Protein 6K0B (pdb70)

Nearest PDB structures (foldseek):
  6k0a-assembly1_I  TM=9.992E-01  e=2.043E-21  Methanocaldococcus jannaschii DSM 2661
  3paf-assembly2_B  TM=9.585E-01  e=1.244E-19  Methanocaldococcus jannaschii
  9e7f-assembly1_AF  TM=9.680E-01  e=2.324E-15  Pyrobaculum calidifontis JCM 11548
  1q7y-assembly1_H  TM=9.717E-01  e=9.450E-14  Haloarcula marismortui
  5tzs-assembly1_f  TM=8.499E-01  e=1.292E-11  Saccharomyces cerevisiae S288C

Secondary structure (DSSP, 8-state):
----PPPPTTTSPPEEEEEEEEE-SS---HHHHHHHHHHHHHHHHHHHHHHHH--EEEE-SSSEEEEEEESTTHHHHHHHHHT---BBTB--EEEEEEEESSHHHHIIIII-SS----HHHHHHH-/----PPPPTTTSPPEEEEEEEEE-SS---HHHHHHHHHHHHHHHHHHHHHHHH--EEEE-SSSEEEEEEESTTHHHHHHHHHT---BBTB--EEEEEEEESSHHHHIIIII-SS----HHHHHHH-/-EEEE----HHHHHHHHTTT--EEEE---SS---HHHHHHHHHHHTTTT--EEEEEEEES--SSHHHHHHHHHHTTSSEEEEE-S-HHHHHHHHHSS---EEE-SSTTT-S-S--HHHHHHHHHHT-EEEE-SGGGSSS-HHHHHHHHHHHHHHHHHHHTTT--EEE-----SSSS---HHHHHHHHHHHT-HHHHHHHHHHHHHHHHHHHHHHHTT-SSSEEE-SS----/-EEEE----HHHHHHHHTTT--EEEE---SS---HHHHHHHHHHHTTTT--EEEEEEEES--SSHHHHHHHHHHTTSSEEEEE-S-HHHHHHHHHSS---EEE-SSTTT-S-S--HHHHHHHHHHT-EEEE-SGGGSSS-HHHHHHHHHHHHHHHHHHHTTT--EEE-----SSSS---HHHHHHHHHHHT-HHHHHHHHHHHHHHHHHHHHHHHTT-SSSEEE-SS----/---SSGGGTS--TTSEEEEEEESSTTTTT-EEEEEEEETTEEEEEESSS-EEEEESTTEEEEEE-SS-EEEEETTTT-S-HHHHHHH--------/---SSGGGTS--TTSEEEEEEESSTTTTT-EEEEEEEETTEEEEEESSS-EEEEESTTEEEEEE-SS-EEEEETTTT-S-HHHHHHH--------/--S--S-HHHHHHHHHHHHHHHHHHHHTTT-HHHHHHHHHHHHHHHHHHT-PPPSSSSSSB-SSS--B--BTTTEEEEEE-SSS-EEEEEESSS--EEEEE-HHHHHHHHHHHHHHHHH-/--S--S-HHHHHHHHHHHHHHHHHHHHTTT-HHHHHHHHHHHHHHHHHHT-PPPSSSSSSB-SSS--B--BTTTEEEEEE-SSS-EEEEEESSS--EEEEE-HHHHHHHHHHHHHHHHH-/--S--SPPPHHHHHHHHHHHHHH--EEESHHHHHHHHHHT--SEEEEETT-SSTHHHHTHHHHHHHHT--EEEES-HHHHHHHHT-SS--SEEEES--GGGHHHHHHHTTHHHHH-/--S--SPPPHHHHHHHHHHHHHH--EEESHHHHHHHHHHT--SEEEEETT-SSTHHHHTHHHHHHHHT--EEEES-HHHHHHHHT-SS--SEEEES--GGGHHHHHHHTTHHHHH-

Sequence (1376 aa):
IEMLKTLPPTLREKKRYIAFKILYDEELKEGEVVNLIRKAVLEYYGSWGTSKANPWLVYYDFPYGILRCQRDNVDYVKASLILIREFKEKPVNIICLGVSGTIRKAKIKFLGIKKPKRWFVIRRERRIDINRIEKEEDIKLLKELKWNGFVFYQYDDEFSKDRYEEVKAIAESYKLKVYSGVKIKTESSKQLRDKVKKFRNKCHIILIEGGVLKINRAAVELHDVDILSTPELGRKDSGIDHVLARLASNHRVAIELNFKTLLNKDGYERARTLLFFRNNLKLAKKFDVPVVISTDAENKYQIKNPYDLRAFLNTLVEPLYAKKIMETAYKICDFRDYLMRDNVVRYGVEIIKEEKEMITPHNILRHELIGLKVEIVEAKNKAMIGIKGKVVDETRNTLVIEKEDGREVVIPKDIAVFLFQLKGCKVKVDGRLLIGRPEERLKKKIKILYPYKKFLEKKLKKIAYERIDILMSLAEEEAKKGNWDRAKRYVYLARRIAMKMRIRFPKKWKRRICKKCGTFLLYGRNARVRIKSKRYPHVVITCLECGAIYRIPMIREKKEKRRKKLEERLKAAVYVKFKVPEEIQKELLDAVAKAQKIKKGANEVTKAVERGIAKLVIIAEDVKPEEVVAHLPYLCEEKGIPYAYVASKQDLGKAAGLEVAASSVAIINEGDAEELKVLIEKVNVLKQIEMLKTLPPTLREKKRYIAFKILYDEELKEGEVVNLIRKAVLEYYGSWGTSKANPWLVYYDFPYGILRCQRDNVDYVKASLILIREFKEKPVNIICLGVSGTIRKAKIKFLGIKKPKRWFVIRRERRIDINRIEKEEDIKLLKELKWNGFVFYQYDDEFSKDRYEEVKAIAESYKLKVYSGVKIKTESSKQLRDKVKKFRNKCHIILIEGGVLKINRAAVELHDVDILSTPELGRKDSGIDHVLARLASNHRVAIELNFKTLLNKDGYERARTLLFFRNNLKLAKKFDVPVVISTDAENKYQIKNPYDLRAFLNTLVEPLYAKKIMETAYKICDFRDYLMRDNVVRYGVEIIKEEKEMITPHNILRHELIGLKVEIVEAKNKAMIGIKGKVVDETRNTLVIEKEDGREVVIPKDIAVFLFQLKGCKVKVDGRLLIGRPEERLKKKIKILYPYKKFLEKKLKKIAYERIDILMSLAEEEAKKGNWDRAKRYVYLARRIAMKMRIRFPKKWKRRICKKCGTFLLYGRNARVRIKSKRYPHVVITCLECGAIYRIPMIREKKEKRRKKLEERLKAAVYVKFKVPEEIQKELLDAVAKAQKIKKGANEVTKAVERGIAKLVIIAEDVKPEEVVAHLPYLCEEKGIPYAYVASKQDLGKAAGLEVAASSVAIINEGDAEELKVLIEKVNVLKQ

B-factor: mean 168.85, std 86.33, range [30.0, 711.63]

Radius of gyration: 60.54 Å; Cα contacts (8 Å, |Δi|>4): 2321; chains: 10; bounding box: 209×95×82 Å

InterPro domains:
  IPR002759 RNase P subunit Pop5/Rpp14/Rnp2-like [MF_00755] (5-114)
  IPR002759 RNase P subunit Pop5/Rpp14/Rnp2-like [PF01900] (17-111)
  IPR038085 RNase P subunit Pop5/Rpp14/Rnp2-like domain superfamily [G3DSA:3.30.70.3250] (1-115)
  IPR038085 RNase P subunit Pop5/Rpp14/Rnp2-like domain superfamily [SSF160350] (4-115)

Structure (mmCIF, N/CA/C/O backbone):
data_6K0B
#
_entry.id   6K0B
#
_cell.length_a   1.00
_cell.length_b   1.00
_cell.length_c   1.00
_cell.angle_alpha   90.00
_cell.angle_beta   90.00
_cell.angle_gamma   90.00
#
_symmetry.space_group_name_H-M   'P 1'
#
loop_
_entity.id
_entity.type
_entity.pdbx_description
1 polymer 'Ribonuclease P protein component 2'
2 polymer 'Ribonuclease P protein component 3'
3 polymer 'Ribonuclease P protein component 1'
4 polymer 'Ribonuclease P protein component 4'
5 polymer '50S ribosomal protein L7Ae'
6 polymer tRNA
7 polymer RPR
8 non-polymer 'ZINC ION'
#
loop_
_atom_site.group_PDB
_atom_site.id
_atom_site.type_symbol
_atom_site.label_atom_id
_atom_site.label_alt_id
_atom_site.label_comp_id
_atom_site.label_asym_id
_atom_site.label_entity_id
_atom_site.label_seq_id
_atom_site.pdbx_PDB_ins_code
_atom_site.Cartn_x
_atom_site.Cartn_y
_atom_site.Cartn_z
_atom_site.occupancy
_atom_site.B_iso_or_equiv
_atom_site.auth_seq_id
_atom_site.auth_comp_id
_atom_site.auth_asym_id
_atom_site.auth_atom_id
_atom_site.pdbx_PDB_model_num
ATOM 1 N N . ILE A 1 2 ? 208.920 155.130 143.766 1.00 132.99 2 ILE A N 1
ATOM 2 C CA . ILE A 1 2 ? 207.480 155.257 143.942 1.00 132.99 2 ILE A CA 1
ATOM 3 C C . ILE A 1 2 ? 207.188 156.612 144.597 1.00 132.99 2 ILE A C 1
ATOM 4 O O . ILE A 1 2 ? 208.017 157.150 145.337 1.00 132.99 2 ILE A O 1
ATOM 9 N N . GLU A 1 3 ? 206.027 157.186 144.287 1.00 130.50 3 GLU A N 1
ATOM 10 C CA . GLU A 1 3 ? 205.602 158.466 144.838 1.00 130.50 3 GLU A CA 1
ATOM 11 C C . GLU A 1 3 ? 204.425 158.224 145.772 1.00 130.50 3 GLU A C 1
ATOM 12 O O . GLU A 1 3 ? 203.295 158.032 145.311 1.00 130.50 3 GLU A O 1
ATOM 18 N N . MET A 1 4 ? 204.690 158.238 147.078 1.00 114.87 4 MET A N 1
ATOM 19 C CA . MET A 1 4 ? 203.666 157.945 148.071 1.00 114.87 4 MET A CA 1
ATOM 20 C C . MET A 1 4 ? 203.664 159.027 149.141 1.00 114.87 4 MET A C 1
ATOM 21 O O . MET A 1 4 ? 204.720 159.522 149.542 1.00 114.87 4 MET A O 1
ATOM 26 N N . LEU A 1 5 ? 202.464 159.382 149.596 1.00 92.13 5 LEU A N 1
ATOM 27 C CA . LEU A 1 5 ? 202.271 160.365 150.660 1.00 92.13 5 LEU A CA 1
ATOM 28 C C . LEU A 1 5 ? 201.393 159.737 151.731 1.00 92.13 5 LEU A C 1
ATOM 29 O O . LEU A 1 5 ? 200.316 159.216 151.424 1.00 92.13 5 LEU A O 1
ATOM 34 N N . LYS A 1 6 ? 201.853 159.781 152.978 1.00 91.19 6 LYS A N 1
ATOM 35 C CA . LYS A 1 6 ? 201.063 159.255 154.082 1.00 91.19 6 LYS A CA 1
ATOM 36 C C . LYS A 1 6 ? 199.880 160.159 154.382 1.00 91.19 6 LYS A C 1
ATOM 37 O O . LYS A 1 6 ? 199.983 161.388 154.301 1.00 91.19 6 LYS A O 1
ATOM 43 N N . THR A 1 7 ? 198.752 159.537 154.708 1.00 96.61 7 THR A N 1
ATOM 44 C CA . THR A 1 7 ? 197.585 160.258 155.192 1.00 96.61 7 THR A CA 1
ATOM 45 C C . THR A 1 7 ? 197.897 160.880 156.547 1.00 96.61 7 THR A C 1
ATOM 46 O O . THR A 1 7 ? 198.536 160.246 157.394 1.00 96.61 7 THR A O 1
ATOM 50 N N . LEU A 1 8 ? 197.484 162.135 156.733 1.00 89.34 8 LEU A N 1
ATOM 51 C CA . LEU A 1 8 ? 197.653 162.846 157.991 1.00 89.34 8 LEU A CA 1
ATOM 52 C C . LEU A 1 8 ? 196.871 162.150 159.107 1.00 89.34 8 LEU A C 1
ATOM 53 O O . LEU A 1 8 ? 195.847 161.508 158.824 1.00 89.34 8 LEU A O 1
ATOM 58 N N . PRO A 1 9 ? 197.330 162.219 160.357 1.00 93.12 9 PRO A N 1
ATOM 59 C CA . PRO A 1 9 ? 196.548 161.671 161.472 1.00 93.12 9 PRO A CA 1
ATOM 60 C C . PRO A 1 9 ? 195.251 162.440 161.651 1.00 93.12 9 PRO A C 1
ATOM 61 O O . PRO A 1 9 ? 195.186 163.639 161.337 1.00 93.12 9 PRO A O 1
ATOM 65 N N . PRO A 1 10 ? 194.193 161.784 162.142 1.00 104.22 10 PRO A N 1
ATOM 66 C CA . PRO A 1 10 ? 192.859 162.414 162.130 1.00 104.22 10 PRO A CA 1
ATOM 67 C C . PRO A 1 10 ? 192.686 163.566 163.107 1.00 104.22 10 PRO A C 1
ATOM 68 O O . PRO A 1 10 ? 191.660 164.256 163.061 1.00 104.22 10 PRO A O 1
ATOM 72 N N . THR A 1 11 ? 193.655 163.797 163.993 1.00 103.37 11 THR A N 1
ATOM 73 C CA . THR A 1 11 ? 193.669 165.033 164.764 1.00 103.37 11 THR A CA 1
ATOM 74 C C . THR A 1 11 ? 194.194 166.192 163.923 1.00 103.37 11 THR A C 1
ATOM 75 O O . THR A 1 11 ? 193.940 167.361 164.231 1.00 103.37 11 THR A O 1
ATOM 79 N N . LEU A 1 12 ? 194.941 165.884 162.858 1.00 97.03 12 LEU A N 1
ATOM 80 C CA . LEU A 1 12 ? 195.581 166.939 162.081 1.00 97.03 12 LEU A CA 1
ATOM 81 C C . LEU A 1 12 ? 195.012 167.037 160.669 1.00 97.03 12 LEU A C 1
ATOM 82 O O . LEU A 1 12 ? 195.196 168.059 159.997 1.00 97.03 12 LEU A O 1
ATOM 87 N N . ARG A 1 13 ? 194.331 165.993 160.193 1.00 91.92 13 ARG A N 1
ATOM 88 C CA . ARG A 1 13 ? 193.805 166.033 158.834 1.00 91.92 13 ARG A CA 1
ATOM 89 C C . ARG A 1 13 ? 192.576 166.932 158.766 1.00 91.92 13 ARG A C 1
ATOM 90 O O . ARG A 1 13 ? 192.012 167.334 159.788 1.00 91.92 13 ARG A O 1
ATOM 98 N N . GLU A 1 14 ? 192.166 167.249 157.542 1.00 97.80 14 GLU A N 1
ATOM 99 C CA . GLU A 1 14 ? 191.029 168.133 157.340 1.00 97.80 14 GLU A CA 1
ATOM 100 C C . GLU A 1 14 ? 189.724 167.417 157.666 1.00 97.80 14 GLU A C 1
ATOM 101 O O . GLU A 1 14 ? 189.430 166.349 157.121 1.00 97.80 14 GLU A O 1
ATOM 107 N N . LYS A 1 15 ? 188.944 168.013 158.564 1.00 89.72 15 LYS A N 1
ATOM 108 C CA . LYS A 1 15 ? 187.636 167.495 158.942 1.00 89.72 15 LYS A CA 1
ATOM 109 C C . LYS A 1 15 ? 186.676 167.712 157.781 1.00 89.72 15 LYS A C 1
ATOM 110 O O . LYS A 1 15 ? 186.453 168.853 157.361 1.00 89.72 15 LYS A O 1
ATOM 116 N N . LYS A 1 16 ? 186.115 166.621 157.264 1.00 91.89 16 LYS A N 1
ATOM 117 C CA . LYS A 1 16 ? 185.380 166.662 156.010 1.00 91.89 16 LYS A CA 1
ATOM 118 C C . LYS A 1 16 ? 183.945 166.195 156.208 1.00 91.89 16 LYS A C 1
ATOM 119 O O . LYS A 1 16 ? 183.625 165.441 157.132 1.00 91.89 16 LYS A O 1
ATOM 125 N N . ARG A 1 17 ? 183.081 166.681 155.322 1.00 107.02 17 ARG A N 1
ATOM 126 C CA . ARG A 1 17 ? 181.700 166.241 155.198 1.00 107.02 17 ARG A CA 1
ATOM 127 C C . ARG A 1 17 ? 181.435 165.900 153.740 1.00 107.02 17 ARG A C 1
ATOM 128 O O . ARG A 1 17 ? 182.147 166.353 152.845 1.00 107.02 17 ARG A O 1
ATOM 136 N N . TYR A 1 18 ? 180.407 165.094 153.504 1.00 114.26 18 TYR A N 1
ATOM 137 C CA . TYR A 1 18 ? 180.026 164.688 152.159 1.00 114.26 18 TYR A CA 1
ATOM 138 C C . TYR A 1 18 ? 178.591 165.117 151.876 1.00 114.26 18 TYR A C 1
ATOM 139 O O . TYR A 1 18 ? 177.648 164.588 152.473 1.00 114.26 18 TYR A O 1
ATOM 148 N N . ILE A 1 19 ? 178.428 166.084 150.972 1.00 110.86 19 ILE A N 1
ATOM 149 C CA . ILE A 1 19 ? 177.113 166.560 150.557 1.00 110.86 19 ILE A CA 1
ATOM 150 C C . ILE A 1 19 ? 176.618 165.688 149.413 1.00 110.86 19 ILE A C 1
ATOM 151 O O . ILE A 1 19 ? 177.286 165.566 148.376 1.00 110.86 19 ILE A O 1
ATOM 156 N N . ALA A 1 20 ? 175.460 165.065 149.619 1.00 115.24 20 ALA A N 1
ATOM 157 C CA . ALA A 1 20 ? 174.722 164.411 148.554 1.00 115.24 20 ALA A CA 1
ATOM 158 C C . ALA A 1 20 ? 173.685 165.372 147.991 1.00 115.24 20 ALA A C 1
ATOM 159 O O . ALA A 1 20 ? 172.947 166.029 148.733 1.00 115.24 20 ALA A O 1
ATOM 161 N N . PHE A 1 21 ? 173.632 165.450 146.668 1.00 115.82 21 PHE A N 1
ATOM 162 C CA . PHE A 1 21 ? 172.746 166.385 146.000 1.00 115.82 21 PHE A CA 1
ATOM 163 C C . PHE A 1 21 ? 172.260 165.756 144.706 1.00 115.82 21 PHE A C 1
ATOM 164 O O . PHE A 1 21 ? 172.537 164.592 144.409 1.00 115.82 21 PHE A O 1
ATOM 172 N N . LYS A 1 22 ? 171.532 166.549 143.941 1.00 120.25 22 LYS A N 1
ATOM 173 C CA . LYS A 1 22 ? 171.000 166.150 142.654 1.00 120.25 22 LYS A CA 1
ATOM 174 C C . LYS A 1 22 ? 171.122 167.335 141.712 1.00 120.25 22 LYS A C 1
ATOM 175 O O . LYS A 1 22 ? 170.987 168.487 142.135 1.00 120.25 22 LYS A O 1
ATOM 181 N N . ILE A 1 23 ? 171.399 167.056 140.442 1.00 125.40 23 ILE A N 1
ATOM 182 C CA . ILE A 1 23 ? 171.351 168.066 139.396 1.00 125.40 23 ILE A CA 1
ATOM 183 C C . ILE A 1 23 ? 170.110 167.790 138.558 1.00 125.40 23 ILE A C 1
ATOM 184 O O . ILE A 1 23 ? 170.151 167.033 137.582 1.00 125.40 23 ILE A O 1
ATOM 189 N N . LEU A 1 24 ? 169.008 168.398 138.960 1.00 123.60 24 LEU A N 1
ATOM 190 C CA . LEU A 1 24 ? 167.709 168.205 138.337 1.00 123.60 24 LEU A CA 1
ATOM 191 C C . LEU A 1 24 ? 167.669 169.024 137.046 1.00 123.60 24 LEU A C 1
ATOM 192 O O . LEU A 1 24 ? 167.866 170.256 137.054 1.00 123.60 24 LEU A O 1
ATOM 197 N N . TYR A 1 25 ? 167.490 168.307 135.942 1.00 138.33 25 TYR A N 1
ATOM 198 C CA . TYR A 1 25 ? 166.932 168.730 134.659 1.00 138.33 25 TYR A CA 1
ATOM 199 C C . TYR A 1 25 ? 166.610 167.480 133.856 1.00 138.33 25 TYR A C 1
ATOM 200 O O . TYR A 1 25 ? 167.129 166.395 134.125 1.00 138.33 25 TYR A O 1
ATOM 209 N N . ASP A 1 26 ? 165.738 167.654 132.858 1.00 157.12 26 ASP A N 1
ATOM 210 C CA . ASP A 1 26 ? 165.498 166.603 131.874 1.00 157.12 26 ASP A CA 1
ATOM 211 C C . ASP A 1 26 ? 166.693 166.438 130.939 1.00 157.12 26 ASP A C 1
ATOM 212 O O . ASP A 1 26 ? 166.835 165.397 130.285 1.00 157.12 26 ASP A O 1
ATOM 217 N N . GLU A 1 27 ? 167.533 167.468 130.829 1.00 146.60 27 GLU A N 1
ATOM 218 C CA . GLU A 1 27 ? 168.748 167.387 130.032 1.00 146.60 27 GLU A CA 1
ATOM 219 C C . GLU A 1 27 ? 169.780 166.495 130.724 1.00 146.60 27 GLU A C 1
ATOM 220 O O . GLU A 1 27 ? 169.628 166.097 131.881 1.00 146.60 27 GLU A O 1
ATOM 226 N N . GLU A 1 28 ? 170.851 166.192 129.996 1.00 136.38 28 GLU A N 1
ATOM 227 C CA . GLU A 1 28 ? 171.915 165.320 130.475 1.00 136.38 28 GLU A CA 1
ATOM 228 C C . GLU A 1 28 ? 173.216 166.096 130.635 1.00 136.38 28 GLU A C 1
ATOM 229 O O . GLU A 1 28 ? 173.416 167.142 130.010 1.00 136.38 28 GLU A O 1
ATOM 235 N N . LEU A 1 29 ? 174.108 165.569 131.476 1.00 120.65 29 LEU A N 1
ATOM 236 C CA . LEU A 1 29 ? 175.413 166.172 131.715 1.00 120.65 29 LEU A CA 1
ATOM 237 C C . LEU A 1 29 ? 176.494 165.104 131.793 1.00 120.65 29 LEU A C 1
ATOM 238 O O . LEU A 1 29 ? 176.247 163.984 132.250 1.00 120.65 29 LEU A O 1
ATOM 243 N N . LYS A 1 30 ? 177.692 165.462 131.346 1.00 105.69 30 LYS A N 1
ATOM 244 C CA . LYS A 1 30 ? 178.900 164.704 131.627 1.00 105.69 30 LYS A CA 1
ATOM 245 C C . LYS A 1 30 ? 179.443 165.146 132.986 1.00 105.69 30 LYS A C 1
ATOM 246 O O . LYS A 1 30 ? 179.186 166.262 133.443 1.00 105.69 30 LYS A O 1
ATOM 252 N N . GLU A 1 31 ? 180.174 164.243 133.650 1.00 109.01 31 GLU A N 1
ATOM 253 C CA . GLU A 1 31 ? 180.725 164.562 134.966 1.00 109.01 31 GLU A CA 1
ATOM 254 C C . GLU A 1 31 ? 181.810 165.632 134.876 1.00 109.01 31 GLU A C 1
ATOM 255 O O . GLU A 1 31 ? 182.008 166.401 135.823 1.00 109.01 31 GLU A O 1
ATOM 261 N N . GLY A 1 32 ? 182.503 165.716 133.735 1.00 102.99 32 GLY A N 1
ATOM 262 C CA . GLY A 1 32 ? 183.469 166.788 133.548 1.00 102.99 32 GLY A CA 1
ATOM 263 C C . GLY A 1 32 ? 182.807 168.147 133.419 1.00 102.99 32 GLY A C 1
ATOM 264 O O . GLY A 1 32 ? 183.348 169.156 133.875 1.00 102.99 32 GLY A O 1
ATOM 265 N N . GLU A 1 33 ? 181.615 168.183 132.816 1.00 110.05 33 GLU A N 1
ATOM 266 C CA . GLU A 1 33 ? 180.835 169.416 132.776 1.00 110.05 33 GLU A CA 1
ATOM 267 C C . GLU A 1 33 ? 180.369 169.813 134.170 1.00 110.05 33 GLU A C 1
ATOM 268 O O . GLU A 1 33 ? 180.314 171.004 134.497 1.00 110.05 33 GLU A O 1
ATOM 274 N N . VAL A 1 34 ? 180.045 168.821 135.006 1.00 102.01 34 VAL A N 1
ATOM 275 C CA . VAL A 1 34 ? 179.671 169.085 136.392 1.00 102.01 34 VAL A CA 1
ATOM 276 C C . VAL A 1 34 ? 180.853 169.658 137.164 1.00 102.01 34 VAL A C 1
ATOM 277 O O . VAL A 1 34 ? 180.701 170.629 137.914 1.00 102.01 34 VAL A O 1
ATOM 281 N N . VAL A 1 35 ? 182.046 169.086 136.966 1.00 90.02 35 VAL A N 1
ATOM 282 C CA . VAL A 1 35 ? 183.253 169.588 137.625 1.00 90.02 35 VAL A CA 1
ATOM 283 C C . VAL A 1 35 ? 183.574 171.004 137.153 1.00 90.02 35 VAL A C 1
ATOM 284 O O . VAL A 1 35 ? 183.893 171.879 137.966 1.00 90.02 35 VAL A O 1
ATOM 288 N N . ASN A 1 36 ? 183.411 171.273 135.852 1.00 103.40 36 ASN A N 1
ATOM 289 C CA . ASN A 1 36 ? 183.673 172.610 135.317 1.00 103.40 36 ASN A CA 1
ATOM 290 C C . ASN A 1 36 ? 182.684 173.643 135.858 1.00 103.40 36 ASN A C 1
ATOM 291 O O . ASN A 1 36 ? 183.084 174.748 136.256 1.00 103.40 36 ASN A O 1
ATOM 296 N N . LEU A 1 37 ? 181.390 173.293 135.909 1.00 97.12 37 LEU A N 1
ATOM 297 C CA . LEU A 1 37 ? 180.397 174.243 136.402 1.00 97.12 37 LEU A CA 1
ATOM 298 C C . LEU A 1 37 ? 180.533 174.459 137.904 1.00 97.12 37 LEU A C 1
ATOM 299 O O . LEU A 1 37 ? 180.338 175.583 138.382 1.00 97.12 37 LEU A O 1
ATOM 304 N N . ILE A 1 38 ? 180.900 173.418 138.659 1.00 83.47 38 ILE A N 1
ATOM 305 C CA . ILE A 1 38 ? 181.026 173.589 140.102 1.00 83.47 38 ILE A CA 1
ATOM 306 C C . ILE A 1 38 ? 182.321 174.323 140.437 1.00 83.47 38 ILE A C 1
ATOM 307 O O . ILE A 1 38 ? 182.384 175.052 141.428 1.00 83.47 38 ILE A O 1
ATOM 312 N N . ARG A 1 39 ? 183.341 174.229 139.569 1.00 77.95 39 ARG A N 1
ATOM 313 C CA . ARG A 1 39 ? 184.536 175.047 139.764 1.00 77.95 39 ARG A CA 1
ATOM 314 C C . ARG A 1 39 ? 184.267 176.514 139.446 1.00 77.95 39 ARG A C 1
ATOM 315 O O . ARG A 1 39 ? 184.710 177.400 140.190 1.00 77.95 39 ARG A O 1
ATOM 323 N N . LYS A 1 40 ? 183.528 176.789 138.362 1.00 80.66 40 LYS A N 1
ATOM 324 C CA . LYS A 1 40 ? 183.171 178.171 138.034 1.00 80.66 40 LYS A CA 1
ATOM 325 C C . LYS A 1 40 ? 182.277 178.785 139.106 1.00 80.66 40 LYS A C 1
ATOM 326 O O . LYS A 1 40 ? 182.470 179.938 139.509 1.00 80.66 40 LYS A O 1
ATOM 332 N N . ALA A 1 41 ? 181.333 178.003 139.632 1.00 74.56 41 ALA A N 1
ATOM 333 C CA . ALA A 1 41 ? 180.450 178.517 140.673 1.00 74.56 41 ALA A CA 1
ATOM 334 C C . ALA A 1 41 ? 181.173 178.665 142.008 1.00 74.56 41 ALA A C 1
ATOM 335 O O . ALA A 1 41 ? 180.896 179.603 142.770 1.00 74.56 41 ALA A O 1
ATOM 337 N N . VAL A 1 42 ? 182.103 177.755 142.316 1.00 80.95 42 VAL A N 1
ATOM 338 C CA . VAL A 1 42 ? 182.783 177.824 143.602 1.00 80.95 42 VAL A CA 1
ATOM 339 C C . VAL A 1 42 ? 183.781 178.979 143.593 1.00 80.95 42 VAL A C 1
ATOM 340 O O . VAL A 1 42 ? 183.978 179.649 144.616 1.00 80.95 42 VAL A O 1
ATOM 344 N N . LEU A 1 43 ? 184.328 179.310 142.413 1.00 83.83 43 LEU A N 1
ATOM 345 C CA . LEU A 1 43 ? 185.082 180.550 142.262 1.00 83.83 43 LEU A CA 1
ATOM 346 C C . LEU A 1 43 ? 184.167 181.756 142.420 1.00 83.83 43 LEU A C 1
ATOM 347 O O . LEU A 1 43 ? 184.463 182.660 143.212 1.00 83.83 43 LEU A O 1
ATOM 352 N N . GLU A 1 44 ? 183.001 181.721 141.764 1.00 83.94 44 GLU A N 1
ATOM 353 C CA . GLU A 1 44 ? 182.102 182.871 141.703 1.00 83.94 44 GLU A CA 1
ATOM 354 C C . GLU A 1 44 ? 181.442 183.149 143.055 1.00 83.94 44 GLU A C 1
ATOM 355 O O . GLU A 1 44 ? 180.844 184.211 143.259 1.00 83.94 44 GLU A O 1
ATOM 361 N N . TYR A 1 45 ? 181.537 182.210 143.999 1.00 78.82 45 TYR A N 1
ATOM 362 C CA . TYR A 1 45 ? 180.977 182.492 145.319 1.00 78.82 45 TYR A CA 1
ATOM 363 C C . TYR A 1 45 ? 182.059 182.581 146.399 1.00 78.82 45 TYR A C 1
ATOM 364 O O . TYR A 1 45 ? 181.815 183.130 147.481 1.00 78.82 45 TYR A O 1
ATOM 373 N N . TYR A 1 46 ? 183.276 182.087 146.126 1.00 92.98 46 TYR A N 1
ATOM 374 C CA . TYR A 1 46 ? 184.256 181.973 147.204 1.00 92.98 46 TYR A CA 1
ATOM 375 C C . TYR A 1 46 ? 185.504 182.818 146.982 1.00 92.98 46 TYR A C 1
ATOM 376 O O . TYR A 1 46 ? 186.210 183.137 147.949 1.00 92.98 46 TYR A O 1
ATOM 385 N N . GLY A 1 47 ? 185.905 183.014 145.730 1.00 81.81 47 GLY A N 1
ATOM 386 C CA . GLY A 1 47 ? 187.260 183.447 145.460 1.00 81.81 47 GLY A CA 1
ATOM 387 C C . GLY A 1 47 ? 188.315 182.418 145.852 1.00 81.81 47 GLY A C 1
ATOM 388 O O . GLY A 1 47 ? 188.030 181.290 146.281 1.00 81.81 47 GLY A O 1
ATOM 389 N N . SER A 1 48 ? 189.575 182.848 145.705 1.00 80.85 48 SER A N 1
ATOM 390 C CA . SER A 1 48 ? 190.716 182.034 146.120 1.00 80.85 48 SER A CA 1
ATOM 391 C C . SER A 1 48 ? 190.668 181.732 147.613 1.00 80.85 48 SER A C 1
ATOM 392 O O . SER A 1 48 ? 190.971 180.607 148.033 1.00 80.85 48 SER A O 1
ATOM 395 N N . TRP A 1 49 ? 190.215 182.705 148.414 1.00 70.27 49 TRP A N 1
ATOM 396 C CA . TRP A 1 49 ? 190.184 182.543 149.864 1.00 70.27 49 TRP A CA 1
ATOM 397 C C . TRP A 1 49 ? 189.172 181.484 150.288 1.00 70.27 49 TRP A C 1
ATOM 398 O O . TRP A 1 49 ? 189.513 180.554 151.028 1.00 70.27 49 TRP A O 1
ATOM 409 N N . GLY A 1 50 ? 187.926 181.576 149.806 1.00 74.55 50 GLY A N 1
ATOM 410 C CA . GLY A 1 50 ? 186.940 180.587 150.199 1.00 74.55 50 GLY A CA 1
ATOM 411 C C . GLY A 1 50 ? 187.177 179.217 149.586 1.00 74.55 50 GLY A C 1
ATOM 412 O O . GLY A 1 50 ? 186.832 178.197 150.188 1.00 74.55 50 GLY A O 1
ATOM 413 N N . THR A 1 51 ? 187.763 179.164 148.381 1.00 82.70 51 THR A N 1
ATOM 414 C CA . THR A 1 51 ? 188.063 177.856 147.800 1.00 82.70 51 THR A CA 1
ATOM 415 C C . THR A 1 51 ? 189.241 177.187 148.500 1.00 82.70 51 THR A C 1
ATOM 416 O O . THR A 1 51 ? 189.341 175.954 148.515 1.00 82.70 51 THR A O 1
ATOM 420 N N . SER A 1 52 ? 190.145 177.978 149.085 1.00 71.55 52 SER A N 1
ATOM 421 C CA . SER A 1 52 ? 191.126 177.403 149.999 1.00 71.55 52 SER A CA 1
ATOM 422 C C . SER A 1 52 ? 190.480 177.050 151.333 1.00 71.55 52 SER A C 1
ATOM 423 O O . SER A 1 52 ? 190.980 176.192 152.071 1.00 71.55 52 SER A O 1
ATOM 426 N N . LYS A 1 53 ? 189.364 177.708 151.658 1.00 77.11 53 LYS A N 1
ATOM 427 C CA . LYS A 1 53 ? 188.740 177.521 152.964 1.00 77.11 53 LYS A CA 1
ATOM 428 C C . LYS A 1 53 ? 187.930 176.229 153.033 1.00 77.11 53 LYS A C 1
ATOM 429 O O . LYS A 1 53 ? 188.057 175.462 153.995 1.00 77.11 53 LYS A O 1
ATOM 435 N N . ALA A 1 54 ? 187.091 175.968 152.028 1.00 83.36 54 ALA A N 1
ATOM 436 C CA . ALA A 1 54 ? 186.050 174.956 152.201 1.00 83.36 54 ALA A CA 1
ATOM 437 C C . ALA A 1 54 ? 186.324 173.684 151.398 1.00 83.36 54 ALA A C 1
ATOM 438 O O . ALA A 1 54 ? 185.554 172.720 151.496 1.00 83.36 54 ALA A O 1
ATOM 440 N N . ASN A 1 55 ? 187.405 173.666 150.591 1.00 86.94 55 ASN A N 1
ATOM 441 C CA . ASN A 1 55 ? 187.966 172.490 149.908 1.00 86.94 55 ASN A CA 1
ATOM 442 C C . ASN A 1 55 ? 186.968 171.775 148.987 1.00 86.94 55 ASN A C 1
ATOM 443 O O . ASN A 1 55 ? 186.505 170.677 149.324 1.00 86.94 55 ASN A O 1
ATOM 448 N N . PRO A 1 56 ? 186.608 172.342 147.832 1.00 82.48 56 PRO A N 1
ATOM 449 C CA . PRO A 1 56 ? 185.614 171.676 146.979 1.00 82.48 56 PRO A CA 1
ATOM 450 C C . PRO A 1 56 ? 186.238 170.629 146.061 1.00 82.48 56 PRO A C 1
ATOM 451 O O . PRO A 1 56 ? 187.275 170.859 145.434 1.00 82.48 56 PRO A O 1
ATOM 455 N N . TRP A 1 57 ? 185.583 169.466 145.984 1.00 100.09 57 TRP A N 1
ATOM 456 C CA . TRP A 1 57 ? 185.928 168.429 145.016 1.00 100.09 57 TRP A CA 1
ATOM 457 C C . TRP A 1 57 ? 184.742 167.489 144.863 1.00 100.09 57 TRP A C 1
ATOM 458 O O . TRP A 1 57 ? 184.220 166.978 145.857 1.00 100.09 57 TRP A O 1
ATOM 469 N N . LEU A 1 58 ? 184.315 167.273 143.621 1.00 107.05 58 LEU A N 1
ATOM 470 C CA . LEU A 1 58 ? 183.265 166.310 143.305 1.00 107.05 58 LEU A CA 1
ATOM 471 C C . LEU A 1 58 ? 183.859 164.909 143.394 1.00 107.05 58 LEU A C 1
ATOM 472 O O . LEU A 1 58 ? 184.967 164.671 142.903 1.00 107.05 58 LEU A O 1
ATOM 477 N N . VAL A 1 59 ? 183.136 163.978 144.021 1.00 107.69 59 VAL A N 1
ATOM 478 C CA . VAL A 1 59 ? 183.651 162.615 144.108 1.00 107.69 59 VAL A CA 1
ATOM 479 C C . VAL A 1 59 ? 182.803 161.657 143.268 1.00 107.69 59 VAL A C 1
ATOM 480 O O . VAL A 1 59 ? 183.318 160.667 142.734 1.00 107.69 59 VAL A O 1
ATOM 484 N N . TYR A 1 60 ? 181.511 161.945 143.095 1.00 110.45 60 TYR A N 1
ATOM 485 C CA . TYR A 1 60 ? 180.702 160.972 142.368 1.00 110.45 60 TYR A CA 1
ATOM 486 C C . TYR A 1 60 ? 179.607 161.675 141.579 1.00 110.45 60 TYR A C 1
ATOM 487 O O . TYR A 1 60 ? 178.951 162.588 142.085 1.00 110.45 60 TYR A O 1
ATOM 496 N N . TYR A 1 61 ? 179.419 161.223 140.336 1.00 121.14 61 TYR A N 1
ATOM 497 C CA . TYR A 1 61 ? 178.337 161.667 139.462 1.00 121.14 61 TYR A CA 1
ATOM 498 C C . TYR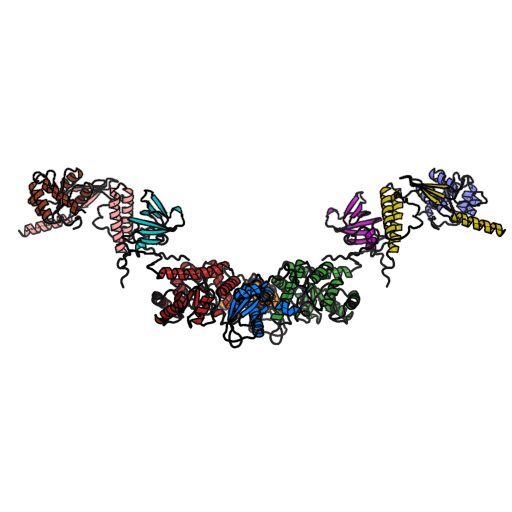 A 1 61 ? 178.107 160.621 138.378 1.00 121.14 61 TYR A C 1
ATOM 499 O O . TYR A 1 61 ? 178.855 160.571 137.398 1.00 121.14 61 TYR A O 1
ATOM 508 N N . ASP A 1 62 ? 177.072 159.798 138.536 1.00 113.43 62 ASP A N 1
ATOM 509 C CA . ASP A 1 62 ? 176.726 158.822 137.504 1.00 113.43 62 ASP A CA 1
ATOM 510 C C . ASP A 1 62 ? 175.355 159.163 136.929 1.00 113.43 62 ASP A C 1
ATOM 511 O O . ASP A 1 62 ? 175.191 159.301 135.713 1.00 113.43 62 ASP A O 1
ATOM 516 N N . PHE A 1 63 ? 174.366 159.282 137.811 1.00 116.66 63 PHE A N 1
ATOM 517 C CA . PHE A 1 63 ? 173.004 159.728 137.555 1.00 116.66 63 PHE A CA 1
ATOM 518 C C . PHE A 1 63 ? 173.029 161.252 137.680 1.00 116.66 63 PHE A C 1
ATOM 519 O O . PHE A 1 63 ? 174.090 161.813 137.985 1.00 116.66 63 PHE A O 1
ATOM 527 N N . PRO A 1 64 ? 171.914 161.973 137.444 1.00 116.45 64 PRO A N 1
ATOM 528 C CA . PRO A 1 64 ? 171.806 163.341 137.978 1.00 116.45 64 PRO A CA 1
ATOM 529 C C . PRO A 1 64 ? 171.978 163.534 139.489 1.00 116.45 64 PRO A C 1
ATOM 530 O O . PRO A 1 64 ? 172.120 164.684 139.915 1.00 116.45 64 PRO A O 1
ATOM 534 N N . TYR A 1 65 ? 171.994 162.480 140.314 1.00 111.28 65 TYR A N 1
ATOM 535 C CA . TYR A 1 65 ? 172.469 162.611 141.685 1.00 111.28 65 TYR A CA 1
ATOM 536 C C . TYR A 1 65 ? 173.988 162.757 141.691 1.00 111.28 65 TYR A C 1
ATOM 537 O O . TYR A 1 65 ? 174.669 162.401 140.728 1.00 111.28 65 TYR A O 1
ATOM 546 N N . GLY A 1 66 ? 174.515 163.276 142.793 1.00 110.88 66 GLY A N 1
ATOM 547 C CA . GLY A 1 66 ? 175.943 163.505 142.891 1.00 110.88 66 GLY A CA 1
ATOM 548 C C . GLY A 1 66 ? 176.369 163.605 144.339 1.00 110.88 66 GLY A C 1
ATOM 549 O O . GLY A 1 66 ? 175.567 163.891 145.230 1.00 110.88 66 GLY A O 1
ATOM 550 N N . ILE A 1 67 ? 177.650 163.332 144.572 1.00 110.97 67 ILE A N 1
ATOM 551 C CA . ILE A 1 67 ? 178.255 163.412 145.898 1.00 110.97 67 ILE A CA 1
ATOM 552 C C . ILE A 1 67 ? 179.519 164.255 145.779 1.00 110.97 67 ILE A C 1
ATOM 553 O O . ILE A 1 67 ? 180.340 164.020 144.881 1.00 110.97 67 ILE A O 1
ATOM 558 N N . LEU A 1 68 ? 179.676 165.222 146.688 1.00 101.41 68 LEU A N 1
ATOM 559 C CA . LEU A 1 68 ? 180.794 166.162 146.671 1.00 101.41 68 LEU A CA 1
ATOM 560 C C . LEU A 1 68 ? 181.348 166.312 148.084 1.00 101.41 68 LEU A C 1
ATOM 561 O O . LEU A 1 68 ? 180.601 166.193 149.061 1.00 101.41 68 LEU A O 1
ATOM 566 N N . ARG A 1 69 ? 182.654 166.564 148.197 1.00 100.95 69 ARG A N 1
ATOM 567 C CA . ARG A 1 69 ? 183.293 166.637 149.505 1.00 100.95 69 ARG A CA 1
ATOM 568 C C . ARG A 1 69 ? 183.497 168.086 149.940 1.00 100.95 69 ARG A C 1
ATOM 569 O O . ARG A 1 69 ? 183.665 168.991 149.120 1.00 100.95 69 ARG A O 1
ATOM 577 N N . CYS A 1 70 ? 183.485 168.293 151.256 1.00 98.30 70 CYS A N 1
ATOM 578 C CA . CYS A 1 70 ? 183.417 169.620 151.848 1.00 98.30 70 CYS A CA 1
ATOM 579 C C . CYS A 1 70 ? 184.230 169.622 153.131 1.00 98.30 70 CYS A C 1
ATOM 580 O O . CYS A 1 70 ? 184.524 168.568 153.695 1.00 98.30 70 CYS A O 1
ATOM 583 N N . GLN A 1 71 ? 184.559 170.820 153.611 1.00 88.70 71 GLN A N 1
ATOM 584 C CA . GLN A 1 71 ? 185.058 170.941 154.974 1.00 88.70 71 GLN A CA 1
ATOM 585 C C . GLN A 1 71 ? 183.895 170.900 155.957 1.00 88.70 71 GLN A C 1
ATOM 586 O O . GLN A 1 71 ? 182.737 171.103 155.583 1.00 88.70 71 GLN A O 1
ATOM 592 N N . ARG A 1 72 ? 184.209 170.621 157.225 1.00 90.84 72 ARG A N 1
ATOM 593 C CA . ARG A 1 72 ? 183.156 170.347 158.198 1.00 90.84 72 ARG A CA 1
ATOM 594 C C . ARG A 1 72 ? 182.496 171.631 158.688 1.00 90.84 72 ARG A C 1
ATOM 595 O O . ARG A 1 72 ? 181.281 171.666 158.915 1.00 90.84 72 ARG A O 1
ATOM 603 N N . ASP A 1 73 ? 183.276 172.702 158.842 1.00 87.72 73 ASP A N 1
ATOM 604 C CA . ASP A 1 73 ? 182.742 173.921 159.442 1.00 87.72 73 ASP A CA 1
ATOM 605 C C . ASP A 1 73 ? 181.981 174.766 158.428 1.00 87.72 73 ASP A C 1
ATOM 606 O O . ASP A 1 73 ? 181.321 175.744 158.800 1.00 87.72 73 ASP A O 1
ATOM 611 N N . ASN A 1 74 ? 182.063 174.418 157.146 1.00 84.58 74 ASN A N 1
ATOM 612 C CA . ASN A 1 74 ? 181.562 175.315 156.113 1.00 84.58 74 ASN A CA 1
ATOM 613 C C . ASN A 1 74 ? 180.673 174.602 155.098 1.00 84.58 74 ASN A C 1
ATOM 614 O O . ASN A 1 74 ? 180.837 174.794 153.889 1.00 84.58 74 ASN A O 1
ATOM 619 N N . VAL A 1 75 ? 179.727 173.785 155.569 1.00 85.67 75 VAL A N 1
ATOM 620 C CA . VAL A 1 75 ? 178.808 173.121 154.646 1.00 85.67 75 VAL A CA 1
ATOM 621 C C . VAL A 1 75 ? 177.724 174.090 154.182 1.00 85.67 75 VAL A C 1
ATOM 622 O O . VAL A 1 75 ? 177.193 173.962 153.069 1.00 85.67 75 VAL A O 1
ATOM 626 N N . ASP A 1 76 ? 177.395 175.085 155.016 1.00 81.33 76 ASP A N 1
ATOM 627 C CA . ASP A 1 76 ? 176.415 176.096 154.631 1.00 81.33 76 ASP A CA 1
ATOM 628 C C . ASP A 1 76 ? 176.953 176.977 153.512 1.00 81.33 76 ASP A C 1
ATOM 629 O O . ASP A 1 76 ? 176.195 177.413 152.635 1.00 81.33 76 ASP A O 1
ATOM 634 N N . TYR A 1 77 ? 178.266 177.222 153.517 1.00 79.71 77 TYR A N 1
ATOM 635 C CA . TYR A 1 77 ? 178.899 177.975 152.442 1.00 79.71 77 TYR A CA 1
ATOM 636 C C . TYR A 1 77 ? 178.850 177.207 151.125 1.00 79.71 77 TYR A C 1
ATOM 637 O O . TYR A 1 77 ? 178.630 177.802 150.065 1.00 79.71 77 TYR A O 1
ATOM 646 N N . VAL A 1 78 ? 179.063 175.885 151.175 1.00 86.38 78 VAL A N 1
ATOM 647 C CA . VAL A 1 78 ? 178.983 175.062 149.969 1.00 86.38 78 VAL A CA 1
ATOM 648 C C . VAL A 1 78 ? 177.553 175.020 149.450 1.00 86.38 78 VAL A C 1
ATOM 649 O O . VAL A 1 78 ? 177.317 175.071 148.237 1.00 86.38 78 VAL A O 1
ATOM 653 N N . LYS A 1 79 ? 176.574 174.956 150.360 1.00 81.09 79 LYS A N 1
ATOM 654 C CA . LYS A 1 79 ? 175.175 174.986 149.940 1.00 81.09 79 LYS A CA 1
ATOM 655 C C . LYS A 1 79 ? 174.818 176.313 149.286 1.00 81.09 79 LYS A C 1
ATOM 656 O O . LYS A 1 79 ? 174.157 176.339 148.239 1.00 81.09 79 LYS A O 1
ATOM 662 N N . ALA A 1 80 ? 175.286 177.423 149.866 1.00 80.86 80 ALA A N 1
ATOM 663 C CA . ALA A 1 80 ? 175.058 178.732 149.265 1.00 80.86 80 ALA A CA 1
ATOM 664 C C . ALA A 1 80 ? 175.804 178.872 147.942 1.00 80.86 80 ALA A C 1
ATOM 665 O O . ALA A 1 80 ? 175.378 179.622 147.057 1.00 80.86 80 ALA A O 1
ATOM 667 N N . SER A 1 81 ? 176.917 178.153 147.787 1.00 81.71 81 SER A N 1
ATOM 668 C CA . SER A 1 81 ? 177.564 178.071 146.482 1.00 81.71 81 SER A CA 1
ATOM 669 C C . SER A 1 81 ? 176.717 177.270 145.504 1.00 81.71 81 SER A C 1
ATOM 670 O O . SER A 1 81 ? 176.744 177.524 144.293 1.00 81.71 81 SER A O 1
ATOM 673 N N . LEU A 1 82 ? 175.960 176.293 146.014 1.00 82.76 82 LEU A N 1
ATOM 674 C CA . LEU A 1 82 ? 175.116 175.478 145.142 1.00 82.76 82 LEU A CA 1
ATOM 675 C C . LEU A 1 82 ? 173.872 176.236 144.693 1.00 82.76 82 LEU A C 1
ATOM 676 O O . LEU A 1 82 ? 173.290 175.916 143.648 1.00 82.76 82 LEU A O 1
ATOM 681 N N . ILE A 1 83 ? 173.431 177.230 145.477 1.00 88.87 83 ILE A N 1
ATOM 682 C CA . ILE A 1 83 ? 172.200 177.945 145.128 1.00 88.87 83 ILE A CA 1
ATOM 683 C C . ILE A 1 83 ? 172.414 178.825 143.899 1.00 88.87 83 ILE A C 1
ATOM 684 O O . ILE A 1 83 ? 171.562 178.888 143.004 1.00 88.87 83 ILE A O 1
ATOM 689 N N . LEU A 1 84 ? 173.561 179.508 143.828 1.00 85.70 84 LEU A N 1
ATOM 690 C CA . LEU A 1 84 ? 173.747 180.596 142.868 1.00 85.70 84 LEU A CA 1
ATOM 691 C C . LEU A 1 84 ? 174.081 180.130 141.450 1.00 85.70 84 LEU A C 1
ATOM 692 O O . LEU A 1 84 ? 174.581 180.934 140.656 1.00 85.70 84 LEU A O 1
ATOM 697 N N . ILE A 1 85 ? 173.851 178.859 141.123 1.00 86.88 85 ILE A N 1
ATOM 698 C CA . ILE A 1 85 ? 173.843 178.402 139.733 1.00 86.88 85 ILE A CA 1
ATOM 699 C C . ILE A 1 85 ? 172.697 179.097 139.002 1.00 86.88 85 ILE A C 1
ATOM 700 O O . ILE A 1 85 ? 171.550 179.064 139.459 1.00 86.88 85 ILE A O 1
ATOM 705 N N . ARG A 1 86 ? 173.004 179.744 137.874 1.00 95.06 86 ARG A N 1
ATOM 706 C CA . ARG A 1 86 ? 171.955 180.391 137.099 1.00 95.06 86 ARG A CA 1
ATOM 707 C C . ARG A 1 86 ? 171.934 179.946 135.640 1.00 95.06 86 ARG A C 1
ATOM 708 O O . ARG A 1 86 ? 170.849 179.835 135.064 1.00 95.06 86 ARG A O 1
ATOM 716 N N . GLU A 1 87 ? 173.089 179.676 135.024 1.00 130.53 87 GLU A N 1
ATOM 717 C CA . GLU A 1 87 ? 173.137 179.491 133.581 1.00 130.53 87 GLU A CA 1
ATOM 718 C C . GLU A 1 87 ? 174.441 178.830 133.154 1.00 130.53 87 GLU A C 1
ATOM 719 O O . GLU A 1 87 ? 175.527 179.199 133.610 1.00 130.53 87 GLU A O 1
ATOM 725 N N . PHE A 1 88 ? 174.317 177.867 132.242 1.00 132.49 88 PHE A N 1
ATOM 726 C CA . PHE A 1 88 ? 175.463 177.214 131.620 1.00 132.49 88 PHE A CA 1
ATOM 727 C C . PHE A 1 88 ? 175.230 177.166 130.117 1.00 132.49 88 PHE A C 1
ATOM 728 O O . PHE A 1 88 ? 174.667 176.194 129.600 1.00 132.49 88 PHE A O 1
ATOM 736 N N . LYS A 1 89 ? 175.575 178.267 129.444 1.00 147.28 89 LYS A N 1
ATOM 737 C CA . LYS A 1 89 ? 175.889 178.407 128.021 1.00 147.28 89 LYS A CA 1
ATOM 738 C C . LYS A 1 89 ? 174.704 178.245 127.062 1.00 147.28 89 LYS A C 1
ATOM 739 O O . LYS A 1 89 ? 174.718 178.813 125.964 1.00 147.28 89 LYS A O 1
ATOM 745 N N . GLU A 1 90 ? 173.628 177.576 127.478 1.00 163.80 90 GLU A N 1
ATOM 746 C CA . GLU A 1 90 ? 172.412 177.584 126.676 1.00 163.80 90 GLU A CA 1
ATOM 747 C C . GLU A 1 90 ? 171.198 177.475 127.592 1.00 163.80 90 GLU A C 1
ATOM 748 O O . GLU A 1 90 ? 170.056 177.681 127.168 1.00 163.80 90 GLU A O 1
ATOM 754 N N . LYS A 1 91 ? 171.458 177.268 128.876 1.00 145.19 91 LYS A N 1
ATOM 755 C CA . LYS A 1 91 ? 170.454 176.721 129.781 1.00 145.19 91 LYS A CA 1
ATOM 756 C C . LYS A 1 91 ? 170.996 176.732 131.202 1.00 145.19 91 LYS A C 1
ATOM 757 O O . LYS A 1 91 ? 172.212 176.802 131.392 1.00 145.19 91 LYS A O 1
ATOM 763 N N . PRO A 1 92 ? 170.157 176.672 132.215 1.00 142.23 92 PRO A N 1
ATOM 764 C CA . PRO A 1 92 ? 170.675 176.412 133.564 1.00 142.23 92 PRO A CA 1
ATOM 765 C C . PRO A 1 92 ? 170.990 174.937 133.787 1.00 142.23 92 PRO A C 1
ATOM 766 O O . PRO A 1 92 ? 170.943 174.147 132.847 1.00 142.23 92 PRO A O 1
ATOM 770 N N . VAL A 1 93 ? 171.392 174.562 134.996 1.00 134.97 93 VAL A N 1
ATOM 771 C CA . VAL A 1 93 ? 171.164 173.226 135.545 1.00 134.97 93 VAL A CA 1
ATOM 772 C C . VAL A 1 93 ? 170.556 173.452 136.924 1.00 134.97 93 VAL A C 1
ATOM 773 O O . VAL A 1 93 ? 170.669 174.542 137.489 1.00 134.97 93 VAL A O 1
ATOM 777 N N . ASN A 1 94 ? 169.840 172.458 137.448 1.00 116.48 94 ASN A N 1
ATOM 778 C CA . ASN A 1 94 ? 169.253 172.653 138.772 1.00 116.48 94 ASN A CA 1
ATOM 779 C C . ASN A 1 94 ? 170.110 171.891 139.764 1.00 116.48 94 ASN A C 1
ATOM 780 O O . ASN A 1 94 ? 170.411 170.725 139.529 1.00 116.48 94 ASN A O 1
ATOM 785 N N . ILE A 1 95 ? 170.533 172.536 140.842 1.00 109.43 95 ILE A N 1
ATOM 786 C CA . ILE A 1 95 ? 171.220 171.833 141.920 1.00 109.43 95 ILE A CA 1
ATOM 787 C C . ILE A 1 95 ? 170.372 171.898 143.179 1.00 109.43 95 ILE A C 1
ATOM 788 O O . ILE A 1 95 ? 170.044 172.983 143.678 1.00 109.43 95 ILE A O 1
ATOM 793 N N . ILE A 1 96 ? 170.016 170.721 143.683 1.00 115.28 96 ILE A N 1
ATOM 794 C CA . ILE A 1 96 ? 169.122 170.544 144.817 1.00 115.28 96 ILE A CA 1
ATOM 795 C C . ILE A 1 96 ? 169.753 169.549 145.786 1.00 115.28 96 ILE A C 1
ATOM 796 O O . ILE A 1 96 ? 170.005 168.395 145.430 1.00 115.28 96 ILE A O 1
ATOM 801 N N . CYS A 1 97 ? 170.030 170.001 147.004 1.00 113.14 97 CYS A N 1
ATOM 802 C CA . CYS A 1 97 ? 170.734 169.188 147.989 1.00 113.14 97 CYS A CA 1
ATOM 803 C C . CYS A 1 97 ? 169.760 168.232 148.671 1.00 113.14 97 CYS A C 1
ATOM 804 O O . CYS A 1 97 ? 168.619 168.607 148.964 1.00 113.14 97 CYS A O 1
ATOM 807 N N . LEU A 1 98 ? 170.195 166.986 148.895 1.00 116.23 98 LEU A N 1
ATOM 808 C CA . LEU A 1 98 ? 169.373 166.034 149.633 1.00 116.23 98 LEU A CA 1
ATOM 809 C C . LEU A 1 98 ? 169.748 166.021 151.108 1.00 116.23 98 LEU A C 1
ATOM 810 O O . LEU A 1 98 ? 168.873 166.013 151.982 1.00 116.23 98 LEU A O 1
ATOM 815 N N . GLY A 1 99 ? 171.042 166.012 151.399 1.00 112.16 99 GLY A N 1
ATOM 816 C CA . GLY A 1 99 ? 171.509 165.971 152.771 1.00 112.16 99 GLY A CA 1
ATOM 817 C C . GLY A 1 99 ? 173.019 166.028 152.803 1.00 112.16 99 GLY A C 1
ATOM 818 O O . GLY A 1 99 ? 173.679 166.292 151.791 1.00 112.16 99 GLY A O 1
ATOM 819 N N . VAL A 1 100 ? 173.562 165.783 153.994 1.00 103.68 100 VAL A N 1
ATOM 820 C CA . VAL A 1 100 ? 175.003 165.789 154.211 1.00 103.68 100 VAL A CA 1
ATOM 821 C C . VAL A 1 100 ? 175.340 164.816 155.337 1.00 103.68 100 VAL A C 1
ATOM 822 O O . VAL A 1 100 ? 174.647 164.744 156.358 1.00 103.68 100 VAL A O 1
ATOM 826 N N . SER A 1 101 ? 176.388 164.024 155.116 1.00 101.77 101 SER A N 1
ATOM 827 C CA . SER A 1 101 ? 176.842 163.034 156.081 1.00 101.77 101 SER A CA 1
ATOM 828 C C . SER A 1 101 ? 178.360 162.948 156.016 1.00 101.77 101 SER A C 1
ATOM 829 O O . SER A 1 101 ? 179.006 163.634 155.222 1.00 101.77 101 SER A O 1
ATOM 832 N N . GLY A 1 102 ? 178.924 162.083 156.863 1.00 105.68 102 GLY A N 1
ATOM 833 C CA . GLY A 1 102 ? 180.369 161.968 156.955 1.00 105.68 102 GLY A CA 1
ATOM 834 C C . GLY A 1 102 ? 180.973 160.892 156.075 1.00 105.68 102 GLY A C 1
ATOM 835 O O . GLY A 1 102 ? 182.202 160.803 155.985 1.00 105.68 102 GLY A O 1
ATOM 836 N N . THR A 1 103 ? 180.146 160.076 155.425 1.00 114.92 103 THR A N 1
ATOM 837 C CA . THR A 1 103 ? 180.654 158.957 154.645 1.00 114.92 103 THR A CA 1
ATOM 838 C C . THR A 1 103 ? 179.699 158.638 153.501 1.00 114.92 103 THR A C 1
ATOM 839 O O . THR A 1 103 ? 178.638 159.252 153.355 1.00 114.92 103 THR A O 1
ATOM 843 N N . ILE A 1 104 ? 180.100 157.658 152.687 1.00 114.19 104 ILE A N 1
ATOM 844 C CA . ILE A 1 104 ? 179.344 157.310 151.487 1.00 114.19 104 ILE A CA 1
ATOM 845 C C . ILE A 1 104 ? 178.282 156.259 151.803 1.00 114.19 104 ILE A C 1
ATOM 846 O O . ILE A 1 104 ? 177.166 156.311 151.272 1.00 114.19 104 ILE A O 1
ATOM 851 N N . ARG A 1 105 ? 178.602 155.305 152.685 1.00 125.35 105 ARG A N 1
ATOM 852 C CA . ARG A 1 105 ? 177.673 154.231 153.040 1.00 125.35 105 ARG A CA 1
ATOM 853 C C . ARG A 1 105 ? 176.432 154.731 153.773 1.00 125.35 105 ARG A C 1
ATOM 854 O O . ARG A 1 105 ? 175.387 154.071 153.768 1.00 125.35 105 ARG A O 1
ATOM 862 N N . LYS A 1 106 ? 176.528 155.896 154.416 1.00 109.91 106 LYS A N 1
ATOM 863 C CA . LYS A 1 106 ? 175.400 156.406 155.188 1.00 109.91 106 LYS A CA 1
ATOM 864 C C . LYS A 1 106 ? 174.600 157.424 154.383 1.00 109.91 106 LYS A C 1
ATOM 865 O O . LYS A 1 106 ? 173.366 157.465 154.460 1.00 109.91 106 LYS A O 1
ATOM 871 N N . ALA A 1 107 ? 175.289 158.258 153.600 1.00 99.21 107 ALA A N 1
ATOM 872 C CA . ALA A 1 107 ? 174.598 159.208 152.733 1.00 99.21 107 ALA A CA 1
ATOM 873 C C . ALA A 1 107 ? 174.023 158.521 151.500 1.00 99.21 107 ALA A C 1
ATOM 874 O O . ALA A 1 107 ? 173.175 159.093 150.805 1.00 99.21 107 ALA A O 1
ATOM 876 N N . LYS A 1 108 ? 174.479 157.300 151.214 1.00 103.28 108 LYS A N 1
ATOM 877 C CA . LYS A 1 108 ? 173.958 156.543 150.083 1.00 103.28 108 LYS A CA 1
ATOM 878 C C . LYS A 1 108 ? 172.604 155.929 150.415 1.00 103.28 108 LYS A C 1
ATOM 879 O O . LYS A 1 108 ? 171.761 155.749 149.532 1.00 103.28 108 LYS A O 1
ATOM 885 N N . ILE A 1 109 ? 172.368 155.622 151.692 1.00 104.22 109 ILE A N 1
ATOM 886 C CA . ILE A 1 109 ? 171.141 154.940 152.096 1.00 104.22 109 ILE A CA 1
ATOM 887 C C . ILE A 1 109 ? 170.090 155.889 152.651 1.00 104.22 109 ILE A C 1
ATOM 888 O O . ILE A 1 109 ? 168.922 155.487 152.786 1.00 104.22 109 ILE A O 1
ATOM 893 N N . LYS A 1 110 ? 170.457 157.126 152.981 1.00 101.75 110 LYS A N 1
ATOM 894 C CA . LYS A 1 110 ? 169.514 158.043 153.607 1.00 101.75 110 LYS A CA 1
ATOM 895 C C . LYS A 1 110 ? 168.609 158.681 152.561 1.00 101.75 110 LYS A C 1
ATOM 896 O O . LYS A 1 110 ? 167.397 158.798 152.768 1.00 101.75 110 LYS A O 1
ATOM 902 N N . PHE A 1 111 ? 169.188 159.098 151.435 1.00 98.67 111 PHE A N 1
ATOM 903 C CA . PHE A 1 111 ? 168.402 159.705 150.369 1.00 98.67 111 PHE A CA 1
ATOM 904 C C . PHE A 1 111 ? 168.645 159.060 149.009 1.00 98.67 111 PHE A C 1
ATOM 905 O O . PHE A 1 111 ? 167.725 158.998 148.185 1.00 98.67 111 PHE A O 1
ATOM 913 N N . LEU A 1 112 ? 169.862 158.585 148.748 1.00 95.90 112 LEU A N 1
ATOM 914 C CA . LEU A 1 112 ? 170.228 158.133 147.410 1.00 95.90 112 LEU A CA 1
ATOM 915 C C . LEU A 1 112 ? 169.650 156.761 147.075 1.00 95.90 112 LEU A C 1
ATOM 916 O O . LEU A 1 112 ? 168.873 156.629 146.125 1.00 95.90 112 LEU A O 1
ATOM 921 N N . GLY A 1 113 ? 170.019 155.736 147.842 1.00 93.32 113 GLY A N 1
ATOM 922 C CA . GLY A 1 113 ? 169.572 154.388 147.546 1.00 93.32 113 GLY A CA 1
ATOM 923 C C . GLY A 1 113 ? 169.232 153.568 148.773 1.00 93.32 113 GLY A C 1
ATOM 924 O O . GLY A 1 113 ? 168.763 154.108 149.779 1.00 93.32 113 GLY A O 1
ATOM 925 N N . ILE A 1 114 ? 169.468 152.258 148.702 1.00 90.09 114 ILE A N 1
ATOM 926 C CA . ILE A 1 114 ? 169.051 151.337 149.755 1.00 90.09 114 ILE A CA 1
ATOM 927 C C . ILE A 1 114 ? 170.251 150.575 150.308 1.00 90.09 114 ILE A C 1
ATOM 928 O O . ILE A 1 114 ? 170.448 150.505 151.526 1.00 90.09 114 ILE A O 1
ATOM 933 N N . LYS A 1 115 ? 171.058 149.995 149.421 1.00 103.67 115 LYS A N 1
ATOM 934 C CA . LYS A 1 115 ? 172.130 149.093 149.823 1.00 103.67 115 LYS A CA 1
ATOM 935 C C . LYS A 1 115 ? 173.426 149.859 150.070 1.00 103.67 115 LYS A C 1
ATOM 936 O O . LYS A 1 115 ? 173.532 151.043 149.734 1.00 103.67 115 LYS A O 1
ATOM 942 N N . LYS A 1 116 ? 174.410 149.168 150.654 1.00 125.14 116 LYS A N 1
ATOM 943 C CA . LYS A 1 116 ? 175.700 149.769 150.969 1.00 125.14 116 LYS A CA 1
ATOM 944 C C . LYS A 1 116 ? 176.779 149.119 150.111 1.00 125.14 116 LYS A C 1
ATOM 945 O O . LYS A 1 116 ? 177.213 147.999 150.426 1.00 125.14 116 LYS A O 1
ATOM 951 N N . PRO A 1 117 ? 177.232 149.760 149.027 1.00 130.00 117 PRO A N 1
ATOM 952 C CA . PRO A 1 117 ? 178.300 149.166 148.208 1.00 130.00 117 PRO A CA 1
ATOM 953 C C . PRO A 1 117 ? 179.698 149.532 148.686 1.00 130.00 117 PRO A C 1
ATOM 954 O O . PRO A 1 117 ? 179.893 150.578 149.312 1.00 130.00 117 PRO A O 1
ATOM 958 N N . LYS A 1 118 ? 180.677 148.672 148.402 1.00 147.17 118 LYS A N 1
ATOM 959 C CA . LYS A 1 118 ? 182.094 148.934 148.668 1.00 147.17 118 LYS A CA 1
ATOM 960 C C . LYS A 1 118 ? 182.878 148.565 147.411 1.00 147.17 118 LYS A C 1
ATOM 961 O O . LYS A 1 118 ? 183.153 147.391 147.150 1.00 147.17 118 LYS A O 1
ATOM 967 N N . ARG A 1 119 ? 183.234 149.583 146.623 1.00 152.03 119 ARG A N 1
ATOM 968 C CA . ARG A 1 119 ? 183.858 149.350 145.324 1.00 152.03 119 ARG A CA 1
ATOM 969 C C . ARG A 1 119 ? 185.335 149.719 145.306 1.00 152.03 119 ARG A C 1
ATOM 970 O O . ARG A 1 119 ? 186.095 149.162 144.502 1.00 152.03 119 ARG A O 1
ATOM 978 N N . TRP A 1 120 ? 185.750 150.657 146.163 1.00 157.60 120 TRP A N 1
ATOM 979 C CA . TRP A 1 120 ? 187.138 151.109 146.183 1.00 157.60 120 TRP A CA 1
ATOM 980 C C . TRP A 1 120 ? 188.082 149.995 146.613 1.00 157.60 120 TRP A C 1
ATOM 981 O O . TRP A 1 120 ? 189.162 149.825 146.033 1.00 157.60 120 TRP A O 1
ATOM 992 N N . PHE A 1 121 ? 187.668 149.211 147.616 1.00 174.02 121 PHE A N 1
ATOM 993 C CA . PHE A 1 121 ? 188.486 148.105 148.104 1.00 174.02 121 PHE A CA 1
ATOM 994 C C . PHE A 1 121 ? 188.711 147.057 147.018 1.00 174.02 121 PHE A C 1
ATOM 995 O O . PHE A 1 121 ? 189.833 146.573 146.831 1.00 174.02 121 PHE A O 1
ATOM 1003 N N . VAL A 1 122 ? 187.669 146.742 146.245 1.00 189.68 122 VAL A N 1
ATOM 1004 C CA . VAL A 1 122 ? 187.790 145.663 145.268 1.00 189.68 122 VAL A CA 1
ATOM 1005 C C . VAL A 1 122 ? 188.532 146.151 144.023 1.00 189.68 122 VAL A C 1
ATOM 1006 O O . VAL A 1 122 ? 189.261 145.382 143.384 1.00 189.68 122 VAL A O 1
ATOM 1010 N N . ILE A 1 123 ? 188.427 147.449 143.694 1.00 178.05 123 ILE A N 1
ATOM 1011 C CA . ILE A 1 123 ? 189.200 147.924 142.543 1.00 178.05 123 ILE A CA 1
ATOM 1012 C C . ILE A 1 123 ? 190.652 148.169 142.938 1.00 178.05 123 ILE A C 1
ATOM 1013 O O . ILE A 1 123 ? 191.538 148.250 142.078 1.00 178.05 123 ILE A O 1
ATOM 1018 N N . ARG A 1 124 ? 190.926 148.294 144.241 1.00 190.37 124 ARG A N 1
ATOM 1019 C CA . ARG A 1 124 ? 192.317 148.381 144.674 1.00 190.37 124 ARG A CA 1
ATOM 1020 C C . ARG A 1 124 ? 192.962 147.002 144.782 1.00 190.37 124 ARG A C 1
ATOM 1021 O O . ARG A 1 124 ? 194.153 146.844 144.488 1.00 190.37 124 ARG A O 1
ATOM 1029 N N . ARG A 1 125 ? 192.200 145.985 145.198 1.00 210.61 125 ARG A N 1
ATOM 1030 C CA . ARG A 1 125 ? 192.824 144.682 145.431 1.00 210.61 125 ARG A CA 1
ATOM 1031 C C . ARG A 1 125 ? 192.813 143.814 144.174 1.00 210.61 125 ARG A C 1
ATOM 1032 O O . ARG A 1 125 ? 193.692 142.961 144.002 1.00 210.61 125 ARG A O 1
ATOM 1040 N N . GLU A 1 126 ? 191.837 144.009 143.281 1.00 207.32 126 GLU A N 1
ATOM 1041 C CA . GLU A 1 126 ? 191.780 143.174 142.084 1.00 207.32 126 GLU A CA 1
ATOM 1042 C C . GLU A 1 126 ? 192.640 143.731 140.959 1.00 207.32 126 GLU A C 1
ATOM 1043 O O . GLU A 1 126 ? 193.288 142.963 140.238 1.00 207.32 126 GLU A O 1
ATOM 1049 N N . ARG A 1 127 ? 192.663 145.049 140.793 1.00 195.26 127 ARG A N 1
ATOM 1050 C CA . ARG A 1 127 ? 193.459 145.675 139.745 1.00 195.26 127 ARG A CA 1
ATOM 1051 C C . ARG A 1 127 ? 194.867 145.990 140.241 1.00 195.26 127 ARG A C 1
ATOM 1052 O O . ARG A 1 127 ? 195.852 145.730 139.550 1.00 195.26 127 ARG A O 1
ATOM 1060 N N . ARG B 2 2 ? 212.448 193.286 157.148 1.00 110.45 2 ARG C N 1
ATOM 1061 C CA . ARG B 2 2 ? 211.647 192.887 155.996 1.00 110.45 2 ARG C CA 1
ATOM 1062 C C . ARG B 2 2 ? 212.549 192.572 154.809 1.00 110.45 2 ARG C C 1
ATOM 1063 O O . ARG B 2 2 ? 213.152 193.469 154.222 1.00 110.45 2 ARG C O 1
ATOM 1071 N N . ILE B 2 3 ? 212.638 191.289 154.464 1.00 116.05 3 ILE C N 1
ATOM 1072 C CA . ILE B 2 3 ? 213.602 190.792 153.488 1.00 116.05 3 ILE C CA 1
ATOM 1073 C C . ILE B 2 3 ? 212.855 190.090 152.361 1.00 116.05 3 ILE C C 1
ATOM 1074 O O . ILE B 2 3 ? 212.027 189.204 152.611 1.00 116.05 3 ILE C O 1
ATOM 1079 N N . ASP B 2 4 ? 213.139 190.490 151.124 1.00 120.94 4 ASP C N 1
ATOM 1080 C CA . ASP B 2 4 ? 212.539 189.904 149.934 1.00 120.94 4 ASP C CA 1
ATOM 1081 C C . ASP B 2 4 ? 213.552 188.986 149.258 1.00 120.94 4 ASP C C 1
ATOM 1082 O O . ASP B 2 4 ? 214.754 189.074 149.523 1.00 120.94 4 ASP C O 1
ATOM 1087 N N . ILE B 2 5 ? 213.069 188.092 148.399 1.00 114.81 5 ILE C N 1
ATOM 1088 C CA . ILE B 2 5 ? 213.925 187.214 147.602 1.00 114.81 5 ILE C CA 1
ATOM 1089 C C . ILE B 2 5 ? 213.515 187.403 146.147 1.00 114.81 5 ILE C C 1
ATOM 1090 O O . ILE B 2 5 ? 212.398 187.046 145.753 1.00 114.81 5 ILE C O 1
ATOM 1095 N N . ASN B 2 6 ? 214.417 187.959 145.342 1.00 122.58 6 ASN C N 1
ATOM 1096 C CA . ASN B 2 6 ? 214.154 188.251 143.939 1.00 122.58 6 ASN C CA 1
ATOM 1097 C C . ASN B 2 6 ? 215.482 188.328 143.192 1.00 122.58 6 ASN C C 1
ATOM 1098 O O . ASN B 2 6 ? 216.556 188.187 143.781 1.00 122.58 6 ASN C O 1
ATOM 1103 N N . ARG B 2 7 ? 215.407 188.553 141.883 1.00 123.67 7 ARG C N 1
ATOM 1104 C CA . ARG B 2 7 ? 216.596 188.647 141.036 1.00 123.67 7 ARG C CA 1
ATOM 1105 C C . ARG B 2 7 ? 216.784 190.113 140.652 1.00 123.67 7 ARG C C 1
ATOM 1106 O O . ARG B 2 7 ? 215.829 190.895 140.642 1.00 123.67 7 ARG C O 1
ATOM 1114 N N . ILE B 2 8 ? 218.028 190.488 140.350 1.00 130.63 8 ILE C N 1
ATOM 1115 C CA . ILE B 2 8 ? 218.330 191.877 140.032 1.00 130.63 8 ILE C CA 1
ATOM 1116 C C . ILE B 2 8 ? 218.462 192.053 138.529 1.00 130.63 8 ILE C C 1
ATOM 1117 O O . ILE B 2 8 ? 219.251 191.363 137.873 1.00 130.63 8 ILE C O 1
ATOM 1122 N N . GLU B 2 9 ? 217.685 192.989 137.978 1.00 144.89 9 GLU C N 1
ATOM 1123 C CA . GLU B 2 9 ? 217.736 193.299 136.557 1.00 144.89 9 GLU C CA 1
ATOM 1124 C C . GLU B 2 9 ? 218.244 194.717 136.323 1.00 144.89 9 GLU C C 1
ATOM 1125 O O . GLU B 2 9 ? 219.193 194.921 135.559 1.00 144.89 9 GLU C O 1
ATOM 1131 N N . LYS B 2 10 ? 217.614 195.699 136.964 1.00 153.37 10 LYS C N 1
ATOM 1132 C CA . LYS B 2 10 ? 217.965 197.105 136.815 1.00 153.37 10 LYS C CA 1
ATOM 1133 C C . LYS B 2 10 ? 218.055 197.780 138.179 1.00 153.37 10 LYS C C 1
ATOM 1134 O O . LYS B 2 10 ? 217.788 197.173 139.219 1.00 153.37 10 LYS C O 1
ATOM 1140 N N . GLU B 2 11 ? 218.439 199.060 138.157 1.00 161.72 11 GLU C N 1
ATOM 1141 C CA . GLU B 2 11 ? 218.677 199.793 139.398 1.00 161.72 11 GLU C CA 1
ATOM 1142 C C . GLU B 2 11 ? 217.446 200.577 139.830 1.00 161.72 11 GLU C C 1
ATOM 1143 O O . GLU B 2 11 ? 217.228 200.787 141.030 1.00 161.72 11 GLU C O 1
ATOM 1149 N N . GLU B 2 12 ? 216.640 201.030 138.862 1.00 154.38 12 GLU C N 1
ATOM 1150 C CA . GLU B 2 12 ? 215.467 201.849 139.159 1.00 154.38 12 GLU C CA 1
ATOM 1151 C C . GLU B 2 12 ? 214.425 201.055 139.932 1.00 154.38 12 GLU C C 1
ATOM 1152 O O . GLU B 2 12 ? 213.705 201.603 140.776 1.00 154.38 12 GLU C O 1
ATOM 1158 N N . ASP B 2 13 ? 214.374 199.745 139.681 1.00 147.01 13 ASP C N 1
ATOM 1159 C CA . ASP B 2 13 ? 213.421 198.873 140.352 1.00 147.01 13 ASP C CA 1
ATOM 1160 C C . ASP B 2 13 ? 213.763 198.755 141.830 1.00 147.01 13 ASP C C 1
ATOM 1161 O O . ASP B 2 13 ? 212.888 198.836 142.701 1.00 147.01 13 ASP C O 1
ATOM 1166 N N . ILE B 2 14 ? 215.057 198.637 142.120 1.00 147.16 14 ILE C N 1
ATOM 1167 C CA . ILE B 2 14 ? 215.541 198.505 143.487 1.00 147.16 14 ILE C CA 1
ATOM 1168 C C . ILE B 2 14 ? 215.477 199.850 144.211 1.00 147.16 14 ILE C C 1
ATOM 1169 O O . ILE B 2 14 ? 215.240 199.912 145.427 1.00 147.16 14 ILE C O 1
ATOM 1174 N N . LYS B 2 15 ? 215.641 200.949 143.465 1.00 144.47 15 LYS C N 1
ATOM 1175 C CA . LYS B 2 15 ? 215.456 202.280 144.042 1.00 144.47 15 LYS C CA 1
ATOM 1176 C C . LYS B 2 15 ? 213.992 202.534 144.384 1.00 144.47 15 LYS C C 1
ATOM 1177 O O . LYS B 2 15 ? 213.685 203.236 145.353 1.00 144.47 15 LYS C O 1
ATOM 1183 N N . LEU B 2 16 ? 213.071 201.976 143.591 1.00 135.07 16 LEU C N 1
ATOM 1184 C CA . LEU B 2 16 ? 211.664 201.989 143.980 1.00 135.07 16 LEU C CA 1
ATOM 1185 C C . LEU B 2 16 ? 211.395 201.091 145.179 1.00 135.07 16 LEU C C 1
ATOM 1186 O O . LEU B 2 16 ? 210.529 201.415 145.998 1.00 135.07 16 LEU C O 1
ATOM 1191 N N . LEU B 2 17 ? 212.115 199.968 145.293 1.00 129.73 17 LEU C N 1
ATOM 1192 C CA . LEU B 2 17 ? 211.975 199.085 146.451 1.00 129.73 17 LEU C CA 1
ATOM 1193 C C . LEU B 2 17 ? 212.411 199.755 147.749 1.00 129.73 17 LEU C C 1
ATOM 1194 O O . LEU B 2 17 ? 211.748 199.592 148.780 1.00 129.73 17 LEU C O 1
ATOM 1199 N N . LYS B 2 18 ? 213.517 200.504 147.718 1.00 155.56 18 LYS C N 1
ATOM 1200 C CA . LYS B 2 18 ? 213.992 201.163 148.933 1.00 155.56 18 LYS C CA 1
ATOM 1201 C C . LYS B 2 18 ? 213.055 202.291 149.355 1.00 155.56 18 LYS C C 1
ATOM 1202 O O . LYS B 2 18 ? 212.803 202.487 150.551 1.00 155.56 18 LYS C O 1
ATOM 1208 N N . GLU B 2 19 ? 212.488 203.010 148.386 1.00 153.48 19 GLU C N 1
ATOM 1209 C CA . GLU B 2 19 ? 211.622 204.146 148.692 1.00 153.48 19 GLU C CA 1
ATOM 1210 C C . GLU B 2 19 ? 210.278 203.753 149.302 1.00 153.48 19 GLU C C 1
ATOM 1211 O O . GLU B 2 19 ? 209.556 204.653 149.749 1.00 153.48 19 GLU C O 1
ATOM 1217 N N . LEU B 2 20 ? 209.912 202.468 149.350 1.00 130.23 20 LEU C N 1
ATOM 1218 C CA . LEU B 2 20 ? 208.614 202.116 149.913 1.00 130.23 20 LEU C CA 1
ATOM 1219 C C . LEU B 2 20 ? 208.671 201.745 151.389 1.00 130.23 20 LEU C C 1
ATOM 1220 O O . LEU B 2 20 ? 208.267 202.536 152.245 1.00 130.23 20 LEU C O 1
ATOM 1225 N N . LYS B 2 21 ? 209.189 200.552 151.699 1.00 140.25 21 LYS C N 1
ATOM 1226 C CA . LYS B 2 21 ? 209.404 200.117 153.077 1.00 140.25 21 LYS C CA 1
ATOM 1227 C C . LYS B 2 21 ? 210.695 199.327 153.243 1.00 140.25 21 LYS C C 1
ATOM 1228 O O . LYS B 2 21 ? 211.209 199.214 154.361 1.00 140.25 21 LYS C O 1
ATOM 1234 N N . TRP B 2 22 ? 211.203 198.768 152.141 1.00 132.82 22 TRP C N 1
ATOM 1235 C CA . TRP B 2 22 ? 212.148 197.658 152.209 1.00 132.82 22 TRP C CA 1
ATOM 1236 C C . TRP B 2 22 ? 213.510 198.098 152.732 1.00 132.82 22 TRP C C 1
ATOM 1237 O O . TRP B 2 22 ? 214.082 199.094 152.281 1.00 132.82 22 TRP C O 1
ATOM 1248 N N . ASN B 2 23 ? 214.016 197.344 153.710 1.00 130.33 23 ASN C N 1
ATOM 1249 C CA . ASN B 2 23 ? 215.301 197.609 154.348 1.00 130.33 23 ASN C CA 1
ATOM 1250 C C . ASN B 2 23 ? 216.419 196.769 153.737 1.00 130.33 23 ASN C C 1
ATOM 1251 O O . ASN B 2 23 ? 217.586 197.170 153.759 1.00 130.33 23 ASN C O 1
ATOM 1256 N N . GLY B 2 24 ? 216.081 195.590 153.215 1.00 114.17 24 GLY C N 1
ATOM 1257 C CA . GLY B 2 24 ? 217.029 194.744 152.515 1.00 114.17 24 GLY C CA 1
ATOM 1258 C C . GLY B 2 24 ? 216.349 193.607 151.778 1.00 114.17 24 GLY C C 1
ATOM 1259 O O . GLY B 2 24 ? 215.151 193.378 151.970 1.00 114.17 24 GLY C O 1
ATOM 1260 N N . PHE B 2 25 ? 217.088 192.888 150.934 1.00 128.29 25 PHE C N 1
ATOM 1261 C CA . PHE B 2 25 ? 216.556 191.740 150.214 1.00 128.29 25 PHE C CA 1
ATOM 1262 C C . PHE B 2 25 ? 217.665 190.768 149.826 1.00 128.29 25 PHE C C 1
ATOM 1263 O O . PHE B 2 25 ? 218.839 190.970 150.148 1.00 128.29 25 PHE C O 1
ATOM 1271 N N . VAL B 2 26 ? 217.270 189.714 149.117 1.00 122.32 26 VAL C N 1
ATOM 1272 C CA . VAL B 2 26 ? 218.145 188.609 148.745 1.00 122.32 26 VAL C CA 1
ATOM 1273 C C . VAL B 2 26 ? 218.204 188.515 147.226 1.00 122.32 26 VAL C C 1
ATOM 1274 O O . VAL B 2 26 ? 217.165 188.469 146.562 1.00 122.32 26 VAL C O 1
ATOM 1278 N N . PHE B 2 27 ? 219.417 188.490 146.679 1.00 125.84 27 PHE C N 1
ATOM 1279 C CA . PHE B 2 27 ? 219.640 188.261 145.252 1.00 125.84 27 PHE C CA 1
ATOM 1280 C C . PHE B 2 27 ? 219.594 186.759 144.994 1.00 125.84 27 PHE C C 1
ATOM 1281 O O . PHE B 2 27 ? 220.175 185.960 145.727 1.00 125.84 27 PHE C O 1
ATOM 1289 N N . TYR B 2 28 ? 218.883 186.374 143.935 1.00 126.04 28 TYR C N 1
ATOM 1290 C CA . TYR B 2 28 ? 218.509 184.978 143.725 1.00 126.04 28 TYR C CA 1
ATOM 1291 C C . TYR B 2 28 ? 219.199 184.427 142.480 1.00 126.04 28 TYR C C 1
ATOM 1292 O O . TYR B 2 28 ? 218.911 184.856 141.356 1.00 126.04 28 TYR C O 1
ATOM 1301 N N . GLN B 2 29 ? 220.106 183.468 142.677 1.00 134.02 29 GLN C N 1
ATOM 1302 C CA . GLN B 2 29 ? 220.870 182.840 141.598 1.00 134.02 29 GLN C CA 1
ATOM 1303 C C . GLN B 2 29 ? 220.325 181.434 141.382 1.00 134.02 29 GLN C C 1
ATOM 1304 O O . GLN B 2 29 ? 220.638 180.516 142.142 1.00 134.02 29 GLN C O 1
ATOM 1310 N N . TYR B 2 30 ? 219.535 181.253 140.321 1.00 137.35 30 TYR C N 1
ATOM 1311 C CA . TYR B 2 30 ? 218.857 179.982 140.061 1.00 137.35 30 TYR C CA 1
ATOM 1312 C C . TYR B 2 30 ? 219.638 179.191 139.013 1.00 137.35 30 TYR C C 1
ATOM 1313 O O . TYR B 2 30 ? 219.121 178.284 138.360 1.00 137.35 30 TYR C O 1
ATOM 1322 N N . ASP B 2 31 ? 220.924 179.512 138.889 1.00 130.35 31 ASP C N 1
ATOM 1323 C CA . ASP B 2 31 ? 221.726 178.937 137.816 1.00 130.35 31 ASP C CA 1
ATOM 1324 C C . ASP B 2 31 ? 222.918 178.161 138.363 1.00 130.35 31 ASP C C 1
ATOM 1325 O O . ASP B 2 31 ? 223.155 178.143 139.575 1.00 130.35 31 ASP C O 1
ATOM 1330 N N . ASP B 2 32 ? 223.664 177.509 137.473 1.00 132.78 32 ASP C N 1
ATOM 1331 C CA . ASP B 2 32 ? 224.855 176.759 137.846 1.00 132.78 32 ASP C CA 1
ATOM 1332 C C . ASP B 2 32 ? 226.132 177.527 137.544 1.00 132.78 32 ASP C C 1
ATOM 1333 O O . ASP B 2 32 ? 227.229 177.023 137.811 1.00 132.78 32 ASP C O 1
ATOM 1338 N N . GLU B 2 33 ? 226.018 178.733 136.995 1.00 144.80 33 GLU C N 1
ATOM 1339 C CA . GLU B 2 33 ? 227.168 179.557 136.635 1.00 144.80 33 GLU C CA 1
ATOM 1340 C C . GLU B 2 33 ? 227.098 180.837 137.459 1.00 144.80 33 GLU C C 1
ATOM 1341 O O . GLU B 2 33 ? 226.407 181.788 137.084 1.00 144.80 33 GLU C O 1
ATOM 1347 N N . PHE B 2 34 ? 227.807 180.857 138.586 1.00 145.90 34 PHE C N 1
ATOM 1348 C CA . PHE B 2 34 ? 227.873 182.032 139.446 1.00 145.90 34 PHE C CA 1
ATOM 1349 C C . PHE B 2 34 ? 229.332 182.412 139.633 1.00 145.90 34 PHE C C 1
ATOM 1350 O O . PHE B 2 34 ? 230.189 181.538 139.803 1.00 145.90 34 PHE C O 1
ATOM 1358 N N . SER B 2 35 ? 229.611 183.710 139.582 1.00 150.42 35 SER C N 1
ATOM 1359 C CA . SER B 2 35 ? 230.963 184.233 139.684 1.00 150.42 35 SER C CA 1
ATOM 1360 C C . SER B 2 35 ? 230.960 185.451 140.598 1.00 150.42 35 SER C C 1
ATOM 1361 O O . SER B 2 35 ? 229.945 185.793 141.215 1.00 150.42 35 SER C O 1
ATOM 1364 N N . LYS B 2 36 ? 232.115 186.114 140.679 1.00 157.76 36 LYS C N 1
ATOM 1365 C CA . LYS B 2 36 ? 232.243 187.276 141.548 1.00 157.76 36 LYS C CA 1
ATOM 1366 C C . LYS B 2 36 ? 231.770 188.559 140.881 1.00 157.76 36 LYS C C 1
ATOM 1367 O O . LYS B 2 36 ? 231.553 189.555 141.578 1.00 157.76 36 LYS C O 1
ATOM 1373 N N . ASP B 2 37 ? 231.599 188.558 139.556 1.00 154.72 37 ASP C N 1
ATOM 1374 C CA . ASP B 2 37 ? 231.211 189.771 138.841 1.00 154.72 37 ASP C CA 1
ATOM 1375 C C . ASP B 2 37 ? 229.770 190.160 139.155 1.00 154.72 37 ASP C C 1
ATOM 1376 O O . ASP B 2 37 ? 229.457 191.341 139.358 1.00 154.72 37 ASP C O 1
ATOM 1381 N N . ARG B 2 38 ? 228.879 189.161 139.208 1.00 147.29 38 ARG C N 1
ATOM 1382 C CA . ARG B 2 38 ? 227.491 189.404 139.590 1.00 147.29 38 ARG C CA 1
ATOM 1383 C C . ARG B 2 38 ? 227.396 189.897 141.027 1.00 147.29 38 ARG C C 1
ATOM 1384 O O . ARG B 2 38 ? 226.601 190.789 141.335 1.00 147.29 38 ARG C O 1
ATOM 1392 N N . TYR B 2 39 ? 228.232 189.350 141.914 1.00 139.59 39 TYR C N 1
ATOM 1393 C CA . TYR B 2 39 ? 228.191 189.755 143.316 1.00 139.59 39 TYR C CA 1
ATOM 1394 C C . TYR B 2 39 ? 228.775 191.154 143.500 1.00 139.59 39 TYR C C 1
ATOM 1395 O O . TYR B 2 39 ? 228.334 191.914 144.370 1.00 139.59 39 TYR C O 1
ATOM 1404 N N . GLU B 2 40 ? 229.737 191.533 142.655 1.00 150.32 40 GLU C N 1
ATOM 1405 C CA . GLU B 2 40 ? 230.253 192.900 142.695 1.00 150.32 40 GLU C CA 1
ATOM 1406 C C . GLU B 2 40 ? 229.237 193.891 142.136 1.00 150.32 40 GLU C C 1
ATOM 1407 O O . GLU B 2 40 ? 229.140 195.031 142.610 1.00 150.32 40 GLU C O 1
ATOM 1413 N N . GLU B 2 41 ? 228.459 193.473 141.132 1.00 147.90 41 GLU C N 1
ATOM 1414 C CA . GLU B 2 41 ? 227.360 194.314 140.659 1.00 147.90 41 GLU C CA 1
ATOM 1415 C C . GLU B 2 41 ? 226.267 194.438 141.719 1.00 147.90 41 GLU C C 1
ATOM 1416 O O . GLU B 2 41 ? 225.634 195.494 141.853 1.00 147.90 41 GLU C O 1
ATOM 1422 N N . VAL B 2 42 ? 226.044 193.369 142.490 1.00 138.94 42 VAL C N 1
ATOM 1423 C CA . VAL B 2 42 ? 225.125 193.420 143.629 1.00 138.94 42 VAL C CA 1
ATOM 1424 C C . VAL B 2 42 ? 225.632 194.405 144.680 1.00 138.94 42 VAL C C 1
ATOM 1425 O O . VAL B 2 42 ? 224.856 195.194 145.236 1.00 138.94 42 VAL C O 1
ATOM 1429 N N . LYS B 2 43 ? 226.949 194.401 144.931 1.00 137.76 43 LYS C N 1
ATOM 1430 C CA . LYS B 2 43 ? 227.569 195.384 145.822 1.00 137.76 43 LYS C CA 1
ATOM 1431 C C . LYS B 2 43 ? 227.374 196.810 145.315 1.00 137.76 43 LYS C C 1
ATOM 1432 O O . LYS B 2 43 ? 227.072 197.721 146.094 1.00 137.76 43 LYS C O 1
ATOM 1438 N N . ALA B 2 44 ? 227.537 197.014 144.004 1.00 137.12 44 ALA C N 1
ATOM 1439 C CA . ALA B 2 44 ? 227.420 198.354 143.431 1.00 137.12 44 ALA C CA 1
ATOM 1440 C C . ALA B 2 44 ? 225.988 198.874 143.505 1.00 137.12 44 ALA C C 1
ATOM 1441 O O . ALA B 2 44 ? 225.764 200.046 143.833 1.00 137.12 44 ALA C O 1
ATOM 1443 N N . ILE B 2 45 ? 225.004 198.017 143.224 1.00 135.37 45 ILE C N 1
ATOM 1444 C CA . ILE B 2 45 ? 223.613 198.463 143.263 1.00 135.37 45 ILE C CA 1
ATOM 1445 C C . ILE B 2 45 ? 223.127 198.577 144.711 1.00 135.37 45 ILE C C 1
ATOM 1446 O O . ILE B 2 45 ? 222.258 199.402 145.027 1.00 135.37 45 ILE C O 1
ATOM 1451 N N . ALA B 2 46 ? 223.711 197.797 145.625 1.00 127.40 46 ALA C N 1
ATOM 1452 C CA . ALA B 2 46 ? 223.369 197.943 147.037 1.00 127.40 46 ALA C CA 1
ATOM 1453 C C . ALA B 2 46 ? 223.964 199.213 147.629 1.00 127.40 46 ALA C C 1
ATOM 1454 O O . ALA B 2 46 ? 223.355 199.829 148.512 1.00 127.40 46 ALA C O 1
ATOM 1456 N N . GLU B 2 47 ? 225.150 199.614 147.168 1.00 136.66 47 GLU C N 1
ATOM 1457 C CA . GLU B 2 47 ? 225.738 200.872 147.610 1.00 136.66 47 GLU C CA 1
ATOM 1458 C C . GLU B 2 47 ? 225.325 202.040 146.725 1.00 136.66 47 GLU C C 1
ATOM 1459 O O . GLU B 2 47 ? 225.826 203.155 146.914 1.00 136.66 47 GLU C O 1
ATOM 1465 N N . SER B 2 48 ? 224.456 201.800 145.741 1.00 134.87 48 SER C N 1
ATOM 1466 C CA . SER B 2 48 ? 223.972 202.854 144.855 1.00 134.87 48 SER C CA 1
ATOM 1467 C C . SER B 2 48 ? 223.157 203.896 145.613 1.00 134.87 48 SER C C 1
ATOM 1468 O O . SER B 2 48 ? 223.558 205.063 145.678 1.00 134.87 48 SER C O 1
ATOM 1471 N N . TYR B 2 49 ? 222.011 203.508 146.177 1.00 132.45 49 TYR C N 1
ATOM 1472 C CA . TYR B 2 49 ? 221.257 204.490 146.946 1.00 132.45 49 TYR C CA 1
ATOM 1473 C C . TYR B 2 49 ? 221.518 204.378 148.446 1.00 132.45 49 TYR C C 1
ATOM 1474 O O . TYR B 2 49 ? 222.298 205.166 148.989 1.00 132.45 49 TYR C O 1
ATOM 1483 N N . LYS B 2 50 ? 220.922 203.367 149.099 1.00 129.20 50 LYS C N 1
ATOM 1484 C CA . LYS B 2 50 ? 221.140 202.980 150.497 1.00 129.20 50 LYS C CA 1
ATOM 1485 C C . LYS B 2 50 ? 220.593 201.588 150.799 1.00 129.20 50 LYS C C 1
ATOM 1486 O O . LYS B 2 50 ? 219.434 201.503 151.216 1.00 129.20 50 LYS C O 1
ATOM 1492 N N . LEU B 2 51 ? 221.407 200.524 150.722 1.00 139.58 51 LEU C N 1
ATOM 1493 C CA . LEU B 2 51 ? 220.929 199.163 151.001 1.00 139.58 51 LEU C CA 1
ATOM 1494 C C . LEU B 2 51 ? 222.037 198.170 151.345 1.00 139.58 51 LEU C C 1
ATOM 1495 O O . LEU B 2 51 ? 223.229 198.474 151.231 1.00 139.58 51 LEU C O 1
ATOM 1500 N N . LYS B 2 52 ? 221.626 196.978 151.784 1.00 140.40 52 LYS C N 1
ATOM 1501 C CA . LYS B 2 52 ? 222.483 195.814 151.981 1.00 140.40 52 LYS C CA 1
ATOM 1502 C C . LYS B 2 52 ? 221.779 194.598 151.389 1.00 140.40 52 LYS C C 1
ATOM 1503 O O . LYS B 2 52 ? 220.595 194.375 151.666 1.00 140.40 52 LYS C O 1
ATOM 1509 N N . VAL B 2 53 ? 222.490 193.819 150.570 1.00 125.34 53 VAL C N 1
ATOM 1510 C CA . VAL B 2 53 ? 221.919 192.657 149.886 1.00 125.34 53 VAL C CA 1
ATOM 1511 C C . VAL B 2 53 ? 222.762 191.430 150.216 1.00 125.34 53 VAL C C 1
ATOM 1512 O O . VAL B 2 53 ? 223.997 191.489 150.184 1.00 125.34 53 VAL C O 1
ATOM 1516 N N . TYR B 2 54 ? 222.096 190.313 150.529 1.00 114.39 54 TYR C N 1
ATOM 1517 C CA . TYR B 2 54 ? 222.752 189.032 150.787 1.00 114.39 54 TYR C CA 1
ATOM 1518 C C . TYR B 2 54 ? 222.455 188.090 149.624 1.00 114.39 54 TYR C C 1
ATOM 1519 O O . TYR B 2 54 ? 221.289 187.872 149.283 1.00 114.39 54 TYR C O 1
ATOM 1528 N N . SER B 2 55 ? 223.499 187.521 149.024 1.00 115.64 55 SER C N 1
ATOM 1529 C CA . SER B 2 55 ? 223.323 186.693 147.833 1.00 115.64 55 SER C CA 1
ATOM 1530 C C . SER B 2 55 ? 223.277 185.211 148.198 1.00 115.64 55 SER C C 1
ATOM 1531 O O . SER B 2 55 ? 223.892 184.786 149.180 1.00 115.64 55 SER C O 1
ATOM 1534 N N . GLY B 2 56 ? 222.539 184.431 147.406 1.00 119.68 56 GLY C N 1
ATOM 1535 C CA . GLY B 2 56 ? 222.430 182.993 147.587 1.00 119.68 56 GLY C CA 1
ATOM 1536 C C . GLY B 2 56 ? 222.561 182.229 146.282 1.00 119.68 56 GLY C C 1
ATOM 1537 O O . GLY B 2 56 ? 222.788 182.839 145.234 1.00 119.68 56 GLY C O 1
ATOM 1538 N N . VAL B 2 57 ? 222.441 180.901 146.324 1.00 115.98 57 VAL C N 1
ATOM 1539 C CA . VAL B 2 57 ? 222.522 180.056 145.135 1.00 115.98 57 VAL C CA 1
ATOM 1540 C C . VAL B 2 57 ? 221.404 179.015 145.223 1.00 115.98 57 VAL C C 1
ATOM 1541 O O . VAL B 2 57 ? 220.853 178.783 146.307 1.00 115.98 57 VAL C O 1
ATOM 1545 N N . LYS B 2 58 ? 221.059 178.403 144.087 1.00 118.26 58 LYS C N 1
ATOM 1546 C CA . LYS B 2 58 ? 219.902 177.522 143.971 1.00 118.26 58 LYS C CA 1
ATOM 1547 C C . LYS B 2 58 ? 220.187 176.396 142.979 1.00 118.26 58 LYS C C 1
ATOM 1548 O O . LYS B 2 58 ? 220.950 176.577 142.025 1.00 118.26 58 LYS C O 1
ATOM 1554 N N . ILE B 2 59 ? 219.576 175.229 143.215 1.00 116.44 59 ILE C N 1
ATOM 1555 C CA . ILE B 2 59 ? 219.743 174.047 142.377 1.00 116.44 59 ILE C CA 1
ATOM 1556 C C . ILE B 2 59 ? 218.364 173.436 142.118 1.00 116.44 59 ILE C C 1
ATOM 1557 O O . ILE B 2 59 ? 217.416 173.663 142.876 1.00 116.44 59 ILE C O 1
ATOM 1562 N N . LYS B 2 60 ? 218.243 172.693 141.013 1.00 124.52 60 LYS C N 1
ATOM 1563 C CA . LYS B 2 60 ? 216.992 172.021 140.671 1.00 124.52 60 LYS C CA 1
ATOM 1564 C C . LYS B 2 60 ? 217.273 170.771 139.844 1.00 124.52 60 LYS C C 1
ATOM 1565 O O . LYS B 2 60 ? 218.062 170.826 138.894 1.00 124.52 60 LYS C O 1
ATOM 1571 N N . THR B 2 61 ? 216.627 169.656 140.221 1.00 136.01 61 THR C N 1
ATOM 1572 C CA . THR B 2 61 ? 216.535 168.410 139.452 1.00 136.01 61 THR C CA 1
ATOM 1573 C C . THR B 2 61 ? 217.904 167.795 139.147 1.00 136.01 61 THR C C 1
ATOM 1574 O O . THR B 2 61 ? 218.400 167.866 138.017 1.00 136.01 61 THR C O 1
ATOM 1578 N N . GLU B 2 62 ? 218.561 167.270 140.178 1.00 127.61 62 GLU C N 1
ATOM 1579 C CA . GLU B 2 62 ? 219.787 166.493 140.024 1.00 127.61 62 GLU C CA 1
ATOM 1580 C C . GLU B 2 62 ? 219.672 165.259 140.916 1.00 127.61 62 GLU C C 1
ATOM 1581 O O . GLU B 2 62 ? 218.581 164.896 141.367 1.00 127.61 62 GLU C O 1
ATOM 1587 N N . SER B 2 63 ? 220.818 164.616 141.163 1.00 120.03 63 SER C N 1
ATOM 1588 C CA . SER B 2 63 ? 220.894 163.343 141.878 1.00 120.03 63 SER C CA 1
ATOM 1589 C C . SER B 2 63 ? 220.539 163.448 143.360 1.00 120.03 63 SER C C 1
ATOM 1590 O O . SER B 2 63 ? 220.155 164.516 143.845 1.00 120.03 63 SER C O 1
ATOM 1593 N N . SER B 2 64 ? 220.647 162.335 144.088 1.00 126.95 64 SER C N 1
ATOM 1594 C CA . SER B 2 64 ? 220.183 162.283 145.471 1.00 126.95 64 SER C CA 1
ATOM 1595 C C . SER B 2 64 ? 221.139 162.933 146.468 1.00 126.95 64 SER C C 1
ATOM 1596 O O . SER B 2 64 ? 220.781 163.927 147.109 1.00 126.95 64 SER C O 1
ATOM 1599 N N . LYS B 2 65 ? 222.353 162.389 146.618 1.00 141.78 65 LYS C N 1
ATOM 1600 C CA . LYS B 2 65 ? 223.237 162.861 147.683 1.00 141.78 65 LYS C CA 1
ATOM 1601 C C . LYS B 2 65 ? 224.623 163.232 147.159 1.00 141.78 65 LYS C C 1
ATOM 1602 O O . LYS B 2 65 ? 225.402 163.891 147.864 1.00 141.78 65 LYS C O 1
ATOM 1608 N N . GLN B 2 66 ? 224.953 162.810 145.934 1.00 151.10 66 GLN C N 1
ATOM 1609 C CA . GLN B 2 66 ? 226.030 163.459 145.193 1.00 151.10 66 GLN C CA 1
ATOM 1610 C C . GLN B 2 66 ? 225.725 164.939 145.022 1.00 151.10 66 GLN C C 1
ATOM 1611 O O . GLN B 2 66 ? 226.615 165.794 145.148 1.00 151.10 66 GLN C O 1
ATOM 1617 N N . LEU B 2 67 ? 224.453 165.249 144.755 1.00 124.77 67 LEU C N 1
ATOM 1618 C CA . LEU B 2 67 ? 223.973 166.623 144.758 1.00 124.77 67 LEU C CA 1
ATOM 1619 C C . LEU B 2 67 ? 224.133 167.258 146.132 1.00 124.77 67 LEU C C 1
ATOM 1620 O O . LEU B 2 67 ? 224.488 168.429 146.230 1.00 124.77 67 LEU C O 1
ATOM 1625 N N . ARG B 2 68 ? 223.912 166.495 147.210 1.00 123.96 68 ARG C N 1
ATOM 1626 C CA . ARG B 2 68 ? 224.118 167.031 148.557 1.00 123.96 68 ARG C CA 1
ATOM 1627 C C . ARG B 2 68 ? 225.569 167.427 148.821 1.00 123.96 68 ARG C C 1
ATOM 1628 O O . ARG B 2 68 ? 225.819 168.518 149.350 1.00 123.96 68 ARG C O 1
ATOM 1636 N N . ASP B 2 69 ? 226.528 166.593 148.408 1.00 131.67 69 ASP C N 1
ATOM 1637 C CA . ASP B 2 69 ? 227.939 166.941 148.570 1.00 131.67 69 ASP C CA 1
ATOM 1638 C C . ASP B 2 69 ? 228.343 168.128 147.695 1.00 131.67 69 ASP C C 1
ATOM 1639 O O . ASP B 2 69 ? 229.030 169.047 148.166 1.00 131.67 69 ASP C O 1
ATOM 1644 N N . LYS B 2 70 ? 227.911 168.142 146.428 1.00 122.26 70 LYS C N 1
ATOM 1645 C CA . LYS B 2 70 ? 228.250 169.256 145.540 1.00 122.26 70 LYS C CA 1
ATOM 1646 C C . LYS B 2 70 ? 227.540 170.543 145.961 1.00 122.26 70 LYS C C 1
ATOM 1647 O O . LYS B 2 70 ? 228.067 171.646 145.778 1.00 122.26 70 LYS C O 1
ATOM 1653 N N . VAL B 2 71 ? 226.355 170.417 146.565 1.00 122.43 71 VAL C N 1
ATOM 1654 C CA . VAL B 2 71 ? 225.612 171.570 147.067 1.00 122.43 71 VAL C CA 1
ATOM 1655 C C . VAL B 2 71 ? 226.300 172.155 148.294 1.00 122.43 71 VAL C C 1
ATOM 1656 O O . VAL B 2 71 ? 226.394 173.378 148.438 1.00 122.43 71 VAL C O 1
ATOM 1660 N N . LYS B 2 72 ? 226.854 171.295 149.159 1.00 123.38 72 LYS C N 1
ATOM 1661 C CA . LYS B 2 72 ? 227.683 171.791 150.259 1.00 123.38 72 LYS C CA 1
ATOM 1662 C C . LYS B 2 72 ? 228.949 172.480 149.744 1.00 123.38 72 LYS C C 1
ATOM 1663 O O . LYS B 2 72 ? 229.355 173.532 150.263 1.00 123.38 72 LYS C O 1
ATOM 1669 N N . LYS B 2 73 ? 229.563 171.913 148.697 1.00 122.87 73 LYS C N 1
ATOM 1670 C CA . LYS B 2 73 ? 230.796 172.489 148.161 1.00 122.87 73 LYS C CA 1
ATOM 1671 C C . LYS B 2 73 ? 230.563 173.831 147.467 1.00 122.87 73 LYS C C 1
ATOM 1672 O O . LYS B 2 73 ? 231.419 174.720 147.544 1.00 122.87 73 LYS C O 1
ATOM 1678 N N . PHE B 2 74 ? 229.423 174.006 146.791 1.00 119.57 74 PHE C N 1
ATOM 1679 C CA . PHE B 2 74 ? 229.119 175.318 146.223 1.00 119.57 74 PHE C CA 1
ATOM 1680 C C . PHE B 2 74 ? 228.521 176.255 147.271 1.00 119.57 74 PHE C C 1
ATOM 1681 O O . PHE B 2 74 ? 228.517 177.479 147.092 1.00 119.57 74 PHE C O 1
ATOM 1689 N N . ARG B 2 75 ? 228.007 175.701 148.374 1.00 111.29 75 ARG C N 1
ATOM 1690 C CA . ARG B 2 75 ? 227.435 176.526 149.433 1.00 111.29 75 ARG C CA 1
ATOM 1691 C C . ARG B 2 75 ? 228.528 177.145 150.294 1.00 111.29 75 ARG C C 1
ATOM 1692 O O . ARG B 2 75 ? 228.333 178.210 150.895 1.00 111.29 75 ARG C O 1
ATOM 1700 N N . ASN B 2 76 ? 229.702 176.508 150.337 1.00 111.01 76 ASN C N 1
ATOM 1701 C CA . ASN B 2 76 ? 230.833 177.023 151.113 1.00 111.01 76 ASN C CA 1
ATOM 1702 C C . ASN B 2 76 ? 231.400 178.359 150.621 1.00 111.01 76 ASN C C 1
ATOM 1703 O O . ASN B 2 76 ? 232.258 178.947 151.288 1.00 111.01 76 ASN C O 1
ATOM 1708 N N . LYS B 2 77 ? 230.941 178.849 149.466 1.00 113.59 77 LYS C N 1
ATOM 1709 C CA . LYS B 2 77 ? 231.335 180.150 148.941 1.00 113.59 77 LYS C CA 1
ATOM 1710 C C . LYS B 2 77 ? 230.309 181.249 149.172 1.00 113.59 77 LYS C C 1
ATOM 1711 O O . LYS B 2 77 ? 230.690 182.417 149.266 1.00 113.59 77 LYS C O 1
ATOM 1717 N N . CYS B 2 78 ? 229.024 180.913 149.266 1.00 114.81 78 CYS C N 1
ATOM 1718 C CA . CYS B 2 78 ? 227.956 181.898 149.339 1.00 114.81 78 CYS C CA 1
ATOM 1719 C C . CYS B 2 78 ? 227.348 181.931 150.743 1.00 114.81 78 CYS C C 1
ATOM 1720 O O . CYS B 2 78 ? 227.753 181.185 151.640 1.00 114.81 78 CYS C O 1
ATOM 1723 N N . HIS B 2 79 ? 226.360 182.808 150.939 1.00 112.27 79 HIS C N 1
ATOM 1724 C CA . HIS B 2 79 ? 225.756 183.007 152.253 1.00 112.27 79 HIS C CA 1
ATOM 1725 C C . HIS B 2 79 ? 224.640 182.011 152.550 1.00 112.27 79 HIS C C 1
ATOM 1726 O O . HIS B 2 79 ? 224.759 181.194 153.468 1.00 112.27 79 HIS C O 1
ATOM 1733 N N . ILE B 2 80 ? 223.553 182.073 151.785 1.00 106.52 80 ILE C N 1
ATOM 1734 C CA . ILE B 2 80 ? 222.385 181.229 152.008 1.00 106.52 80 ILE C CA 1
ATOM 1735 C C . ILE B 2 80 ? 222.141 180.401 150.753 1.00 106.52 80 ILE C C 1
ATOM 1736 O O . ILE B 2 80 ? 222.875 180.510 149.764 1.00 106.52 80 ILE C O 1
ATOM 1741 N N . ILE B 2 81 ? 221.106 179.559 150.797 1.00 104.47 81 ILE C N 1
ATOM 1742 C CA . ILE B 2 81 ? 220.860 178.590 149.735 1.00 104.47 81 ILE C CA 1
ATOM 1743 C C . ILE B 2 81 ? 219.378 178.222 149.716 1.00 104.47 81 ILE C C 1
ATOM 1744 O O . ILE B 2 81 ? 218.654 178.404 150.703 1.00 104.47 81 ILE C O 1
ATOM 1749 N N . LEU B 2 82 ? 218.916 177.751 148.554 1.00 94.91 82 LEU C N 1
ATOM 1750 C CA . LEU B 2 82 ? 217.559 177.247 148.365 1.00 94.91 82 LEU C CA 1
ATOM 1751 C C . LEU B 2 82 ? 217.607 176.027 147.456 1.00 94.91 82 LEU C C 1
ATOM 1752 O O . LEU B 2 82 ? 218.309 176.034 146.441 1.00 94.91 82 LEU C O 1
ATOM 1757 N N . ILE B 2 83 ? 216.870 174.982 147.820 1.00 86.83 83 ILE C N 1
ATOM 1758 C CA . ILE B 2 83 ? 216.681 173.822 146.963 1.00 86.83 83 ILE C CA 1
ATOM 1759 C C . ILE B 2 83 ? 215.193 173.693 146.642 1.00 86.83 83 ILE C C 1
ATOM 1760 O O . ILE B 2 83 ? 214.345 173.638 147.530 1.00 86.83 83 ILE C O 1
ATOM 1765 N N . GLU B 2 84 ? 214.881 173.656 145.348 1.00 103.99 84 GLU C N 1
ATOM 1766 C CA . GLU B 2 84 ? 213.494 173.564 144.914 1.00 103.99 84 GLU C CA 1
ATOM 1767 C C . GLU B 2 84 ? 213.303 172.263 144.150 1.00 103.99 84 GLU C C 1
ATOM 1768 O O . GLU B 2 84 ? 214.198 171.818 143.427 1.00 103.99 84 GLU C O 1
ATOM 1774 N N . GLY B 2 85 ? 212.128 171.663 144.323 1.00 102.16 85 GLY C N 1
ATOM 1775 C CA . GLY B 2 85 ? 211.803 170.433 143.631 1.00 102.16 85 GLY C CA 1
ATOM 1776 C C . GLY B 2 85 ? 210.572 169.742 144.178 1.00 102.16 85 GLY C C 1
ATOM 1777 O O . GLY B 2 85 ? 210.372 169.677 145.395 1.00 102.16 85 GLY C O 1
ATOM 1778 N N . GLY B 2 86 ? 209.739 169.215 143.280 1.00 109.24 86 GLY C N 1
ATOM 1779 C CA . GLY B 2 86 ? 208.530 168.536 143.716 1.00 109.24 86 GLY C CA 1
ATOM 1780 C C . GLY B 2 86 ? 208.767 167.080 144.070 1.00 109.24 86 GLY C C 1
ATOM 1781 O O . GLY B 2 86 ? 207.872 166.401 144.580 1.00 109.24 86 GLY C O 1
ATOM 1782 N N . VAL B 2 87 ? 209.971 166.576 143.788 1.00 98.38 87 VAL C N 1
ATOM 1783 C CA . VAL B 2 87 ? 210.291 165.186 144.086 1.00 98.38 87 VAL C CA 1
ATOM 1784 C C . VAL B 2 87 ? 210.462 165.019 145.588 1.00 98.38 87 VAL C C 1
ATOM 1785 O O . VAL B 2 87 ? 211.169 165.798 146.238 1.00 98.38 87 VAL C O 1
ATOM 1789 N N . LEU B 2 88 ? 209.795 164.010 146.150 1.00 90.12 88 LEU C N 1
ATOM 1790 C CA . LEU B 2 88 ? 209.872 163.758 147.585 1.00 90.12 88 LEU C CA 1
ATOM 1791 C C . LEU B 2 88 ? 211.203 163.127 147.971 1.00 90.12 88 LEU C C 1
ATOM 1792 O O . LEU B 2 88 ? 211.664 163.285 149.110 1.00 90.12 88 LEU C O 1
ATOM 1797 N N . LYS B 2 89 ? 211.823 162.413 147.029 1.00 94.83 89 LYS C N 1
ATOM 1798 C CA . LYS B 2 89 ? 213.063 161.692 147.294 1.00 94.83 89 LYS C CA 1
ATOM 1799 C C . LYS B 2 89 ? 214.217 162.656 147.545 1.00 94.83 89 LYS C C 1
ATOM 1800 O O . LYS B 2 89 ? 215.023 162.461 148.461 1.00 94.83 89 LYS C O 1
ATOM 1806 N N . ILE B 2 90 ? 214.301 163.716 146.738 1.00 98.38 90 ILE C N 1
ATOM 1807 C CA . ILE B 2 90 ? 215.304 164.744 146.989 1.00 98.38 90 ILE C CA 1
ATOM 1808 C C . ILE B 2 90 ? 214.890 165.615 148.173 1.00 98.38 90 ILE C C 1
ATOM 1809 O O . ILE B 2 90 ? 215.746 166.170 148.874 1.00 98.38 90 ILE C O 1
ATOM 1814 N N . ASN B 2 91 ? 213.585 165.697 148.456 1.00 99.00 91 ASN C N 1
ATOM 1815 C CA . ASN B 2 91 ? 213.099 166.552 149.537 1.00 99.00 91 ASN C CA 1
ATOM 1816 C C . ASN B 2 91 ? 213.463 165.968 150.897 1.00 99.00 91 ASN C C 1
ATOM 1817 O O . ASN B 2 91 ? 213.781 166.704 151.840 1.00 99.00 91 ASN C O 1
ATOM 1822 N N . ARG B 2 92 ? 213.449 164.636 151.005 1.00 95.93 92 ARG C N 1
ATOM 1823 C CA . ARG B 2 92 ? 213.850 163.944 152.225 1.00 95.93 92 ARG C CA 1
ATOM 1824 C C . ARG B 2 92 ? 215.324 164.180 152.535 1.00 95.93 92 ARG C C 1
ATOM 1825 O O . ARG B 2 92 ? 215.683 164.468 153.680 1.00 95.93 92 ARG C O 1
ATOM 1833 N N . ALA B 2 93 ? 216.182 164.102 151.519 1.00 96.17 93 ALA C N 1
ATOM 1834 C CA . ALA B 2 93 ? 217.606 164.362 151.704 1.00 96.17 93 ALA C CA 1
ATOM 1835 C C . ALA B 2 93 ? 217.868 165.837 151.996 1.00 96.17 93 ALA C C 1
ATOM 1836 O O . ALA B 2 93 ? 218.776 166.171 152.768 1.00 96.17 93 ALA C O 1
ATOM 1838 N N . ALA B 2 94 ? 217.065 166.720 151.395 1.00 94.49 94 ALA C N 1
ATOM 1839 C CA . ALA B 2 94 ? 217.240 168.156 151.586 1.00 94.49 94 ALA C CA 1
ATOM 1840 C C . ALA B 2 94 ? 216.854 168.577 153.000 1.00 94.49 94 ALA C C 1
ATOM 1841 O O . ALA B 2 94 ? 217.482 169.462 153.592 1.00 94.49 94 ALA C O 1
ATOM 1843 N N . VAL B 2 95 ? 215.811 167.957 153.558 1.00 89.23 95 VAL C N 1
ATOM 1844 C CA . VAL B 2 95 ? 215.498 168.229 154.956 1.00 89.23 95 VAL C CA 1
ATOM 1845 C C . VAL B 2 95 ? 216.348 167.383 155.897 1.00 89.23 95 VAL C C 1
ATOM 1846 O O . VAL B 2 95 ? 216.383 167.659 157.100 1.00 89.23 95 VAL C O 1
ATOM 1850 N N . GLU B 2 96 ? 217.038 166.362 155.383 1.00 89.72 96 GLU C N 1
ATOM 1851 C CA . GLU B 2 96 ? 217.884 165.515 156.215 1.00 89.72 96 GLU C CA 1
ATOM 1852 C C . GLU B 2 96 ? 219.273 166.118 156.418 1.00 89.72 96 GLU C C 1
ATOM 1853 O O . GLU B 2 96 ? 219.896 165.906 157.465 1.00 89.72 96 GLU C O 1
ATOM 1859 N N . LEU B 2 97 ? 219.757 166.895 155.442 1.00 82.55 97 LEU C N 1
ATOM 1860 C CA . LEU B 2 97 ? 221.151 167.341 155.478 1.00 82.55 97 LEU C CA 1
ATOM 1861 C C . LEU B 2 97 ? 221.373 168.480 156.471 1.00 82.55 97 LEU C C 1
ATOM 1862 O O . LEU B 2 97 ? 222.519 168.876 156.712 1.00 82.55 97 LEU C O 1
ATOM 1867 N N . HIS B 2 98 ? 220.285 169.023 157.039 1.00 77.14 98 HIS C N 1
ATOM 1868 C CA . HIS B 2 98 ? 220.215 170.030 158.106 1.00 77.14 98 HIS C CA 1
ATOM 1869 C C . HIS B 2 98 ? 221.154 171.225 157.963 1.00 77.14 98 HIS C C 1
ATOM 1870 O O . HIS B 2 98 ? 221.662 171.741 158.964 1.00 77.14 98 HIS C O 1
ATOM 1877 N N . ASP B 2 99 ? 221.374 171.697 156.737 1.00 80.53 99 ASP C N 1
ATOM 1878 C CA . ASP B 2 99 ? 222.250 172.847 156.551 1.00 80.53 99 ASP C CA 1
ATOM 1879 C C . ASP B 2 99 ? 221.634 173.833 155.560 1.00 80.53 99 ASP C C 1
ATOM 1880 O O . ASP B 2 99 ? 222.109 174.965 155.422 1.00 80.53 99 ASP C O 1
ATOM 1885 N N . VAL B 2 100 ? 220.566 173.419 154.879 1.00 91.93 100 VAL C N 1
ATOM 1886 C CA . VAL B 2 100 ? 219.803 174.319 154.018 1.00 91.93 100 VAL C CA 1
ATOM 1887 C C . VAL B 2 100 ? 218.945 175.224 154.895 1.00 91.93 100 VAL C C 1
ATOM 1888 O O . VAL B 2 100 ? 218.296 174.756 155.837 1.00 91.93 100 VAL C O 1
ATOM 1892 N N . ASP B 2 101 ? 218.939 176.524 154.595 1.00 95.33 101 ASP C N 1
ATOM 1893 C CA . ASP B 2 101 ? 218.207 177.495 155.398 1.00 95.33 101 ASP C CA 1
ATOM 1894 C C . ASP B 2 101 ? 216.706 177.428 155.146 1.00 95.33 101 ASP C C 1
ATOM 1895 O O . ASP B 2 101 ? 215.937 177.128 156.064 1.00 95.33 101 ASP C O 1
ATOM 1900 N N . ILE B 2 102 ? 216.279 177.705 153.914 1.00 83.95 102 ILE C N 1
ATOM 1901 C CA . ILE B 2 102 ? 214.865 177.743 153.561 1.00 83.95 102 ILE C CA 1
ATOM 1902 C C . ILE B 2 102 ? 214.603 176.813 152.383 1.00 83.95 102 ILE C C 1
ATOM 1903 O O . ILE B 2 102 ? 215.496 176.527 151.580 1.00 83.95 102 ILE C O 1
ATOM 1908 N N . LEU B 2 103 ? 213.366 176.327 152.301 1.00 75.73 103 LEU C N 1
ATOM 1909 C CA . LEU B 2 103 ? 212.944 175.302 151.356 1.00 75.73 103 LEU C CA 1
ATOM 1910 C C . LEU B 2 103 ? 211.692 175.748 150.606 1.00 75.73 103 LEU C C 1
ATOM 1911 O O . LEU B 2 103 ? 210.759 176.303 151.190 1.00 75.73 103 LEU C O 1
ATOM 1916 N N . SER B 2 104 ? 211.663 175.475 149.305 1.00 88.73 104 SER C N 1
ATOM 1917 C CA . SER B 2 104 ? 210.545 175.924 148.485 1.00 88.73 104 SER C CA 1
ATOM 1918 C C . SER B 2 104 ? 210.063 174.789 147.593 1.00 88.73 104 SER C C 1
ATOM 1919 O O . SER B 2 104 ? 210.573 173.666 147.641 1.00 88.73 104 SER C O 1
ATOM 1922 N N . THR B 2 105 ? 209.065 175.126 146.766 1.00 99.83 105 THR C N 1
ATOM 1923 C CA . THR B 2 105 ? 208.365 174.321 145.762 1.00 99.83 105 THR C CA 1
ATOM 1924 C C . THR B 2 105 ? 207.929 172.945 146.283 1.00 99.83 105 THR C C 1
ATOM 1925 O O . THR B 2 105 ? 208.580 171.938 145.967 1.00 99.83 105 THR C O 1
ATOM 1929 N N . PRO B 2 106 ? 206.899 172.842 147.160 1.00 95.13 106 PRO C N 1
ATOM 1930 C CA . PRO B 2 106 ? 206.207 171.552 147.275 1.00 95.13 106 PRO C CA 1
ATOM 1931 C C . PRO B 2 106 ? 204.885 171.487 146.522 1.00 95.13 106 PRO C C 1
ATOM 1932 O O . PRO B 2 106 ? 204.189 170.472 146.625 1.00 95.13 106 PRO C O 1
ATOM 1936 N N . GLU B 2 107 ? 204.509 172.528 145.772 1.00 113.70 107 GLU C N 1
ATOM 1937 C CA . GLU B 2 107 ? 203.130 172.575 145.292 1.00 113.70 107 GLU C CA 1
ATOM 1938 C C . GLU B 2 107 ? 202.998 172.434 143.778 1.00 113.70 107 GLU C C 1
ATOM 1939 O O . GLU B 2 107 ? 201.985 171.910 143.300 1.00 113.70 107 GLU C O 1
ATOM 1945 N N . LEU B 2 108 ? 203.989 172.883 143.003 1.00 117.99 108 LEU C N 1
ATOM 1946 C CA . LEU B 2 108 ? 203.798 172.903 141.556 1.00 117.99 108 LEU C CA 1
ATOM 1947 C C . LEU B 2 108 ? 204.463 171.721 140.862 1.00 117.99 108 LEU C C 1
ATOM 1948 O O . LEU B 2 108 ? 204.016 171.323 139.779 1.00 117.99 108 LEU C O 1
ATOM 1953 N N . GLY B 2 109 ? 205.519 171.157 141.442 1.00 113.65 109 GLY C N 1
ATOM 1954 C CA . GLY B 2 109 ? 206.131 169.965 140.888 1.00 113.65 109 GLY C CA 1
ATOM 1955 C C . GLY B 2 109 ? 205.465 168.704 141.396 1.00 113.65 109 GLY C C 1
ATOM 1956 O O . GLY B 2 109 ? 205.668 167.613 140.852 1.00 113.65 109 GLY C O 1
ATOM 1957 N N . ARG B 2 110 ? 204.664 168.853 142.453 1.00 111.79 110 ARG C N 1
ATOM 1958 C CA . ARG B 2 110 ? 204.022 167.702 143.077 1.00 111.79 110 ARG C CA 1
ATOM 1959 C C . ARG B 2 110 ? 202.552 167.600 142.686 1.00 111.79 110 ARG C C 1
ATOM 1960 O O . ARG B 2 110 ? 202.109 166.553 142.198 1.00 111.79 110 ARG C O 1
ATOM 1968 N N . LYS B 2 111 ? 201.784 168.670 142.934 1.00 99.35 111 LYS C N 1
ATOM 1969 C CA . LYS B 2 111 ? 200.346 168.799 142.678 1.00 99.35 111 LYS C CA 1
ATOM 1970 C C . LYS B 2 111 ? 199.501 167.747 143.395 1.00 99.35 111 LYS C C 1
ATOM 1971 O O . LYS B 2 111 ? 198.375 167.465 142.973 1.00 99.35 111 LYS C O 1
ATOM 1977 N N . ASP B 2 112 ? 200.023 167.163 144.474 1.00 109.01 112 ASP C N 1
ATOM 1978 C CA . ASP B 2 112 ? 199.273 166.214 145.287 1.00 109.01 112 ASP C CA 1
ATOM 1979 C C . ASP B 2 112 ? 199.074 166.669 146.724 1.00 109.01 112 ASP C C 1
ATOM 1980 O O . ASP B 2 112 ? 197.933 166.701 147.191 1.00 109.01 112 ASP C O 1
ATOM 1985 N N . SER B 2 113 ? 200.152 167.022 147.425 1.00 100.98 113 SER C N 1
ATOM 1986 C CA . SER B 2 113 ? 200.149 167.608 148.762 1.00 100.98 113 SER C CA 1
ATOM 1987 C C . SER B 2 113 ? 201.541 168.161 149.028 1.00 100.98 113 SER C C 1
ATOM 1988 O O . SER B 2 113 ? 202.529 167.678 148.468 1.00 100.98 113 SER C O 1
ATOM 1991 N N . GLY B 2 114 ? 201.607 169.181 149.881 1.00 79.54 114 GLY C N 1
ATOM 1992 C CA . GLY B 2 114 ? 202.860 169.873 150.103 1.00 79.54 114 GLY C CA 1
ATOM 1993 C C . GLY B 2 114 ? 203.877 169.147 150.962 1.00 79.54 114 GLY C C 1
ATOM 1994 O O . GLY B 2 114 ? 204.912 168.698 150.463 1.00 79.54 114 GLY C O 1
ATOM 1995 N N . ILE B 2 115 ? 203.586 169.015 152.258 1.00 85.83 115 ILE C N 1
ATOM 1996 C CA . ILE B 2 115 ? 204.522 168.466 153.230 1.00 85.83 115 ILE C CA 1
ATOM 1997 C C . ILE B 2 115 ? 203.877 167.248 153.885 1.00 85.83 115 ILE C C 1
ATOM 1998 O O . ILE B 2 115 ? 202.691 167.247 154.219 1.00 85.83 115 ILE C O 1
ATOM 2003 N N . ASP B 2 116 ? 204.671 166.191 154.037 1.00 91.85 116 ASP C N 1
ATOM 2004 C CA . ASP B 2 116 ? 204.244 164.978 154.715 1.00 91.85 116 ASP C CA 1
ATOM 2005 C C . ASP B 2 116 ? 204.450 165.143 156.218 1.00 91.85 116 ASP C C 1
ATOM 2006 O O . ASP B 2 116 ? 205.212 166.004 156.671 1.00 91.85 116 ASP C O 1
ATOM 2011 N N . HIS B 2 117 ? 203.742 164.314 156.989 1.00 93.76 117 HIS C N 1
ATOM 2012 C CA . HIS B 2 117 ? 203.821 164.365 158.446 1.00 93.76 117 HIS C CA 1
ATOM 2013 C C . HIS B 2 117 ? 205.193 163.915 158.942 1.00 93.76 117 HIS C C 1
ATOM 2014 O O . HIS B 2 117 ? 205.776 164.522 159.850 1.00 93.76 117 HIS C O 1
ATOM 2021 N N . VAL B 2 118 ? 205.721 162.842 158.343 1.00 89.00 118 VAL C N 1
ATOM 2022 C CA . VAL B 2 118 ? 207.075 162.378 158.649 1.00 89.00 118 VAL C CA 1
ATOM 2023 C C . VAL B 2 118 ? 208.095 163.416 158.193 1.00 89.00 118 VAL C C 1
ATOM 2024 O O . VAL B 2 118 ? 209.104 163.671 158.866 1.00 89.00 118 VAL C O 1
ATOM 2028 N N . LEU B 2 119 ? 207.811 164.062 157.056 1.00 85.68 119 LEU C N 1
ATOM 2029 C CA . LEU B 2 119 ? 208.659 165.137 156.548 1.00 85.68 119 LEU C CA 1
ATOM 2030 C C . LEU B 2 119 ? 208.671 166.327 157.503 1.00 85.68 119 LEU C C 1
ATOM 2031 O O . LEU B 2 119 ? 209.726 166.922 157.760 1.00 85.68 119 LEU C O 1
ATOM 2036 N N . ALA B 2 120 ? 207.511 166.654 158.081 1.00 81.18 120 ALA C N 1
ATOM 2037 C CA . ALA B 2 120 ? 207.424 167.774 159.013 1.00 81.18 120 ALA C CA 1
ATOM 2038 C C . ALA B 2 120 ? 208.080 167.443 160.349 1.00 81.18 120 ALA C C 1
ATOM 2039 O O . ALA B 2 120 ? 208.625 168.327 161.020 1.00 81.18 120 ALA C O 1
ATOM 2041 N N . ARG B 2 121 ? 208.027 166.172 160.762 1.00 92.21 121 ARG C N 1
ATOM 2042 C CA . ARG B 2 121 ? 208.710 165.780 161.993 1.00 92.21 121 ARG C CA 1
ATOM 2043 C C . ARG B 2 121 ? 210.222 165.749 161.806 1.00 92.21 121 ARG C C 1
ATOM 2044 O O . ARG B 2 121 ? 210.973 166.081 162.730 1.00 92.21 121 ARG C O 1
ATOM 2052 N N . LEU B 2 122 ? 210.686 165.348 160.618 1.00 84.42 122 LEU C N 1
ATOM 2053 C CA . LEU B 2 122 ? 212.119 165.342 160.346 1.00 84.42 122 LEU C CA 1
ATOM 2054 C C . LEU B 2 122 ? 212.646 166.766 160.200 1.00 84.42 122 LEU C C 1
ATOM 2055 O O . LEU B 2 122 ? 213.786 167.062 160.584 1.00 84.42 122 LEU C O 1
ATOM 2060 N N . ALA B 2 123 ? 211.813 167.665 159.664 1.00 72.18 123 ALA C N 1
ATOM 2061 C CA . ALA B 2 123 ? 212.182 169.074 159.574 1.00 72.18 123 ALA C CA 1
ATOM 2062 C C . ALA B 2 123 ? 212.239 169.722 160.951 1.00 72.18 123 ALA C C 1
ATOM 2063 O O . ALA B 2 123 ? 212.977 170.694 161.159 1.00 72.18 123 ALA C O 1
ATOM 2065 N N . SER B 2 124 ? 211.458 169.207 161.903 1.00 84.44 124 SER C N 1
ATOM 2066 C CA . SER B 2 124 ? 211.513 169.713 163.270 1.00 84.44 124 SER C CA 1
ATOM 2067 C C . SER B 2 124 ? 212.800 169.275 163.958 1.00 84.44 124 SER C C 1
ATOM 2068 O O . SER B 2 124 ? 213.353 169.998 164.795 1.00 84.44 124 SER C O 1
ATOM 2071 N N . ASN B 2 125 ? 213.292 168.080 163.618 1.00 84.66 125 ASN C N 1
ATOM 2072 C CA . ASN B 2 125 ? 214.520 167.585 164.230 1.00 84.66 125 ASN C CA 1
ATOM 2073 C C . ASN B 2 125 ? 215.753 168.217 163.598 1.00 84.66 125 ASN C C 1
ATOM 2074 O O . ASN B 2 125 ? 216.761 168.444 164.278 1.00 84.66 125 ASN C O 1
ATOM 2079 N N . HIS B 2 126 ? 215.698 168.504 162.296 1.00 82.68 126 HIS C N 1
ATOM 2080 C CA . HIS B 2 126 ? 216.861 169.035 161.598 1.00 82.68 126 HIS C CA 1
ATOM 2081 C C . HIS B 2 126 ? 216.854 170.549 161.434 1.00 82.68 126 HIS C C 1
ATOM 2082 O O . HIS B 2 126 ? 217.857 171.098 160.960 1.00 82.68 126 HIS C O 1
ATOM 2089 N N . ARG B 2 127 ? 215.756 171.214 161.814 1.00 76.41 127 ARG C N 1
ATOM 2090 C CA . ARG B 2 127 ? 215.584 172.667 161.812 1.00 76.41 127 ARG C CA 1
ATOM 2091 C C . ARG B 2 127 ? 215.793 173.298 160.439 1.00 76.41 127 ARG C C 1
ATOM 2092 O O . ARG B 2 127 ? 216.682 174.138 160.263 1.00 76.41 127 ARG C O 1
ATOM 2100 N N . VAL B 2 128 ? 214.977 172.904 159.464 1.00 74.79 128 VAL C N 1
ATOM 2101 C CA . VAL B 2 128 ? 214.958 173.522 158.142 1.00 74.79 128 VAL C CA 1
ATOM 2102 C C . VAL B 2 128 ? 213.644 174.289 158.020 1.00 74.79 128 VAL C C 1
ATOM 2103 O O . VAL B 2 128 ? 212.631 173.896 158.614 1.00 74.79 128 VAL C O 1
ATOM 2107 N N . ALA B 2 129 ? 213.675 175.412 157.309 1.00 69.30 129 ALA C N 1
ATOM 2108 C CA . ALA B 2 129 ? 212.539 176.318 157.232 1.00 69.30 129 ALA C CA 1
ATOM 2109 C C . ALA B 2 129 ? 211.840 176.166 155.889 1.00 69.30 129 ALA C C 1
ATOM 2110 O O . ALA B 2 129 ? 212.453 175.726 154.910 1.00 69.30 129 ALA C O 1
ATOM 2112 N N . ILE B 2 130 ? 210.560 176.525 155.848 1.00 71.18 130 ILE C N 1
ATOM 2113 C CA . ILE B 2 130 ? 209.755 176.432 154.635 1.00 71.18 130 ILE C CA 1
ATOM 2114 C C . ILE B 2 130 ? 209.569 177.836 154.069 1.00 71.18 130 ILE C C 1
ATOM 2115 O O . ILE B 2 130 ? 209.142 178.751 154.781 1.00 71.18 130 ILE C O 1
ATOM 2120 N N . GLU B 2 131 ? 209.898 178.013 152.791 1.00 89.51 131 GLU C N 1
ATOM 2121 C CA . GLU B 2 131 ? 209.730 179.294 152.116 1.00 89.51 131 GLU C CA 1
ATOM 2122 C C . GLU B 2 131 ? 208.520 179.219 151.189 1.00 89.51 131 GLU C C 1
ATOM 2123 O O . GLU B 2 131 ? 208.420 178.311 150.357 1.00 89.51 131 GLU C O 1
ATOM 2129 N N . LEU B 2 132 ? 207.620 180.185 151.336 1.00 90.02 132 LEU C N 1
ATOM 2130 C CA . LEU B 2 132 ? 206.383 180.251 150.570 1.00 90.02 132 LEU C CA 1
ATOM 2131 C C . LEU B 2 132 ? 206.506 181.291 149.459 1.00 90.02 132 LEU C C 1
ATOM 2132 O O . LEU B 2 132 ? 206.713 182.480 149.729 1.00 90.02 132 LEU C O 1
ATOM 2137 N N . ASN B 2 133 ? 206.363 180.840 148.214 1.00 97.62 133 ASN C N 1
ATOM 2138 C CA . ASN B 2 133 ? 206.520 181.681 147.033 1.00 97.62 133 ASN C CA 1
ATOM 2139 C C . ASN B 2 133 ? 205.185 182.316 146.665 1.00 97.62 133 ASN C C 1
ATOM 2140 O O . ASN B 2 133 ? 204.139 181.933 147.200 1.00 97.62 133 ASN C O 1
ATOM 2145 N N . PHE B 2 134 ? 205.217 183.292 145.752 1.00 90.51 134 PHE C N 1
ATOM 2146 C CA . PHE B 2 134 ? 203.983 183.927 145.314 1.00 90.51 134 PHE C CA 1
ATOM 2147 C C . PHE B 2 134 ? 203.878 184.104 143.799 1.00 90.51 134 PHE C C 1
ATOM 2148 O O . PHE B 2 134 ? 202.776 184.358 143.301 1.00 90.51 134 PHE C O 1
ATOM 2156 N N . LYS B 2 135 ? 204.974 183.947 143.050 1.00 87.76 135 LYS C N 1
ATOM 2157 C CA . LYS B 2 135 ? 204.901 184.010 141.586 1.00 87.76 135 LYS C CA 1
ATOM 2158 C C . LYS B 2 135 ? 204.051 182.866 141.026 1.00 87.76 135 LYS C C 1
ATOM 2159 O O . LYS B 2 135 ? 203.375 183.022 139.993 1.00 87.76 135 LYS C O 1
ATOM 2165 N N . THR B 2 136 ? 204.038 181.728 141.731 1.00 86.07 136 THR C N 1
ATOM 2166 C CA . THR B 2 136 ? 203.112 180.623 141.505 1.00 86.07 136 THR C CA 1
ATOM 2167 C C . THR B 2 136 ? 201.645 181.039 141.608 1.00 86.07 136 THR C C 1
ATOM 2168 O O . THR B 2 136 ? 200.787 180.435 140.959 1.00 86.07 136 THR C O 1
ATOM 2172 N N . LEU B 2 137 ? 201.333 182.048 142.429 1.00 90.98 137 LEU C N 1
ATOM 2173 C CA . LEU B 2 137 ? 199.961 182.541 142.492 1.00 90.98 137 LEU C CA 1
ATOM 2174 C C . LEU B 2 137 ? 199.640 183.461 141.321 1.00 90.98 137 LEU C C 1
ATOM 2175 O O . LEU B 2 137 ? 198.464 183.651 140.989 1.00 90.98 137 LEU C O 1
ATOM 2180 N N . LEU B 2 138 ? 200.663 184.044 140.690 1.00 96.42 138 LEU C N 1
ATOM 2181 C CA . LEU B 2 138 ? 200.409 185.019 139.636 1.00 96.42 138 LEU C CA 1
ATOM 2182 C C . LEU B 2 138 ? 200.715 184.461 138.250 1.00 96.42 138 LEU C C 1
ATOM 2183 O O . LEU B 2 138 ? 200.728 185.208 137.265 1.00 96.42 138 LEU C O 1
ATOM 2188 N N . ASN B 2 139 ? 200.980 183.156 138.146 1.00 93.68 139 ASN C N 1
ATOM 2189 C CA . ASN B 2 139 ? 200.975 182.508 136.835 1.00 93.68 139 ASN C CA 1
ATOM 2190 C C . ASN B 2 139 ? 200.139 181.220 136.791 1.00 93.68 139 ASN C C 1
ATOM 2191 O O . ASN B 2 139 ? 200.569 180.215 136.217 1.00 93.68 139 ASN C O 1
ATOM 2196 N N . LYS B 2 140 ? 198.937 181.236 137.369 1.00 92.23 140 LYS C N 1
ATOM 2197 C CA . LYS B 2 140 ? 198.017 180.107 137.298 1.00 92.23 140 LYS C CA 1
ATOM 2198 C C . LYS B 2 140 ? 196.609 180.560 136.903 1.00 92.23 140 LYS C C 1
ATOM 2199 O O . LYS B 2 140 ? 196.369 181.711 136.534 1.00 92.23 140 LYS C O 1
ATOM 2205 N N . ASP B 2 141 ? 195.666 179.618 136.975 1.00 88.91 141 ASP C N 1
ATOM 2206 C CA . ASP B 2 141 ? 194.259 179.874 136.691 1.00 88.91 141 ASP C CA 1
ATOM 2207 C C . ASP B 2 141 ? 193.503 179.765 138.015 1.00 88.91 141 ASP C C 1
ATOM 2208 O O . ASP B 2 141 ? 194.131 179.553 139.058 1.00 88.91 141 ASP C O 1
ATOM 2213 N N . GLY B 2 142 ? 192.173 179.896 137.993 1.00 84.89 142 GLY C N 1
ATOM 2214 C CA . GLY B 2 142 ? 191.359 179.953 139.199 1.00 84.89 142 GLY C CA 1
ATOM 2215 C C . GLY B 2 142 ? 191.368 178.737 140.110 1.00 84.89 142 GLY C C 1
ATOM 2216 O O . GLY B 2 142 ? 191.677 178.854 141.302 1.00 84.89 142 GLY C O 1
ATOM 2217 N N . TYR B 2 143 ? 191.024 177.563 139.570 1.00 73.46 143 TYR C N 1
ATOM 2218 C CA . TYR B 2 143 ? 191.057 176.346 140.378 1.00 73.46 143 TYR C CA 1
ATOM 2219 C C . TYR B 2 143 ? 192.488 175.954 140.724 1.00 73.46 143 TYR C C 1
ATOM 2220 O O . TYR B 2 143 ? 192.732 175.291 141.738 1.00 73.46 143 TYR C O 1
ATOM 2229 N N . GLU B 2 144 ? 193.448 176.353 139.886 1.00 83.64 144 GLU C N 1
ATOM 2230 C CA . GLU B 2 144 ? 194.855 176.143 140.208 1.00 83.64 144 GLU C CA 1
ATOM 2231 C C . GLU B 2 144 ? 195.269 176.992 141.404 1.00 83.64 144 GLU C C 1
ATOM 2232 O O . GLU B 2 144 ? 196.004 176.526 142.283 1.00 83.64 144 GLU C O 1
ATOM 2238 N N . ARG B 2 145 ? 194.785 178.243 141.457 1.00 81.59 145 ARG C N 1
ATOM 2239 C CA . ARG B 2 145 ? 194.929 179.069 142.656 1.00 81.59 145 ARG C CA 1
ATOM 2240 C C . ARG B 2 145 ? 194.257 178.424 143.860 1.00 81.59 145 ARG C C 1
ATOM 2241 O O . ARG B 2 145 ? 194.774 178.504 144.980 1.00 81.59 145 ARG C O 1
ATOM 2249 N N . ALA B 2 146 ? 193.104 177.781 143.643 1.00 77.72 146 ALA C N 1
ATOM 2250 C CA . ALA B 2 146 ? 192.385 177.127 144.734 1.00 77.72 146 ALA C CA 1
ATOM 2251 C C . ALA B 2 146 ? 193.178 175.961 145.313 1.00 77.72 146 ALA C C 1
ATOM 2252 O O . ALA B 2 146 ? 193.355 175.871 146.533 1.00 77.72 146 ALA C O 1
ATOM 2254 N N . ARG B 2 147 ? 193.677 175.072 144.448 1.00 80.57 147 ARG C N 1
ATOM 2255 C CA . ARG B 2 147 ? 194.463 173.927 144.901 1.00 80.57 147 ARG C CA 1
ATOM 2256 C C . ARG B 2 147 ? 195.795 174.366 145.504 1.00 80.57 147 ARG C C 1
ATOM 2257 O O . ARG B 2 147 ? 196.258 173.779 146.491 1.00 80.57 147 ARG C O 1
ATOM 2265 N N . THR B 2 148 ? 196.404 175.421 144.951 1.00 79.82 148 THR C N 1
ATOM 2266 C CA . THR B 2 148 ? 197.686 175.899 145.459 1.00 79.82 148 THR C CA 1
ATOM 2267 C C . THR B 2 148 ? 197.529 176.541 146.837 1.00 79.82 148 THR C C 1
ATOM 2268 O O . THR B 2 148 ? 198.337 176.303 147.741 1.00 79.82 148 THR C O 1
ATOM 2272 N N . LEU B 2 149 ? 196.470 177.332 147.035 1.00 69.79 149 LEU C N 1
ATOM 2273 C CA . LEU B 2 149 ? 196.267 177.928 148.351 1.00 69.79 149 LEU C CA 1
ATOM 2274 C C . LEU B 2 149 ? 195.732 176.907 149.349 1.00 69.79 149 LEU C C 1
ATOM 2275 O O . LEU B 2 149 ? 195.941 177.052 150.557 1.00 69.79 149 LEU C O 1
ATOM 2280 N N . LEU B 2 150 ? 195.063 175.854 148.862 1.00 79.19 150 LEU C N 1
ATOM 2281 C CA . LEU B 2 150 ? 194.717 174.733 149.732 1.00 79.19 150 LEU C CA 1
ATOM 2282 C C . LEU B 2 150 ? 195.968 174.027 150.235 1.00 79.19 150 LEU C C 1
ATOM 2283 O O . LEU B 2 150 ? 196.062 173.675 151.421 1.00 79.19 150 LEU C O 1
ATOM 2288 N N . PHE B 2 151 ? 196.943 173.828 149.341 1.00 89.96 151 PHE C N 1
ATOM 2289 C CA . PHE B 2 151 ? 198.232 173.262 149.727 1.00 89.96 151 PHE C CA 1
ATOM 2290 C C . PHE B 2 151 ? 198.971 174.173 150.701 1.00 89.96 151 PHE C C 1
ATOM 2291 O O . PHE B 2 151 ? 199.599 173.689 151.649 1.00 89.96 151 PHE C O 1
ATOM 2299 N N . PHE B 2 152 ? 198.901 175.495 150.489 1.00 77.20 152 PHE C N 1
ATOM 2300 C CA . PHE B 2 152 ? 199.568 176.411 151.414 1.00 77.20 152 PHE C CA 1
ATOM 2301 C C . PHE B 2 152 ? 198.884 176.450 152.774 1.00 77.20 152 PHE C C 1
ATOM 2302 O O . PHE B 2 152 ? 199.554 176.612 153.795 1.00 77.20 152 PHE C O 1
ATOM 2310 N N . ARG B 2 153 ? 197.557 176.301 152.821 1.00 66.67 153 ARG C N 1
ATOM 2311 C CA . ARG B 2 153 ? 196.891 176.267 154.121 1.00 66.67 153 ARG C CA 1
ATOM 2312 C C . ARG B 2 153 ? 197.170 174.953 154.849 1.00 66.67 153 ARG C C 1
ATOM 2313 O O . ARG B 2 153 ? 197.295 174.933 156.081 1.00 66.67 153 ARG C O 1
ATOM 2321 N N . ASN B 2 154 ? 197.297 173.851 154.101 1.00 75.40 154 ASN C N 1
ATOM 2322 C CA . ASN B 2 154 ? 197.725 172.592 154.714 1.00 75.40 154 ASN C CA 1
ATOM 2323 C C . ASN B 2 154 ? 199.145 172.698 155.266 1.00 75.40 154 ASN C C 1
ATOM 2324 O O . ASN B 2 154 ? 199.415 172.264 156.397 1.00 75.40 154 ASN C O 1
ATOM 2329 N N . ASN B 2 155 ? 200.055 173.304 154.495 1.00 77.79 155 ASN C N 1
ATOM 2330 C CA . ASN B 2 155 ? 201.431 173.473 154.950 1.00 77.79 155 ASN C CA 1
ATOM 2331 C C . ASN B 2 155 ? 201.515 174.477 156.094 1.00 77.79 155 ASN C C 1
ATOM 2332 O O . ASN B 2 155 ? 202.402 174.381 156.950 1.00 77.79 155 ASN C O 1
ATOM 2337 N N . LEU B 2 156 ? 200.575 175.422 156.143 1.00 69.33 156 LEU C N 1
ATOM 2338 C CA . LEU B 2 156 ? 200.542 176.412 157.210 1.00 69.33 156 LEU C CA 1
ATOM 2339 C C . LEU B 2 156 ? 200.150 175.761 158.530 1.00 69.33 156 LEU C C 1
ATOM 2340 O O . LEU B 2 156 ? 200.718 176.081 159.580 1.00 69.33 156 LEU C O 1
ATOM 2345 N N . LYS B 2 157 ? 199.208 174.816 158.484 1.00 75.46 157 LYS C N 1
ATOM 2346 C CA . LYS B 2 157 ? 198.852 174.050 159.674 1.00 75.46 157 LYS C CA 1
ATOM 2347 C C . LYS B 2 157 ? 199.977 173.110 160.088 1.00 75.46 157 LYS C C 1
ATOM 2348 O O . LYS B 2 157 ? 200.274 172.975 161.284 1.00 75.46 157 LYS C O 1
ATOM 2354 N N . LEU B 2 158 ? 200.624 172.459 159.114 1.00 70.42 158 LEU C N 1
ATOM 2355 C CA . LEU B 2 158 ? 201.703 171.529 159.441 1.00 70.42 158 LEU C CA 1
ATOM 2356 C C . LEU B 2 158 ? 202.961 172.260 159.907 1.00 70.42 158 LEU C C 1
ATOM 2357 O O . LEU B 2 158 ? 203.840 171.656 160.532 1.00 70.42 158 LEU C O 1
ATOM 2362 N N . ALA B 2 159 ? 203.069 173.557 159.612 1.00 70.74 159 ALA C N 1
ATOM 2363 C CA . ALA B 2 159 ? 204.147 174.355 160.179 1.00 70.74 159 ALA C CA 1
ATOM 2364 C C . ALA B 2 159 ? 203.753 175.012 161.495 1.00 70.74 159 ALA C C 1
ATOM 2365 O O . ALA B 2 159 ? 204.632 175.315 162.308 1.00 70.74 159 ALA C O 1
ATOM 2367 N N . LYS B 2 160 ? 202.457 175.243 161.722 1.00 72.36 160 LYS C N 1
ATOM 2368 C CA . LYS B 2 160 ? 202.004 175.851 162.969 1.00 72.36 160 LYS C CA 1
ATOM 2369 C C . LYS B 2 160 ? 202.016 174.845 164.115 1.00 72.36 160 LYS C C 1
ATOM 2370 O O . LYS B 2 160 ? 202.399 175.176 165.242 1.00 72.36 160 LYS C O 1
ATOM 2376 N N . LYS B 2 161 ? 201.596 173.607 163.843 1.00 78.01 161 LYS C N 1
ATOM 2377 C CA . LYS B 2 161 ? 201.506 172.610 164.907 1.00 78.01 161 LYS C CA 1
ATOM 2378 C C . LYS B 2 161 ? 202.887 172.108 165.318 1.00 78.01 161 LYS C C 1
ATOM 2379 O O . LYS B 2 161 ? 203.105 171.738 166.478 1.00 78.01 161 LYS C O 1
ATOM 2385 N N . PHE B 2 162 ? 203.835 172.083 164.378 1.00 73.80 162 PHE C N 1
ATOM 2386 C CA . PHE B 2 162 ? 205.171 171.585 164.682 1.00 73.80 162 PHE C CA 1
ATOM 2387 C C . PHE B 2 162 ? 206.197 172.695 164.873 1.00 73.80 162 PHE C C 1
ATOM 2388 O O . PHE B 2 162 ? 207.387 172.385 165.006 1.00 73.80 162 PHE C O 1
ATOM 2396 N N . ASP B 2 163 ? 205.755 173.960 164.892 1.00 81.74 163 ASP C N 1
ATOM 2397 C CA . ASP B 2 163 ? 206.585 175.157 165.043 1.00 81.74 163 ASP C CA 1
ATOM 2398 C C . ASP B 2 163 ? 207.701 175.222 164.006 1.00 81.74 163 ASP C C 1
ATOM 2399 O O . ASP B 2 163 ? 208.856 175.506 164.341 1.00 81.74 163 ASP C O 1
ATOM 2404 N N . VAL B 2 164 ? 207.362 174.955 162.750 1.00 73.36 164 VAL C N 1
ATOM 2405 C CA . VAL B 2 164 ? 208.325 174.977 161.653 1.00 73.36 164 VAL C CA 1
ATOM 2406 C C . VAL B 2 164 ? 208.474 176.419 161.184 1.00 73.36 164 VAL C C 1
ATOM 2407 O O . VAL B 2 164 ? 207.462 177.104 160.972 1.00 73.36 164 VAL C O 1
ATOM 2411 N N . PRO B 2 165 ? 209.709 176.930 161.043 1.00 64.39 165 PRO C N 1
ATOM 2412 C CA . PRO B 2 165 ? 209.907 178.308 160.566 1.00 64.39 165 PRO C CA 1
ATOM 2413 C C . PRO B 2 165 ? 209.450 178.526 159.128 1.00 64.39 165 PRO C C 1
ATOM 2414 O O . PRO B 2 165 ? 209.643 177.660 158.269 1.00 64.39 165 PRO C O 1
ATOM 2418 N N . VAL B 2 166 ? 208.839 179.678 158.857 1.00 71.84 166 VAL C N 1
ATOM 2419 C CA . VAL B 2 166 ? 208.239 179.988 157.561 1.00 71.84 166 VAL C CA 1
ATOM 2420 C C . VAL B 2 166 ? 208.749 181.357 157.120 1.00 71.84 166 VAL C C 1
ATOM 2421 O O . VAL B 2 166 ? 208.741 182.311 157.908 1.00 71.84 166 VAL C O 1
ATOM 2425 N N . VAL B 2 167 ? 209.223 181.444 155.876 1.00 74.43 167 VAL C N 1
ATOM 2426 C CA . VAL B 2 167 ? 209.629 182.701 155.255 1.00 74.43 167 VAL C CA 1
ATOM 2427 C C . VAL B 2 167 ? 208.785 182.935 154.008 1.00 74.43 167 VAL C C 1
ATOM 2428 O O . VAL B 2 167 ? 208.788 182.116 153.084 1.00 74.43 167 VAL C O 1
ATOM 2432 N N . ILE B 2 168 ? 208.078 184.061 153.971 1.00 87.82 168 ILE C N 1
ATOM 2433 C CA . ILE B 2 168 ? 207.274 184.438 152.810 1.00 87.82 168 ILE C CA 1
ATOM 2434 C C . ILE B 2 168 ? 208.177 185.200 151.838 1.00 87.82 168 ILE C C 1
ATOM 2435 O O . ILE B 2 168 ? 209.112 185.891 152.254 1.00 87.82 168 ILE C O 1
ATOM 2440 N N . SER B 2 169 ? 207.942 185.024 150.535 1.00 102.22 169 SER C N 1
ATOM 2441 C CA . SER B 2 169 ? 208.575 185.833 149.500 1.00 102.22 169 SER C CA 1
ATOM 2442 C C . SER B 2 169 ? 207.718 185.810 148.243 1.00 102.22 169 SER C C 1
ATOM 2443 O O . SER B 2 169 ? 206.822 184.971 148.112 1.00 102.22 169 SER C O 1
ATOM 2446 N N . THR B 2 170 ? 207.998 186.735 147.323 1.00 113.41 170 THR C N 1
ATOM 2447 C CA . THR B 2 170 ? 207.221 186.812 146.091 1.00 113.41 170 THR C CA 1
ATOM 2448 C C . THR B 2 170 ? 207.808 185.914 145.005 1.00 113.41 170 THR C C 1
ATOM 2449 O O . THR B 2 170 ? 207.106 185.543 144.055 1.00 113.41 170 THR C O 1
ATOM 2453 N N . ASP B 2 171 ? 209.090 185.538 145.153 1.00 115.05 171 ASP C N 1
ATOM 2454 C CA . ASP B 2 171 ? 209.901 184.793 144.184 1.00 115.05 171 ASP C CA 1
ATOM 2455 C C . ASP B 2 171 ? 209.872 185.499 142.832 1.00 115.05 171 ASP C C 1
ATOM 2456 O O . ASP B 2 171 ? 209.532 184.898 141.808 1.00 115.05 171 ASP C O 1
ATOM 2461 N N . ALA B 2 172 ? 210.225 186.780 142.830 1.00 121.56 172 ALA C N 1
ATOM 2462 C CA . ALA B 2 172 ? 209.973 187.624 141.672 1.00 121.56 172 ALA C CA 1
ATOM 2463 C C . ALA B 2 172 ? 210.990 187.377 140.567 1.00 121.56 172 ALA C C 1
ATOM 2464 O O . ALA B 2 172 ? 212.033 186.755 140.782 1.00 121.56 172 ALA C O 1
ATOM 2466 N N . GLU B 2 173 ? 210.671 187.873 139.371 1.00 125.68 173 GLU C N 1
ATOM 2467 C CA . GLU B 2 173 ? 211.493 187.662 138.190 1.00 125.68 173 GLU C CA 1
ATOM 2468 C C . GLU B 2 173 ? 211.721 188.917 137.362 1.00 125.68 173 GLU C C 1
ATOM 2469 O O . GLU B 2 173 ? 212.620 188.919 136.515 1.00 125.68 173 GLU C O 1
ATOM 2475 N N . ASN B 2 174 ? 210.939 189.975 137.577 1.00 119.88 174 ASN C N 1
ATOM 2476 C CA . ASN B 2 174 ? 210.982 191.160 136.731 1.00 119.88 174 ASN C CA 1
ATOM 2477 C C . ASN B 2 174 ? 210.856 192.406 137.599 1.00 119.88 174 ASN C C 1
ATOM 2478 O O . ASN B 2 174 ? 210.977 192.351 138.827 1.00 119.88 174 ASN C O 1
ATOM 2483 N N . LYS B 2 175 ? 210.624 193.545 136.936 1.00 126.39 175 LYS C N 1
ATOM 2484 C CA . LYS B 2 175 ? 210.466 194.813 137.642 1.00 126.39 175 LYS C CA 1
ATOM 2485 C C . LYS B 2 175 ? 209.191 194.836 138.477 1.00 126.39 175 LYS C C 1
ATOM 2486 O O . LYS B 2 175 ? 209.173 195.383 139.584 1.00 126.39 175 LYS C O 1
ATOM 2492 N N . TYR B 2 176 ? 208.115 194.237 137.974 1.00 116.19 176 TYR C N 1
ATOM 2493 C CA . TYR B 2 176 ? 206.803 194.434 138.581 1.00 116.19 176 TYR C CA 1
ATOM 2494 C C . TYR B 2 176 ? 206.255 193.188 139.251 1.00 116.19 176 TYR C C 1
ATOM 2495 O O . TYR B 2 176 ? 205.096 193.196 139.680 1.00 116.19 176 TYR C O 1
ATOM 2504 N N . GLN B 2 177 ? 207.036 192.112 139.323 1.00 120.13 177 GLN C N 1
ATOM 2505 C CA . GLN B 2 177 ? 206.540 190.899 139.959 1.00 120.13 177 GLN C CA 1
ATOM 2506 C C . GLN B 2 177 ? 206.544 191.047 141.479 1.00 120.13 177 GLN C C 1
ATOM 2507 O O . GLN B 2 177 ? 205.796 190.355 142.178 1.00 120.13 177 GLN C O 1
ATOM 2513 N N . ILE B 2 178 ? 207.355 191.975 141.996 1.00 116.84 178 ILE C N 1
ATOM 2514 C CA . ILE B 2 178 ? 207.528 192.225 143.426 1.00 116.84 178 ILE C CA 1
ATOM 2515 C C . ILE B 2 178 ? 206.246 192.847 143.972 1.00 116.84 178 ILE C C 1
ATOM 2516 O O . ILE B 2 178 ? 205.578 193.617 143.272 1.00 116.84 178 ILE C O 1
ATOM 2521 N N . LYS B 2 179 ? 205.885 192.521 145.214 1.00 111.15 179 LYS C N 1
ATOM 2522 C CA . LYS B 2 179 ? 204.734 193.141 145.855 1.00 111.15 179 LYS C CA 1
ATOM 2523 C C . LYS B 2 179 ? 205.156 193.728 147.197 1.00 111.15 179 LYS C C 1
ATOM 2524 O O . LYS B 2 179 ? 206.305 193.589 147.626 1.00 111.15 179 LYS C O 1
ATOM 2530 N N . ASN B 2 180 ? 204.204 194.404 147.854 1.00 99.71 180 ASN C N 1
ATOM 2531 C CA . ASN B 2 180 ? 204.427 195.132 149.100 1.00 99.71 180 ASN C CA 1
ATOM 2532 C C . ASN B 2 180 ? 204.562 194.182 150.287 1.00 99.71 180 ASN C C 1
ATOM 2533 O O . ASN B 2 180 ? 203.990 193.085 150.271 1.00 99.71 180 ASN C O 1
ATOM 2538 N N . PRO B 2 181 ? 205.309 194.563 151.339 1.00 99.79 181 PRO C N 1
ATOM 2539 C CA . PRO B 2 181 ? 205.374 193.711 152.537 1.00 99.79 181 PRO C CA 1
ATOM 2540 C C . PRO B 2 181 ? 204.110 193.789 153.379 1.00 99.79 181 PRO C C 1
ATOM 2541 O O . PRO B 2 181 ? 203.717 192.803 154.015 1.00 99.79 181 PRO C O 1
ATOM 2545 N N . TYR B 2 182 ? 203.464 194.958 153.383 1.00 105.09 182 TYR C N 1
ATOM 2546 C CA . TYR B 2 182 ? 202.169 195.090 154.045 1.00 105.09 182 TYR C CA 1
ATOM 2547 C C . TYR B 2 182 ? 201.101 194.266 153.342 1.00 105.09 182 TYR C C 1
ATOM 2548 O O . TYR B 2 182 ? 200.179 193.749 153.981 1.00 105.09 182 TYR C O 1
ATOM 2557 N N . ASP B 2 183 ? 201.228 194.118 152.021 1.00 100.66 183 ASP C N 1
ATOM 2558 C CA . ASP B 2 183 ? 200.325 193.261 151.262 1.00 100.66 183 ASP C CA 1
ATOM 2559 C C . ASP B 2 183 ? 200.462 191.799 151.677 1.00 100.66 183 ASP C C 1
ATOM 2560 O O . ASP B 2 183 ? 199.463 191.118 151.930 1.00 100.66 183 ASP C O 1
ATOM 2565 N N . LEU B 2 184 ? 201.702 191.313 151.779 1.00 85.44 184 LEU C N 1
ATOM 2566 C CA . LEU B 2 184 ? 201.943 189.928 152.173 1.00 85.44 184 LEU C CA 1
ATOM 2567 C C . LEU B 2 184 ? 201.526 189.690 153.621 1.00 85.44 184 LEU C C 1
ATOM 2568 O O . LEU B 2 184 ? 201.013 188.619 153.969 1.00 85.44 184 LEU C O 1
ATOM 2573 N N . ARG B 2 185 ? 201.707 190.708 154.471 1.00 82.99 185 ARG C N 1
ATOM 2574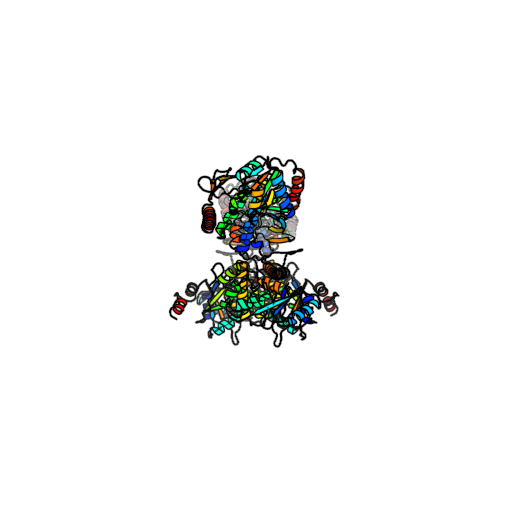 C CA . ARG B 2 185 ? 201.264 190.604 155.858 1.00 82.99 185 ARG C CA 1
ATOM 2575 C C . ARG B 2 185 ? 199.742 190.575 155.957 1.00 82.99 185 ARG C C 1
ATOM 2576 O O . ARG B 2 185 ? 199.181 189.800 156.740 1.00 82.99 185 ARG C O 1
ATOM 2584 N N . ALA B 2 186 ? 199.054 191.386 155.148 1.00 79.55 186 ALA C N 1
ATOM 2585 C CA . ALA B 2 186 ? 197.596 191.372 155.132 1.00 79.55 186 ALA C CA 1
ATOM 2586 C C . ALA B 2 186 ? 197.035 190.091 154.531 1.00 79.55 186 ALA C C 1
ATOM 2587 O O . ALA B 2 186 ? 195.944 189.664 154.922 1.00 79.55 186 ALA C O 1
ATOM 2589 N N . PHE B 2 187 ? 197.754 189.471 153.595 1.00 72.91 187 PHE C N 1
ATOM 2590 C CA . PHE B 2 187 ? 197.337 188.198 153.021 1.00 72.91 187 PHE C CA 1
ATOM 2591 C C . PHE B 2 187 ? 197.534 187.042 153.995 1.00 72.91 187 PHE C C 1
ATOM 2592 O O . PHE B 2 187 ? 196.657 186.179 154.118 1.00 72.91 187 PHE C O 1
ATOM 2600 N N . LEU B 2 188 ? 198.667 187.013 154.705 1.00 69.97 188 LEU C N 1
ATOM 2601 C CA . LEU B 2 188 ? 198.862 185.990 155.728 1.00 69.97 188 LEU C CA 1
ATOM 2602 C C . LEU B 2 188 ? 197.995 186.254 156.956 1.00 69.97 188 LEU C C 1
ATOM 2603 O O . LEU B 2 188 ? 197.748 185.340 157.753 1.00 69.97 188 LEU C O 1
ATOM 2608 N N . ASN B 2 189 ? 197.531 187.495 157.129 1.00 67.67 189 ASN C N 1
ATOM 2609 C CA . ASN B 2 189 ? 196.491 187.788 158.109 1.00 67.67 189 ASN C CA 1
ATOM 2610 C C . ASN B 2 189 ? 195.144 187.256 157.637 1.00 67.67 189 ASN C C 1
ATOM 2611 O O . ASN B 2 189 ? 194.367 186.714 158.433 1.00 67.67 189 ASN C O 1
ATOM 2616 N N . THR B 2 190 ? 194.854 187.412 156.342 1.00 68.14 190 THR C N 1
ATOM 2617 C CA . THR B 2 190 ? 193.639 186.879 155.737 1.00 68.14 190 THR C CA 1
ATOM 2618 C C . THR B 2 190 ? 193.572 185.357 155.826 1.00 68.14 190 THR C C 1
ATOM 2619 O O . THR B 2 190 ? 192.484 184.807 156.044 1.00 68.14 190 THR C O 1
ATOM 2623 N N . LEU B 2 191 ? 194.711 184.668 155.714 1.00 59.98 191 LEU C N 1
ATOM 2624 C CA . LEU B 2 191 ? 194.685 183.211 155.752 1.00 59.98 191 LEU C CA 1
ATOM 2625 C C . LEU B 2 191 ? 194.342 182.639 157.124 1.00 59.98 191 LEU C C 1
ATOM 2626 O O . LEU B 2 191 ? 193.269 182.041 157.275 1.00 59.98 191 LEU C O 1
ATOM 2631 N N . VAL B 2 192 ? 195.193 182.818 158.137 1.00 61.76 192 VAL C N 1
ATOM 2632 C CA . VAL B 2 192 ? 194.914 182.239 159.451 1.00 61.76 192 VAL C CA 1
ATOM 2633 C C . VAL B 2 192 ? 194.962 183.304 160.544 1.00 61.76 192 VAL C C 1
ATOM 2634 O O . VAL B 2 192 ? 193.944 183.609 161.172 1.00 61.76 192 VAL C O 1
ATOM 2638 N N . GLU B 2 193 ? 196.147 183.889 160.768 1.00 77.98 193 GLU C N 1
ATOM 2639 C CA . GLU B 2 193 ? 196.394 184.738 161.934 1.00 77.98 193 GLU C CA 1
ATOM 2640 C C . GLU B 2 193 ? 197.349 185.889 161.631 1.00 77.98 193 GLU C C 1
ATOM 2641 O O . GLU B 2 193 ? 198.214 185.769 160.751 1.00 77.98 193 GLU C O 1
ATOM 2647 N N . PRO B 2 194 ? 197.226 187.028 162.345 1.00 83.47 194 PRO C N 1
ATOM 2648 C CA . PRO B 2 194 ? 198.176 188.136 162.149 1.00 83.47 194 PRO C CA 1
ATOM 2649 C C . PRO B 2 194 ? 199.460 188.005 162.958 1.00 83.47 194 PRO C C 1
ATOM 2650 O O . PRO B 2 194 ? 200.510 188.515 162.547 1.00 83.47 194 PRO C O 1
ATOM 2654 N N . LEU B 2 195 ? 199.389 187.335 164.111 1.00 83.64 195 LEU C N 1
ATOM 2655 C CA . LEU B 2 195 ? 200.582 187.151 164.932 1.00 83.64 195 LEU C CA 1
ATOM 2656 C C . LEU B 2 195 ? 201.563 186.206 164.257 1.00 83.64 195 LEU C C 1
ATOM 2657 O O . LEU B 2 195 ? 202.777 186.447 164.260 1.00 83.64 195 LEU C O 1
ATOM 2662 N N . TYR B 2 196 ? 201.048 185.140 163.642 1.00 82.62 196 TYR C N 1
ATOM 2663 C CA . TYR B 2 196 ? 201.894 184.238 162.870 1.00 82.62 196 TYR C CA 1
ATOM 2664 C C . TYR B 2 196 ? 202.420 184.935 161.618 1.00 82.62 196 TYR C C 1
ATOM 2665 O O . TYR B 2 196 ? 203.539 184.662 161.169 1.00 82.62 196 TYR C O 1
ATOM 2674 N N . ALA B 2 197 ? 201.640 185.875 161.072 1.00 84.03 197 ALA C N 1
ATOM 2675 C CA . ALA B 2 197 ? 202.080 186.663 159.922 1.00 84.03 197 ALA C CA 1
ATOM 2676 C C . ALA B 2 197 ? 203.245 187.575 160.286 1.00 84.03 197 ALA C C 1
ATOM 2677 O O . ALA B 2 197 ? 204.157 187.794 159.479 1.00 84.03 197 ALA C O 1
ATOM 2679 N N . LYS B 2 198 ? 203.224 188.130 161.500 1.00 88.42 198 LYS C N 1
ATOM 2680 C CA . LYS B 2 198 ? 204.366 188.906 161.970 1.00 88.42 198 LYS C CA 1
ATOM 2681 C C . LYS B 2 198 ? 205.545 187.995 162.302 1.00 88.42 198 LYS C C 1
ATOM 2682 O O . LYS B 2 198 ? 206.708 188.368 162.095 1.00 88.42 198 LYS C O 1
ATOM 2688 N N . LYS B 2 199 ? 205.256 186.790 162.809 1.00 87.09 199 LYS C N 1
ATOM 2689 C CA . LYS B 2 199 ? 206.300 185.836 163.174 1.00 87.09 199 LYS C CA 1
ATOM 2690 C C . LYS B 2 199 ? 207.057 185.341 161.945 1.00 87.09 199 LYS C C 1
ATOM 2691 O O . LYS B 2 199 ? 208.254 185.040 162.018 1.00 87.09 199 LYS C O 1
ATOM 2697 N N . ILE B 2 200 ? 206.371 185.269 160.801 1.00 83.40 200 ILE C N 1
ATOM 2698 C CA . ILE B 2 200 ? 207.012 184.876 159.543 1.00 83.40 200 ILE C CA 1
ATOM 2699 C C . ILE B 2 200 ? 208.057 185.910 159.124 1.00 83.40 200 ILE C C 1
ATOM 2700 O O . ILE B 2 200 ? 209.190 185.566 158.762 1.00 83.40 200 ILE C O 1
ATOM 2705 N N . MET B 2 201 ? 207.709 187.199 159.225 1.00 93.86 201 MET C N 1
ATOM 2706 C CA . MET B 2 201 ? 208.659 188.256 158.882 1.00 93.86 201 MET C CA 1
ATOM 2707 C C . MET B 2 201 ? 209.794 188.344 159.901 1.00 93.86 201 MET C C 1
ATOM 2708 O O . MET B 2 201 ? 210.950 188.614 159.536 1.00 93.86 201 MET C O 1
ATOM 2713 N N . GLU B 2 202 ? 209.484 188.103 161.182 1.00 101.54 202 GLU C N 1
ATOM 2714 C CA . GLU B 2 202 ? 210.517 188.069 162.215 1.00 101.54 202 GLU C CA 1
ATOM 2715 C C . GLU B 2 202 ? 211.505 186.933 161.974 1.00 101.54 202 GLU C C 1
ATOM 2716 O O . GLU B 2 202 ? 212.722 187.118 162.100 1.00 101.54 202 GLU C O 1
ATOM 2722 N N . THR B 2 203 ? 211.000 185.758 161.590 1.00 98.39 203 THR C N 1
ATOM 2723 C CA . THR B 2 203 ? 211.870 184.628 161.285 1.00 98.39 203 THR C CA 1
ATOM 2724 C C . THR B 2 203 ? 212.682 184.888 160.019 1.00 98.39 203 THR C C 1
ATOM 2725 O O . THR B 2 203 ? 213.856 184.502 159.935 1.00 98.39 203 THR C O 1
ATOM 2729 N N . ALA B 2 204 ? 212.078 185.573 159.040 1.00 81.39 204 ALA C N 1
ATOM 2730 C CA . ALA B 2 204 ? 212.775 185.920 157.805 1.00 81.39 204 ALA C CA 1
ATOM 2731 C C . ALA B 2 204 ? 213.926 186.885 158.064 1.00 81.39 204 ALA C C 1
ATOM 2732 O O . ALA B 2 204 ? 214.961 186.834 157.389 1.00 81.39 204 ALA C O 1
ATOM 2734 N N . TYR B 2 205 ? 213.763 187.776 159.043 1.00 92.09 205 TYR C N 1
ATOM 2735 C CA . TYR B 2 205 ? 214.883 188.634 159.419 1.00 92.09 205 TYR C CA 1
ATOM 2736 C C . TYR B 2 205 ? 215.926 187.868 160.231 1.00 92.09 205 TYR C C 1
ATOM 2737 O O . TYR B 2 205 ? 217.135 188.030 160.012 1.00 92.09 205 TYR C O 1
ATOM 2746 N N . LYS B 2 206 ? 215.473 187.015 161.158 1.00 89.84 206 LYS C N 1
ATOM 2747 C CA . LYS B 2 206 ? 216.395 186.365 162.087 1.00 89.84 206 LYS C CA 1
ATOM 2748 C C . LYS B 2 206 ? 217.248 185.298 161.412 1.00 89.84 206 LYS C C 1
ATOM 2749 O O . LYS B 2 206 ? 218.376 185.044 161.844 1.00 89.84 206 LYS C O 1
ATOM 2755 N N . ILE B 2 207 ? 216.744 184.672 160.341 1.00 87.58 207 ILE C N 1
ATOM 2756 C CA . ILE B 2 207 ? 217.549 183.642 159.686 1.00 87.58 207 ILE C CA 1
ATOM 2757 C C . ILE B 2 207 ? 218.705 184.269 158.905 1.00 87.58 207 ILE C C 1
ATOM 2758 O O . ILE B 2 207 ? 219.834 183.758 158.941 1.00 87.58 207 ILE C O 1
ATOM 2763 N N . CYS B 2 208 ? 218.473 185.418 158.264 1.00 91.09 208 CYS C N 1
ATOM 2764 C CA . CYS B 2 208 ? 219.557 186.119 157.588 1.00 91.09 208 CYS C CA 1
ATOM 2765 C C . CYS B 2 208 ? 220.505 186.747 158.600 1.00 91.09 208 CYS C C 1
ATOM 2766 O O . CYS B 2 208 ? 221.720 186.810 158.368 1.00 91.09 208 CYS C O 1
ATOM 2769 N N . ASP B 2 209 ? 219.967 187.182 159.747 1.00 98.04 209 ASP C N 1
ATOM 2770 C CA . ASP B 2 209 ? 220.805 187.704 160.823 1.00 98.04 209 ASP C CA 1
ATOM 2771 C C . ASP B 2 209 ? 221.725 186.619 161.378 1.00 98.04 209 ASP C C 1
ATOM 2772 O O . ASP B 2 209 ? 222.910 186.863 161.627 1.00 98.04 209 ASP C O 1
ATOM 2777 N N . PHE B 2 210 ? 221.201 185.402 161.541 1.00 89.89 210 PHE C N 1
ATOM 2778 C CA . PHE B 2 210 ? 221.993 184.276 162.020 1.00 89.89 210 PHE C CA 1
ATOM 2779 C C . PHE B 2 210 ? 223.047 183.841 161.009 1.00 89.89 210 PHE C C 1
ATOM 2780 O O . PHE B 2 210 ? 224.177 183.536 161.402 1.00 89.89 210 PHE C O 1
ATOM 2788 N N . ARG B 2 211 ? 222.698 183.806 159.717 1.00 96.45 211 ARG C N 1
ATOM 2789 C CA . ARG B 2 211 ? 223.683 183.432 158.704 1.00 96.45 211 ARG C CA 1
ATOM 2790 C C . ARG B 2 211 ? 224.787 184.481 158.584 1.00 96.45 211 ARG C C 1
ATOM 2791 O O . ARG B 2 211 ? 225.965 184.145 158.400 1.00 96.45 211 ARG C O 1
ATOM 2799 N N . ASP B 2 212 ? 224.427 185.760 158.721 1.00 104.76 212 ASP C N 1
ATOM 2800 C CA . ASP B 2 212 ? 225.405 186.841 158.683 1.00 104.76 212 ASP C CA 1
ATOM 2801 C C . ASP B 2 212 ? 226.299 186.793 159.918 1.00 104.76 212 ASP C C 1
ATOM 2802 O O . ASP B 2 212 ? 227.509 187.012 159.820 1.00 104.76 212 ASP C O 1
ATOM 2807 N N . TYR B 2 213 ? 225.720 186.483 161.082 1.00 97.34 213 TYR C N 1
ATOM 2808 C CA . TYR B 2 213 ? 226.505 186.440 162.311 1.00 97.34 213 TYR C CA 1
ATOM 2809 C C . TYR B 2 213 ? 227.368 185.183 162.367 1.00 97.34 213 TYR C C 1
ATOM 2810 O O . TYR B 2 213 ? 228.378 185.142 163.080 1.00 97.34 213 TYR C O 1
ATOM 2819 N N . LEU B 2 214 ? 226.983 184.145 161.622 1.00 99.76 214 LEU C N 1
ATOM 2820 C CA . LEU B 2 214 ? 227.772 182.925 161.519 1.00 99.76 214 LEU C CA 1
ATOM 2821 C C . LEU B 2 214 ? 228.952 183.109 160.572 1.00 99.76 214 LEU C C 1
ATOM 2822 O O . LEU B 2 214 ? 230.092 182.792 160.929 1.00 99.76 214 LEU C O 1
ATOM 2827 N N . MET B 2 215 ? 228.692 183.610 159.361 1.00 108.05 215 MET C N 1
ATOM 2828 C CA . MET B 2 215 ? 229.760 183.756 158.378 1.00 108.05 215 MET C CA 1
ATOM 2829 C C . MET B 2 215 ? 230.491 185.090 158.476 1.00 108.05 215 MET C C 1
ATOM 2830 O O . MET B 2 215 ? 231.369 185.352 157.647 1.00 108.05 215 MET C O 1
ATOM 2835 N N . ARG B 2 216 ? 230.154 185.933 159.452 1.00 119.76 216 ARG C N 1
ATOM 2836 C CA . ARG B 2 216 ? 230.797 187.231 159.609 1.00 119.76 216 ARG C CA 1
ATOM 2837 C C . ARG B 2 216 ? 232.200 187.098 160.188 1.00 119.76 216 ARG C C 1
ATOM 2838 O O . ARG B 2 216 ? 233.182 187.502 159.557 1.00 119.76 216 ARG C O 1
ATOM 2846 N N . ASP B 2 217 ? 232.302 186.529 161.385 1.00 128.51 217 ASP C N 1
ATOM 2847 C CA . ASP B 2 217 ? 233.557 186.407 162.109 1.00 128.51 217 ASP C CA 1
ATOM 2848 C C . ASP B 2 217 ? 233.904 184.935 162.299 1.00 128.51 217 ASP C C 1
ATOM 2849 O O . ASP B 2 217 ? 233.283 184.043 161.716 1.00 128.51 217 ASP C O 1
ATOM 2854 N N . ASN B 2 218 ? 234.918 184.691 163.129 1.00 131.38 218 ASN C N 1
ATOM 2855 C CA . ASN B 2 218 ? 235.361 183.333 163.423 1.00 131.38 218 ASN C CA 1
ATOM 2856 C C . ASN B 2 218 ? 234.370 182.632 164.343 1.00 131.38 218 ASN C C 1
ATOM 2857 O O . ASN B 2 218 ? 234.616 182.502 165.546 1.00 131.38 218 ASN C O 1
ATOM 2862 N N . VAL B 2 219 ? 233.249 182.179 163.787 1.00 123.86 219 VAL C N 1
ATOM 2863 C CA . VAL B 2 219 ? 232.182 181.563 164.562 1.00 123.86 219 VAL C CA 1
ATOM 2864 C C . VAL B 2 219 ? 231.995 180.128 164.093 1.00 123.86 219 VAL C C 1
ATOM 2865 O O . VAL B 2 219 ? 231.580 179.872 162.958 1.00 123.86 219 VAL C O 1
ATOM 2869 N N . VAL B 2 220 ? 232.318 179.185 164.978 1.00 116.69 220 VAL C N 1
ATOM 2870 C CA . VAL B 2 220 ? 232.153 177.764 164.690 1.00 116.69 220 VAL C CA 1
ATOM 2871 C C . VAL B 2 220 ? 231.281 177.138 165.769 1.00 116.69 220 VAL C C 1
ATOM 2872 O O . VAL B 2 220 ? 231.681 177.081 166.940 1.00 116.69 220 VAL C O 1
ATOM 2876 N N . ARG B 2 221 ? 230.097 176.663 165.365 1.00 125.66 221 ARG C N 1
ATOM 2877 C CA . ARG B 2 221 ? 229.074 176.070 166.236 1.00 125.66 221 ARG C CA 1
ATOM 2878 C C . ARG B 2 221 ? 228.687 177.027 167.366 1.00 125.66 221 ARG C C 1
ATOM 2879 O O . ARG B 2 221 ? 228.576 176.648 168.533 1.00 125.66 221 ARG C O 1
ATOM 2887 N N . TYR B 2 222 ? 228.482 178.287 166.964 1.00 127.58 222 TYR C N 1
ATOM 2888 C CA . TYR B 2 222 ? 228.223 179.431 167.848 1.00 127.58 222 TYR C CA 1
ATOM 2889 C C . TYR B 2 222 ? 229.319 179.582 168.903 1.00 127.58 222 TYR C C 1
ATOM 2890 O O . TYR B 2 222 ? 229.097 179.387 170.099 1.00 127.58 222 TYR C O 1
ATOM 2899 N N . GLY B 2 223 ? 230.521 179.902 168.450 1.00 120.68 223 GLY C N 1
ATOM 2900 C CA . GLY B 2 223 ? 231.601 180.246 169.355 1.00 120.68 223 GLY C CA 1
ATOM 2901 C C . GLY B 2 223 ? 232.271 181.522 168.899 1.00 120.68 223 GLY C C 1
ATOM 2902 O O . GLY B 2 223 ? 232.871 181.585 167.825 1.00 120.68 223 GLY C O 1
ATOM 2903 N N . VAL B 2 224 ? 232.176 182.545 169.743 1.00 126.92 224 VAL C N 1
ATOM 2904 C CA . VAL B 2 224 ? 232.640 183.876 169.387 1.00 126.92 224 VAL C CA 1
ATOM 2905 C C . VAL B 2 224 ? 234.060 184.044 169.908 1.00 126.92 224 VAL C C 1
ATOM 2906 O O . VAL B 2 224 ? 234.365 183.760 171.070 1.00 126.92 224 VAL C O 1
ATOM 2910 N N . GLU B 2 225 ? 234.942 184.491 169.016 1.00 146.47 225 GLU C N 1
ATOM 2911 C CA . GLU B 2 225 ? 236.348 184.672 169.355 1.00 146.47 225 GLU C CA 1
ATOM 2912 C C . GLU B 2 225 ? 236.718 186.107 169.010 1.00 146.47 225 GLU C C 1
ATOM 2913 O O . GLU B 2 225 ? 236.413 186.576 167.912 1.00 146.47 225 GLU C O 1
ATOM 2919 N N . ILE B 2 226 ? 237.369 186.797 169.949 1.00 150.19 226 ILE C N 1
ATOM 2920 C CA . ILE B 2 226 ? 237.572 188.244 169.892 1.00 150.19 226 ILE C CA 1
ATOM 2921 C C . ILE B 2 226 ? 239.085 188.447 170.028 1.00 150.19 226 ILE C C 1
ATOM 2922 O O . ILE B 2 226 ? 239.854 187.498 169.841 1.00 150.19 226 ILE C O 1
ATOM 2927 N N . ILE B 2 227 ? 239.508 189.690 170.295 1.00 156.63 227 ILE C N 1
ATOM 2928 C CA . ILE B 2 227 ? 240.851 190.280 170.281 1.00 156.63 227 ILE C CA 1
ATOM 2929 C C . ILE B 2 227 ? 241.934 189.375 170.872 1.00 156.63 227 ILE C C 1
ATOM 2930 O O . ILE B 2 227 ? 241.685 188.647 171.842 1.00 156.63 227 ILE C O 1
ATOM 2935 N N . LYS B 2 228 ? 243.123 189.389 170.241 1.00 165.16 228 LYS C N 1
ATOM 2936 C CA . LYS B 2 228 ? 244.317 188.611 170.580 1.00 165.16 228 LYS C CA 1
ATOM 2937 C C . LYS B 2 228 ? 244.060 187.117 170.454 1.00 165.16 228 LYS C C 1
ATOM 2938 O O . LYS B 2 228 ? 244.067 186.384 171.449 1.00 165.16 228 LYS C O 1
ATOM 2944 N N . GLU B 2 229 ? 243.824 186.674 169.226 1.00 174.98 229 GLU C N 1
ATOM 2945 C CA . GLU B 2 229 ? 243.569 185.285 168.879 1.00 174.98 229 GLU C CA 1
ATOM 2946 C C . GLU B 2 229 ? 244.870 184.507 168.688 1.00 174.98 229 GLU C C 1
ATOM 2947 O O . GLU B 2 229 ? 245.909 185.056 168.307 1.00 174.98 229 GLU C O 1
ATOM 2953 N N . GLU B 2 230 ? 244.806 183.215 168.998 1.00 162.60 230 GLU C N 1
ATOM 2954 C CA . GLU B 2 230 ? 245.850 182.260 168.620 1.00 162.60 230 GLU C CA 1
ATOM 2955 C C . GLU B 2 230 ? 245.482 181.520 167.336 1.00 162.60 230 GLU C C 1
ATOM 2956 O O . GLU B 2 230 ? 245.465 180.291 167.290 1.00 162.60 230 GLU C O 1
ATOM 2962 N N . LYS B 2 231 ? 245.184 182.268 166.277 1.00 157.82 231 LYS C N 1
ATOM 2963 C CA . LYS B 2 231 ? 244.705 181.667 165.043 1.00 157.82 231 LYS C CA 1
ATOM 2964 C C . LYS B 2 231 ? 245.868 181.325 164.113 1.00 157.82 231 LYS C C 1
ATOM 2965 O O . LYS B 2 231 ? 246.775 182.129 163.880 1.00 157.82 231 LYS C O 1
ATOM 2971 N N . GLU B 2 232 ? 245.826 180.109 163.576 1.00 146.33 232 GLU C N 1
ATOM 2972 C CA . GLU B 2 232 ? 246.853 179.639 162.654 1.00 146.33 232 GLU C CA 1
ATOM 2973 C C . GLU B 2 232 ? 246.409 179.801 161.203 1.00 146.33 232 GLU C C 1
ATOM 2974 O O . GLU B 2 232 ? 245.220 179.713 160.894 1.00 146.33 232 GLU C O 1
ATOM 2980 N N . MET C 3 1 ? 248.581 172.936 173.078 1.00 101.50 1 MET E N 1
ATOM 2981 C CA . MET C 3 1 ? 247.949 174.238 173.265 0.50 101.50 1 MET E CA 1
ATOM 2982 C C . MET C 3 1 ? 246.431 174.124 173.231 1.00 101.50 1 MET E C 1
ATOM 2983 O O . MET C 3 1 ? 245.881 173.169 172.681 1.00 101.50 1 MET E O 1
ATOM 2988 N N . ILE C 3 2 ? 245.757 175.102 173.825 1.00 98.27 2 ILE E N 1
ATOM 2989 C CA . ILE C 3 2 ? 244.301 175.123 173.870 1.00 98.27 2 ILE E CA 1
ATOM 2990 C C . ILE C 3 2 ? 243.804 176.074 172.788 1.00 98.27 2 ILE E C 1
ATOM 2991 O O . ILE C 3 2 ? 244.193 177.248 172.754 1.00 98.27 2 ILE E O 1
ATOM 2996 N N . THR C 3 3 ? 242.955 175.566 171.899 1.00 101.45 3 THR E N 1
ATOM 2997 C CA . THR C 3 3 ? 242.498 176.291 170.725 1.00 101.45 3 THR E CA 1
ATOM 2998 C C . THR C 3 3 ? 241.024 176.642 170.857 1.00 101.45 3 THR E C 1
ATOM 2999 O O . THR C 3 3 ? 240.261 175.900 171.484 1.00 101.45 3 THR E O 1
ATOM 3003 N N . PRO C 3 4 ? 240.590 177.780 170.269 1.00 101.17 4 PRO E N 1
ATOM 3004 C CA . PRO C 3 4 ? 239.168 178.158 170.336 1.00 101.17 4 PRO E CA 1
ATOM 3005 C C . PRO C 3 4 ? 238.241 177.220 169.576 1.00 101.17 4 PRO E C 1
ATOM 3006 O O . PRO C 3 4 ? 237.037 177.182 169.848 1.00 101.17 4 PRO E O 1
ATOM 3010 N N . HIS C 3 5 ? 238.778 176.470 168.617 1.00 100.35 5 HIS E N 1
ATOM 3011 C CA . HIS C 3 5 ? 237.957 175.499 167.902 0.50 100.35 5 HIS E CA 1
ATOM 3012 C C . HIS C 3 5 ? 237.717 174.251 168.747 1.00 100.35 5 HIS E C 1
ATOM 3013 O O . HIS C 3 5 ? 236.586 173.767 168.854 1.00 100.35 5 HIS E O 1
ATOM 3020 N N . ASN C 3 6 ? 238.776 173.714 169.355 1.00 99.70 6 ASN E N 1
ATOM 3021 C CA . ASN C 3 6 ? 238.645 172.503 170.158 1.00 99.70 6 ASN E CA 1
ATOM 3022 C C . ASN C 3 6 ? 238.308 172.803 171.612 1.00 99.70 6 ASN E C 1
ATOM 3023 O O . ASN C 3 6 ? 238.461 171.920 172.462 1.00 99.70 6 ASN E O 1
ATOM 3028 N N . ILE C 3 7 ? 237.827 174.015 171.917 1.00 95.08 7 ILE E N 1
ATOM 3029 C CA . ILE C 3 7 ? 237.380 174.325 173.277 1.00 95.08 7 ILE E CA 1
ATOM 3030 C C . ILE C 3 7 ? 236.049 173.629 173.558 1.00 95.08 7 ILE E C 1
ATOM 3031 O O . ILE C 3 7 ? 235.605 173.530 174.709 1.00 95.08 7 ILE E O 1
ATOM 3036 N N . LEU C 3 8 ? 235.403 173.109 172.508 1.00 102.14 8 LEU E N 1
ATOM 3037 C CA . LEU C 3 8 ? 234.263 172.219 172.680 1.00 102.14 8 LEU E CA 1
ATOM 3038 C C . LEU C 3 8 ? 234.700 170.859 173.216 1.00 102.14 8 LEU E C 1
ATOM 3039 O O . LEU C 3 8 ? 233.876 170.081 173.708 1.00 102.14 8 LEU E O 1
ATOM 3044 N N . ARG C 3 9 ? 235.997 170.539 173.113 1.00 112.16 9 ARG E N 1
ATOM 3045 C CA . ARG C 3 9 ? 236.491 169.285 173.671 1.00 112.16 9 ARG E CA 1
ATOM 3046 C C . ARG C 3 9 ? 237.651 169.462 174.647 1.00 112.16 9 ARG E C 1
ATOM 3047 O O . ARG C 3 9 ? 237.997 168.497 175.335 1.00 112.16 9 ARG E O 1
ATOM 3055 N N . HIS C 3 10 ? 238.263 170.647 174.728 1.00 111.44 10 HIS E N 1
ATOM 3056 C CA . HIS C 3 10 ? 239.294 170.871 175.739 1.00 111.44 10 HIS E CA 1
ATOM 3057 C C . HIS C 3 10 ? 238.705 170.860 177.150 1.00 111.44 10 HIS E C 1
ATOM 3058 O O . HIS C 3 10 ? 237.511 171.085 177.367 1.00 111.44 10 HIS E O 1
ATOM 3065 N N . GLU C 3 11 ? 239.575 170.579 178.118 1.00 116.01 11 GLU E N 1
ATOM 3066 C CA . GLU C 3 11 ? 239.199 170.536 179.525 1.00 116.01 11 GLU E CA 1
ATOM 3067 C C . GLU C 3 11 ? 239.017 171.959 180.033 1.00 116.01 11 GLU E C 1
ATOM 3068 O O . GLU C 3 11 ? 239.844 172.835 179.761 1.00 116.01 11 GLU E O 1
ATOM 3074 N N . LEU C 3 12 ? 237.928 172.187 180.766 1.00 111.17 12 LEU E N 1
ATOM 3075 C CA . LEU C 3 12 ? 237.619 173.527 181.243 1.00 111.17 12 LEU E CA 1
ATOM 3076 C C . LEU C 3 12 ? 238.256 173.816 182.594 1.00 111.17 12 LEU E C 1
ATOM 3077 O O . LEU C 3 12 ? 238.391 174.985 182.970 1.00 111.17 12 LEU E O 1
ATOM 3082 N N . ILE C 3 13 ? 238.650 172.775 183.332 1.00 110.27 13 ILE E N 1
ATOM 3083 C CA . ILE C 3 13 ? 239.177 172.971 184.676 1.00 110.27 13 ILE E CA 1
ATOM 3084 C C . ILE C 3 13 ? 240.603 173.502 184.602 1.00 110.27 13 ILE E C 1
ATOM 3085 O O . ILE C 3 13 ? 241.469 172.933 183.925 1.00 110.27 13 ILE E O 1
ATOM 3090 N N . GLY C 3 14 ? 240.847 174.607 185.299 1.00 106.31 14 GLY E N 1
ATOM 3091 C CA . GLY C 3 14 ? 242.148 175.253 185.278 1.00 106.31 14 GLY E CA 1
ATOM 3092 C C . GLY C 3 14 ? 242.219 176.442 184.346 1.00 106.31 14 GLY E C 1
ATOM 3093 O O . GLY C 3 14 ? 243.310 176.797 183.879 1.00 106.31 14 GLY E 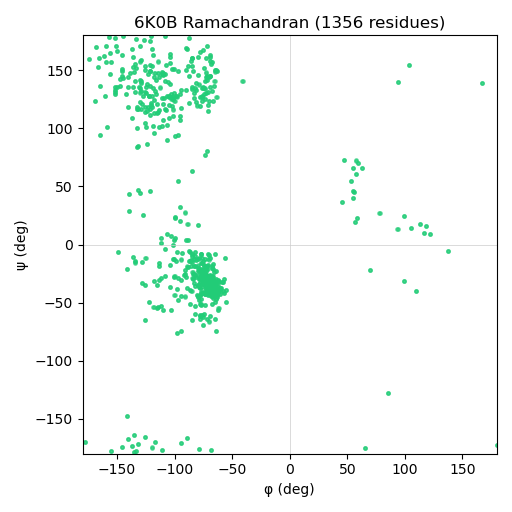O 1
ATOM 3094 N N . LEU C 3 15 ? 241.079 177.068 184.064 1.00 107.71 15 LEU E N 1
ATOM 3095 C CA . LEU C 3 15 ? 241.021 178.213 183.159 1.00 107.71 15 LEU E CA 1
ATOM 3096 C C . LEU C 3 15 ? 240.125 179.262 183.803 1.00 107.71 15 LEU E C 1
ATOM 3097 O O . LEU C 3 15 ? 239.060 178.925 184.330 1.00 107.71 15 LEU E O 1
ATOM 3102 N N . LYS C 3 16 ? 240.558 180.520 183.768 1.00 113.70 16 LYS E N 1
ATOM 3103 C CA . LYS C 3 16 ? 239.730 181.609 184.266 1.00 113.70 16 LYS E CA 1
ATOM 3104 C C . LYS C 3 16 ? 238.536 181.824 183.345 1.00 113.70 16 LYS E C 1
ATOM 3105 O O . LYS C 3 16 ? 238.632 181.650 182.127 1.00 113.70 16 LYS E O 1
ATOM 3111 N N . VAL C 3 17 ? 237.402 182.197 183.935 1.00 124.15 17 VAL E N 1
ATOM 3112 C CA . VAL C 3 17 ? 236.150 182.311 183.199 1.00 124.15 17 VAL E CA 1
ATOM 3113 C C . VAL C 3 17 ? 235.308 183.430 183.807 1.00 124.15 17 VAL E C 1
ATOM 3114 O O . VAL C 3 17 ? 235.335 183.676 185.018 1.00 124.15 17 VAL E O 1
ATOM 3118 N N . GLU C 3 18 ? 234.614 184.161 182.940 1.00 129.39 18 GLU E N 1
ATOM 3119 C CA . GLU C 3 18 ? 233.551 185.068 183.340 1.00 129.39 18 GLU E CA 1
ATOM 3120 C C . GLU C 3 18 ? 232.369 184.825 182.417 1.00 129.39 18 GLU E C 1
ATOM 3121 O O . GLU C 3 18 ? 232.550 184.384 181.278 1.00 129.39 18 GLU E O 1
ATOM 3127 N N . ILE C 3 19 ? 231.162 185.082 182.906 1.00 127.68 19 ILE E N 1
ATOM 3128 C CA . ILE C 3 19 ? 229.955 184.877 182.115 1.00 127.68 19 ILE E CA 1
ATOM 3129 C C . ILE C 3 19 ? 229.426 186.260 181.759 1.00 127.68 19 ILE E C 1
ATOM 3130 O O . ILE C 3 19 ? 229.614 187.222 182.513 1.00 127.68 19 ILE E O 1
ATOM 3135 N N . VAL C 3 20 ? 228.814 186.385 180.582 1.00 129.75 20 VAL E N 1
ATOM 3136 C CA . VAL C 3 20 ? 228.370 187.700 180.131 1.00 129.75 20 VAL E CA 1
ATOM 3137 C C . VAL C 3 20 ? 226.847 187.755 180.030 1.00 129.75 20 VAL E C 1
ATOM 3138 O O . VAL C 3 20 ? 226.229 188.780 180.344 1.00 129.75 20 VAL E O 1
ATOM 3142 N N . GLU C 3 21 ? 226.210 186.652 179.641 1.00 125.33 21 GLU E N 1
ATOM 3143 C CA . GLU C 3 21 ? 224.758 186.629 179.543 1.00 125.33 21 GLU E CA 1
ATOM 3144 C C . GLU C 3 21 ? 224.214 185.356 180.176 1.00 125.33 21 GLU E C 1
ATOM 3145 O O . GLU C 3 21 ? 224.782 184.266 180.030 1.00 125.33 21 GLU E O 1
ATOM 3151 N N . ALA C 3 22 ? 223.093 185.522 180.877 1.00 125.73 22 ALA E N 1
ATOM 3152 C CA . ALA C 3 22 ? 222.393 184.460 181.581 1.00 125.73 22 ALA E CA 1
ATOM 3153 C C . ALA C 3 22 ? 220.970 184.927 181.844 1.00 125.73 22 ALA E C 1
ATOM 3154 O O . ALA C 3 22 ? 220.677 186.124 181.778 1.00 125.73 22 ALA E O 1
ATOM 3156 N N . LYS C 3 23 ? 220.087 183.974 182.145 1.00 133.77 23 LYS E N 1
ATOM 3157 C CA . LYS C 3 23 ? 218.717 184.342 182.485 1.00 133.77 23 LYS E CA 1
ATOM 3158 C C . LYS C 3 23 ? 218.621 184.772 183.945 1.00 133.77 23 LYS E C 1
ATOM 3159 O O . LYS C 3 23 ? 217.770 185.593 184.306 1.00 133.77 23 LYS E O 1
ATOM 3165 N N . ASN C 3 24 ? 219.498 184.243 184.795 1.00 140.36 24 ASN E N 1
ATOM 3166 C CA . ASN C 3 24 ? 219.601 184.687 186.177 1.00 140.36 24 ASN E CA 1
ATOM 3167 C C . ASN C 3 24 ? 220.325 186.027 186.214 1.00 140.36 24 ASN E C 1
ATOM 3168 O O . ASN C 3 24 ? 221.413 186.167 185.646 1.00 140.36 24 ASN E O 1
ATOM 3173 N N . LYS C 3 25 ? 219.713 187.011 186.878 1.00 137.25 25 LYS E N 1
ATOM 3174 C CA . LYS C 3 25 ? 220.251 188.368 186.846 1.00 137.25 25 LYS E CA 1
ATOM 3175 C C . LYS C 3 25 ? 221.479 188.505 187.737 1.00 137.25 25 LYS E C 1
ATOM 3176 O O . LYS C 3 25 ? 222.405 189.261 187.420 1.00 137.25 25 LYS E O 1
ATOM 3182 N N . ALA C 3 26 ? 221.507 187.781 188.859 1.00 133.62 26 ALA E N 1
ATOM 3183 C CA . ALA C 3 26 ? 222.631 187.900 189.779 1.00 133.62 26 ALA E CA 1
ATOM 3184 C C . ALA C 3 26 ? 223.821 187.067 189.325 1.00 133.62 26 ALA E C 1
ATOM 3185 O O . ALA C 3 26 ? 224.930 187.234 189.847 1.00 133.62 26 ALA E O 1
ATOM 3187 N N . MET C 3 27 ? 223.613 186.166 188.362 1.00 137.90 27 MET E N 1
ATOM 3188 C CA . MET C 3 27 ? 224.716 185.370 187.835 1.00 137.90 27 MET E CA 1
ATOM 3189 C C . MET C 3 27 ? 225.663 186.229 187.007 1.00 137.90 27 MET E C 1
ATOM 3190 O O . MET C 3 27 ? 226.862 185.937 186.917 1.00 137.90 27 MET E O 1
ATOM 3195 N N . ILE C 3 28 ? 225.149 187.316 186.425 1.00 116.52 28 ILE E N 1
ATOM 3196 C CA . ILE C 3 28 ? 225.952 188.142 185.532 1.00 116.52 28 ILE E CA 1
ATOM 3197 C C . ILE C 3 28 ? 226.919 188.996 186.342 1.00 116.52 28 ILE E C 1
ATOM 3198 O O . ILE C 3 28 ? 226.513 189.755 187.232 1.00 116.52 28 ILE E O 1
ATOM 3203 N N . GLY C 3 29 ? 228.211 188.870 186.035 1.00 113.77 29 GLY E N 1
ATOM 3204 C CA . GLY C 3 29 ? 229.231 189.665 186.679 1.00 113.77 29 GLY E CA 1
ATOM 3205 C C . GLY C 3 29 ? 230.246 188.895 187.496 1.00 113.77 29 GLY E C 1
ATOM 3206 O O . GLY C 3 29 ? 231.031 189.521 188.222 1.00 113.77 29 GLY E O 1
ATOM 3207 N N . ILE C 3 30 ? 230.261 187.568 187.411 1.00 115.19 30 ILE E N 1
ATOM 3208 C CA . ILE C 3 30 ? 231.191 186.763 188.195 1.00 115.19 30 ILE E CA 1
ATOM 3209 C C . ILE C 3 30 ? 232.477 186.548 187.411 1.00 115.19 30 ILE E C 1
ATOM 3210 O O . ILE C 3 30 ? 232.479 186.540 186.175 1.00 115.19 30 ILE E O 1
ATOM 3215 N N . LYS C 3 31 ? 233.588 186.396 188.136 1.00 118.37 31 LYS E N 1
ATOM 3216 C CA . LYS C 3 31 ? 234.895 186.105 187.563 1.00 118.37 31 LYS E CA 1
ATOM 3217 C C . LYS C 3 31 ? 235.633 185.131 188.470 1.00 118.37 31 LYS E C 1
ATOM 3218 O O . LYS C 3 31 ? 235.742 185.351 189.679 1.00 118.37 31 LYS E O 1
ATOM 3224 N N . GLY C 3 32 ? 236.147 184.055 187.883 1.00 122.03 32 GLY E N 1
ATOM 3225 C CA . GLY C 3 32 ? 236.863 183.070 188.667 1.00 122.03 32 GLY E CA 1
ATOM 3226 C C . GLY C 3 32 ? 237.357 181.925 187.805 1.00 122.03 32 GLY E C 1
ATOM 3227 O O . GLY C 3 32 ? 237.270 181.962 186.575 1.00 122.03 32 GLY E O 1
ATOM 3228 N N . LYS C 3 33 ? 237.879 180.908 188.485 1.00 111.67 33 LYS E N 1
ATOM 3229 C CA . LYS C 3 33 ? 238.432 179.722 187.850 1.00 111.67 33 LYS E CA 1
ATOM 3230 C C . LYS C 3 33 ? 237.472 178.545 187.979 1.00 111.67 33 LYS E C 1
ATOM 3231 O O . LYS C 3 33 ? 236.541 178.564 188.789 1.00 111.67 33 LYS E O 1
ATOM 3237 N N . VAL C 3 34 ? 237.714 177.518 187.172 1.00 110.12 34 VAL E N 1
ATOM 3238 C CA . VAL C 3 34 ? 236.880 176.321 187.147 1.00 110.12 34 VAL E CA 1
ATOM 3239 C C . VAL C 3 34 ? 237.550 175.256 188.010 1.00 110.12 34 VAL E C 1
ATOM 3240 O O . VAL C 3 34 ? 238.729 174.944 187.822 1.00 110.12 34 VAL E O 1
ATOM 3244 N N . VAL C 3 35 ? 236.797 174.695 188.959 1.00 116.44 35 VAL E N 1
ATOM 3245 C CA . VAL C 3 35 ? 237.348 173.659 189.828 1.00 116.44 35 VAL E CA 1
ATOM 3246 C C . VAL C 3 35 ? 236.706 172.307 189.540 1.00 116.44 35 VAL E C 1
ATOM 3247 O O . VAL C 3 35 ? 237.403 171.317 189.296 1.00 116.44 35 VAL E O 1
ATOM 3251 N N . ASP C 3 36 ? 235.376 172.238 189.561 1.00 117.07 36 ASP E N 1
ATOM 3252 C CA . ASP C 3 36 ? 234.670 170.982 189.356 1.00 117.07 36 ASP E CA 1
ATOM 3253 C C . ASP C 3 36 ? 233.721 171.141 188.176 1.00 117.07 36 ASP E C 1
ATOM 3254 O O . ASP C 3 36 ? 233.163 172.216 187.941 1.00 117.07 36 ASP E O 1
ATOM 3259 N N . GLU C 3 37 ? 233.535 170.050 187.437 1.00 123.02 37 GLU E N 1
ATOM 3260 C CA . GLU C 3 37 ? 232.708 170.070 186.241 1.00 123.02 37 GLU E CA 1
ATOM 3261 C C . GLU C 3 37 ? 231.886 168.792 186.161 1.00 123.02 37 GLU E C 1
ATOM 3262 O O . GLU C 3 37 ? 232.441 167.693 186.086 1.00 123.02 37 GLU E O 1
ATOM 3268 N N . THR C 3 38 ? 230.564 168.949 186.179 1.00 122.74 38 THR E N 1
ATOM 3269 C CA . THR C 3 38 ? 229.636 167.862 185.900 1.00 122.74 38 THR E CA 1
ATOM 3270 C C . THR C 3 38 ? 228.801 168.253 184.686 1.00 122.74 38 THR E C 1
ATOM 3271 O O . THR C 3 38 ? 228.988 169.338 184.118 1.00 122.74 38 THR E O 1
ATOM 3275 N N . ARG C 3 39 ? 227.818 167.388 184.379 1.00 115.25 39 ARG E N 1
ATOM 3276 C CA . ARG C 3 39 ? 227.246 167.233 183.033 1.00 115.25 39 ARG E CA 1
ATOM 3277 C C . ARG C 3 39 ? 226.725 168.546 182.455 1.00 115.25 39 ARG E C 1
ATOM 3278 O O . ARG C 3 39 ? 226.896 168.825 181.262 1.00 115.25 39 ARG E O 1
ATOM 3286 N N . ASN C 3 40 ? 226.111 169.375 183.288 1.00 117.48 40 ASN E N 1
ATOM 3287 C CA . ASN C 3 40 ? 225.720 170.725 182.904 1.00 117.48 40 ASN E CA 1
ATOM 3288 C C . ASN C 3 40 ? 225.976 171.704 184.044 1.00 117.48 40 ASN E C 1
ATOM 3289 O O . ASN C 3 40 ? 225.155 172.573 184.341 1.00 117.48 40 ASN E O 1
ATOM 3294 N N . THR C 3 41 ? 227.134 171.587 184.701 1.00 117.91 41 THR E N 1
ATOM 3295 C CA . THR C 3 41 ? 227.393 172.405 185.882 0.50 117.91 41 THR E CA 1
ATOM 3296 C C . THR C 3 41 ? 228.886 172.649 186.061 1.00 117.91 41 THR E C 1
ATOM 3297 O O . THR C 3 41 ? 229.695 171.719 186.003 1.00 117.91 41 THR E O 1
ATOM 3301 N N . LEU C 3 42 ? 229.239 173.918 186.277 1.00 109.31 42 LEU E N 1
ATOM 3302 C CA . LEU C 3 42 ? 230.577 174.313 186.704 1.00 109.31 42 LEU E CA 1
ATOM 3303 C C . LEU C 3 42 ? 230.530 174.776 188.153 1.00 109.31 42 LEU E C 1
ATOM 3304 O O . LEU C 3 42 ? 229.576 175.444 188.569 1.00 109.31 42 LEU E O 1
ATOM 3309 N N . VAL C 3 43 ? 231.550 174.410 188.926 1.00 116.92 43 VAL E N 1
ATOM 3310 C CA . VAL C 3 43 ? 231.744 174.928 190.276 1.00 116.92 43 VAL E CA 1
ATOM 3311 C C . VAL C 3 43 ? 232.877 175.943 190.226 1.00 116.92 43 VAL E C 1
ATOM 3312 O O . VAL C 3 43 ? 234.046 175.574 190.049 1.00 116.92 43 VAL E O 1
ATOM 3316 N N . ILE C 3 44 ? 232.538 177.221 190.380 1.00 121.63 44 ILE E N 1
ATOM 3317 C CA . ILE C 3 44 ? 233.470 178.315 190.139 1.00 121.63 44 ILE E CA 1
ATOM 3318 C C . ILE C 3 44 ? 233.815 178.983 191.461 1.00 121.63 44 ILE E C 1
ATOM 3319 O O . ILE C 3 44 ? 232.924 179.405 192.206 1.00 121.63 44 ILE E O 1
ATOM 3324 N N . GLU C 3 45 ? 235.111 179.084 191.748 1.00 129.85 45 GLU E N 1
ATOM 3325 C CA . GLU C 3 45 ? 235.606 179.790 192.923 1.00 129.85 45 GLU E CA 1
ATOM 3326 C C . GLU C 3 45 ? 235.951 181.218 192.522 1.00 129.85 45 GLU E C 1
ATOM 3327 O O . GLU C 3 45 ? 236.831 181.437 191.682 1.00 129.85 45 GLU E O 1
ATOM 3333 N N . LYS C 3 46 ? 235.256 182.182 193.124 1.00 125.70 46 LYS E N 1
ATOM 3334 C CA . LYS C 3 46 ? 235.486 183.592 192.843 1.00 125.70 46 LYS E CA 1
ATOM 3335 C C . LYS C 3 46 ? 236.836 184.050 193.383 1.00 125.70 46 LYS E C 1
ATOM 3336 O O . LYS C 3 46 ? 237.456 183.390 194.222 1.00 125.70 46 LYS E O 1
ATOM 3342 N N . GLU C 3 47 ? 237.290 185.202 192.883 1.00 135.05 47 GLU E N 1
ATOM 3343 C CA . GLU C 3 47 ? 238.465 185.850 193.454 1.00 135.05 47 GLU E CA 1
ATOM 3344 C C . GLU C 3 47 ? 238.161 186.404 194.842 1.00 135.05 47 GLU E C 1
ATOM 3345 O O . GLU C 3 47 ? 239.057 186.485 195.691 1.00 135.05 47 GLU E O 1
ATOM 3351 N N . ASP C 3 48 ? 236.899 186.768 195.092 1.00 134.03 48 ASP E N 1
ATOM 3352 C CA . ASP C 3 48 ? 236.497 187.232 196.416 1.00 134.03 48 ASP E CA 1
ATOM 3353 C C . ASP C 3 48 ? 236.490 186.097 197.433 1.00 134.03 48 ASP E C 1
ATOM 3354 O O . ASP C 3 48 ? 236.690 186.336 198.629 1.00 134.03 48 ASP E O 1
ATOM 3359 N N . GLY C 3 49 ? 236.259 184.863 196.983 1.00 121.57 49 GLY E N 1
ATOM 3360 C CA . GLY C 3 49 ? 236.292 183.706 197.853 1.00 121.57 49 GLY E CA 1
ATOM 3361 C C . GLY C 3 49 ? 234.997 182.930 197.967 1.00 121.57 49 GLY E C 1
ATOM 3362 O O . GLY C 3 49 ? 234.864 182.123 198.896 1.00 121.57 49 GLY E O 1
ATOM 3363 N N . ARG C 3 50 ? 234.043 183.141 197.063 1.00 119.52 50 ARG E N 1
ATOM 3364 C CA . ARG C 3 50 ? 232.751 182.468 197.136 0.50 119.52 50 ARG E CA 1
ATOM 3365 C C . ARG C 3 50 ? 232.648 181.390 196.063 1.00 119.52 50 ARG E C 1
ATOM 3366 O O . ARG C 3 50 ? 232.885 181.656 194.881 1.00 119.52 50 ARG E O 1
ATOM 3374 N N . GLU C 3 51 ? 232.297 180.177 196.481 1.00 129.97 51 GLU E N 1
ATOM 3375 C CA . GLU C 3 51 ? 232.030 179.097 195.543 1.00 129.97 51 GLU E CA 1
ATOM 3376 C C . GLU C 3 51 ? 230.602 179.196 195.025 1.00 129.97 51 GLU E C 1
ATOM 3377 O O . GLU C 3 51 ? 229.647 179.250 195.805 1.00 129.97 51 GLU E O 1
ATOM 3383 N N . VAL C 3 52 ? 230.455 179.213 193.702 1.00 118.76 52 VAL E N 1
ATOM 3384 C CA . VAL C 3 52 ? 229.147 179.302 193.067 1.00 118.76 52 VAL E CA 1
ATOM 3385 C C . VAL C 3 52 ? 228.944 178.089 192.168 1.00 118.76 52 VAL E C 1
ATOM 3386 O O . VAL C 3 52 ? 229.905 177.521 191.635 1.00 118.76 52 VAL E O 1
ATOM 3390 N N . VAL C 3 53 ? 227.685 177.680 192.030 1.00 110.83 53 VAL E N 1
ATOM 3391 C CA . VAL C 3 53 ? 227.284 176.535 191.221 1.00 110.83 53 VAL E CA 1
ATOM 3392 C C . VAL C 3 53 ? 226.532 177.074 190.010 1.00 110.83 53 VAL E C 1
ATOM 3393 O O . VAL C 3 53 ? 225.390 177.540 190.140 1.00 110.83 53 VAL E O 1
ATOM 3397 N N . ILE C 3 54 ? 227.164 177.024 188.846 1.00 108.98 54 ILE E N 1
ATOM 3398 C CA . ILE C 3 54 ? 226.662 177.667 187.640 1.00 108.98 54 ILE E CA 1
ATOM 3399 C C . ILE C 3 54 ? 226.163 176.577 186.692 1.00 108.98 54 ILE E C 1
ATOM 3400 O O . ILE C 3 54 ? 226.957 175.743 186.261 1.00 108.98 54 ILE E O 1
ATOM 3405 N N . PRO C 3 55 ? 224.873 176.547 186.366 1.00 107.10 55 PRO E N 1
ATOM 3406 C CA . PRO C 3 55 ? 224.406 175.657 185.298 1.00 107.10 55 PRO E CA 1
ATOM 3407 C C . PRO C 3 55 ? 224.838 176.167 183.933 1.00 107.10 55 PRO E C 1
ATOM 3408 O O . PRO C 3 55 ? 224.956 177.375 183.705 1.00 107.10 55 PRO E O 1
ATOM 3412 N N . LYS C 3 56 ? 225.082 175.228 183.018 1.00 117.40 56 LYS E N 1
ATOM 3413 C CA . LYS C 3 56 ? 225.683 175.585 181.737 1.00 117.40 56 LYS E CA 1
ATOM 3414 C C . LYS C 3 56 ? 224.629 176.032 180.730 1.00 117.40 56 LYS E C 1
ATOM 3415 O O . LYS C 3 56 ? 224.834 177.001 179.993 1.00 117.40 56 LYS E O 1
ATOM 3421 N N . ASP C 3 57 ? 223.475 175.360 180.714 1.00 114.37 57 ASP E N 1
ATOM 3422 C CA . ASP C 3 57 ? 222.542 175.499 179.597 1.00 114.37 57 ASP E CA 1
ATOM 3423 C C . ASP C 3 57 ? 221.754 176.806 179.660 1.00 114.37 57 ASP E C 1
ATOM 3424 O O . ASP C 3 57 ? 221.027 177.141 178.716 1.00 114.37 57 ASP E O 1
ATOM 3429 N N . ILE C 3 58 ? 221.874 177.552 180.759 1.00 116.05 58 ILE E N 1
ATOM 3430 C CA . ILE C 3 58 ? 221.091 178.776 180.903 1.00 116.05 58 ILE E CA 1
ATOM 3431 C C . ILE C 3 58 ? 221.944 180.005 180.580 1.00 116.05 58 ILE E C 1
ATOM 3432 O O . ILE C 3 58 ? 221.413 181.109 180.397 1.00 116.05 58 ILE E O 1
ATOM 3437 N N . ALA C 3 59 ? 223.260 179.842 180.472 1.00 116.16 59 ALA E N 1
ATOM 3438 C CA . ALA C 3 59 ? 224.173 180.966 180.323 1.00 116.16 59 ALA E CA 1
ATOM 3439 C C . ALA C 3 59 ? 225.122 180.750 179.151 1.00 116.16 59 ALA E C 1
ATOM 3440 O O . ALA C 3 59 ? 225.188 179.670 178.559 1.00 116.16 59 ALA E O 1
ATOM 3442 N N . VAL C 3 60 ? 225.865 181.806 178.824 1.00 123.18 60 VAL E N 1
ATOM 3443 C CA . VAL C 3 60 ? 226.979 181.739 177.885 1.00 123.18 60 VAL E CA 1
ATOM 3444 C C . VAL C 3 60 ? 228.253 182.087 178.651 1.00 123.18 60 VAL E C 1
ATOM 3445 O O . VAL C 3 60 ? 228.233 182.921 179.564 1.00 123.18 60 VAL E O 1
ATOM 3449 N N . PHE C 3 61 ? 229.344 181.392 178.335 1.00 126.64 61 PHE E N 1
ATOM 3450 C CA . PHE C 3 61 ? 230.588 181.494 179.080 1.00 126.64 61 PHE E CA 1
ATOM 3451 C C . PHE C 3 61 ? 231.628 182.197 178.220 1.00 126.64 61 PHE E C 1
ATOM 3452 O O . PHE C 3 61 ? 231.631 182.065 176.993 1.00 126.64 61 PHE E O 1
ATOM 3460 N N . LEU C 3 62 ? 232.512 182.947 178.871 1.00 121.60 62 LEU E N 1
ATOM 3461 C CA . LEU C 3 62 ? 233.680 183.536 178.219 1.00 121.60 62 LEU E CA 1
ATOM 3462 C C . LEU C 3 62 ? 234.904 182.961 178.922 1.00 121.60 62 LEU E C 1
ATOM 3463 O O . LEU C 3 62 ? 235.260 183.392 180.024 1.00 121.60 62 LEU E O 1
ATOM 3468 N N . PHE C 3 63 ? 235.539 181.986 178.285 1.00 118.65 63 PHE E N 1
ATOM 3469 C CA . PHE C 3 63 ? 236.743 181.369 178.814 1.00 118.65 63 PHE E CA 1
ATOM 3470 C C . PHE C 3 63 ? 237.970 182.184 178.425 1.00 118.65 63 PHE E C 1
ATOM 3471 O O . PHE C 3 63 ? 238.126 182.604 177.273 1.00 118.65 63 PHE E O 1
ATOM 3479 N N . GLN C 3 64 ? 238.836 182.408 179.409 1.00 127.01 64 GLN E N 1
ATOM 3480 C CA . GLN C 3 64 ? 240.082 183.138 179.225 1.00 127.01 64 GLN E CA 1
ATOM 3481 C C . GLN C 3 64 ? 241.210 182.147 178.981 1.00 127.01 64 GLN E C 1
ATOM 3482 O O . GLN C 3 64 ? 241.650 181.456 179.907 1.00 127.01 64 GLN E O 1
ATOM 3488 N N . LEU C 3 65 ? 241.678 182.089 177.737 1.00 125.46 65 LEU E N 1
ATOM 3489 C CA . LEU C 3 65 ? 242.783 181.216 177.372 1.00 125.46 65 LEU E CA 1
ATOM 3490 C C . LEU C 3 65 ? 244.090 181.971 177.570 1.00 125.46 65 LEU E C 1
ATOM 3491 O O . LEU C 3 65 ? 244.107 183.024 178.215 1.00 125.46 65 LEU E O 1
ATOM 3496 N N . LYS C 3 66 ? 245.195 181.450 177.035 1.00 123.15 66 LYS E N 1
ATOM 3497 C CA . LYS C 3 66 ? 246.480 182.149 177.101 1.00 123.15 66 LYS E CA 1
ATOM 3498 C C . LYS C 3 66 ? 246.445 183.351 176.155 1.00 123.15 66 LYS E C 1
ATOM 3499 O O . LYS C 3 66 ? 246.942 183.326 175.027 1.00 123.15 66 LYS E O 1
ATOM 3505 N N . GLY C 3 67 ? 245.833 184.427 176.646 1.00 128.49 67 GLY E N 1
ATOM 3506 C CA . GLY C 3 67 ? 245.649 185.627 175.855 1.00 128.49 67 GLY E CA 1
ATOM 3507 C C . GLY C 3 67 ? 244.267 185.741 175.244 1.00 128.49 67 GLY E C 1
ATOM 3508 O O . GLY C 3 67 ? 243.755 186.849 175.059 1.00 128.49 67 GLY E O 1
ATOM 3509 N N . CYS C 3 68 ? 243.654 184.604 174.919 1.00 118.75 68 CYS E N 1
ATOM 3510 C CA . CYS C 3 68 ? 242.388 184.618 174.201 1.00 118.75 68 CYS E CA 1
ATOM 3511 C C . CYS C 3 68 ? 241.207 184.771 175.157 1.00 118.75 68 CYS E C 1
ATOM 3512 O O . CYS C 3 68 ? 241.301 184.517 176.361 1.00 118.75 68 CYS E O 1
ATOM 3515 N N . LYS C 3 69 ? 240.077 185.192 174.590 1.00 114.50 69 LYS E N 1
ATOM 3516 C CA . LYS C 3 69 ? 238.796 185.264 175.283 1.00 114.50 69 LYS E CA 1
ATOM 3517 C C . LYS C 3 69 ? 237.717 184.732 174.350 1.00 114.50 69 LYS E C 1
ATOM 3518 O O . LYS C 3 69 ? 237.367 185.392 173.365 1.00 114.50 69 LYS E O 1
ATOM 3524 N N . VAL C 3 70 ? 237.187 183.549 174.659 1.00 126.09 70 VAL E N 1
ATOM 3525 C CA . VAL C 3 70 ? 236.311 182.818 173.747 1.00 126.09 70 VAL E CA 1
ATOM 3526 C C . VAL C 3 70 ? 234.926 182.694 174.372 1.00 126.09 70 VAL E C 1
ATOM 3527 O O . VAL C 3 70 ? 234.790 182.264 175.522 1.00 126.09 70 VAL E O 1
ATOM 3531 N N . LYS C 3 71 ? 233.896 183.056 173.603 1.00 125.55 71 LYS E N 1
ATOM 3532 C CA . LYS C 3 71 ? 232.504 183.030 174.048 1.00 125.55 71 LYS E CA 1
ATOM 3533 C C . LYS C 3 71 ? 231.814 181.791 173.495 1.00 125.55 71 LYS E C 1
ATOM 3534 O O . LYS C 3 71 ? 231.578 181.700 172.285 1.00 125.55 71 LYS E O 1
ATOM 3540 N N . VAL C 3 72 ? 231.482 180.845 174.378 1.00 132.27 72 VAL E N 1
ATOM 3541 C CA . VAL C 3 72 ? 230.840 179.588 173.993 1.00 132.27 72 VAL E CA 1
ATOM 3542 C C . VAL C 3 72 ? 229.629 179.369 174.898 1.00 132.27 72 VAL E C 1
ATOM 3543 O O . VAL C 3 72 ? 229.695 179.593 176.108 1.00 132.27 72 VAL E O 1
ATOM 3547 N N . ASP C 3 73 ? 228.505 178.964 174.297 1.00 135.44 73 ASP E N 1
ATOM 3548 C CA . ASP C 3 73 ? 227.340 178.559 175.078 1.00 135.44 73 ASP E CA 1
ATOM 3549 C C . ASP C 3 73 ? 227.633 177.314 175.908 1.00 135.44 73 ASP E C 1
ATOM 3550 O O . ASP C 3 73 ? 228.436 176.457 175.531 1.00 135.44 73 ASP E O 1
ATOM 3555 N N . GLY C 3 74 ? 226.955 177.213 177.052 1.00 118.72 74 GLY E N 1
ATOM 3556 C CA . GLY C 3 74 ? 226.986 175.972 177.804 1.00 118.72 74 GLY E CA 1
ATOM 3557 C C . GLY C 3 74 ? 226.054 174.922 177.235 1.00 118.72 74 GLY E C 1
ATOM 3558 O O . GLY C 3 74 ? 226.126 173.750 177.616 1.00 118.72 74 GLY E O 1
ATOM 3559 N N . ARG C 3 75 ? 225.161 175.328 176.324 1.00 107.52 75 ARG E N 1
ATOM 3560 C CA . ARG C 3 75 ? 224.386 174.363 175.550 0.40 107.52 75 ARG E CA 1
ATOM 3561 C C . ARG C 3 75 ? 225.300 173.549 174.641 1.00 107.52 75 ARG E C 1
ATOM 3562 O O . ARG C 3 75 ? 225.042 172.373 174.371 1.00 107.52 75 ARG E O 1
ATOM 3570 N N . LEU C 3 76 ? 226.378 174.167 174.156 1.00 111.53 76 LEU E N 1
ATOM 3571 C CA . LEU C 3 76 ? 227.410 173.423 173.442 0.50 111.53 76 LEU E CA 1
ATOM 3572 C C . LEU C 3 76 ? 228.237 172.574 174.398 1.00 111.53 76 LEU E C 1
ATOM 3573 O O . LEU C 3 76 ? 228.802 171.554 173.993 1.00 111.53 76 LEU E O 1
ATOM 3578 N N . LEU C 3 77 ? 228.313 172.978 175.668 1.00 116.91 77 LEU E N 1
ATOM 3579 C CA . LEU C 3 77 ? 229.060 172.234 176.673 1.00 116.91 77 LEU E CA 1
ATOM 3580 C C . LEU C 3 77 ? 228.198 171.210 177.406 1.00 116.91 77 LEU E C 1
ATOM 3581 O O . LEU C 3 77 ? 228.482 170.903 178.569 1.00 116.91 77 LEU E O 1
ATOM 3586 N N . ILE C 3 78 ? 227.144 170.697 176.764 1.00 119.48 78 ILE E N 1
ATOM 3587 C CA . ILE C 3 78 ? 226.293 169.700 177.398 1.00 119.48 78 ILE E CA 1
ATOM 3588 C C . ILE C 3 78 ? 227.036 168.368 177.465 1.00 119.48 78 ILE E C 1
ATOM 3589 O O . ILE C 3 78 ? 227.841 168.032 176.587 1.00 119.48 78 ILE E O 1
ATOM 3594 N N . GLY C 3 79 ? 226.815 167.630 178.549 1.00 119.13 79 GLY E N 1
ATOM 3595 C CA . GLY C 3 79 ? 227.492 166.364 178.742 1.00 119.13 79 GLY E CA 1
ATOM 3596 C C . GLY C 3 79 ? 228.617 166.451 179.752 1.00 119.13 79 GLY E C 1
ATOM 3597 O O . GLY C 3 79 ? 229.173 167.531 179.976 1.00 119.13 79 GLY E O 1
ATOM 3598 N N . ARG C 3 80 ? 228.943 165.323 180.381 1.00 117.59 80 ARG E N 1
ATOM 3599 C CA . ARG C 3 80 ? 230.135 165.236 181.207 1.00 117.59 80 ARG E CA 1
ATOM 3600 C C . ARG C 3 80 ? 231.374 165.413 180.328 1.00 117.59 80 ARG E C 1
ATOM 3601 O O . ARG C 3 80 ? 231.352 165.045 179.151 1.00 117.59 80 ARG E O 1
ATOM 3609 N N . PRO C 3 81 ? 232.464 165.986 180.869 1.00 112.07 81 PRO E N 1
ATOM 3610 C CA . PRO C 3 81 ? 233.683 166.152 180.049 1.00 112.07 81 PRO E CA 1
ATOM 3611 C C . PRO C 3 81 ? 234.322 164.841 179.614 1.00 112.07 81 PRO E C 1
ATOM 3612 O O . PRO C 3 81 ? 235.033 164.811 178.599 1.00 112.07 81 PRO E O 1
ATOM 3616 N N . GLU C 3 82 ? 234.060 163.753 180.346 1.00 116.89 82 GLU E N 1
ATOM 3617 C CA . GLU C 3 82 ? 234.432 162.416 179.893 1.00 116.89 82 GLU E CA 1
ATOM 3618 C C . GLU C 3 82 ? 233.719 162.057 178.592 1.00 116.89 82 GLU E C 1
ATOM 3619 O O . GLU C 3 82 ? 234.363 161.705 177.594 1.00 116.89 82 GLU E O 1
ATOM 3625 N N . GLU C 3 83 ? 232.387 162.156 178.587 1.00 127.53 83 GLU E N 1
ATOM 3626 C CA . GLU C 3 83 ? 231.615 161.897 177.376 1.00 127.53 83 GLU E CA 1
ATOM 3627 C C . GLU C 3 83 ? 231.836 162.980 176.326 1.00 127.53 83 GLU E C 1
ATOM 3628 O O . GLU C 3 83 ? 231.710 162.713 175.127 1.00 127.53 83 GLU E O 1
ATOM 3634 N N . ARG C 3 84 ? 232.163 164.203 176.758 1.00 118.03 84 ARG E N 1
ATOM 3635 C CA . ARG C 3 84 ? 232.451 165.287 175.824 1.00 118.03 84 ARG E CA 1
ATOM 3636 C C . ARG C 3 84 ? 233.744 165.038 175.059 1.00 118.03 84 ARG E C 1
ATOM 3637 O O . ARG C 3 84 ? 233.840 165.392 173.880 1.00 118.03 84 ARG E O 1
ATOM 3645 N N . LEU C 3 85 ? 234.748 164.446 175.711 1.00 117.22 85 LEU E N 1
ATOM 3646 C CA . LEU C 3 85 ? 235.965 164.090 174.992 1.00 117.22 85 LEU E CA 1
ATOM 3647 C C . LEU C 3 85 ? 235.831 162.720 174.329 1.00 117.22 85 LEU E C 1
ATOM 3648 O O . LEU C 3 85 ? 236.669 162.352 173.494 1.00 117.22 85 LEU E O 1
ATOM 3653 N N . LYS C 3 86 ? 234.802 161.943 174.695 1.00 135.83 86 LYS E N 1
ATOM 3654 C CA . LYS C 3 86 ? 234.526 160.719 173.948 1.00 135.83 86 LYS E CA 1
ATOM 3655 C C . LYS C 3 86 ? 234.139 161.063 172.515 1.00 135.83 86 LYS E C 1
ATOM 3656 O O . LYS C 3 86 ? 234.965 160.902 171.609 1.00 135.83 86 LYS E O 1
ATOM 3662 N N . LYS C 3 87 ? 232.914 161.577 172.322 1.00 145.51 87 LYS E N 1
ATOM 3663 C CA . LYS C 3 87 ? 232.530 162.465 171.225 1.00 145.51 87 LYS E CA 1
ATOM 3664 C C . LYS C 3 87 ? 231.146 163.046 171.484 1.00 145.51 87 LYS E C 1
ATOM 3665 O O . LYS C 3 87 ? 230.185 162.292 171.667 1.00 145.51 87 LYS E O 1
ATOM 3671 N N . LYS C 3 88 ? 231.022 164.370 171.498 1.00 121.04 88 LYS E N 1
ATOM 3672 C CA . LYS C 3 88 ? 229.721 165.031 171.554 1.00 121.04 88 LYS E CA 1
ATOM 3673 C C . LYS C 3 88 ? 229.612 166.074 170.450 1.00 121.04 88 LYS E C 1
ATOM 3674 O O . LYS C 3 88 ? 230.407 167.022 170.406 1.00 121.04 88 LYS E O 1
ATOM 3680 N N . ILE C 3 89 ? 228.619 165.903 169.579 1.00 113.38 89 ILE E N 1
ATOM 3681 C CA . ILE C 3 89 ? 228.321 166.841 168.505 1.00 113.38 89 ILE E CA 1
ATOM 3682 C C . ILE C 3 89 ? 227.038 167.568 168.873 1.00 113.38 89 ILE E C 1
ATOM 3683 O O . ILE C 3 89 ? 225.976 166.943 168.980 1.00 113.38 89 ILE E O 1
ATOM 3688 N N . LYS C 3 90 ? 227.132 168.878 169.082 1.00 105.57 90 LYS E N 1
ATOM 3689 C CA . LYS C 3 90 ? 225.950 169.674 169.368 1.00 105.57 90 LYS E CA 1
ATOM 3690 C C . LYS C 3 90 ? 225.810 170.784 168.335 1.00 105.57 90 LYS E C 1
ATOM 3691 O O . LYS C 3 90 ? 226.745 171.543 168.074 1.00 105.57 90 LYS E O 1
ATOM 3697 N N . ILE C 3 91 ? 224.623 170.858 167.738 1.00 97.22 91 ILE E N 1
ATOM 3698 C CA . ILE C 3 91 ? 224.303 171.871 166.739 1.00 97.22 91 ILE E CA 1
ATOM 3699 C C . ILE C 3 91 ? 223.133 172.695 167.256 1.00 97.22 91 ILE E C 1
ATOM 3700 O O . ILE C 3 91 ? 222.034 172.170 167.465 1.00 97.22 91 ILE E O 1
ATOM 3705 N N . LEU C 3 92 ? 223.365 173.993 167.440 1.00 85.54 92 LEU E N 1
ATOM 3706 C CA . LEU C 3 92 ? 222.407 174.876 168.085 1.00 85.54 92 LEU E CA 1
ATOM 3707 C C . LEU C 3 92 ? 221.873 175.880 167.072 1.00 85.54 92 LEU E C 1
ATOM 3708 O O . LEU C 3 92 ? 222.624 176.465 166.290 1.00 85.54 92 LEU E O 1
ATOM 3713 N N . TYR C 3 93 ? 220.553 176.070 167.098 1.00 82.02 93 TYR E N 1
ATOM 3714 C CA . TYR C 3 93 ? 219.877 177.014 166.227 1.00 82.02 93 TYR E CA 1
ATOM 3715 C C . TYR C 3 93 ? 219.067 177.976 167.086 1.00 82.02 93 TYR E C 1
ATOM 3716 O O . TYR C 3 93 ? 217.977 177.618 167.557 1.00 82.02 93 TYR E O 1
ATOM 3725 N N . PRO C 3 94 ? 219.572 179.193 167.314 1.00 78.37 94 PRO E N 1
ATOM 3726 C CA . PRO C 3 94 ? 218.824 180.156 168.134 1.00 78.37 94 PRO E CA 1
ATOM 3727 C C . PRO C 3 94 ? 217.787 180.946 167.349 1.00 78.37 94 PRO E C 1
ATOM 3728 O O . PRO C 3 94 ? 217.886 182.173 167.246 1.00 78.37 94 PRO E O 1
ATOM 3732 N N . TYR C 3 95 ? 216.783 180.266 166.804 1.00 85.95 95 TYR E N 1
ATOM 3733 C CA . TYR C 3 95 ? 215.696 180.951 166.110 1.00 85.95 95 TYR E CA 1
ATOM 3734 C C . TYR C 3 95 ? 214.595 181.348 167.085 1.00 85.95 95 TYR E C 1
ATOM 3735 O O . TYR C 3 95 ? 214.756 182.284 167.867 1.00 85.95 95 TYR E O 1
ATOM 3744 N N . LYS D 4 2 ? 244.932 172.448 152.535 1.00 126.91 2 LYS G N 1
ATOM 3745 C CA . LYS D 4 2 ? 244.542 173.189 153.728 1.00 126.91 2 LYS G CA 1
ATOM 3746 C C . LYS D 4 2 ? 244.481 172.270 154.944 1.00 126.91 2 LYS G C 1
ATOM 3747 O O . LYS D 4 2 ? 243.888 171.192 154.890 1.00 126.91 2 LYS G O 1
ATOM 3753 N N . LYS D 4 3 ? 245.099 172.702 156.042 1.00 138.02 3 LYS G N 1
ATOM 3754 C CA . LYS D 4 3 ? 245.144 171.930 157.280 1.00 138.02 3 LYS G CA 1
ATOM 3755 C C . LYS D 4 3 ? 244.614 172.799 158.412 1.00 138.02 3 LYS G C 1
ATOM 3756 O O . LYS D 4 3 ? 245.312 173.700 158.886 1.00 138.02 3 LYS G O 1
ATOM 3762 N N . PHE D 4 4 ? 243.383 172.530 158.841 1.00 126.06 4 PHE G N 1
ATOM 3763 C CA . PHE D 4 4 ? 242.781 173.258 159.964 1.00 126.06 4 PHE G CA 1
ATOM 3764 C C . PHE D 4 4 ? 242.941 172.456 161.253 1.00 126.06 4 PHE G C 1
ATOM 3765 O O . PHE D 4 4 ? 243.350 172.995 162.286 1.00 126.06 4 PHE G O 1
ATOM 3773 N N . LEU D 4 5 ? 242.619 171.165 161.201 1.00 117.10 5 LEU G N 1
ATOM 3774 C CA . LEU D 4 5 ? 242.731 170.280 162.359 1.00 117.10 5 LEU G CA 1
ATOM 3775 C C . LEU D 4 5 ? 244.051 169.525 162.280 1.00 117.10 5 LEU G C 1
ATOM 3776 O O . LEU D 4 5 ? 244.145 168.478 161.634 1.00 117.10 5 LEU G O 1
ATOM 3781 N N . GLU D 4 6 ? 245.079 170.059 162.939 1.00 118.74 6 GLU G N 1
ATOM 3782 C CA . GLU D 4 6 ? 246.333 169.333 163.081 1.00 118.74 6 GLU G CA 1
ATOM 3783 C C . GLU D 4 6 ? 246.370 168.488 164.347 1.00 118.74 6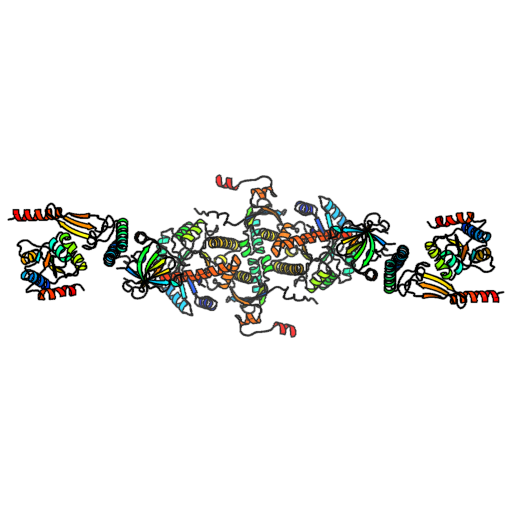 GLU G C 1
ATOM 3784 O O . GLU D 4 6 ? 247.145 167.527 164.411 1.00 118.74 6 GLU G O 1
ATOM 3790 N N . LYS D 4 7 ? 245.556 168.820 165.344 1.00 126.05 7 LYS G N 1
ATOM 3791 C CA . LYS D 4 7 ? 245.492 168.073 166.593 1.00 126.05 7 LYS G CA 1
ATOM 3792 C C . LYS D 4 7 ? 244.267 167.169 166.583 1.00 126.05 7 LYS G C 1
ATOM 3793 O O . LYS D 4 7 ? 243.147 167.634 166.346 1.00 126.05 7 LYS G O 1
ATOM 3799 N N . LYS D 4 8 ? 244.485 165.886 166.849 1.00 131.28 8 LYS G N 1
ATOM 3800 C CA . LYS D 4 8 ? 243.436 164.882 166.778 1.00 131.28 8 LYS G CA 1
ATOM 3801 C C . LYS D 4 8 ? 242.811 164.668 168.153 1.00 131.28 8 LYS G C 1
ATOM 3802 O O . LYS D 4 8 ? 243.070 165.405 169.103 1.00 131.28 8 LYS G O 1
ATOM 3808 N N . LEU D 4 9 ? 241.968 163.635 168.250 1.00 117.64 9 LEU G N 1
ATOM 3809 C CA . LEU D 4 9 ? 241.267 163.368 169.503 1.00 117.64 9 LEU G CA 1
ATOM 3810 C C . LEU D 4 9 ? 242.208 162.797 170.557 1.00 117.64 9 LEU G C 1
ATOM 3811 O O . LEU D 4 9 ? 242.155 163.192 171.731 1.00 117.64 9 LEU G O 1
ATOM 3816 N N . LYS D 4 10 ? 243.088 161.875 170.153 1.00 111.84 10 LYS G N 1
ATOM 3817 C CA . LYS D 4 10 ? 244.014 161.256 171.098 1.00 111.84 10 LYS G CA 1
ATOM 3818 C C . LYS D 4 10 ? 245.082 162.243 171.561 1.00 111.84 10 LYS G C 1
ATOM 3819 O O . LYS D 4 10 ? 245.564 162.156 172.697 1.00 111.84 10 LYS G O 1
ATOM 3825 N N . LYS D 4 11 ? 245.434 163.212 170.709 1.00 113.89 11 LYS G N 1
ATOM 3826 C CA . LYS D 4 11 ? 246.420 164.219 171.092 1.00 113.89 11 LYS G CA 1
ATOM 3827 C C . LYS D 4 11 ? 245.861 165.170 172.147 1.00 113.89 11 LYS G C 1
ATOM 3828 O O . LYS D 4 11 ? 246.541 165.489 173.130 1.00 113.89 11 LYS G O 1
ATOM 3834 N N . ILE D 4 12 ? 244.609 165.609 171.974 1.00 116.07 12 ILE G N 1
ATOM 3835 C CA . ILE D 4 12 ? 243.963 166.454 172.978 1.00 116.07 12 ILE G CA 1
ATOM 3836 C C . ILE D 4 12 ? 243.675 165.646 174.242 1.00 116.07 12 ILE G C 1
ATOM 3837 O O . ILE D 4 12 ? 243.693 166.182 175.356 1.00 116.07 12 ILE G O 1
ATOM 3842 N N . ALA D 4 13 ? 243.464 164.332 174.097 1.00 113.14 13 ALA G N 1
ATOM 3843 C CA . ALA D 4 13 ? 243.322 163.464 175.266 1.00 113.14 13 ALA G CA 1
ATOM 3844 C C . ALA D 4 13 ? 244.619 163.376 176.068 1.00 113.14 13 ALA G C 1
ATOM 3845 O O . ALA D 4 13 ? 244.596 163.414 177.306 1.00 113.14 13 ALA G O 1
ATOM 3847 N N . TYR D 4 14 ? 245.758 163.268 175.377 1.00 110.14 14 TYR G N 1
ATOM 3848 C CA . TYR D 4 14 ? 247.055 163.259 176.052 1.00 110.14 14 TYR G CA 1
ATOM 3849 C C . TYR D 4 14 ? 247.350 164.612 176.694 1.00 110.14 14 TYR G C 1
ATOM 3850 O O . TYR D 4 14 ? 247.922 164.685 177.793 1.00 110.14 14 TYR G O 1
ATOM 3859 N N . GLU D 4 15 ? 246.936 165.698 176.032 1.00 111.64 15 GLU G N 1
ATOM 3860 C CA . GLU D 4 15 ? 247.094 167.027 176.617 1.00 111.64 15 GLU G CA 1
ATOM 3861 C C . GLU D 4 15 ? 246.216 167.203 177.852 1.00 111.64 15 GLU G C 1
ATOM 3862 O O . GLU D 4 15 ? 246.630 167.846 178.823 1.00 111.64 15 GLU G O 1
ATOM 3868 N N . ARG D 4 16 ? 245.009 166.626 177.839 1.00 107.94 16 ARG G N 1
ATOM 3869 C CA . ARG D 4 16 ? 244.137 166.699 179.007 1.00 107.94 16 ARG G CA 1
ATOM 3870 C C . ARG D 4 16 ? 244.698 165.870 180.159 1.00 107.94 16 ARG G C 1
ATOM 3871 O O . ARG D 4 16 ? 244.608 166.276 181.321 1.00 107.94 16 ARG G O 1
ATOM 3879 N N . ILE D 4 17 ? 245.291 164.709 179.845 1.00 111.15 17 ILE G N 1
ATOM 3880 C CA . ILE D 4 17 ? 246.036 163.919 180.832 1.00 111.15 17 ILE G CA 1
ATOM 3881 C C . ILE D 4 17 ? 247.134 164.750 181.489 1.00 111.15 17 ILE G C 1
ATOM 3882 O O . ILE D 4 17 ? 247.225 164.821 182.727 1.00 111.15 17 ILE G O 1
ATOM 3887 N N . ASP D 4 18 ? 247.944 165.433 180.672 1.00 116.42 18 ASP G N 1
ATOM 3888 C CA . ASP D 4 18 ? 249.067 166.211 181.191 1.00 116.42 18 ASP G CA 1
ATOM 3889 C C . ASP D 4 18 ? 248.590 167.400 182.029 1.00 116.42 18 ASP G C 1
ATOM 3890 O O . ASP D 4 18 ? 249.109 167.634 183.129 1.00 116.42 18 ASP G O 1
ATOM 3895 N N . ILE D 4 19 ? 247.577 168.128 181.545 1.00 106.83 19 ILE G N 1
ATOM 3896 C CA . ILE D 4 19 ? 247.069 169.299 182.261 1.00 106.83 19 ILE G CA 1
ATOM 3897 C C . ILE D 4 19 ? 246.380 168.894 183.560 1.00 106.83 19 ILE G C 1
ATOM 3898 O O . ILE D 4 19 ? 246.594 169.521 184.607 1.00 106.83 19 ILE G O 1
ATOM 3903 N N . LEU D 4 20 ? 245.568 167.828 183.527 1.00 109.44 20 LEU G N 1
ATOM 3904 C CA . LEU D 4 20 ? 244.866 167.401 184.732 1.00 109.44 20 LEU G CA 1
ATOM 3905 C C . LEU D 4 20 ? 245.821 166.868 185.788 1.00 109.44 20 LEU G C 1
ATOM 3906 O O . LEU D 4 20 ? 245.636 167.139 186.978 1.00 109.44 20 LEU G O 1
ATOM 3911 N N . MET D 4 21 ? 246.878 166.159 185.391 1.00 117.37 21 MET G N 1
ATOM 3912 C CA . MET D 4 21 ? 247.756 165.632 186.430 1.00 117.37 21 MET G CA 1
ATOM 3913 C C . MET D 4 21 ? 248.733 166.701 186.922 1.00 117.37 21 MET G C 1
ATOM 3914 O O . MET D 4 21 ? 249.145 166.682 188.093 1.00 117.37 21 MET G O 1
ATOM 3919 N N . SER D 4 22 ? 249.057 167.687 186.076 1.00 110.39 22 SER G N 1
ATOM 3920 C CA . SER D 4 22 ? 249.830 168.833 186.551 1.00 110.39 22 SER G CA 1
ATOM 3921 C C . SER D 4 22 ? 249.023 169.685 187.526 1.00 110.39 22 SER G C 1
ATOM 3922 O O . SER D 4 22 ? 249.551 170.123 188.554 1.00 110.39 22 SER G O 1
ATOM 3925 N N . LEU D 4 23 ? 247.738 169.913 187.234 1.00 108.01 23 LEU G N 1
ATOM 3926 C CA . LEU D 4 23 ? 246.871 170.613 188.178 1.00 108.01 23 LEU G CA 1
ATOM 3927 C C . LEU D 4 23 ? 246.626 169.785 189.433 1.00 108.01 23 LEU G C 1
ATOM 3928 O O . LEU D 4 23 ? 246.408 170.344 190.512 1.00 108.01 23 LEU G O 1
ATOM 3933 N N . ALA D 4 24 ? 246.678 168.453 189.314 1.00 114.01 24 ALA G N 1
ATOM 3934 C CA . ALA D 4 24 ? 246.598 167.593 190.489 1.00 114.01 24 ALA G CA 1
ATOM 3935 C C . ALA D 4 24 ? 247.795 167.797 191.405 1.00 114.01 24 ALA G C 1
ATOM 3936 O O . ALA D 4 24 ? 247.634 167.911 192.626 1.00 114.01 24 ALA G O 1
ATOM 3938 N N . GLU D 4 25 ? 249.000 167.874 190.828 1.00 120.97 25 GLU G N 1
ATOM 3939 C CA . GLU D 4 25 ? 250.185 168.159 191.638 1.00 120.97 25 GLU G CA 1
ATOM 3940 C C . GLU D 4 25 ? 250.134 169.566 192.223 1.00 120.97 25 GLU G C 1
ATOM 3941 O O . GLU D 4 25 ? 250.510 169.778 193.383 1.00 120.97 25 GLU G O 1
ATOM 3947 N N . GLU D 4 26 ? 249.670 170.538 191.433 1.00 115.70 26 GLU G N 1
ATOM 3948 C CA . GLU D 4 26 ? 249.645 171.929 191.881 1.00 115.70 26 GLU G CA 1
ATOM 3949 C C . GLU D 4 26 ? 248.607 172.149 192.979 1.00 115.70 26 GLU G C 1
ATOM 3950 O O . GLU D 4 26 ? 248.785 173.009 193.851 1.00 115.70 26 GLU G O 1
ATOM 3956 N N . GLU D 4 27 ? 247.514 171.386 192.955 1.00 120.99 27 GLU G N 1
ATOM 3957 C CA . GLU D 4 27 ? 246.484 171.526 193.976 1.00 120.99 27 GLU G CA 1
ATOM 3958 C C . GLU D 4 27 ? 246.650 170.558 195.141 1.00 120.99 27 GLU G C 1
ATOM 3959 O O . GLU D 4 27 ? 245.990 170.741 196.169 1.00 120.99 27 GLU G O 1
ATOM 3965 N N . ALA D 4 28 ? 247.505 169.539 195.018 1.00 123.42 28 ALA G N 1
ATOM 3966 C CA . ALA D 4 28 ? 247.676 168.592 196.111 1.00 123.42 28 ALA G CA 1
ATOM 3967 C C . ALA D 4 28 ? 248.592 169.117 197.208 1.00 123.42 28 ALA G C 1
ATOM 3968 O O . ALA D 4 28 ? 248.543 168.609 198.334 1.00 123.42 28 ALA G O 1
ATOM 3970 N N . LYS D 4 29 ? 249.424 170.112 196.914 1.00 120.96 29 LYS G N 1
ATOM 3971 C CA . LYS D 4 29 ? 250.331 170.667 197.907 1.00 120.96 29 LYS G CA 1
ATOM 3972 C C . LYS D 4 29 ? 249.687 171.745 198.767 1.00 120.96 29 LYS G C 1
ATOM 3973 O O . LYS D 4 29 ? 250.286 172.170 199.760 1.00 120.96 29 LYS G O 1
ATOM 3979 N N . LYS D 4 30 ? 248.481 172.193 198.410 1.00 124.76 30 LYS G N 1
ATOM 3980 C CA . LYS D 4 30 ? 247.813 173.237 199.176 1.00 124.76 30 LYS G CA 1
ATOM 3981 C C . LYS D 4 30 ? 247.182 172.702 200.456 1.00 124.76 30 LYS G C 1
ATOM 3982 O O . LYS D 4 30 ? 247.210 173.388 201.483 1.00 124.76 30 LYS G O 1
ATOM 3988 N N . GLY D 4 31 ? 246.627 171.493 200.425 1.00 134.95 31 GLY G N 1
ATOM 3989 C CA . GLY D 4 31 ? 245.987 170.931 201.599 1.00 134.95 31 GLY G CA 1
ATOM 3990 C C . GLY D 4 31 ? 244.679 170.233 201.296 1.00 134.95 31 GLY G C 1
ATOM 3991 O O . GLY D 4 31 ? 244.062 169.638 202.184 1.00 134.95 31 GLY G O 1
ATOM 3992 N N . ASN D 4 32 ? 244.231 170.319 200.043 1.00 134.22 32 ASN G N 1
ATOM 3993 C CA . ASN D 4 32 ? 243.004 169.656 199.603 1.00 134.22 32 ASN G CA 1
ATOM 3994 C C . ASN D 4 32 ? 243.372 168.358 198.889 1.00 134.22 32 ASN G C 1
ATOM 3995 O O . ASN D 4 32 ? 243.637 168.323 197.685 1.00 134.22 32 ASN G O 1
ATOM 4000 N N . TRP D 4 33 ? 243.387 167.263 199.654 1.00 134.39 33 TRP G N 1
ATOM 4001 C CA . TRP D 4 33 ? 243.683 165.965 199.055 1.00 134.39 33 TRP G CA 1
ATOM 4002 C C . TRP D 4 33 ? 242.471 165.384 198.341 1.00 134.39 33 TRP G C 1
ATOM 4003 O O . TRP D 4 33 ? 242.622 164.544 197.446 1.00 134.39 33 TRP G O 1
ATOM 4014 N N . ASP D 4 34 ? 241.264 165.819 198.712 1.00 127.67 34 ASP G N 1
ATOM 4015 C CA . ASP D 4 34 ? 240.060 165.306 198.064 1.00 127.67 34 ASP G CA 1
ATOM 4016 C C . ASP D 4 34 ? 239.902 165.880 196.662 1.00 127.67 34 ASP G C 1
ATOM 4017 O O . ASP D 4 34 ? 239.435 165.190 195.746 1.00 127.67 34 ASP G O 1
ATOM 4022 N N . ARG D 4 35 ? 240.304 167.138 196.471 1.00 120.09 35 ARG G N 1
ATOM 4023 C CA . ARG D 4 35 ? 240.280 167.733 195.139 1.00 120.09 35 ARG G CA 1
ATOM 4024 C C . ARG D 4 35 ? 241.296 167.055 194.228 1.00 120.09 35 ARG G C 1
ATOM 4025 O O . ARG D 4 35 ? 241.009 166.773 193.059 1.00 120.09 35 ARG G O 1
ATOM 4033 N N . ALA D 4 36 ? 242.478 166.746 194.771 1.00 123.87 36 ALA G N 1
ATOM 4034 C CA . ALA D 4 36 ? 243.489 166.011 194.014 1.00 123.87 36 ALA G CA 1
ATOM 4035 C C . ALA D 4 36 ? 243.030 164.590 193.708 1.00 123.87 36 ALA G C 1
ATOM 4036 O O . ALA D 4 36 ? 243.341 164.047 192.640 1.00 123.87 36 ALA G O 1
ATOM 4038 N N . LYS D 4 37 ? 242.279 163.980 194.630 1.00 117.68 37 LYS G N 1
ATOM 4039 C CA . LYS D 4 37 ? 241.681 162.674 194.367 1.00 117.68 37 LYS G CA 1
ATOM 4040 C C . LYS D 4 37 ? 240.649 162.762 193.249 1.00 117.68 37 LYS G C 1
ATOM 4041 O O . LYS D 4 37 ? 240.537 161.846 192.427 1.00 117.68 37 LYS G O 1
ATOM 4047 N N . ARG D 4 38 ? 239.909 163.874 193.189 1.00 100.81 38 ARG G N 1
ATOM 4048 C CA . ARG D 4 38 ? 238.972 164.100 192.091 1.00 100.81 38 ARG G CA 1
ATOM 4049 C C . ARG D 4 38 ? 239.700 164.264 190.757 1.00 100.81 38 ARG G C 1
ATOM 4050 O O . ARG D 4 38 ? 239.239 163.753 189.726 1.00 100.81 38 ARG G O 1
ATOM 4058 N N . TYR D 4 39 ? 240.843 164.966 190.758 1.00 107.14 39 TYR G N 1
ATOM 4059 C CA . TYR D 4 39 ? 241.638 165.102 189.532 1.00 107.14 39 TYR G CA 1
ATOM 4060 C C . TYR D 4 39 ? 242.185 163.756 189.063 1.00 107.14 39 TYR G C 1
ATOM 4061 O O . TYR D 4 39 ? 242.143 163.448 187.865 1.00 107.14 39 TYR G O 1
ATOM 4070 N N . VAL D 4 40 ? 242.711 162.951 189.994 1.00 110.47 40 VAL G N 1
ATOM 4071 C CA . VAL D 4 40 ? 243.244 161.633 189.644 1.00 110.47 40 VAL G CA 1
ATOM 4072 C C . VAL D 4 40 ? 242.122 160.710 189.177 1.00 110.47 40 VAL G C 1
ATOM 4073 O O . VAL D 4 40 ? 242.301 159.916 188.247 1.00 110.47 40 VAL G O 1
ATOM 4077 N N . TYR D 4 41 ? 240.928 160.861 189.758 1.00 97.50 41 TYR G N 1
ATOM 4078 C CA . TYR D 4 41 ? 239.777 160.066 189.340 1.00 97.50 41 TYR G CA 1
ATOM 4079 C C . TYR D 4 41 ? 239.323 160.435 187.930 1.00 97.50 41 TYR G C 1
ATOM 4080 O O . TYR D 4 41 ? 239.026 159.550 187.119 1.00 97.50 41 TYR G O 1
ATOM 4089 N N . LEU D 4 42 ? 239.292 161.735 187.611 1.00 97.01 42 LEU G N 1
ATOM 4090 C CA . LEU D 4 42 ? 238.915 162.156 186.261 1.00 97.01 42 LEU G CA 1
ATOM 4091 C C . LEU D 4 42 ? 239.973 161.764 185.234 1.00 97.01 42 LEU G C 1
ATOM 4092 O O . LEU D 4 42 ? 239.638 161.354 184.115 1.00 97.01 42 LEU G O 1
ATOM 4097 N N . ALA D 4 43 ? 241.255 161.854 185.605 1.00 99.20 43 ALA G N 1
ATOM 4098 C CA . ALA D 4 43 ? 242.323 161.454 184.694 1.00 99.20 43 ALA G CA 1
ATOM 4099 C C . ALA D 4 43 ? 242.331 159.944 184.474 1.00 99.20 43 ALA G C 1
ATOM 4100 O O . ALA D 4 43 ? 242.591 159.470 183.363 1.00 99.20 43 ALA G O 1
ATOM 4102 N N . ARG D 4 44 ? 242.014 159.172 185.515 1.00 102.05 44 ARG G N 1
ATOM 4103 C CA . ARG D 4 44 ? 241.924 157.725 185.364 1.00 102.05 44 ARG G CA 1
ATOM 4104 C C . ARG D 4 44 ? 240.707 157.335 184.532 1.00 102.05 44 ARG G C 1
ATOM 4105 O O . ARG D 4 44 ? 240.770 156.385 183.740 1.00 102.05 44 ARG G O 1
ATOM 4113 N N . ARG D 4 45 ? 239.602 158.075 184.681 1.00 101.08 45 ARG G N 1
ATOM 4114 C CA . ARG D 4 45 ? 238.412 157.807 183.881 1.00 101.08 45 ARG G CA 1
ATOM 4115 C C . ARG D 4 45 ? 238.648 158.143 182.411 1.00 101.08 45 ARG G C 1
ATOM 4116 O O . ARG D 4 45 ? 238.189 157.420 181.519 1.00 101.08 45 ARG G O 1
ATOM 4124 N N . ILE D 4 46 ? 239.410 159.202 182.130 1.00 102.87 46 ILE G N 1
ATOM 4125 C CA . ILE D 4 46 ? 239.678 159.512 180.729 1.00 102.87 46 ILE G CA 1
ATOM 4126 C C . ILE D 4 46 ? 240.772 158.595 180.176 1.00 102.87 46 ILE G C 1
ATOM 4127 O O . ILE D 4 46 ? 240.842 158.356 178.964 1.00 102.87 46 ILE G O 1
ATOM 4132 N N . ALA D 4 47 ? 241.587 158.000 181.055 1.00 105.74 47 ALA G N 1
ATOM 4133 C CA . ALA D 4 47 ? 242.563 157.013 180.599 1.00 105.74 47 ALA G CA 1
ATOM 4134 C C . ALA D 4 47 ? 241.892 155.697 180.221 1.00 105.74 47 ALA G C 1
ATOM 4135 O O . ALA D 4 47 ? 242.238 155.087 179.201 1.00 105.74 47 ALA G O 1
ATOM 4137 N N . MET D 4 48 ? 240.930 155.240 181.029 1.00 122.21 48 MET G N 1
ATOM 4138 C CA . MET D 4 48 ? 240.195 154.028 180.665 1.00 122.21 48 MET G CA 1
ATOM 4139 C C . MET D 4 48 ? 239.224 154.288 179.516 1.00 122.21 48 MET G C 1
ATOM 4140 O O . MET D 4 48 ? 238.899 153.368 178.758 1.00 122.21 48 MET G O 1
ATOM 4145 N N . LYS D 4 49 ? 238.763 155.534 179.352 1.00 117.78 49 LYS G N 1
ATOM 4146 C CA . LYS D 4 49 ? 237.831 155.832 178.267 1.00 117.78 49 LYS G CA 1
ATOM 4147 C C . LYS D 4 49 ? 238.548 155.955 176.925 1.00 117.78 49 LYS G C 1
ATOM 4148 O O . LYS D 4 49 ? 238.077 155.426 175.910 1.00 117.78 49 LYS G O 1
ATOM 4154 N N . MET D 4 50 ? 239.694 156.645 176.896 1.00 116.43 50 MET G N 1
ATOM 4155 C CA . MET D 4 50 ? 240.355 156.911 175.620 1.00 116.43 50 MET G CA 1
ATOM 4156 C C . MET D 4 50 ? 241.199 155.734 175.144 1.00 116.43 50 MET G C 1
ATOM 4157 O O . MET D 4 50 ? 241.710 155.771 174.017 1.00 116.43 50 MET G O 1
ATOM 4162 N N . ARG D 4 51 ? 241.344 154.693 175.980 1.00 120.77 51 ARG G N 1
ATOM 4163 C CA . ARG D 4 51 ? 242.241 153.546 175.757 1.00 120.77 51 ARG G CA 1
ATOM 4164 C C . ARG D 4 51 ? 243.682 154.002 175.516 1.00 120.77 51 ARG G C 1
ATOM 4165 O O . ARG D 4 51 ? 244.395 153.464 174.670 1.00 120.77 51 ARG G O 1
ATOM 4173 N N . ILE D 4 52 ? 244.101 155.010 176.278 1.00 105.86 52 ILE G N 1
ATOM 4174 C CA . ILE D 4 52 ? 245.443 155.561 176.188 1.00 105.86 52 ILE G CA 1
ATOM 4175 C C . ILE D 4 52 ? 246.155 155.266 177.510 1.00 105.86 52 ILE G C 1
ATOM 4176 O O . ILE D 4 52 ? 245.538 155.168 178.572 1.00 105.86 52 ILE G O 1
ATOM 4181 N N . ARG D 4 53 ? 247.464 155.063 177.422 1.00 113.49 53 ARG G N 1
ATOM 4182 C CA . ARG D 4 53 ? 248.272 154.699 178.573 1.00 113.49 53 ARG G CA 1
ATOM 4183 C C . ARG D 4 53 ? 248.726 155.943 179.327 1.00 113.49 53 ARG G C 1
ATOM 4184 O O . ARG D 4 53 ? 248.769 157.050 178.783 1.00 113.49 53 ARG G O 1
ATOM 4192 N N . PHE D 4 54 ? 249.057 155.743 180.600 1.00 118.27 54 PHE G N 1
ATOM 4193 C CA . PHE D 4 54 ? 249.594 156.827 181.408 1.00 118.27 54 PHE G CA 1
ATOM 4194 C C . PHE D 4 54 ? 251.018 157.154 180.963 1.00 118.27 54 PHE G C 1
ATOM 4195 O O . PHE D 4 54 ? 251.758 156.258 180.548 1.00 118.27 54 PHE G O 1
ATOM 4203 N N . PRO D 4 55 ? 251.416 158.426 181.017 1.00 109.10 55 PRO G N 1
ATOM 4204 C CA . PRO D 4 55 ? 252.823 158.764 180.779 1.00 109.10 55 PRO G CA 1
ATOM 4205 C C . PRO D 4 55 ? 253.683 158.251 181.922 1.00 109.10 55 PRO G C 1
ATOM 4206 O O . PRO D 4 55 ? 253.209 158.084 183.046 1.00 109.10 55 PRO G O 1
ATOM 4210 N N . LYS D 4 56 ? 254.969 158.025 181.634 1.00 116.93 56 LYS G N 1
ATOM 4211 C CA . LYS D 4 56 ? 255.853 157.423 182.630 1.00 116.93 56 LYS G CA 1
ATOM 4212 C C . LYS D 4 56 ? 256.254 158.428 183.707 1.00 116.93 56 LYS G C 1
ATOM 4213 O O . LYS D 4 56 ? 256.824 158.049 184.737 1.00 116.93 56 LYS G O 1
ATOM 4219 N N . LYS D 4 57 ? 255.967 159.712 183.487 1.00 119.39 57 LYS G N 1
ATOM 4220 C CA . LYS D 4 57 ? 256.212 160.717 184.516 1.00 119.39 57 LYS G CA 1
ATOM 4221 C C . LYS D 4 57 ? 255.186 160.622 185.638 1.00 119.39 57 LYS G C 1
ATOM 4222 O O . LYS D 4 57 ? 255.545 160.552 186.818 1.00 119.39 57 LYS G O 1
ATOM 4228 N N . TRP D 4 58 ? 253.904 160.624 185.286 1.00 117.55 58 TRP G N 1
ATOM 4229 C CA . TRP D 4 58 ? 252.847 160.623 186.287 1.00 117.55 58 TRP G CA 1
ATOM 4230 C C . TRP D 4 58 ? 252.338 159.220 186.581 1.00 117.55 58 TRP G C 1
ATOM 4231 O O . TRP D 4 58 ? 251.214 159.062 187.069 1.00 117.55 58 TRP G O 1
ATOM 4242 N N . LYS D 4 59 ? 253.136 158.203 186.262 1.00 118.49 59 LYS G N 1
ATOM 4243 C CA . LYS D 4 59 ? 252.668 156.825 186.340 1.00 118.49 59 LYS G CA 1
ATOM 4244 C C . LYS D 4 59 ? 252.687 156.308 187.771 1.00 118.49 59 LYS G C 1
ATOM 4245 O O . LYS D 4 59 ? 251.736 155.657 188.221 1.00 118.49 59 LYS G O 1
ATOM 4251 N N . ARG D 4 60 ? 253.769 156.582 188.496 1.00 117.55 60 ARG G N 1
ATOM 4252 C CA . ARG D 4 60 ? 253.956 156.032 189.830 0.50 117.55 60 ARG G CA 1
ATOM 4253 C C . ARG D 4 60 ? 253.607 157.020 190.934 1.00 117.55 60 ARG G C 1
ATOM 4254 O O . ARG D 4 60 ? 253.822 156.710 192.111 1.00 117.55 60 ARG G O 1
ATOM 4262 N N . ARG D 4 61 ? 253.083 158.196 190.583 1.00 119.98 61 ARG G N 1
ATOM 4263 C CA . ARG D 4 61 ? 252.790 159.217 191.582 1.00 119.98 61 ARG G CA 1
ATOM 4264 C C . ARG D 4 61 ? 251.398 159.071 192.185 1.00 119.98 61 ARG G C 1
ATOM 4265 O O . ARG D 4 61 ? 251.061 159.812 193.115 1.00 119.98 61 ARG G O 1
ATOM 4273 N N . ILE D 4 62 ? 250.586 158.144 191.683 1.00 120.77 62 ILE G N 1
ATOM 4274 C CA . ILE D 4 62 ? 249.207 157.994 192.127 1.00 120.77 62 ILE G CA 1
ATOM 4275 C C . ILE D 4 62 ? 249.020 156.612 192.737 1.00 120.77 62 ILE G C 1
ATOM 4276 O O . ILE D 4 62 ? 249.836 155.704 192.543 1.00 120.77 62 ILE G O 1
ATOM 4281 N N . CYS D 4 63 ? 247.933 156.464 193.491 1.00 119.09 63 CYS G N 1
ATOM 4282 C CA . CYS D 4 63 ? 247.585 155.176 194.075 1.00 119.09 63 CYS G CA 1
ATOM 4283 C C . CYS D 4 63 ? 246.410 154.561 193.324 1.00 119.09 63 CYS G C 1
ATOM 4284 O O . CYS D 4 63 ? 245.465 155.261 192.946 1.00 119.09 63 CYS G O 1
ATOM 4287 N N . LYS D 4 64 ? 246.469 153.245 193.111 1.00 123.03 64 LYS G N 1
ATOM 4288 C CA . LYS D 4 64 ? 245.429 152.574 192.339 1.00 123.03 64 LYS G CA 1
ATOM 4289 C C . LYS D 4 64 ? 244.225 152.226 193.206 1.00 123.03 64 LYS G C 1
ATOM 4290 O O . LYS D 4 64 ? 243.103 152.105 192.701 1.00 123.03 64 LYS G O 1
ATOM 4296 N N . LYS D 4 65 ? 244.434 152.061 194.514 1.00 123.00 65 LYS G N 1
ATOM 4297 C CA . LYS D 4 65 ? 243.346 151.645 195.393 1.00 123.00 65 LYS G CA 1
ATOM 4298 C C . LYS D 4 65 ? 242.420 152.811 195.721 1.00 123.00 65 LYS G C 1
ATOM 4299 O O . LYS D 4 65 ? 241.222 152.775 195.414 1.00 123.00 65 LYS G O 1
ATOM 4305 N N . CYS D 4 66 ? 242.959 153.858 196.348 1.00 126.46 66 CYS G N 1
ATOM 4306 C CA . CYS D 4 66 ? 242.121 154.971 196.781 1.00 126.46 66 CYS G CA 1
ATOM 4307 C C . CYS D 4 66 ? 242.020 156.055 195.713 1.00 126.46 66 CYS G C 1
ATOM 4308 O O . CYS D 4 66 ? 240.927 156.564 195.445 1.00 126.46 66 CYS G O 1
ATOM 4311 N N . GLY D 4 67 ? 243.143 156.418 195.098 1.00 115.98 67 GLY G N 1
ATOM 4312 C CA . GLY D 4 67 ? 243.167 157.474 194.110 1.00 115.98 67 GLY G CA 1
ATOM 4313 C C . GLY D 4 67 ? 243.761 158.783 194.579 1.00 115.98 67 GLY G C 1
ATOM 4314 O O . GLY D 4 67 ? 243.577 159.803 193.903 1.00 115.98 67 GLY G O 1
ATOM 4315 N N . THR D 4 68 ? 244.454 158.795 195.714 1.00 119.78 68 THR G N 1
ATOM 4316 C CA . THR D 4 68 ? 245.077 160.016 196.202 1.00 119.78 68 THR G CA 1
ATOM 4317 C C . THR D 4 68 ? 246.412 160.247 195.498 1.00 119.78 68 THR G C 1
ATOM 4318 O O . THR D 4 68 ? 247.228 159.332 195.351 1.00 119.78 68 THR G O 1
ATOM 4322 N N . PHE D 4 69 ? 246.619 161.481 195.038 1.00 125.75 69 PHE G N 1
ATOM 4323 C CA . PHE D 4 69 ? 247.914 161.883 194.505 1.00 125.75 69 PHE G CA 1
ATOM 4324 C C . PHE D 4 69 ? 248.935 161.881 195.635 1.00 125.75 69 PHE G C 1
ATOM 4325 O O . PHE D 4 69 ? 248.748 162.553 196.655 1.00 125.75 69 PHE G O 1
ATOM 4333 N N . LEU D 4 70 ? 250.011 161.124 195.452 1.00 128.93 70 LEU G N 1
ATOM 4334 C CA . LEU D 4 70 ? 250.935 160.806 196.529 1.00 128.93 70 LEU G CA 1
ATOM 4335 C C . LEU D 4 70 ? 252.107 161.777 196.533 1.00 128.93 70 LEU G C 1
ATOM 4336 O O . LEU D 4 70 ? 252.951 161.743 195.632 1.00 128.93 70 LEU G O 1
ATOM 4341 N N . LEU D 4 71 ? 252.160 162.630 197.553 1.00 133.36 71 LEU G N 1
ATOM 4342 C CA . LEU D 4 71 ? 253.312 163.488 197.802 1.00 133.36 71 LEU G CA 1
ATOM 4343 C C . LEU D 4 71 ? 254.336 162.638 198.536 1.00 133.36 71 LEU G C 1
ATOM 4344 O O . LEU D 4 71 ? 254.036 162.084 199.600 1.00 133.36 71 LEU G O 1
ATOM 4349 N N . TYR D 4 72 ? 255.531 162.527 197.968 1.00 135.67 72 TYR G N 1
ATOM 4350 C CA . TYR D 4 72 ? 256.575 161.706 198.564 1.00 135.67 72 TYR G CA 1
ATOM 4351 C C . TYR D 4 72 ? 257.087 162.369 199.831 1.00 135.67 72 TYR G C 1
ATOM 4352 O O . TYR D 4 72 ? 257.641 163.468 199.783 1.00 135.67 72 TYR G O 1
ATOM 4361 N N . GLY D 4 73 ? 256.862 161.718 200.970 1.00 149.47 73 GLY G N 1
ATOM 4362 C CA . GLY D 4 73 ? 257.236 162.279 202.255 1.00 149.47 73 GLY G CA 1
ATOM 4363 C C . GLY D 4 73 ? 256.048 162.709 203.095 1.00 149.47 73 GLY G C 1
ATOM 4364 O O . GLY D 4 73 ? 256.032 162.503 204.312 1.00 149.47 73 GLY G O 1
ATOM 4365 N N . ARG D 4 74 ? 255.042 163.304 202.452 1.00 142.55 74 ARG G N 1
ATOM 4366 C CA . ARG D 4 74 ? 253.854 163.767 203.165 1.00 142.55 74 ARG G CA 1
ATOM 4367 C C . ARG D 4 74 ? 252.865 162.629 203.394 1.00 142.55 74 ARG G C 1
ATOM 4368 O O . ARG D 4 74 ? 252.521 162.306 204.536 1.00 142.55 74 ARG G O 1
ATOM 4376 N N . ASN D 4 75 ? 252.386 162.022 202.310 1.00 143.55 75 ASN G N 1
ATOM 4377 C CA . ASN D 4 75 ? 251.468 160.893 202.379 1.00 143.55 75 ASN G CA 1
ATOM 4378 C C . ASN D 4 75 ? 251.977 159.717 201.553 1.00 143.55 75 ASN G C 1
ATOM 4379 O O . ASN D 4 75 ? 251.192 158.885 201.090 1.00 143.55 75 ASN G O 1
ATOM 4384 N N . ALA D 4 76 ? 253.292 159.642 201.358 1.00 140.64 76 ALA G N 1
ATOM 4385 C CA . ALA D 4 76 ? 253.901 158.544 200.625 1.00 140.64 76 ALA G CA 1
ATOM 4386 C C . ALA D 4 76 ? 255.321 158.338 201.128 1.00 140.64 76 ALA G C 1
ATOM 4387 O O . ALA D 4 76 ? 256.113 159.281 201.211 1.00 140.64 76 ALA G O 1
ATOM 4389 N N . ARG D 4 77 ? 255.629 157.090 201.458 1.00 137.74 77 ARG G N 1
ATOM 4390 C CA . ARG D 4 77 ? 256.929 156.699 201.980 1.00 137.74 77 ARG G CA 1
ATOM 4391 C C . ARG D 4 77 ? 257.651 155.871 200.927 1.00 137.74 77 ARG G C 1
ATOM 4392 O O . ARG D 4 77 ? 257.148 154.827 200.501 1.00 137.74 77 ARG G O 1
ATOM 4400 N N . VAL D 4 78 ? 258.819 156.345 200.504 1.00 137.01 78 VAL G N 1
ATOM 4401 C CA . VAL D 4 78 ? 259.550 155.764 199.385 1.00 137.01 78 VAL G CA 1
ATOM 4402 C C . VAL D 4 78 ? 260.857 155.191 199.910 1.00 137.01 78 VAL G C 1
ATOM 4403 O O . VAL D 4 78 ? 261.730 155.943 200.355 1.00 137.01 78 VAL G O 1
ATOM 4407 N N . ARG D 4 79 ? 260.995 153.867 199.855 1.00 142.01 79 ARG G N 1
ATOM 4408 C CA . ARG D 4 79 ? 262.211 153.230 200.349 1.00 142.01 79 ARG G CA 1
ATOM 4409 C C . ARG D 4 79 ? 262.760 152.261 199.313 1.00 142.01 79 ARG G C 1
ATOM 4410 O O . ARG D 4 79 ? 262.031 151.455 198.735 1.00 142.01 79 ARG G O 1
ATOM 4418 N N . ILE D 4 80 ? 264.071 152.331 199.102 1.00 145.64 80 ILE G N 1
ATOM 4419 C CA . ILE D 4 80 ? 264.768 151.496 198.131 1.00 145.64 80 ILE G CA 1
ATOM 4420 C C . ILE D 4 80 ? 265.461 150.368 198.881 1.00 145.64 80 ILE G C 1
ATOM 4421 O O . ILE D 4 80 ? 266.364 150.616 199.689 1.00 145.64 80 ILE G O 1
ATOM 4426 N N . LYS D 4 81 ? 265.044 149.130 198.616 1.00 153.41 81 LYS G N 1
ATOM 4427 C CA . LYS D 4 81 ? 265.671 147.958 199.216 1.00 153.41 81 LYS G CA 1
ATOM 4428 C C . LYS D 4 81 ? 266.113 147.030 198.095 1.00 153.41 81 LYS G C 1
ATOM 4429 O O . LYS D 4 81 ? 265.333 146.736 197.183 1.00 153.41 81 LYS G O 1
ATOM 4435 N N . SER D 4 82 ? 267.364 146.584 198.153 1.00 158.63 82 SER G N 1
ATOM 4436 C CA . SER D 4 82 ? 267.923 145.729 197.119 1.00 158.63 82 SER G CA 1
ATOM 4437 C C . SER D 4 82 ? 268.798 144.610 197.668 1.00 158.63 82 SER G C 1
ATOM 4438 O O . SER D 4 82 ? 269.733 144.184 196.981 1.00 158.63 82 SER G O 1
ATOM 4441 N N . LYS D 4 83 ? 268.528 144.136 198.885 1.00 164.08 83 LYS G N 1
ATOM 4442 C CA . LYS D 4 83 ? 269.260 143.011 199.455 1.00 164.08 83 LYS G CA 1
ATOM 4443 C C . LYS D 4 83 ? 268.933 141.717 198.723 1.00 164.08 83 LYS G C 1
ATOM 4444 O O . LYS D 4 83 ? 269.815 141.088 198.131 1.00 164.08 83 LYS G O 1
ATOM 4450 N N . ARG D 4 84 ? 267.662 141.312 198.756 1.00 161.87 84 ARG G N 1
ATOM 4451 C CA . ARG D 4 84 ? 267.233 140.086 198.097 1.00 161.87 84 ARG G CA 1
ATOM 4452 C C . ARG D 4 84 ? 266.991 140.331 196.613 1.00 161.87 84 ARG G C 1
ATOM 4453 O O . ARG D 4 84 ? 267.526 139.615 195.762 1.00 161.87 84 ARG G O 1
ATOM 4461 N N . TYR D 4 85 ? 266.179 141.339 196.296 1.00 152.54 85 TYR G N 1
ATOM 4462 C CA . TYR D 4 85 ? 265.900 141.721 194.919 1.00 152.54 85 TYR G CA 1
ATOM 4463 C C . TYR D 4 85 ? 265.740 143.229 194.858 1.00 152.54 85 TYR G C 1
ATOM 4464 O O . TYR D 4 85 ? 265.217 143.835 195.810 1.00 152.54 85 TYR G O 1
ATOM 4473 N N . PRO D 4 86 ? 266.205 143.889 193.791 1.00 150.54 86 PRO G N 1
ATOM 4474 C CA . PRO D 4 86 ? 266.133 145.356 193.729 1.00 150.54 86 PRO G CA 1
ATOM 4475 C C . PRO D 4 86 ? 264.701 145.844 193.557 1.00 150.54 86 PRO G C 1
ATOM 4476 O O . PRO D 4 86 ? 264.012 145.466 192.606 1.00 150.54 86 PRO G O 1
ATOM 4480 N N . HIS D 4 87 ? 264.261 146.695 194.483 1.00 146.46 87 HIS G N 1
ATOM 4481 C CA . HIS D 4 87 ? 262.893 147.195 194.459 1.00 146.46 87 HIS G CA 1
ATOM 4482 C C . HIS D 4 87 ? 262.813 148.530 195.190 1.00 146.46 87 HIS G C 1
ATOM 4483 O O . HIS D 4 87 ? 263.569 148.793 196.130 1.00 146.46 87 HIS G O 1
ATOM 4490 N N . VAL D 4 88 ? 261.915 149.387 194.706 1.00 148.76 88 VAL G N 1
ATOM 4491 C CA . VAL D 4 88 ? 261.650 150.700 195.286 1.00 148.76 88 VAL G CA 1
ATOM 4492 C C . VAL D 4 88 ? 260.178 150.741 195.669 1.00 148.76 88 VAL G C 1
ATOM 4493 O O . VAL D 4 88 ? 259.305 150.657 194.798 1.00 148.76 88 VAL G O 1
ATOM 4497 N N . VAL D 4 89 ? 259.901 150.876 196.960 1.00 148.87 89 VAL G N 1
ATOM 4498 C CA . VAL D 4 89 ? 258.570 150.672 197.512 1.00 148.87 89 VAL G CA 1
ATOM 4499 C C . VAL D 4 89 ? 257.942 152.026 197.799 1.00 148.87 89 VAL G C 1
ATOM 4500 O O . VAL D 4 89 ? 258.542 152.868 198.484 1.00 148.87 89 VAL G O 1
ATOM 4504 N N . ILE D 4 90 ? 256.739 152.227 197.260 1.00 142.58 90 ILE G N 1
ATOM 4505 C CA . ILE D 4 90 ? 255.886 153.371 197.547 1.00 142.58 90 ILE G CA 1
ATOM 4506 C C . ILE D 4 90 ? 254.833 152.900 198.543 1.00 142.58 90 ILE G C 1
ATOM 4507 O O . ILE D 4 90 ? 254.189 151.865 198.330 1.00 142.58 90 ILE G O 1
ATOM 4512 N N . THR D 4 91 ? 254.657 153.654 199.625 1.00 149.92 91 THR G N 1
ATOM 4513 C CA . THR D 4 91 ? 253.711 153.301 200.674 1.00 149.92 91 THR G CA 1
ATOM 4514 C C . THR D 4 91 ? 252.757 154.460 200.917 1.00 149.92 91 THR G C 1
ATOM 4515 O O . THR D 4 91 ? 253.188 155.548 201.311 1.00 149.92 91 THR G O 1
ATOM 4519 N N . CYS D 4 92 ? 251.469 154.218 200.690 1.00 152.06 92 CYS G N 1
ATOM 4520 C CA . CYS D 4 92 ? 250.444 155.236 200.883 1.00 152.06 92 CYS G CA 1
ATOM 4521 C C . CYS D 4 92 ? 250.130 155.381 202.368 1.00 152.06 92 CYS G C 1
ATOM 4522 O O . CYS D 4 92 ? 249.824 154.393 203.044 1.00 152.06 92 CYS G O 1
ATOM 4525 N N . LEU D 4 93 ? 250.201 156.616 202.871 1.00 141.78 93 LEU G N 1
ATOM 4526 C CA . LEU D 4 93 ? 249.932 156.855 204.285 1.00 141.78 93 LEU G CA 1
ATOM 4527 C C . LEU D 4 93 ? 248.448 157.076 204.549 1.00 141.78 93 LEU G C 1
ATOM 4528 O O . LEU D 4 93 ? 248.014 157.029 205.706 1.00 141.78 93 LEU G O 1
ATOM 4533 N N . GLU D 4 94 ? 247.658 157.316 203.501 1.00 148.10 94 GLU G N 1
ATOM 4534 C CA . GLU D 4 94 ? 246.239 157.601 203.689 1.00 148.10 94 GLU G CA 1
ATOM 4535 C C . GLU D 4 94 ? 245.449 156.328 203.963 1.00 148.10 94 GLU G C 1
ATOM 4536 O O . GLU D 4 94 ? 244.831 156.180 205.023 1.00 148.10 94 GLU G O 1
ATOM 4542 N N . CYS D 4 95 ? 245.455 155.391 203.012 1.00 153.71 95 CYS G N 1
ATOM 4543 C CA . CYS D 4 95 ? 244.672 154.171 203.176 1.00 153.71 95 CYS G CA 1
ATOM 4544 C C . CYS D 4 95 ? 245.538 153.001 203.631 1.00 153.71 95 CYS G C 1
ATOM 4545 O O . CYS D 4 95 ? 245.139 152.239 204.518 1.00 153.71 95 CYS G O 1
ATOM 4548 N N . GLY D 4 96 ? 246.721 152.846 203.042 1.00 149.17 96 GLY G N 1
ATOM 4549 C CA . GLY D 4 96 ? 247.614 151.761 203.385 1.00 149.17 96 GLY G CA 1
ATOM 4550 C C . GLY D 4 96 ? 248.002 150.856 202.238 1.00 149.17 96 GLY G C 1
ATOM 4551 O O . GLY D 4 96 ? 248.616 149.811 202.481 1.00 149.17 96 GLY G O 1
ATOM 4552 N N . ALA D 4 97 ? 247.662 151.216 201.002 1.00 148.74 97 ALA G N 1
ATOM 4553 C CA . ALA D 4 97 ? 248.069 150.420 199.855 1.00 148.74 97 ALA G CA 1
ATOM 4554 C C . ALA D 4 97 ? 249.558 150.605 199.583 1.00 148.74 97 ALA G C 1
ATOM 4555 O O . ALA D 4 97 ? 250.079 151.722 199.579 1.00 148.74 97 ALA G O 1
ATOM 4557 N N . ILE D 4 98 ? 250.243 149.489 199.354 1.00 145.07 98 ILE G N 1
ATOM 4558 C CA . ILE D 4 98 ? 251.696 149.455 199.247 1.00 145.07 98 ILE G CA 1
ATOM 4559 C C . ILE D 4 98 ? 252.073 148.851 197.902 1.00 145.07 98 ILE G C 1
ATOM 4560 O O . ILE D 4 98 ? 251.755 147.688 197.629 1.00 145.07 98 ILE G O 1
ATOM 4565 N N . TYR D 4 99 ? 252.757 149.634 197.068 1.00 134.18 99 TYR G N 1
ATOM 4566 C CA . TYR D 4 99 ? 253.168 149.207 195.737 1.00 134.18 99 TYR G CA 1
ATOM 4567 C C . TYR D 4 99 ? 254.686 149.267 195.646 1.00 134.18 99 TYR G C 1
ATOM 4568 O O . TYR D 4 99 ? 255.340 149.824 196.530 1.00 134.18 99 TYR G O 1
ATOM 4577 N N . ARG D 4 100 ? 255.253 148.693 194.590 1.00 145.96 100 ARG G N 1
ATOM 4578 C CA . ARG D 4 100 ? 256.701 148.689 194.436 1.00 145.96 100 ARG G CA 1
ATOM 4579 C C . ARG D 4 100 ? 257.114 148.660 192.969 1.00 145.96 100 ARG G C 1
ATOM 4580 O O . ARG D 4 100 ? 256.298 148.480 192.060 1.00 145.96 100 ARG G O 1
ATOM 4588 N N . ILE D 4 101 ? 258.418 148.842 192.769 1.00 150.80 101 ILE G N 1
ATOM 4589 C CA . ILE D 4 101 ? 259.060 148.953 191.460 1.00 150.80 101 ILE G CA 1
ATOM 4590 C C . ILE D 4 101 ? 260.158 147.896 191.380 1.00 150.80 101 ILE G C 1
ATOM 4591 O O . ILE D 4 101 ? 261.313 148.185 191.730 1.00 150.80 101 ILE G O 1
ATOM 4596 N N . PRO D 4 102 ? 259.858 146.660 190.975 1.00 147.84 102 PRO G N 1
ATOM 4597 C CA . PRO D 4 102 ? 260.929 145.662 190.810 1.00 147.84 102 PRO G CA 1
ATOM 4598 C C . PRO D 4 102 ? 261.835 146.000 189.634 1.00 147.84 102 PRO G C 1
ATOM 4599 O O . PRO D 4 102 ? 261.371 146.360 188.550 1.00 147.84 102 PRO G O 1
ATOM 4603 N N . MET D 4 103 ? 263.142 145.882 189.863 1.00 156.70 103 MET G N 1
ATOM 4604 C CA . MET D 4 103 ? 264.170 146.226 188.883 1.00 156.70 103 MET G CA 1
ATOM 4605 C C . MET D 4 103 ? 265.058 145.033 188.557 1.00 156.70 103 MET G C 1
ATOM 4606 O O . MET D 4 103 ? 266.286 145.155 188.522 1.00 156.70 103 MET G O 1
ATOM 4611 N N . ILE D 4 104 ? 264.458 143.865 188.318 1.00 159.07 104 ILE G N 1
ATOM 4612 C CA . ILE D 4 104 ? 265.235 142.634 188.193 1.00 159.07 104 ILE G CA 1
ATOM 4613 C C . ILE D 4 104 ? 265.921 142.560 186.833 1.00 159.07 104 ILE G C 1
ATOM 4614 O O . ILE D 4 104 ? 267.099 142.198 186.735 1.00 159.07 104 ILE G O 1
ATOM 4619 N N . ARG D 4 105 ? 265.206 142.919 185.767 1.00 145.22 105 ARG G N 1
ATOM 4620 C CA . ARG D 4 105 ? 265.703 142.759 184.402 1.00 145.22 105 ARG G CA 1
ATOM 4621 C C . ARG D 4 105 ? 266.781 143.783 184.051 1.00 145.22 105 ARG G C 1
ATOM 4622 O O . ARG D 4 105 ? 267.678 143.489 183.254 1.00 145.22 105 ARG G O 1
ATOM 4630 N N . GLU D 4 106 ? 266.737 144.970 184.662 1.00 159.90 106 GLU G N 1
ATOM 4631 C CA . GLU D 4 106 ? 267.821 145.929 184.466 1.00 159.90 106 GLU G CA 1
ATOM 4632 C C . GLU D 4 106 ? 269.083 145.473 185.185 1.00 159.90 106 GLU G C 1
ATOM 4633 O O . GLU D 4 106 ? 270.202 145.670 184.690 1.00 159.90 106 GLU G O 1
ATOM 4639 N N . LYS D 4 107 ? 268.914 144.835 186.347 1.00 155.21 107 LYS G N 1
ATOM 4640 C CA . LYS D 4 107 ? 270.034 144.190 187.023 1.00 155.21 107 LYS G CA 1
ATOM 4641 C C . LYS D 4 107 ? 270.576 143.032 186.195 1.00 155.21 107 LYS G C 1
ATOM 4642 O O . LYS D 4 107 ? 271.787 142.791 186.174 1.00 155.21 107 LYS G O 1
ATOM 4648 N N . LYS D 4 108 ? 269.696 142.328 185.473 1.00 164.49 108 LYS G N 1
ATOM 4649 C CA . LYS D 4 108 ? 270.141 141.266 184.572 1.00 164.49 108 LYS G CA 1
ATOM 4650 C C . LYS D 4 108 ? 270.943 141.824 183.401 1.00 164.49 108 LYS G C 1
ATOM 4651 O O . LYS D 4 108 ? 271.942 141.228 182.989 1.00 164.49 108 LYS G O 1
ATOM 4657 N N . GLU D 4 109 ? 270.511 142.964 182.851 1.00 168.52 109 GLU G N 1
ATOM 4658 C CA . GLU D 4 109 ? 271.250 143.604 181.761 1.00 168.52 109 GLU G CA 1
ATOM 4659 C C . GLU D 4 109 ? 272.620 144.087 182.230 1.00 168.52 109 GLU G C 1
ATOM 4660 O O . GLU D 4 109 ? 273.627 143.914 181.530 1.00 168.52 109 GLU G O 1
ATOM 4666 N N . LYS D 4 110 ? 272.674 144.680 183.429 1.00 166.37 110 LYS G N 1
ATOM 4667 C CA . LYS D 4 110 ? 273.949 145.097 184.009 1.00 166.37 110 LYS G CA 1
ATOM 4668 C C . LYS D 4 110 ? 274.842 143.895 184.306 1.00 166.37 110 LYS G C 1
ATOM 4669 O O . LYS D 4 110 ? 276.066 143.961 184.138 1.00 166.37 110 LYS G O 1
ATOM 4675 N N . ARG D 4 111 ? 274.235 142.774 184.703 1.00 172.27 111 ARG G N 1
ATOM 4676 C CA . ARG D 4 111 ? 274.985 141.557 184.984 1.00 172.27 111 ARG G CA 1
ATOM 4677 C C . ARG D 4 111 ? 275.561 140.953 183.708 1.00 172.27 111 ARG G C 1
ATOM 4678 O O . ARG D 4 111 ? 276.693 140.455 183.702 1.00 172.27 111 ARG G O 1
ATOM 4686 N N . ARG D 4 112 ? 274.802 141.006 182.609 1.00 177.50 112 ARG G N 1
ATOM 4687 C CA . ARG D 4 112 ? 275.314 140.514 181.331 1.00 177.50 112 ARG G CA 1
ATOM 4688 C C . ARG D 4 112 ? 276.414 141.423 180.792 1.00 177.50 112 ARG G C 1
ATOM 4689 O O . ARG D 4 112 ? 277.379 140.948 180.179 1.00 177.50 112 ARG G O 1
ATOM 4697 N N . LYS D 4 113 ? 276.292 142.736 181.023 1.00 171.58 113 LYS G N 1
ATOM 4698 C CA . LYS D 4 113 ? 277.365 143.654 180.638 1.00 171.58 113 LYS G CA 1
ATOM 4699 C C . LYS D 4 113 ? 278.632 143.401 181.452 1.00 171.58 113 LYS G C 1
ATOM 4700 O O . LYS D 4 113 ? 279.746 143.464 180.915 1.00 171.58 113 LYS G O 1
ATOM 4706 N N . LYS D 4 114 ? 278.480 143.081 182.740 1.00 173.89 114 LYS G N 1
ATOM 4707 C CA . LYS D 4 114 ? 279.645 142.752 183.558 1.00 173.89 114 LYS G CA 1
ATOM 4708 C C . LYS D 4 114 ? 280.255 141.413 183.154 1.00 173.89 114 LYS G C 1
ATOM 4709 O O . LYS D 4 114 ? 281.479 141.253 183.190 1.00 173.89 114 LYS G O 1
ATOM 4715 N N . LEU D 4 115 ? 279.420 140.448 182.750 1.00 183.48 115 LEU G N 1
ATOM 4716 C CA . LEU D 4 115 ? 279.935 139.185 182.218 1.00 183.48 115 LEU G CA 1
ATOM 4717 C C . LEU D 4 115 ? 280.703 139.392 180.919 1.00 183.48 115 LEU G C 1
ATOM 4718 O O . LEU D 4 115 ? 281.733 138.746 180.693 1.00 183.48 115 LEU G O 1
ATOM 4723 N N . GLU D 4 116 ? 280.222 140.291 180.056 1.00 176.64 116 GLU G N 1
ATOM 4724 C CA . GLU D 4 116 ? 280.957 140.606 178.834 1.00 176.64 116 GLU G CA 1
ATOM 4725 C C . GLU D 4 116 ? 282.271 141.320 179.133 1.00 176.64 116 GLU G C 1
ATOM 4726 O O . GLU D 4 116 ? 283.282 141.043 178.481 1.00 176.64 116 GLU G O 1
ATOM 4732 N N . GLU D 4 117 ? 282.282 142.214 180.129 1.00 174.32 117 GLU G N 1
ATOM 4733 C CA . GLU D 4 117 ? 283.524 142.883 180.510 1.00 174.32 117 GLU G CA 1
ATOM 4734 C C . GLU D 4 117 ? 284.510 141.914 181.161 1.00 174.32 117 GLU G C 1
ATOM 4735 O O . GLU D 4 117 ? 285.727 142.105 181.065 1.00 174.32 117 GLU G O 1
ATOM 4741 N N . ARG D 4 118 ? 284.005 140.873 181.828 1.00 181.76 118 ARG G N 1
ATOM 4742 C CA . ARG D 4 118 ? 284.888 139.853 182.387 1.00 181.76 118 ARG G CA 1
ATOM 4743 C C . ARG D 4 118 ? 285.451 138.945 181.299 1.00 181.76 118 ARG G C 1
ATOM 4744 O O . ARG D 4 118 ? 286.634 138.585 181.331 1.00 181.76 118 ARG G O 1
ATOM 4752 N N . LEU D 4 119 ? 284.616 138.554 180.332 1.00 172.40 119 LEU G N 1
ATOM 4753 C CA . LEU D 4 119 ? 285.068 137.620 179.304 1.00 172.40 119 LEU G CA 1
ATOM 4754 C C . LEU D 4 119 ? 285.972 138.297 178.280 1.00 172.40 119 LEU G C 1
ATOM 4755 O O . LEU D 4 119 ? 286.832 137.642 177.679 1.00 172.40 119 LEU G O 1
ATOM 4760 N N . LYS D 4 120 ? 285.794 139.601 178.059 1.00 157.92 120 LYS G N 1
ATOM 4761 C CA . LYS D 4 120 ? 286.700 140.309 177.158 1.00 157.92 120 LYS G CA 1
ATOM 4762 C C . LYS D 4 120 ? 288.051 140.559 177.819 1.00 157.92 120 LYS G C 1
ATOM 4763 O O . LYS D 4 120 ? 289.083 140.607 177.138 1.00 157.92 120 LYS G O 1
ATOM 4769 N N . ALA D 4 121 ? 288.067 140.721 179.137 1.00 152.94 121 ALA G N 1
ATOM 4770 C CA . ALA D 4 121 ? 289.314 140.935 179.865 1.00 152.94 121 ALA G CA 1
ATOM 4771 C C . ALA D 4 121 ? 289.984 139.607 180.200 1.00 152.94 121 ALA G C 1
ATOM 4772 O O . ALA D 4 121 ? 291.105 139.339 179.768 1.00 152.94 121 ALA G O 1
ATOM 4774 N N . ALA E 5 2 ? 266.985 162.670 181.573 1.00 147.09 2 ALA I N 1
ATOM 4775 C CA . ALA E 5 2 ? 266.222 163.137 180.422 1.00 147.09 2 ALA I CA 1
ATOM 4776 C C . ALA E 5 2 ? 264.745 163.289 180.771 1.00 147.09 2 ALA I C 1
ATOM 4777 O O . ALA E 5 2 ? 264.021 164.050 180.130 1.00 147.09 2 ALA I O 1
ATOM 4779 N N . VAL E 5 3 ? 264.302 162.559 181.789 1.00 141.17 3 VAL I N 1
ATOM 4780 C CA . VAL E 5 3 ? 262.903 162.609 182.204 1.00 141.17 3 VAL I CA 1
ATOM 4781 C C . VAL E 5 3 ? 262.743 163.306 183.549 1.00 141.17 3 VAL I C 1
ATOM 4782 O O . VAL E 5 3 ? 262.011 164.291 183.660 1.00 141.17 3 VAL I O 1
ATOM 4786 N N . TYR E 5 4 ? 263.430 162.815 184.582 1.00 160.17 4 TYR I N 1
ATOM 4787 C CA . TYR E 5 4 ? 263.316 163.395 185.915 1.00 160.17 4 TYR I CA 1
ATOM 4788 C C . TYR E 5 4 ? 264.062 164.717 186.057 1.00 160.17 4 TYR I C 1
ATOM 4789 O O . TYR E 5 4 ? 263.846 165.428 187.045 1.00 160.17 4 TYR I O 1
ATOM 4798 N N . VAL E 5 5 ? 264.933 165.055 185.110 1.00 162.80 5 VAL I N 1
ATOM 4799 C CA . VAL E 5 5 ? 265.688 166.304 185.163 1.00 162.80 5 VAL I CA 1
ATOM 4800 C C . VAL E 5 5 ? 264.735 167.453 184.827 1.00 162.80 5 VAL I C 1
ATOM 4801 O O . VAL E 5 5 ? 263.823 167.304 184.007 1.00 162.80 5 VAL I O 1
ATOM 4805 N N . LYS E 5 6 ? 264.887 168.579 185.529 1.00 163.62 6 LYS I N 1
ATOM 4806 C CA . LYS E 5 6 ? 263.965 169.694 185.341 1.00 163.62 6 LYS I CA 1
ATOM 4807 C C . LYS E 5 6 ? 264.593 170.807 184.511 1.00 163.62 6 LYS I C 1
ATOM 4808 O O . LYS E 5 6 ? 263.909 171.446 183.703 1.00 163.62 6 LYS I O 1
ATOM 4814 N N . PHE E 5 7 ? 265.890 171.052 184.692 1.00 164.99 7 PHE I N 1
ATOM 4815 C CA . PHE E 5 7 ? 266.565 172.161 184.033 1.00 164.99 7 PHE I CA 1
ATOM 4816 C C . PHE E 5 7 ? 267.911 171.696 183.496 1.00 164.99 7 PHE I C 1
ATOM 4817 O O . PHE E 5 7 ? 268.528 170.765 184.023 1.00 164.99 7 PHE I O 1
ATOM 4825 N N . LYS E 5 8 ? 268.363 172.365 182.438 1.00 164.54 8 LYS I N 1
ATOM 4826 C CA . LYS E 5 8 ? 269.659 172.090 181.833 1.00 164.54 8 LYS I CA 1
ATOM 4827 C C . LYS E 5 8 ? 270.764 172.653 182.719 1.00 164.54 8 LYS I C 1
ATOM 4828 O O . LYS E 5 8 ? 270.715 173.820 183.119 1.00 164.54 8 LYS I O 1
ATOM 4834 N N . VAL E 5 9 ? 271.754 171.825 183.020 1.00 170.28 9 VAL I N 1
ATOM 4835 C CA . VAL E 5 9 ? 272.817 172.164 183.966 1.00 170.28 9 VAL I CA 1
ATOM 4836 C C . VAL E 5 9 ? 274.068 172.527 183.184 1.00 170.28 9 VAL I C 1
ATOM 4837 O O . VAL E 5 9 ? 274.516 171.728 182.347 1.00 170.28 9 VAL I O 1
ATOM 4841 N N . PRO E 5 10 ? 274.656 173.706 183.403 1.00 173.25 10 PRO I N 1
ATOM 4842 C CA . PRO E 5 10 ? 275.935 174.032 182.763 1.00 173.25 10 PRO I CA 1
ATOM 4843 C C . PRO E 5 10 ? 277.080 173.198 183.321 1.00 173.25 10 PRO I C 1
ATOM 4844 O O . PRO E 5 10 ? 276.996 172.628 184.412 1.00 173.25 10 PRO I O 1
ATOM 4848 N N . GLU E 5 11 ? 278.168 173.142 182.550 1.00 182.32 11 GLU I N 1
ATOM 4849 C CA . GLU E 5 11 ? 279.292 172.286 182.919 1.00 182.32 11 GLU I CA 1
ATOM 4850 C C . GLU E 5 11 ? 280.134 172.909 184.030 1.00 182.32 11 GLU I C 1
ATOM 4851 O O . GLU E 5 11 ? 280.756 172.190 184.822 1.00 182.32 11 GLU I O 1
ATOM 4857 N N . GLU E 5 12 ? 280.157 174.243 184.109 1.00 183.04 12 GLU I N 1
ATOM 4858 C CA . GLU E 5 12 ? 280.968 174.916 185.123 1.00 183.04 12 GLU I CA 1
ATOM 4859 C C . GLU E 5 12 ? 280.379 174.721 186.513 1.00 183.04 12 GLU I C 1
ATOM 4860 O O . GLU E 5 12 ? 281.103 174.447 187.479 1.00 183.04 12 GLU I O 1
ATOM 4866 N N . ILE E 5 13 ? 279.054 174.826 186.633 1.00 171.59 13 ILE I N 1
ATOM 4867 C CA . ILE E 5 13 ? 278.434 174.605 187.934 1.00 171.59 13 ILE I CA 1
ATOM 4868 C C . ILE E 5 13 ? 278.411 173.112 188.259 1.00 171.59 13 ILE I C 1
ATOM 4869 O O . ILE E 5 13 ? 278.390 172.726 189.429 1.00 171.59 13 ILE I O 1
ATOM 4874 N N . GLN E 5 14 ? 278.501 172.255 187.233 1.00 171.81 14 GLN I N 1
ATOM 4875 C CA . GLN E 5 14 ? 278.704 170.825 187.459 1.00 171.81 14 GLN I CA 1
ATOM 4876 C C . GLN E 5 14 ? 280.073 170.550 188.075 1.00 171.81 14 GLN I C 1
ATOM 4877 O O . GLN E 5 14 ? 280.197 169.739 189.005 1.00 171.81 14 GLN I O 1
ATOM 4883 N N . LYS E 5 15 ? 281.114 171.224 187.571 1.00 175.54 15 LYS I N 1
ATOM 4884 C CA . LYS E 5 15 ? 282.437 171.095 188.177 1.00 175.54 15 LYS I CA 1
ATOM 4885 C C . LYS E 5 15 ? 282.469 171.709 189.573 1.00 175.54 15 LYS I C 1
ATOM 4886 O O . LYS E 5 15 ? 283.202 171.234 190.447 1.00 175.54 15 LYS I O 1
ATOM 4892 N N . GLU E 5 16 ? 281.668 172.755 189.803 1.00 170.06 16 GLU I N 1
ATOM 4893 C CA . GLU E 5 16 ? 281.533 173.309 191.152 1.00 170.06 16 GLU I CA 1
ATOM 4894 C C . GLU E 5 16 ? 280.860 172.319 192.100 1.00 170.06 16 GLU I C 1
ATOM 4895 O O . GLU E 5 16 ? 281.244 172.220 193.272 1.00 170.06 16 GLU I O 1
ATOM 4901 N N . LEU E 5 17 ? 279.863 171.574 191.607 1.00 176.92 17 LEU I N 1
ATOM 4902 C CA . LEU E 5 17 ? 279.236 170.512 192.397 1.00 176.92 17 LEU I CA 1
ATOM 4903 C C . LEU E 5 17 ? 280.229 169.410 192.734 1.00 176.92 17 LEU I C 1
ATOM 4904 O O . LEU E 5 17 ? 280.273 168.928 193.874 1.00 176.92 17 LEU I O 1
ATOM 4909 N N . LEU E 5 18 ? 281.021 168.991 191.742 1.00 173.82 18 LEU I N 1
ATOM 4910 C CA . LEU E 5 18 ? 282.025 167.953 191.968 1.00 173.82 18 LEU I CA 1
ATOM 4911 C C . LEU E 5 18 ? 283.103 168.425 192.940 1.00 173.82 18 LEU I C 1
ATOM 4912 O O . LEU E 5 18 ? 283.556 167.654 193.793 1.00 173.82 18 LEU I O 1
ATOM 4917 N N . ASP E 5 19 ? 283.490 169.701 192.855 1.00 178.22 19 ASP I N 1
ATOM 4918 C CA . ASP E 5 19 ? 284.475 170.252 193.780 1.00 178.22 19 ASP I CA 1
ATOM 4919 C C . ASP E 5 19 ? 283.896 170.382 195.187 1.00 178.22 19 ASP I C 1
ATOM 4920 O O . ASP E 5 19 ? 284.615 170.214 196.177 1.00 178.22 19 ASP I O 1
ATOM 4925 N N . ALA E 5 20 ? 282.592 170.657 195.296 1.00 175.44 20 ALA I N 1
ATOM 4926 C CA . ALA E 5 20 ? 281.952 170.694 196.608 1.00 175.44 20 ALA I CA 1
ATOM 4927 C C . ALA E 5 20 ? 281.894 169.308 197.239 1.00 175.44 20 ALA I C 1
ATOM 4928 O O . ALA E 5 20 ? 282.100 169.162 198.452 1.00 175.44 20 ALA I O 1
ATOM 4930 N N . VAL E 5 21 ? 281.610 168.281 196.431 1.00 172.78 21 VAL I N 1
ATOM 4931 C CA . VAL E 5 21 ? 281.612 166.906 196.932 1.00 172.78 21 VAL I CA 1
ATOM 4932 C C . VAL E 5 21 ? 283.024 166.483 197.332 1.00 172.78 21 VAL I C 1
ATOM 4933 O O . VAL E 5 21 ? 283.222 165.804 198.349 1.00 172.78 21 VAL I O 1
ATOM 4937 N N . ALA E 5 22 ? 284.031 166.926 196.573 1.00 168.98 22 ALA I N 1
ATOM 4938 C CA . ALA E 5 22 ? 285.415 166.579 196.890 1.00 168.98 22 ALA I CA 1
ATOM 4939 C C . ALA E 5 22 ? 285.901 167.295 198.149 1.00 168.98 22 ALA I C 1
ATOM 4940 O O . ALA E 5 22 ? 286.675 166.735 198.934 1.00 168.98 22 ALA I O 1
ATOM 4942 N N . LYS E 5 23 ? 285.456 168.536 198.362 1.00 168.20 23 LYS I N 1
ATOM 4943 C CA . LYS E 5 23 ? 285.930 169.296 199.515 1.00 168.20 23 LYS I CA 1
ATOM 4944 C C . LYS E 5 23 ? 285.152 168.960 200.781 1.00 168.20 23 LYS I C 1
ATOM 4945 O O . LYS E 5 23 ? 285.667 169.144 201.891 1.00 168.20 23 LYS I O 1
ATOM 4951 N N . ALA E 5 24 ? 283.908 168.491 200.645 1.00 176.00 24 ALA I N 1
ATOM 4952 C CA . ALA E 5 24 ? 283.077 168.258 201.824 1.00 176.00 24 ALA I CA 1
ATOM 4953 C C . ALA E 5 24 ? 283.549 167.039 202.611 1.00 176.00 24 ALA I C 1
ATOM 4954 O O . ALA E 5 24 ? 283.959 167.161 203.773 1.00 176.00 24 ALA I O 1
ATOM 4956 N N . GLN E 5 25 ? 283.475 165.852 201.994 1.00 174.93 25 GLN I N 1
ATOM 4957 C CA . GLN E 5 25 ? 283.873 164.551 202.544 1.00 174.93 25 GLN I CA 1
ATOM 4958 C C . GLN E 5 25 ? 283.184 164.172 203.855 1.00 174.93 25 GLN I C 1
ATOM 4959 O O . GLN E 5 25 ? 283.674 163.306 204.588 1.00 174.93 25 GLN I O 1
ATOM 4965 N N . LYS E 5 26 ? 282.061 164.810 204.162 1.00 171.93 26 LYS I N 1
ATOM 4966 C CA . LYS E 5 26 ? 281.152 164.385 205.221 1.00 171.93 26 LYS I CA 1
ATOM 4967 C C . LYS E 5 26 ? 279.748 164.391 204.627 1.00 171.93 26 LYS I C 1
ATOM 4968 O O . LYS E 5 26 ? 279.009 165.375 204.737 1.00 171.93 26 LYS I O 1
ATOM 4974 N N . ILE E 5 27 ? 279.392 163.292 203.966 1.00 173.80 27 ILE I N 1
ATOM 4975 C CA . ILE E 5 27 ? 278.232 163.248 203.087 1.00 173.80 27 ILE I CA 1
ATOM 4976 C C . ILE E 5 27 ? 277.462 161.954 203.307 1.00 173.80 27 ILE I C 1
ATOM 4977 O O . ILE E 5 27 ? 277.930 161.021 203.961 1.00 173.80 27 ILE I O 1
ATOM 4982 N N . LYS E 5 28 ? 276.265 161.914 202.735 1.00 166.52 28 LYS I N 1
ATOM 4983 C CA . LYS E 5 28 ? 275.455 160.713 202.651 1.00 166.52 28 LYS I CA 1
ATOM 4984 C C . LYS E 5 28 ? 275.331 160.297 201.192 1.00 166.52 28 LYS I C 1
ATOM 4985 O O . LYS E 5 28 ? 274.769 161.029 200.371 1.00 166.52 28 LYS I O 1
ATOM 4991 N N . LYS E 5 29 ? 275.877 159.130 200.876 1.00 167.33 29 LYS I N 1
ATOM 4992 C CA . LYS E 5 29 ? 275.858 158.579 199.531 1.00 167.33 29 LYS I CA 1
ATOM 4993 C C . LYS E 5 29 ? 274.940 157.364 199.494 1.00 167.33 29 LYS I C 1
ATOM 4994 O O . LYS E 5 29 ? 274.815 156.637 200.485 1.00 167.33 29 LYS I O 1
ATOM 5000 N N . GLY E 5 30 ? 274.285 157.163 198.363 1.00 168.04 30 GLY I N 1
ATOM 5001 C CA . GLY E 5 30 ? 273.174 156.236 198.282 1.00 168.04 30 GLY I CA 1
ATOM 5002 C C . GLY E 5 30 ? 271.847 156.947 198.485 1.00 168.04 30 GLY I C 1
ATOM 5003 O O . GLY E 5 30 ? 271.707 157.830 199.337 1.00 168.04 30 GLY I O 1
ATOM 5004 N N . ALA E 5 31 ? 270.845 156.542 197.697 1.00 159.26 31 ALA I N 1
ATOM 5005 C CA . ALA E 5 31 ? 269.600 157.306 197.618 1.00 159.26 31 ALA I CA 1
ATOM 5006 C C . ALA E 5 31 ? 268.754 157.159 198.880 1.00 159.26 31 ALA I C 1
ATOM 5007 O O . ALA E 5 31 ? 267.923 158.027 199.176 1.00 159.26 31 ALA I O 1
ATOM 5009 N N . ASN E 5 32 ? 268.956 156.078 199.641 1.00 159.22 32 ASN I N 1
ATOM 5010 C CA . ASN E 5 32 ? 268.226 155.902 200.894 1.00 159.22 32 ASN I CA 1
ATOM 5011 C C . ASN E 5 32 ? 268.671 156.919 201.938 1.00 159.22 32 ASN I C 1
ATOM 5012 O O . ASN E 5 32 ? 267.839 157.534 202.620 1.00 159.22 32 ASN I O 1
ATOM 5017 N N . GLU E 5 33 ? 269.984 157.126 202.064 1.00 161.91 33 GLU I N 1
ATOM 5018 C CA . GLU E 5 33 ? 270.493 158.106 203.018 1.00 161.91 33 GLU I CA 1
ATOM 5019 C C . GLU E 5 33 ? 270.190 159.534 202.579 1.00 161.91 33 GLU I C 1
ATOM 5020 O O . GLU E 5 33 ? 269.931 160.393 203.427 1.00 161.91 33 GLU I O 1
ATOM 5026 N N . VAL E 5 34 ? 270.191 159.797 201.267 1.00 172.41 34 VAL I N 1
ATOM 5027 C CA . VAL E 5 34 ? 269.818 161.119 200.759 1.00 172.41 34 VAL I CA 1
ATOM 5028 C C . VAL E 5 34 ? 268.341 161.391 201.029 1.00 172.41 34 VAL I C 1
ATOM 5029 O O . VAL E 5 34 ? 267.958 162.498 201.434 1.00 172.41 34 VAL I O 1
ATOM 5033 N N . THR E 5 35 ? 267.498 160.367 200.846 1.00 163.04 35 THR I N 1
ATOM 5034 C CA . THR E 5 35 ? 266.068 160.499 201.118 1.00 163.04 35 THR I CA 1
ATOM 5035 C C . THR E 5 35 ? 265.808 160.726 202.604 1.00 163.04 35 THR I C 1
ATOM 5036 O O . THR E 5 35 ? 264.984 161.574 202.973 1.00 163.04 35 THR I O 1
ATOM 5040 N N . LYS E 5 36 ? 266.536 160.011 203.470 1.00 162.67 36 LYS I N 1
ATOM 5041 C CA . LYS E 5 36 ? 266.414 160.232 204.911 1.00 162.67 36 LYS I CA 1
ATOM 5042 C C . LYS E 5 36 ? 266.906 161.621 205.310 1.00 162.67 36 LYS I C 1
ATOM 5043 O O . LYS E 5 36 ? 266.326 162.264 206.193 1.00 162.67 36 LYS I O 1
ATOM 5049 N N . ALA E 5 37 ? 267.960 162.110 204.649 1.00 169.96 37 ALA I N 1
ATOM 5050 C CA . ALA E 5 37 ? 268.512 163.417 204.990 1.00 169.96 37 ALA I CA 1
ATOM 5051 C C . ALA E 5 37 ? 267.596 164.550 204.542 1.00 169.96 37 ALA I C 1
ATOM 5052 O O . ALA E 5 37 ? 267.534 165.598 205.196 1.00 169.96 37 ALA I O 1
ATOM 5054 N N . VAL E 5 38 ? 266.878 164.368 203.431 1.00 170.49 38 VAL I N 1
ATOM 5055 C CA . VAL E 5 38 ? 265.971 165.428 202.993 1.00 170.49 38 VAL I CA 1
ATOM 5056 C C . VAL E 5 38 ? 264.613 165.296 203.676 1.00 170.49 38 VAL I C 1
ATOM 5057 O O . VAL E 5 38 ? 263.829 166.253 203.707 1.00 170.49 38 VAL I O 1
ATOM 5061 N N . GLU E 5 39 ? 264.304 164.119 204.232 1.00 168.90 39 GLU I N 1
ATOM 5062 C CA . GLU E 5 39 ? 263.123 164.020 205.086 1.00 168.90 39 GLU I CA 1
ATOM 5063 C C . GLU E 5 39 ? 263.383 164.633 206.456 1.00 168.90 39 GLU I C 1
ATOM 5064 O O . GLU E 5 39 ? 262.492 165.257 207.044 1.00 168.90 39 GLU I O 1
ATOM 5070 N N . ARG E 5 40 ? 264.599 164.470 206.983 1.00 168.16 40 ARG I N 1
ATOM 5071 C CA . ARG E 5 40 ? 264.939 165.113 208.247 1.00 168.16 40 ARG I CA 1
ATOM 5072 C C . ARG E 5 40 ? 265.257 166.591 208.057 1.00 168.16 40 ARG I C 1
ATOM 5073 O O . ARG E 5 40 ? 264.968 167.403 208.942 1.00 168.16 40 ARG I O 1
ATOM 5081 N N . GLY E 5 41 ? 265.840 166.955 206.919 1.00 175.55 41 GLY I N 1
ATOM 5082 C CA . GLY E 5 41 ? 266.231 168.326 206.664 1.00 175.55 41 GLY I CA 1
ATOM 5083 C C . GLY E 5 41 ? 267.659 168.662 207.023 1.00 175.55 41 GLY I C 1
ATOM 5084 O O . GLY E 5 41 ? 268.001 169.850 207.081 1.00 175.55 41 GLY I O 1
ATOM 5085 N N . ILE E 5 42 ? 268.504 167.659 207.267 1.00 175.17 42 ILE I N 1
ATOM 5086 C CA . ILE E 5 42 ? 269.883 167.927 207.661 1.00 175.17 42 ILE I CA 1
ATOM 5087 C C . ILE E 5 42 ? 270.747 168.190 206.429 1.00 175.17 42 ILE I C 1
ATOM 5088 O O . ILE E 5 42 ? 271.822 168.796 206.521 1.00 175.17 42 ILE I O 1
ATOM 5093 N N . ALA E 5 43 ? 270.277 167.779 205.252 1.00 181.64 43 ALA I N 1
ATOM 5094 C CA . ALA E 5 43 ? 271.037 167.987 204.028 1.00 181.64 43 ALA I CA 1
ATOM 5095 C C . ALA E 5 43 ? 270.876 169.422 203.542 1.00 181.64 43 ALA I C 1
ATOM 5096 O O . ALA E 5 43 ? 269.775 169.981 203.573 1.00 181.64 43 ALA I O 1
ATOM 5098 N N . LYS E 5 44 ? 271.982 170.022 203.101 1.00 176.47 44 LYS I N 1
ATOM 5099 C CA . LYS E 5 44 ? 271.926 171.376 202.560 1.00 176.47 44 LYS I CA 1
ATOM 5100 C C . LYS E 5 44 ? 272.028 171.375 201.039 1.00 176.47 44 LYS I C 1
ATOM 5101 O O . LYS E 5 44 ? 271.675 172.368 200.391 1.00 176.47 44 LYS I O 1
ATOM 5107 N N . LEU E 5 45 ? 272.503 170.278 200.453 1.00 163.21 45 LEU I N 1
ATOM 5108 C CA . LEU E 5 45 ? 272.691 170.203 199.011 1.00 163.21 45 LEU I CA 1
ATOM 5109 C C . LEU E 5 45 ? 272.562 168.761 198.546 1.00 163.21 45 LEU I C 1
ATOM 5110 O O . LEU E 5 45 ? 273.117 167.848 199.165 1.00 163.21 45 LEU I O 1
ATOM 5115 N N . VAL E 5 46 ? 271.827 168.565 197.451 1.00 157.07 46 VAL I N 1
ATOM 5116 C CA . VAL E 5 46 ? 271.617 167.257 196.842 1.00 157.07 46 VAL I CA 1
ATOM 5117 C C . VAL E 5 46 ? 272.222 167.281 195.444 1.00 157.07 46 VAL I C 1
ATOM 5118 O O . VAL E 5 46 ? 271.992 168.227 194.679 1.00 157.07 46 VAL I O 1
ATOM 5122 N N . ILE E 5 47 ? 272.998 166.252 195.113 1.00 163.47 47 ILE I N 1
ATOM 5123 C CA . ILE E 5 47 ? 273.597 166.096 193.793 1.00 163.47 47 ILE I CA 1
ATOM 5124 C C . ILE E 5 47 ? 273.108 164.779 193.208 1.00 163.47 47 ILE I C 1
ATOM 5125 O O . ILE E 5 47 ? 273.345 163.711 193.788 1.00 163.47 47 ILE I O 1
ATOM 5130 N N . ILE E 5 48 ? 272.426 164.858 192.066 1.00 168.07 48 ILE I N 1
ATOM 5131 C CA . ILE E 5 48 ? 271.789 163.715 191.420 1.00 168.07 48 ILE I CA 1
ATOM 5132 C C . ILE E 5 48 ? 272.425 163.534 190.047 1.00 168.07 48 ILE I C 1
ATOM 5133 O O . ILE E 5 48 ? 272.630 164.514 189.322 1.00 168.07 48 ILE I O 1
ATOM 5138 N N . ALA E 5 49 ? 272.751 162.292 189.697 1.00 170.22 49 ALA I N 1
ATOM 5139 C CA . ALA E 5 49 ? 273.321 162.006 188.388 1.00 170.22 49 ALA I CA 1
ATOM 5140 C C . ALA E 5 49 ? 272.230 161.953 187.322 1.00 170.22 49 ALA I C 1
ATOM 5141 O O . ALA E 5 49 ? 271.105 161.517 187.584 1.00 170.22 49 ALA I O 1
ATOM 5143 N N . GLU E 5 50 ? 272.573 162.404 186.111 1.00 165.94 50 GLU I N 1
ATOM 5144 C CA . GLU E 5 50 ? 271.610 162.429 185.013 1.00 165.94 50 GLU I CA 1
ATOM 5145 C C . GLU E 5 50 ? 271.518 161.095 184.283 1.00 165.94 50 GLU I C 1
ATOM 5146 O O . GLU E 5 50 ? 270.490 160.808 183.659 1.00 165.94 50 GLU I O 1
ATOM 5152 N N . ASP E 5 51 ? 272.563 160.273 184.346 1.00 162.85 51 ASP I N 1
ATOM 5153 C CA . ASP E 5 51 ? 272.588 159.011 183.617 1.00 162.85 51 ASP I CA 1
ATOM 5154 C C . ASP E 5 51 ? 272.142 157.817 184.455 1.00 162.85 51 ASP I C 1
ATOM 5155 O O . ASP E 5 51 ? 272.644 156.709 184.239 1.00 162.85 51 ASP I O 1
ATOM 5160 N N . VAL E 5 52 ? 271.220 158.012 185.399 1.00 163.35 52 VAL I N 1
ATOM 5161 C CA . VAL E 5 52 ? 270.778 156.915 186.249 1.00 163.35 52 VAL I CA 1
ATOM 5162 C C . VAL E 5 52 ? 269.745 156.072 185.512 1.00 163.35 52 VAL I C 1
ATOM 5163 O O . VAL E 5 52 ? 268.677 156.560 185.118 1.00 163.35 52 VAL I O 1
ATOM 5167 N N . LYS E 5 53 ? 270.065 154.789 185.321 1.00 148.15 53 LYS I N 1
ATOM 5168 C CA . LYS E 5 53 ? 269.167 153.830 184.702 1.00 148.15 53 LYS I CA 1
ATOM 5169 C C . LYS E 5 53 ? 269.185 152.585 185.581 1.00 148.15 53 LYS I C 1
ATOM 5170 O O . LYS E 5 53 ? 270.245 151.950 185.699 1.00 148.15 53 LYS I O 1
ATOM 5176 N N . PRO E 5 54 ? 268.051 152.193 186.196 1.00 137.69 54 PRO I N 1
ATOM 5177 C CA . PRO E 5 54 ? 266.680 152.729 186.167 1.00 137.69 54 PRO I CA 1
ATOM 5178 C C . PRO E 5 54 ? 266.492 154.078 186.864 1.00 137.69 54 PRO I C 1
ATOM 5179 O O . PRO E 5 54 ? 267.118 154.335 187.889 1.00 137.69 54 PRO I O 1
ATOM 5183 N N . GLU E 5 55 ? 265.617 154.917 186.302 1.00 142.05 55 GLU I N 1
ATOM 5184 C CA . GLU E 5 55 ? 265.464 156.281 186.797 1.00 142.05 55 GLU I CA 1
ATOM 5185 C C . GLU E 5 55 ? 264.713 156.334 188.123 1.00 142.05 55 GLU I C 1
ATOM 5186 O O . GLU E 5 55 ? 264.832 157.330 188.850 1.00 142.05 55 GLU I O 1
ATOM 5192 N N . GLU E 5 56 ? 263.971 155.267 188.463 1.00 133.29 56 GLU I N 1
ATOM 5193 C CA . GLU E 5 56 ? 263.119 155.264 189.653 1.00 133.29 56 GLU I CA 1
ATOM 5194 C C . GLU E 5 56 ? 263.918 155.428 190.940 1.00 133.29 56 GLU I C 1
ATOM 5195 O O . GLU E 5 56 ? 263.430 156.063 191.885 1.00 133.29 56 GLU I O 1
ATOM 5201 N N . VAL E 5 57 ? 265.170 154.942 190.943 1.00 142.64 57 VAL I N 1
ATOM 5202 C CA . VAL E 5 57 ? 266.074 155.056 192.091 1.00 142.64 57 VAL I CA 1
ATOM 5203 C C . VAL E 5 57 ? 266.293 156.520 192.464 1.00 142.64 57 VAL I C 1
ATOM 5204 O O . VAL E 5 57 ? 266.429 156.868 193.644 1.00 142.64 57 VAL I O 1
ATOM 5208 N N . VAL E 5 58 ? 266.267 157.410 191.470 1.00 139.46 58 VAL I N 1
ATOM 5209 C CA . VAL E 5 58 ? 266.357 158.828 191.784 1.00 139.46 58 VAL I CA 1
ATOM 5210 C C . VAL E 5 58 ? 265.065 159.587 191.497 1.00 139.46 58 VAL I C 1
ATOM 5211 O O . VAL E 5 58 ? 265.013 160.802 191.742 1.00 139.46 58 VAL I O 1
ATOM 5215 N N . ALA E 5 59 ? 264.005 158.905 191.037 1.00 144.36 59 ALA I N 1
ATOM 5216 C CA . ALA E 5 59 ? 262.824 159.634 190.570 1.00 144.36 59 ALA I CA 1
ATOM 5217 C C . ALA E 5 59 ? 262.010 160.199 191.726 1.00 144.36 59 ALA I C 1
ATOM 5218 O O . ALA E 5 59 ? 261.186 161.099 191.533 1.00 144.36 59 ALA I O 1
ATOM 5220 N N . HIS E 5 60 ? 262.227 159.685 192.936 1.00 147.16 60 HIS I N 1
ATOM 5221 C CA . HIS E 5 60 ? 261.562 160.259 194.097 1.00 147.16 60 HIS I CA 1
ATOM 5222 C C . HIS E 5 60 ? 262.358 161.419 194.680 1.00 147.16 60 HIS I C 1
ATOM 5223 O O . HIS E 5 60 ? 261.877 162.103 195.590 1.00 147.16 60 HIS I O 1
ATOM 5230 N N . LEU E 5 61 ? 263.568 161.659 194.173 1.00 140.32 61 LEU I N 1
ATOM 5231 C CA . LEU E 5 61 ? 264.452 162.634 194.814 1.00 140.32 61 LEU I CA 1
ATOM 5232 C C . LEU E 5 61 ? 264.115 164.104 194.544 1.00 140.32 61 LEU I C 1
ATOM 5233 O O . LEU E 5 61 ? 264.047 164.865 195.525 1.00 140.32 61 LEU I O 1
ATOM 5238 N N . PRO E 5 62 ? 263.930 164.593 193.292 1.00 141.97 62 PRO I N 1
ATOM 5239 C CA . PRO E 5 62 ? 263.783 166.058 193.138 1.00 141.97 62 PRO I CA 1
ATOM 5240 C C . PRO E 5 62 ? 262.476 166.633 193.668 1.00 141.97 62 PRO I C 1
ATOM 5241 O O . PRO E 5 62 ? 262.510 167.673 194.344 1.00 141.97 62 PRO I O 1
ATOM 5245 N N . TYR E 5 63 ? 261.337 165.981 193.394 1.00 134.36 63 TYR I N 1
ATOM 5246 C CA . TYR E 5 63 ? 260.032 166.506 193.797 1.00 134.36 63 TYR I CA 1
ATOM 5247 C C . TYR E 5 63 ? 259.900 166.582 195.312 1.00 134.36 63 TYR I C 1
ATOM 5248 O O . TYR E 5 63 ? 259.345 167.556 195.841 1.00 134.36 63 TYR I O 1
ATOM 5257 N N . LEU E 5 64 ? 260.417 165.567 196.017 1.00 147.77 64 LEU I N 1
ATOM 5258 C CA . LEU E 5 64 ? 260.533 165.608 197.474 1.00 147.77 64 LEU I CA 1
ATOM 5259 C C . LEU E 5 64 ? 261.342 166.811 197.941 1.00 147.77 64 LEU I C 1
ATOM 5260 O O . LEU E 5 64 ? 260.959 167.480 198.910 1.00 147.77 64 LEU I O 1
ATOM 5265 N N . CYS E 5 65 ? 262.441 167.124 197.242 1.00 153.39 65 CYS I N 1
ATOM 5266 C CA . CYS E 5 65 ? 263.190 168.337 197.554 1.00 153.39 65 CYS I CA 1
ATOM 5267 C C . CYS E 5 65 ? 262.357 169.578 197.264 1.00 153.39 65 CYS I C 1
ATOM 5268 O O . CYS E 5 65 ? 262.400 170.555 198.023 1.00 153.39 65 CYS I O 1
ATOM 5271 N N . GLU E 5 66 ? 261.523 169.517 196.215 1.00 150.59 66 GLU I N 1
ATOM 5272 C CA . GLU E 5 66 ? 260.591 170.604 195.927 1.00 150.59 66 GLU I CA 1
ATOM 5273 C C . GLU E 5 66 ? 259.517 170.714 197.004 1.00 150.59 66 GLU I C 1
ATOM 5274 O O . GLU E 5 66 ? 258.885 171.767 197.151 1.00 150.59 66 GLU I O 1
ATOM 5280 N N . GLU E 5 67 ? 259.298 169.642 197.770 1.00 148.66 67 GLU I N 1
ATOM 5281 C CA . GLU E 5 67 ? 258.433 169.743 198.939 1.00 148.66 67 GLU I CA 1
ATOM 5282 C C . GLU E 5 67 ? 259.207 170.282 200.139 1.00 148.66 67 GLU I C 1
ATOM 5283 O O . GLU E 5 67 ? 258.658 171.018 200.967 1.00 148.66 67 GLU I O 1
ATOM 5289 N N . LYS E 5 68 ? 260.500 169.952 200.237 1.00 146.65 68 LYS I N 1
ATOM 5290 C CA . LYS E 5 68 ? 261.220 170.225 201.478 1.00 146.65 68 LYS I CA 1
ATOM 5291 C C . LYS E 5 68 ? 262.102 171.465 201.399 1.00 146.65 68 LYS I C 1
ATOM 5292 O O . LYS E 5 68 ? 262.581 171.934 202.436 1.00 146.65 68 LYS I O 1
ATOM 5298 N N . GLY E 5 69 ? 262.332 172.003 200.205 1.00 155.93 69 GLY I N 1
ATOM 5299 C CA . GLY E 5 69 ? 263.066 173.246 200.080 1.00 155.93 69 GLY I CA 1
ATOM 5300 C C . GLY E 5 69 ? 264.566 173.136 200.219 1.00 155.93 69 GLY I C 1
ATOM 5301 O O . GLY E 5 69 ? 265.215 174.107 200.623 1.00 155.93 69 GLY I O 1
ATOM 5302 N N . ILE E 5 70 ? 265.141 171.982 199.899 1.00 159.22 70 ILE I N 1
ATOM 5303 C CA . ILE E 5 70 ? 266.593 171.815 199.867 1.00 159.22 70 ILE I CA 1
ATOM 5304 C C . ILE E 5 70 ? 267.047 171.934 198.416 1.00 159.22 70 ILE I C 1
ATOM 5305 O O . ILE E 5 70 ? 266.482 171.264 197.539 1.00 159.22 70 ILE I O 1
ATOM 5310 N N . PRO E 5 71 ? 268.033 172.788 198.120 1.00 161.28 71 PRO I N 1
ATOM 5311 C CA . PRO E 5 71 ? 268.482 172.956 196.731 1.00 161.28 71 PRO I CA 1
ATOM 5312 C C . PRO E 5 71 ? 269.161 171.705 196.190 1.00 161.28 71 PRO I C 1
ATOM 5313 O O . PRO E 5 71 ? 270.031 171.114 196.834 1.00 161.28 71 PRO I O 1
ATOM 5317 N N . TYR E 5 72 ? 268.745 171.306 194.991 1.00 166.10 72 TYR I N 1
ATOM 5318 C CA . TYR E 5 72 ? 269.239 170.100 194.346 1.00 166.10 72 TYR I CA 1
ATOM 5319 C C . TYR E 5 72 ? 269.761 170.460 192.964 1.00 166.10 72 TYR I C 1
ATOM 5320 O O . TYR E 5 72 ? 269.278 171.399 192.327 1.00 166.10 72 TYR I O 1
ATOM 5329 N N . ALA E 5 73 ? 270.750 169.699 192.502 1.00 161.56 73 ALA I N 1
ATOM 5330 C CA . ALA E 5 73 ? 271.329 169.946 191.191 1.00 161.56 73 ALA I CA 1
ATOM 5331 C C . ALA E 5 73 ? 271.834 168.635 190.608 1.00 161.56 73 ALA I C 1
ATOM 5332 O O . ALA E 5 73 ? 271.955 167.629 191.313 1.00 161.56 73 ALA I O 1
ATOM 5334 N N . TYR E 5 74 ? 272.126 168.662 189.310 1.00 165.52 74 TYR I N 1
ATOM 5335 C CA . TYR E 5 74 ? 272.410 167.456 188.547 1.00 165.52 74 TYR I CA 1
ATOM 5336 C C . TYR E 5 74 ? 273.828 167.468 187.993 1.00 165.52 74 TYR I C 1
ATOM 5337 O O . TYR E 5 74 ? 274.375 168.525 187.664 1.00 165.52 74 TYR I O 1
ATOM 5346 N N . VAL E 5 75 ? 274.414 166.278 187.900 1.00 166.25 75 VAL I N 1
ATOM 5347 C CA . VAL E 5 75 ? 275.661 166.046 187.185 1.00 166.25 75 VAL I CA 1
ATOM 5348 C C . VAL E 5 75 ? 275.390 165.037 186.078 1.00 166.25 75 VAL I C 1
ATOM 5349 O O . VAL E 5 75 ? 274.465 164.224 186.165 1.00 166.25 75 VAL I O 1
ATOM 5353 N N . ALA E 5 76 ? 276.202 165.098 185.025 1.00 165.36 76 ALA I N 1
ATOM 5354 C CA . ALA E 5 76 ? 275.922 164.311 183.827 1.00 165.36 76 ALA I CA 1
ATOM 5355 C C . ALA E 5 76 ? 276.363 162.862 183.988 1.00 165.36 76 ALA I C 1
ATOM 5356 O O . ALA E 5 76 ? 275.711 161.949 183.466 1.00 165.36 76 ALA I O 1
ATOM 5358 N N . SER E 5 77 ? 277.460 162.625 184.705 1.00 172.31 77 SER I N 1
ATOM 5359 C CA . SER E 5 77 ? 278.037 161.295 184.843 1.00 172.31 77 SER I CA 1
ATOM 5360 C C . SER E 5 77 ? 277.905 160.828 186.285 1.00 172.31 77 SER I C 1
ATOM 5361 O O . SER E 5 77 ? 278.010 161.635 187.213 1.00 172.31 77 SER I O 1
ATOM 5364 N N . LYS E 5 78 ? 277.670 159.526 186.466 1.00 158.53 78 LYS I N 1
ATOM 5365 C CA . LYS E 5 78 ? 277.543 158.979 187.814 1.00 158.53 78 LYS I CA 1
ATOM 5366 C C . LYS E 5 78 ? 278.884 158.481 188.344 1.00 158.53 78 LYS I C 1
ATOM 5367 O O . LYS E 5 78 ? 279.106 158.458 189.561 1.00 158.53 78 LYS I O 1
ATOM 5373 N N . GLN E 5 79 ? 279.798 158.090 187.450 1.00 158.81 79 GLN I N 1
ATOM 5374 C CA . GLN E 5 79 ? 281.089 157.580 187.901 1.00 158.81 79 GLN I CA 1
ATOM 5375 C C . GLN E 5 79 ? 281.988 158.713 188.381 1.00 158.81 79 GLN I C 1
ATOM 5376 O O . GLN E 5 79 ? 282.834 158.514 189.259 1.00 158.81 79 GLN I O 1
ATOM 5382 N N . ASP E 5 80 ? 281.787 159.922 187.853 1.00 167.71 80 ASP I N 1
ATOM 5383 C CA . ASP E 5 80 ? 282.554 161.067 188.328 1.00 167.71 80 ASP I CA 1
ATOM 5384 C C . ASP E 5 80 ? 282.083 161.490 189.716 1.00 167.71 80 ASP I C 1
ATOM 5385 O O . ASP E 5 80 ? 282.900 161.845 190.573 1.00 167.71 80 ASP I O 1
ATOM 5390 N N . LEU E 5 81 ? 280.771 161.421 189.964 1.00 163.68 81 LEU I N 1
ATOM 5391 C CA . LEU E 5 81 ? 280.256 161.642 191.313 1.00 163.68 81 LEU I CA 1
ATOM 5392 C C . LEU E 5 81 ? 280.695 160.530 192.260 1.00 163.68 81 LEU I C 1
ATOM 5393 O O . LEU E 5 81 ? 280.921 160.772 193.451 1.00 163.68 81 LEU I O 1
ATOM 5398 N N . GLY E 5 82 ? 280.837 159.306 191.742 1.00 160.21 82 GLY I N 1
ATOM 5399 C CA . GLY E 5 82 ? 281.331 158.215 192.569 1.00 160.21 82 GLY I CA 1
ATOM 5400 C C . GLY E 5 82 ? 282.789 158.381 192.956 1.00 160.21 82 GLY I C 1
ATOM 5401 O O . GLY E 5 82 ? 283.178 158.077 194.086 1.00 160.21 82 GLY I O 1
ATOM 5402 N N . LYS E 5 83 ? 283.613 158.869 192.025 1.00 158.56 83 LYS I N 1
ATOM 5403 C CA . LYS E 5 83 ? 285.011 159.148 192.345 1.00 158.56 83 LYS I CA 1
ATOM 5404 C C . LYS E 5 83 ? 285.143 160.380 193.233 1.00 158.56 83 LYS I C 1
ATOM 5405 O O . LYS E 5 83 ? 286.080 160.478 194.036 1.00 158.56 83 LYS I O 1
ATOM 5411 N N . ALA E 5 84 ? 284.217 161.333 193.104 1.00 162.58 84 ALA I N 1
ATOM 5412 C CA . ALA E 5 84 ? 284.247 162.511 193.965 1.00 162.58 84 ALA I CA 1
ATOM 5413 C C . ALA E 5 84 ? 283.794 162.175 195.380 1.00 162.58 84 ALA I C 1
ATOM 5414 O O . ALA E 5 84 ? 284.238 162.802 196.348 1.00 162.58 84 ALA I O 1
ATOM 5416 N N . ALA E 5 85 ? 282.905 161.187 195.520 1.00 163.30 85 ALA I N 1
ATOM 5417 C CA . ALA E 5 85 ? 282.431 160.792 196.842 1.00 163.30 85 ALA I CA 1
ATOM 5418 C C . ALA E 5 85 ? 283.455 159.963 197.603 1.00 163.30 85 ALA I C 1
ATOM 5419 O O . ALA E 5 85 ? 283.394 159.904 198.836 1.00 163.30 85 ALA I O 1
ATOM 5421 N N . GLY E 5 86 ? 284.388 159.323 196.904 1.00 159.45 86 GLY I N 1
ATOM 5422 C CA . GLY E 5 86 ? 285.405 158.509 197.534 1.00 159.45 86 GLY I CA 1
ATOM 5423 C C . GLY E 5 86 ? 285.324 157.022 197.257 1.00 159.45 86 GLY I C 1
ATOM 5424 O O . GLY E 5 86 ? 285.923 156.241 198.004 1.00 159.45 86 GLY I O 1
ATOM 5425 N N . LEU E 5 87 ? 284.605 156.606 196.218 1.00 162.84 87 LEU I N 1
ATOM 5426 C CA . LEU E 5 87 ? 284.447 155.200 195.878 1.00 162.84 87 LEU I CA 1
ATOM 5427 C C . LEU E 5 87 ? 284.949 154.932 194.466 1.00 162.84 87 LEU I C 1
ATOM 5428 O O . LEU E 5 87 ? 284.876 155.795 193.588 1.00 162.84 87 LEU I O 1
ATOM 5433 N N . GLU E 5 88 ? 285.456 153.716 194.251 1.00 165.19 88 GLU I N 1
ATOM 5434 C CA . GLU E 5 88 ? 285.822 153.314 192.898 1.00 165.19 88 GLU I CA 1
ATOM 5435 C C . GLU E 5 88 ? 284.589 153.002 192.060 1.00 165.19 88 GLU I C 1
ATOM 5436 O O . GLU E 5 88 ? 284.649 153.051 190.826 1.00 165.19 88 GLU I O 1
ATOM 5442 N N . VAL E 5 89 ? 283.475 152.686 192.708 1.00 163.53 89 VAL I N 1
ATOM 5443 C CA . VAL E 5 89 ? 282.243 152.363 192.023 1.00 163.53 89 VAL I CA 1
ATOM 5444 C C . VAL E 5 89 ? 281.329 153.591 192.114 1.00 163.53 89 VAL I C 1
ATOM 5445 O O . VAL E 5 89 ? 281.416 154.382 193.045 1.00 163.53 89 VAL I O 1
ATOM 5449 N N . ALA E 5 90 ? 280.464 153.758 191.114 1.00 167.52 90 ALA I N 1
ATOM 5450 C CA . ALA E 5 90 ? 279.646 154.959 190.988 1.00 167.52 90 ALA I CA 1
ATOM 5451 C C . ALA E 5 90 ? 278.585 155.060 192.083 1.00 167.52 90 ALA I C 1
ATOM 5452 O O . ALA E 5 90 ? 278.192 154.067 192.702 1.00 167.52 90 ALA I O 1
ATOM 5454 N N . ALA E 5 91 ? 278.125 156.290 192.312 1.00 172.51 91 ALA I N 1
ATOM 5455 C CA . ALA E 5 91 ? 277.079 156.598 193.279 1.00 172.51 91 ALA I CA 1
ATOM 5456 C C . ALA E 5 91 ? 276.011 157.436 192.594 1.00 172.51 91 ALA I C 1
ATOM 5457 O O . ALA E 5 91 ? 276.332 158.317 191.789 1.00 172.51 91 ALA I O 1
ATOM 5459 N N . SER E 5 92 ? 274.742 157.167 192.915 1.00 180.08 92 SER I N 1
ATOM 5460 C CA . SER E 5 92 ? 273.649 157.827 192.208 1.00 180.08 92 SER I CA 1
ATOM 5461 C C . SER E 5 92 ? 273.406 159.239 192.730 1.00 180.08 92 SER I C 1
ATOM 5462 O O . SER E 5 92 ? 273.235 160.176 191.941 1.00 180.08 92 SER I O 1
ATOM 5465 N N . SER E 5 93 ? 273.383 159.416 194.050 1.00 171.94 93 SER I N 1
ATOM 5466 C CA . SER E 5 93 ? 273.046 160.710 194.626 1.00 171.94 93 SER I CA 1
ATOM 5467 C C . SER E 5 93 ? 273.845 160.929 195.901 1.00 171.94 93 SER I C 1
ATOM 5468 O O . SER E 5 93 ? 274.114 159.995 196.661 1.00 171.94 93 SER I O 1
ATOM 5471 N N . VAL E 5 94 ? 274.225 162.189 196.121 1.00 163.25 94 VAL I N 1
ATOM 5472 C CA . VAL E 5 94 ? 275.022 162.589 197.276 1.00 163.25 94 VAL I CA 1
ATOM 5473 C C . VAL E 5 94 ? 274.357 163.777 197.960 1.00 163.25 94 VAL I C 1
ATOM 5474 O O . VAL E 5 94 ? 274.134 164.824 197.347 1.00 163.25 94 VAL I O 1
ATOM 5478 N N . ALA E 5 95 ? 274.044 163.612 199.246 1.00 167.64 95 ALA I N 1
ATOM 5479 C CA . ALA E 5 95 ? 273.528 164.697 200.071 1.00 167.64 95 ALA I CA 1
ATOM 5480 C C . ALA E 5 95 ? 274.644 165.182 200.983 1.00 167.64 95 ALA I C 1
ATOM 5481 O O . ALA E 5 95 ? 275.402 164.372 201.523 1.00 167.64 95 ALA I O 1
ATOM 5483 N N . ILE E 5 96 ? 274.755 166.494 201.146 1.00 177.35 96 ILE I N 1
ATOM 5484 C CA . ILE E 5 96 ? 275.833 167.091 201.925 1.00 177.35 96 ILE I CA 1
ATOM 5485 C C . ILE E 5 96 ? 275.264 167.545 203.264 1.00 177.35 96 ILE I C 1
ATOM 5486 O O . ILE E 5 96 ? 274.351 168.376 203.312 1.00 177.35 96 ILE I O 1
ATOM 5491 N N . ILE E 5 97 ? 275.802 166.998 204.356 1.00 176.57 97 ILE I N 1
ATOM 5492 C CA . ILE E 5 97 ? 275.411 167.442 205.690 1.00 176.57 97 ILE I CA 1
ATOM 5493 C C . ILE E 5 97 ? 276.243 168.644 206.123 1.00 176.57 97 ILE I C 1
ATOM 5494 O O . ILE E 5 97 ? 275.703 169.675 206.540 1.00 176.57 97 ILE I O 1
ATOM 5499 N N . ASN E 5 98 ? 277.567 168.532 206.029 1.00 183.25 98 ASN I N 1
ATOM 5500 C CA . ASN E 5 98 ? 278.480 169.579 206.473 1.00 183.25 98 ASN I CA 1
ATOM 5501 C C . ASN E 5 98 ? 279.455 169.875 205.342 1.00 183.25 98 ASN I C 1
ATOM 5502 O O . ASN E 5 98 ? 280.238 169.003 204.952 1.00 183.25 98 ASN I O 1
ATOM 5507 N N . GLU E 5 99 ? 279.413 171.107 204.826 1.00 191.13 99 GLU I N 1
ATOM 5508 C CA . GLU E 5 99 ? 280.287 171.470 203.714 1.00 191.13 99 GLU I CA 1
ATOM 5509 C C . GLU E 5 99 ? 281.710 171.731 204.188 1.00 191.13 99 GLU I C 1
ATOM 5510 O O . GLU E 5 99 ? 282.668 171.162 203.650 1.00 191.13 99 GLU I O 1
ATOM 5516 N N . GLY E 5 100 ? 281.872 172.588 205.190 1.00 204.82 100 GLY I N 1
ATOM 5517 C CA . GLY E 5 100 ? 283.207 172.934 205.649 1.00 204.82 100 GLY I CA 1
ATOM 5518 C C . GLY E 5 100 ? 283.788 174.058 204.817 1.00 204.82 100 GLY I C 1
ATOM 5519 O O . GLY E 5 100 ? 283.143 175.091 204.604 1.00 204.82 100 GLY I O 1
ATOM 5520 N N . ASP E 5 101 ? 285.002 173.834 204.297 1.00 213.86 101 ASP I N 1
ATOM 5521 C CA . ASP E 5 101 ? 285.770 174.893 203.642 1.00 213.86 101 ASP I CA 1
ATOM 5522 C C . ASP E 5 101 ? 285.137 175.354 202.332 1.00 213.86 101 ASP I C 1
ATOM 5523 O O . ASP E 5 101 ? 285.459 176.443 201.843 1.00 213.86 101 ASP I O 1
ATOM 5528 N N . ALA E 5 102 ? 284.247 174.550 201.752 1.00 197.10 102 ALA I N 1
ATOM 5529 C CA . ALA E 5 102 ? 283.529 174.967 200.556 1.00 197.10 102 ALA I CA 1
ATOM 5530 C C . ALA E 5 102 ? 282.123 175.472 200.852 1.00 197.10 102 ALA I C 1
ATOM 5531 O O . ALA E 5 102 ? 281.283 175.433 199.943 1.00 197.10 102 ALA I O 1
ATOM 5533 N N . GLU E 5 103 ? 281.850 175.940 202.080 1.00 192.03 103 GLU I N 1
ATOM 5534 C CA . GLU E 5 103 ? 280.492 176.354 202.442 1.00 192.03 103 GLU I CA 1
ATOM 5535 C C . GLU E 5 103 ? 280.036 177.568 201.630 1.00 192.03 103 GLU I C 1
ATOM 5536 O O . GLU E 5 103 ? 278.899 177.607 201.145 1.00 192.03 103 GLU I O 1
ATOM 5542 N N . GLU E 5 104 ? 280.945 178.527 201.395 1.00 182.73 104 GLU I N 1
ATOM 5543 C CA . GLU E 5 104 ? 280.645 179.659 200.522 1.00 182.73 104 GLU I CA 1
ATOM 5544 C C . GLU E 5 104 ? 280.344 179.191 199.106 1.00 182.73 104 GLU I C 1
ATOM 5545 O O . GLU E 5 104 ? 279.496 179.778 198.418 1.00 182.73 104 GLU I O 1
ATOM 5551 N N . LEU E 5 105 ? 280.986 178.086 198.695 1.00 185.73 105 LEU I N 1
ATOM 5552 C CA . LEU E 5 105 ? 280.740 177.489 197.390 1.00 185.73 105 LEU I CA 1
ATOM 5553 C C . LEU E 5 105 ? 279.287 177.061 197.231 1.00 185.73 105 LEU I C 1
ATOM 5554 O O . LEU E 5 105 ? 278.688 177.291 196.171 1.00 185.73 105 LEU I O 1
ATOM 5559 N N . LYS E 5 106 ? 278.669 176.511 198.290 1.00 184.54 106 LYS I N 1
ATOM 5560 C CA . LYS E 5 106 ? 277.287 176.072 198.109 1.00 184.54 106 LYS I CA 1
ATOM 5561 C C . LYS E 5 106 ? 276.341 177.265 198.138 1.00 184.54 106 LYS I C 1
ATOM 5562 O O . LYS E 5 106 ? 275.201 177.167 197.662 1.00 184.54 106 LYS I O 1
ATOM 5568 N N . VAL E 5 107 ? 276.821 178.416 198.635 1.00 174.16 107 VAL I N 1
ATOM 5569 C CA . VAL E 5 107 ? 276.082 179.665 198.467 1.00 174.16 107 VAL I CA 1
ATOM 5570 C C . VAL E 5 107 ? 275.956 179.995 196.986 1.00 174.16 107 VAL I C 1
ATOM 5571 O O . VAL E 5 107 ? 274.882 180.387 196.509 1.00 174.16 107 VAL I O 1
ATOM 5575 N N . LEU E 5 108 ? 277.031 179.757 196.223 1.00 179.52 108 LEU I N 1
ATOM 5576 C CA . LEU E 5 108 ? 276.965 179.917 194.774 1.00 179.52 108 LEU I CA 1
ATOM 5577 C C . LEU E 5 108 ? 276.052 178.870 194.148 1.00 179.52 108 LEU I C 1
ATOM 5578 O O . LEU E 5 108 ? 275.432 179.118 193.107 1.00 179.52 108 LEU I O 1
ATOM 5583 N N . ILE E 5 109 ? 275.909 177.712 194.803 1.00 184.41 109 ILE I N 1
ATOM 5584 C CA . ILE E 5 109 ? 275.008 176.691 194.282 1.00 184.41 109 ILE I CA 1
ATOM 5585 C C . ILE E 5 109 ? 273.563 177.049 194.631 1.00 184.41 109 ILE I C 1
ATOM 5586 O O . ILE E 5 109 ? 272.614 176.526 194.033 1.00 184.41 109 ILE I O 1
ATOM 5591 N N . GLU E 5 110 ? 273.367 178.039 195.509 1.00 175.28 110 GLU I N 1
ATOM 5592 C CA . GLU E 5 110 ? 272.042 178.640 195.639 1.00 175.28 110 GLU I CA 1
ATOM 5593 C C . GLU E 5 110 ? 271.625 179.401 194.380 1.00 175.28 110 GLU I C 1
ATOM 5594 O O . GLU E 5 110 ? 270.428 179.642 194.180 1.00 175.28 110 GLU I O 1
ATOM 5600 N N . LYS E 5 111 ? 272.576 179.724 193.494 1.00 175.13 111 LYS I N 1
ATOM 5601 C CA . LYS E 5 111 ? 272.277 180.277 192.177 1.00 175.13 111 LYS I CA 1
ATOM 5602 C C . LYS E 5 111 ? 271.620 179.250 191.253 1.00 175.13 111 LYS I C 1
ATOM 5603 O O . LYS E 5 111 ? 271.123 179.613 190.181 1.00 175.13 111 LYS I O 1
ATOM 5609 N N . VAL E 5 112 ? 271.617 177.971 191.653 1.00 175.51 112 VAL I N 1
ATOM 5610 C CA . VAL E 5 112 ? 270.747 176.966 191.041 1.00 175.51 112 VAL I CA 1
ATOM 5611 C C . VAL E 5 112 ? 269.273 177.366 191.144 1.00 175.51 112 VAL I C 1
ATOM 5612 O O . VAL E 5 112 ? 268.493 177.083 190.224 1.00 175.51 112 VAL I O 1
ATOM 5616 N N . ASN E 5 113 ? 268.886 178.075 192.217 1.00 173.99 113 ASN I N 1
ATOM 5617 C CA . ASN E 5 113 ? 267.544 178.655 192.299 1.00 173.99 113 ASN I CA 1
ATOM 5618 C C . ASN E 5 113 ? 267.309 179.671 191.180 1.00 173.99 113 ASN I C 1
ATOM 5619 O O . ASN E 5 113 ? 266.186 179.800 190.676 1.00 173.99 113 ASN I O 1
ATOM 5624 N N . VAL E 5 114 ? 268.366 180.376 190.761 1.00 172.98 114 VAL I N 1
ATOM 5625 C CA . VAL E 5 114 ? 268.279 181.255 189.596 1.00 172.98 114 VAL I CA 1
ATOM 5626 C C . VAL E 5 114 ? 268.001 180.435 188.339 1.00 172.98 114 VAL I C 1
ATOM 5627 O O . VAL E 5 114 ? 267.248 180.857 187.450 1.00 172.98 114 VAL I O 1
ATOM 5631 N N . LEU E 5 115 ? 268.561 179.224 188.272 1.00 172.93 115 LEU I N 1
ATOM 5632 C CA . LEU E 5 115 ? 268.238 178.311 187.180 1.00 172.93 115 LEU I CA 1
ATOM 5633 C C . LEU E 5 115 ? 266.830 177.740 187.326 1.00 172.93 115 LEU I C 1
ATOM 5634 O O . LEU E 5 115 ? 266.257 177.232 186.355 1.00 172.93 115 LEU I O 1
ATOM 5639 N N . LYS E 5 116 ? 266.257 177.802 188.533 1.00 169.05 116 LYS I N 1
ATOM 5640 C CA . LYS E 5 116 ? 264.909 177.280 188.732 1.00 169.05 116 LYS I CA 1
ATOM 5641 C C . LYS E 5 116 ? 263.839 178.201 188.158 1.00 169.05 116 LYS I C 1
ATOM 5642 O O . LYS E 5 116 ? 262.727 177.740 187.879 1.00 169.05 116 LYS I O 1
ATOM 5648 N N . GLN E 5 117 ? 264.145 179.480 187.973 1.00 175.04 117 GLN I N 1
ATOM 5649 C CA . GLN E 5 117 ? 263.179 180.427 187.427 1.00 175.04 117 GLN I CA 1
ATOM 5650 C C . GLN E 5 117 ? 263.594 180.897 186.037 1.00 175.04 117 GLN I C 1
ATOM 5651 O O . GLN E 5 117 ? 262.770 180.976 185.125 1.00 175.04 117 GLN I O 1
ATOM 12954 N N . ILE H 1 2 ? 160.712 214.102 143.681 1.00 132.17 2 ILE B N 1
ATOM 12955 C CA . ILE H 1 2 ? 162.153 213.986 143.861 1.00 132.17 2 ILE B CA 1
ATOM 12956 C C . ILE H 1 2 ? 162.451 212.637 144.528 1.00 132.17 2 ILE B C 1
ATOM 12957 O O . ILE H 1 2 ? 161.624 212.100 145.269 1.00 132.17 2 ILE B O 1
ATOM 12962 N N . GLU H 1 3 ? 163.617 212.069 144.225 1.00 129.08 3 GLU B N 1
ATOM 12963 C CA . GLU H 1 3 ? 164.050 210.796 144.788 1.00 129.08 3 GLU B CA 1
ATOM 12964 C C . GLU H 1 3 ? 165.223 211.054 145.722 1.00 129.08 3 GLU B C 1
ATOM 12965 O O . GLU H 1 3 ? 166.354 211.250 145.263 1.00 129.08 3 GLU B O 1
ATOM 12971 N N . MET H 1 4 ? 164.955 211.048 147.027 1.00 110.72 4 MET B N 1
ATOM 12972 C CA . MET H 1 4 ? 165.973 211.356 148.021 1.00 110.72 4 MET B CA 1
ATOM 12973 C C . MET H 1 4 ? 165.981 210.283 149.099 1.00 110.72 4 MET B C 1
ATOM 12974 O O . MET H 1 4 ? 164.926 209.784 149.501 1.00 110.72 4 MET B O 1
ATOM 12979 N N . LEU H 1 5 ? 167.181 209.939 149.561 1.00 90.25 5 LEU B N 1
ATOM 12980 C CA . LEU H 1 5 ? 167.378 208.966 150.632 1.00 90.25 5 LEU B CA 1
ATOM 12981 C C . LEU H 1 5 ? 168.250 209.608 151.701 1.00 90.25 5 LEU B C 1
ATOM 12982 O O . LEU H 1 5 ? 169.324 210.134 151.393 1.00 90.25 5 LEU B O 1
ATOM 12987 N N . LYS H 1 6 ? 167.787 209.571 152.946 1.00 90.91 6 LYS B N 1
ATOM 12988 C CA . LYS H 1 6 ? 168.570 210.112 154.048 1.00 90.91 6 LYS B CA 1
ATOM 12989 C C . LYS H 1 6 ? 169.759 209.217 154.358 1.00 90.91 6 LYS B C 1
ATOM 12990 O O . LYS H 1 6 ? 169.664 207.988 154.287 1.00 90.91 6 LYS B O 1
ATOM 12996 N N . THR H 1 7 ? 170.881 209.850 154.683 1.00 96.74 7 THR B N 1
ATOM 12997 C CA . THR H 1 7 ? 172.052 209.141 155.175 1.00 96.74 7 THR B CA 1
ATOM 12998 C C . THR H 1 7 ? 171.740 208.527 156.535 1.00 96.74 7 THR B C 1
ATOM 12999 O O . THR H 1 7 ? 171.095 209.163 157.374 1.00 96.74 7 THR B O 1
ATOM 13003 N N . LEU H 1 8 ? 172.161 207.277 156.731 1.00 89.20 8 LEU B N 1
ATOM 13004 C CA . LEU H 1 8 ? 171.993 206.575 157.994 1.00 89.20 8 LEU B CA 1
ATOM 13005 C C . LEU H 1 8 ? 172.768 207.284 159.107 1.00 89.20 8 LEU B C 1
ATOM 13006 O O . LEU H 1 8 ? 173.789 207.932 158.823 1.00 89.20 8 LEU B O 1
ATOM 13011 N N . PRO H 1 9 ? 172.307 207.222 160.357 1.00 93.90 9 PRO B N 1
ATOM 13012 C CA . PRO H 1 9 ? 173.082 207.783 161.469 1.00 93.90 9 PRO B CA 1
ATOM 13013 C C . PRO H 1 9 ? 174.384 207.025 161.657 1.00 93.90 9 PRO B C 1
ATOM 13014 O O . PRO H 1 9 ? 174.457 205.825 161.354 1.00 93.90 9 PRO B O 1
ATOM 13018 N N . PRO H 1 10 ? 175.436 207.693 162.147 1.00 105.44 10 PRO B N 1
ATOM 13019 C CA . PRO H 1 10 ? 176.774 207.072 162.142 1.00 105.44 10 PRO B CA 1
ATOM 13020 C C . PRO H 1 10 ? 176.952 205.928 163.129 1.00 105.44 10 PRO B C 1
ATOM 13021 O O . PRO H 1 10 ? 177.984 205.246 163.091 1.00 105.44 10 PRO B O 1
ATOM 13025 N N . THR H 1 11 ? 175.982 205.698 164.014 1.00 105.77 11 THR B N 1
ATOM 13026 C CA . THR H 1 11 ? 175.975 204.467 164.795 1.00 105.77 11 THR B CA 1
ATOM 13027 C C . THR H 1 11 ? 175.460 203.299 163.962 1.00 105.77 11 THR B C 1
ATOM 13028 O O . THR H 1 11 ? 175.721 202.134 164.279 1.00 105.77 11 THR B O 1
ATOM 13032 N N . LEU H 1 12 ? 174.714 203.593 162.892 1.00 96.58 12 LEU B N 1
ATOM 13033 C CA . LEU H 1 12 ? 174.083 202.527 162.121 1.00 96.58 12 LEU B CA 1
ATOM 13034 C C . LEU H 1 12 ? 174.657 202.423 160.712 1.00 96.58 12 LEU B C 1
ATOM 13035 O O . LEU H 1 12 ? 174.481 201.395 160.048 1.00 96.58 12 LEU B O 1
ATOM 13040 N N . ARG H 1 13 ? 175.331 203.468 160.229 1.00 91.89 13 ARG B N 1
ATOM 13041 C CA . ARG H 1 13 ? 175.862 203.420 158.872 1.00 91.89 13 ARG B CA 1
ATOM 13042 C C . ARG H 1 13 ? 177.096 202.529 158.815 1.00 91.89 13 ARG B C 1
ATOM 13043 O O . ARG H 1 13 ? 177.661 202.139 159.841 1.00 91.89 13 ARG B O 1
ATOM 13051 N N . GLU H 1 14 ? 177.512 202.206 157.595 1.00 99.20 14 GLU B N 1
ATOM 13052 C CA . GLU H 1 14 ? 178.656 201.327 157.402 1.00 99.20 14 GLU B CA 1
ATOM 13053 C C . GLU H 1 14 ? 179.954 202.055 157.725 1.00 99.20 14 GLU B C 1
ATOM 13054 O O . GLU H 1 14 ? 180.243 203.121 157.174 1.00 99.20 14 GLU B O 1
ATOM 13060 N N . LYS H 1 15 ? 180.736 201.473 158.630 1.00 91.90 15 LYS B N 1
ATOM 13061 C CA . LYS H 1 15 ? 182.040 202.002 159.008 1.00 91.90 15 LYS B CA 1
ATOM 13062 C C . LYS H 1 15 ? 183.004 201.783 157.851 1.00 91.90 15 LYS B C 1
ATOM 13063 O O . LYS H 1 15 ? 183.237 200.640 157.441 1.00 91.90 15 LYS B O 1
ATOM 13069 N N . LYS H 1 16 ? 183.560 202.873 157.327 1.00 95.04 16 LYS B N 1
ATOM 13070 C CA . LYS H 1 16 ? 184.298 202.827 156.076 1.00 95.04 16 LYS B CA 1
ATOM 13071 C C . LYS H 1 16 ? 185.730 203.305 156.273 1.00 95.04 16 LYS B C 1
ATOM 13072 O O . LYS H 1 16 ? 186.041 204.068 157.192 1.00 95.04 16 LYS B O 1
ATOM 13078 N N . ARG H 1 17 ? 186.599 202.818 155.393 1.00 108.28 17 ARG B N 1
ATOM 13079 C CA . ARG H 1 17 ? 187.977 203.267 155.270 1.00 108.28 17 ARG B CA 1
ATOM 13080 C C . ARG H 1 17 ? 188.244 203.599 153.810 1.00 108.28 17 ARG B C 1
ATOM 13081 O O . ARG H 1 17 ? 187.536 203.133 152.916 1.00 108.28 17 ARG B O 1
ATOM 13089 N N . TYR H 1 18 ? 189.267 204.409 153.569 1.00 114.42 18 TYR B N 1
ATOM 13090 C CA . TYR H 1 18 ? 189.649 204.809 152.223 1.00 114.42 18 TYR B CA 1
ATOM 13091 C C . TYR H 1 18 ? 191.086 204.386 151.947 1.00 114.42 18 TYR B C 1
ATOM 13092 O O . TYR H 1 18 ? 192.025 204.927 152.542 1.00 114.42 18 TYR B O 1
ATOM 13101 N N . ILE H 1 19 ? 191.259 203.413 151.051 1.00 110.28 19 ILE B N 1
ATOM 13102 C CA . ILE H 1 19 ? 192.579 202.944 150.643 1.00 110.28 19 ILE B CA 1
ATOM 13103 C C . ILE H 1 19 ? 193.071 203.810 149.493 1.00 110.28 19 ILE B C 1
ATOM 13104 O O . ILE H 1 19 ? 192.405 203.919 148.454 1.00 110.28 19 ILE B O 1
ATOM 13109 N N . ALA H 1 20 ? 194.224 204.442 149.697 1.00 114.29 20 ALA B N 1
ATOM 13110 C CA . ALA H 1 20 ? 194.960 205.093 148.630 1.00 114.29 20 ALA B CA 1
ATOM 13111 C C . ALA H 1 20 ? 196.005 204.135 148.077 1.00 114.29 20 ALA B C 1
ATOM 13112 O O . ALA H 1 20 ? 196.745 203.489 148.825 1.00 114.29 20 ALA B O 1
ATOM 13114 N N . PHE H 1 21 ? 196.062 204.047 146.754 1.00 116.74 21 PHE B N 1
ATOM 13115 C CA . PHE H 1 21 ? 196.956 203.113 146.096 1.00 116.74 21 PHE B CA 1
ATOM 13116 C C . PHE H 1 21 ? 197.441 203.735 144.799 1.00 116.74 21 PHE B C 1
ATOM 13117 O O . PHE H 1 21 ? 197.157 204.894 144.492 1.00 116.74 21 PHE B O 1
ATOM 13125 N N . LYS H 1 22 ? 198.177 202.941 144.042 1.00 122.65 22 LYS B N 1
ATOM 13126 C CA . LYS H 1 22 ? 198.709 203.333 142.752 1.00 122.65 22 LYS B CA 1
ATOM 13127 C C . LYS H 1 22 ? 198.598 202.141 141.820 1.00 122.65 22 LYS B C 1
ATOM 13128 O O . LYS H 1 22 ? 198.739 200.992 142.251 1.00 122.65 22 LYS B O 1
ATOM 13134 N N . ILE H 1 23 ? 198.323 202.407 140.547 1.00 126.94 23 ILE B N 1
ATOM 13135 C CA . ILE H 1 23 ? 198.380 201.390 139.509 1.00 126.94 23 ILE B CA 1
ATOM 13136 C C . ILE H 1 23 ? 199.621 201.668 138.673 1.00 126.94 23 ILE B C 1
ATOM 13137 O O . ILE H 1 23 ? 199.577 202.416 137.690 1.00 126.94 23 ILE B O 1
ATOM 13142 N N . LEU H 1 24 ? 200.727 201.070 139.081 1.00 126.68 24 LEU B N 1
ATOM 13143 C CA . LEU H 1 24 ? 202.025 201.267 138.460 1.00 126.68 24 LEU B CA 1
ATOM 13144 C C . LEU H 1 24 ? 202.075 200.438 137.176 1.00 126.68 24 LEU B C 1
ATOM 13145 O O . LEU H 1 24 ? 201.886 199.204 137.193 1.00 126.68 24 LEU B O 1
ATOM 13150 N N . TYR H 1 25 ? 202.252 201.149 136.066 1.00 142.51 25 TYR B N 1
ATOM 13151 C CA . TYR H 1 25 ? 202.815 200.719 134.789 1.00 142.51 25 TYR B CA 1
ATOM 13152 C C . TYR H 1 25 ? 203.131 201.965 133.977 1.00 142.51 25 TYR B C 1
ATOM 13153 O O . TYR H 1 25 ? 202.605 203.049 134.236 1.00 142.51 25 TYR B O 1
ATOM 13162 N N . ASP H 1 26 ? 204.007 201.789 132.983 1.00 162.76 26 ASP B N 1
ATOM 13163 C CA . ASP H 1 26 ? 204.242 202.835 131.991 1.00 162.76 26 ASP B CA 1
ATOM 13164 C C . ASP H 1 26 ? 203.050 202.983 131.051 1.00 162.76 26 ASP B C 1
ATOM 13165 O O . ASP H 1 26 ? 202.901 204.018 130.389 1.00 162.76 26 ASP B O 1
ATOM 13170 N N . GLU H 1 27 ? 202.216 201.947 130.947 1.00 147.55 27 GLU B N 1
ATOM 13171 C CA . GLU H 1 27 ? 201.004 202.013 130.147 1.00 147.55 27 GLU B CA 1
ATOM 13172 C C . GLU H 1 27 ? 199.963 202.903 130.828 1.00 147.55 27 GLU B C 1
ATOM 13173 O O . GLU H 1 27 ? 200.109 203.311 131.983 1.00 147.55 27 GLU B O 1
ATOM 13179 N N . GLU H 1 28 ? 198.891 203.193 130.096 1.00 138.64 28 GLU B N 1
ATOM 13180 C CA . GLU H 1 28 ? 197.821 204.063 130.565 1.00 138.64 28 GLU B CA 1
ATOM 13181 C C . GLU H 1 28 ? 196.524 203.278 130.727 1.00 138.64 28 GLU B C 1
ATOM 13182 O O . GLU H 1 28 ? 196.334 202.226 130.111 1.00 138.64 28 GLU B O 1
ATOM 13188 N N . LEU H 1 29 ? 195.627 203.806 131.562 1.00 122.73 29 LEU B N 1
ATOM 13189 C CA . LEU H 1 29 ? 194.326 203.196 131.803 1.00 122.73 29 LEU B CA 1
ATOM 13190 C C . LEU H 1 29 ? 193.236 204.256 131.869 1.00 122.73 29 LEU B C 1
ATOM 13191 O O . LEU H 1 29 ? 193.475 205.382 132.318 1.00 122.73 29 LEU B O 1
ATOM 13196 N N . LYS H 1 30 ? 192.042 203.886 131.423 1.00 105.20 30 LYS B N 1
ATOM 13197 C CA . LYS H 1 30 ? 190.827 204.639 131.695 1.00 105.20 30 LYS B CA 1
ATOM 13198 C C . LYS H 1 30 ? 190.286 204.205 133.056 1.00 105.20 30 LYS B C 1
ATOM 13199 O O . LYS H 1 30 ? 190.547 203.093 133.521 1.00 105.20 30 LYS B O 1
ATOM 13205 N N . GLU H 1 31 ? 189.546 205.107 133.711 1.00 108.69 31 GLU B N 1
ATOM 13206 C CA . GLU H 1 31 ? 188.994 204.795 135.027 1.00 108.69 31 GLU B CA 1
ATOM 13207 C C . GLU H 1 31 ? 187.916 203.717 134.943 1.00 108.69 31 GLU B C 1
ATOM 13208 O O . GLU H 1 31 ? 187.722 202.954 135.896 1.00 108.69 31 GLU B O 1
ATOM 13214 N N . GLY H 1 32 ? 187.227 203.617 133.802 1.00 99.71 32 GLY B N 1
ATOM 13215 C CA . GLY H 1 32 ? 186.268 202.538 133.620 1.00 99.71 32 GLY B CA 1
ATOM 13216 C C . GLY H 1 32 ? 186.940 201.184 133.503 1.00 99.71 32 GLY B C 1
ATOM 13217 O O . GLY H 1 32 ? 186.405 200.173 133.966 1.00 99.71 32 GLY B O 1
ATOM 13218 N N . GLU H 1 33 ? 188.134 201.151 132.903 1.00 107.92 33 GLU B N 1
ATOM 13219 C CA . GLU H 1 33 ? 188.923 199.923 132.875 1.00 107.92 33 GLU B CA 1
ATOM 13220 C C . GLU H 1 33 ? 189.388 199.540 134.273 1.00 107.92 33 GLU B C 1
ATOM 13221 O O . GLU H 1 33 ? 189.451 198.351 134.610 1.00 107.92 33 GLU B O 1
ATOM 13227 N N . VAL H 1 34 ? 189.703 200.540 135.103 1.00 101.53 34 VAL B N 1
ATOM 13228 C CA . VAL H 1 34 ? 190.075 200.289 136.492 1.00 101.53 34 VAL B CA 1
ATOM 13229 C C . VAL H 1 34 ? 188.895 199.716 137.266 1.00 101.53 34 VAL B C 1
ATOM 13230 O O . VAL H 1 34 ? 189.052 198.751 138.023 1.00 101.53 34 VAL B O 1
ATOM 13234 N N . VAL H 1 35 ? 187.698 200.278 137.059 1.00 90.48 35 VAL B N 1
ATOM 13235 C CA . VAL H 1 35 ? 186.494 199.772 137.719 1.00 90.48 35 VAL B CA 1
ATOM 13236 C C . VAL H 1 35 ? 186.183 198.350 137.258 1.00 90.48 35 VAL B C 1
ATOM 13237 O O . VAL H 1 35 ? 185.868 197.479 138.076 1.00 90.48 35 VAL B O 1
ATOM 13241 N N . ASN H 1 36 ? 186.352 198.072 135.959 1.00 102.68 36 ASN B N 1
ATOM 13242 C CA . ASN H 1 36 ? 186.099 196.730 135.434 1.00 102.68 36 ASN B CA 1
ATOM 13243 C C . ASN H 1 36 ? 187.095 195.707 135.985 1.00 102.68 36 ASN B C 1
ATOM 13244 O O . ASN H 1 36 ? 186.702 194.603 136.391 1.00 102.68 36 ASN B O 1
ATOM 13249 N N . LEU H 1 37 ? 188.386 196.067 136.037 1.00 96.24 37 LEU B N 1
ATOM 13250 C CA . LEU H 1 37 ? 189.383 195.127 136.540 1.00 96.24 37 LEU B CA 1
ATOM 13251 C C . LEU H 1 37 ? 189.245 194.922 138.044 1.00 96.24 37 LEU B C 1
ATOM 13252 O O . LEU H 1 37 ? 189.447 193.803 138.531 1.00 96.24 37 LEU B O 1
ATOM 13257 N N . ILE H 1 38 ? 188.871 195.967 138.790 1.00 82.84 38 ILE B N 1
ATOM 13258 C CA . ILE H 1 38 ? 188.741 195.806 140.233 1.00 82.84 38 ILE B CA 1
ATOM 13259 C C . ILE H 1 38 ? 187.450 195.066 140.570 1.00 82.84 38 ILE B C 1
ATOM 13260 O O . ILE H 1 38 ? 187.390 194.345 141.567 1.00 82.84 38 ILE B O 1
ATOM 13265 N N . ARG H 1 39 ? 186.432 195.146 139.699 1.00 76.79 39 ARG B N 1
ATOM 13266 C CA . ARG H 1 39 ? 185.242 194.321 139.898 1.00 76.79 39 ARG B CA 1
ATOM 13267 C C . ARG H 1 39 ? 185.522 192.854 139.592 1.00 76.79 39 ARG B C 1
ATOM 13268 O O . ARG H 1 39 ? 185.083 191.970 140.342 1.00 76.79 39 ARG B O 1
ATOM 13276 N N . LYS H 1 40 ? 186.265 192.575 138.511 1.00 78.84 40 LYS B N 1
ATOM 13277 C CA . LYS H 1 40 ? 186.634 191.193 138.196 1.00 78.84 40 LYS B CA 1
ATOM 13278 C C . LYS H 1 40 ? 187.529 190.594 139.276 1.00 78.84 40 LYS B C 1
ATOM 13279 O O . LYS H 1 40 ? 187.343 189.443 139.686 1.00 78.84 40 LYS B O 1
ATOM 13285 N N . ALA H 1 41 ? 188.465 191.387 139.797 1.00 73.24 41 ALA B N 1
ATOM 13286 C CA . ALA H 1 41 ? 189.349 190.887 140.844 1.00 73.24 41 ALA B CA 1
ATOM 13287 C C . ALA H 1 41 ? 188.624 190.745 142.179 1.00 73.24 41 ALA B C 1
ATOM 13288 O O . ALA H 1 41 ? 188.905 189.814 142.949 1.00 73.24 41 ALA B O 1
ATOM 13290 N N . VAL H 1 42 ? 187.687 191.650 142.477 1.00 79.74 42 VAL B N 1
ATOM 13291 C CA . VAL H 1 42 ? 187.004 191.586 143.761 1.00 79.74 42 VAL B CA 1
ATOM 13292 C C . VAL H 1 42 ? 186.015 190.425 143.760 1.00 79.74 42 VAL B C 1
ATOM 13293 O O . VAL H 1 42 ? 185.819 189.762 144.787 1.00 79.74 42 VAL B O 1
ATOM 13297 N N . LEU H 1 43 ? 185.472 190.081 142.580 1.00 84.50 43 LEU B N 1
ATOM 13298 C CA . LEU H 1 43 ? 184.727 188.835 142.437 1.00 84.50 43 LEU B CA 1
ATOM 13299 C C . LEU H 1 43 ? 185.650 187.636 142.608 1.00 84.50 43 LEU B C 1
ATOM 13300 O O . LEU H 1 43 ? 185.359 186.736 143.406 1.00 84.50 43 LEU B O 1
ATOM 13305 N N . GLU H 1 44 ? 186.818 187.674 141.954 1.00 86.19 44 GLU B N 1
ATOM 13306 C CA . GLU H 1 44 ? 187.724 186.529 141.904 1.00 86.19 44 GLU B CA 1
ATOM 13307 C C . GLU H 1 44 ? 188.384 186.266 143.260 1.00 86.19 44 GLU B C 1
ATOM 13308 O O . GLU H 1 44 ? 188.987 185.210 143.475 1.00 86.19 44 GLU B O 1
ATOM 13314 N N . TYR H 1 45 ? 188.280 187.212 144.197 1.00 79.35 45 TYR B N 1
ATOM 13315 C CA . TYR H 1 45 ? 188.837 186.945 145.521 1.00 79.35 45 TYR B CA 1
ATOM 13316 C C . TYR H 1 45 ? 187.752 186.856 146.598 1.00 79.35 45 TYR B C 1
ATOM 13317 O O . TYR H 1 45 ? 187.998 186.318 147.684 1.00 79.35 45 TYR B O 1
ATOM 13326 N N . TYR H 1 46 ? 186.533 187.340 146.317 1.00 92.59 46 TYR B N 1
ATOM 13327 C CA . TYR H 1 46 ? 185.550 187.455 147.393 1.00 92.59 46 TYR B CA 1
ATOM 13328 C C . TYR H 1 46 ? 184.309 186.601 147.174 1.00 92.59 46 TYR B C 1
ATOM 13329 O O . TYR H 1 46 ? 183.603 186.284 148.141 1.00 92.59 46 TYR B O 1
ATOM 13338 N N . GLY H 1 47 ? 183.912 186.392 145.923 1.00 83.28 47 GLY B N 1
ATOM 13339 C CA . GLY H 1 47 ? 182.561 185.948 145.653 1.00 83.28 47 GLY B CA 1
ATOM 13340 C C . GLY H 1 47 ? 181.497 186.972 146.033 1.00 83.28 47 GLY B C 1
ATOM 13341 O O . GLY H 1 47 ? 181.774 188.105 146.454 1.00 83.28 47 GLY B O 1
ATOM 13342 N N . SER H 1 48 ? 180.241 186.533 145.886 1.00 78.23 48 SER B N 1
ATOM 13343 C CA . SER H 1 48 ? 179.093 187.342 146.293 1.00 78.23 48 SER B CA 1
ATOM 13344 C C . SER H 1 48 ? 179.136 187.655 147.783 1.00 78.23 48 SER B C 1
ATOM 13345 O O . SER H 1 48 ? 178.823 188.782 148.193 1.00 78.23 48 SER B O 1
ATOM 13348 N N . TRP H 1 49 ? 179.593 186.693 148.593 1.00 71.69 49 TRP B N 1
ATOM 13349 C CA . TRP H 1 49 ? 179.619 186.866 150.042 1.00 71.69 49 TRP B CA 1
ATOM 13350 C C . TRP H 1 49 ? 180.623 187.935 150.460 1.00 71.69 49 TRP B C 1
ATOM 13351 O O . TRP H 1 49 ? 180.274 188.869 151.192 1.00 71.69 49 TRP B O 1
ATOM 13362 N N . GLY H 1 50 ? 181.870 187.848 149.981 1.00 76.44 50 GLY B N 1
ATOM 13363 C CA . GLY H 1 50 ? 182.849 188.847 150.370 1.00 76.44 50 GLY B CA 1
ATOM 13364 C C . GLY H 1 50 ? 182.604 190.210 149.745 1.00 76.44 50 GLY B C 1
ATOM 13365 O O . GLY H 1 50 ? 182.940 191.237 150.340 1.00 76.44 50 GLY B O 1
ATOM 13366 N N . THR H 1 51 ? 182.021 190.250 148.539 1.00 80.63 51 THR B N 1
ATOM 13367 C CA . THR H 1 51 ? 181.714 191.551 147.947 1.00 80.63 51 THR B CA 1
ATOM 13368 C C . THR H 1 51 ? 180.529 192.218 148.639 1.00 80.63 51 THR B C 1
ATOM 13369 O O . THR H 1 51 ? 180.420 193.450 148.644 1.00 80.63 51 THR B O 1
ATOM 13373 N N . SER H 1 52 ? 179.629 191.425 149.227 1.00 72.38 52 SER B N 1
ATOM 13374 C CA . SER H 1 52 ? 178.641 192.001 150.134 1.00 72.38 52 SER B CA 1
ATOM 13375 C C . SER H 1 52 ? 179.282 192.368 151.467 1.00 72.38 52 SER B C 1
ATOM 13376 O O . SER H 1 52 ? 178.773 193.228 152.197 1.00 72.38 52 SER B O 1
ATOM 13379 N N . LYS H 1 53 ? 180.401 191.721 151.800 1.00 79.44 53 LYS B N 1
ATOM 13380 C CA . LYS H 1 53 ? 181.021 191.921 153.106 1.00 79.44 53 LYS B CA 1
ATOM 13381 C C . LYS H 1 53 ? 181.821 193.220 153.167 1.00 79.44 53 LYS B C 1
ATOM 13382 O O . LYS H 1 53 ? 181.686 193.994 154.122 1.00 79.44 53 LYS B O 1
ATOM 13388 N N . ALA H 1 54 ? 182.661 193.479 152.162 1.00 84.85 54 ALA B N 1
ATOM 13389 C CA . ALA H 1 54 ? 183.695 194.499 152.330 1.00 84.85 54 ALA B CA 1
ATOM 13390 C C . ALA H 1 54 ? 183.414 195.763 151.517 1.00 84.85 54 ALA B C 1
ATOM 13391 O O . ALA H 1 54 ? 184.178 196.733 151.608 1.00 84.85 54 ALA B O 1
ATOM 13393 N N . ASN H 1 55 ? 182.335 195.767 150.706 1.00 89.15 55 ASN B N 1
ATOM 13394 C CA . ASN H 1 55 ? 181.768 196.934 150.012 1.00 89.15 55 ASN B CA 1
ATOM 13395 C C . ASN H 1 55 ? 182.762 197.649 149.088 1.00 89.15 55 ASN B C 1
ATOM 13396 O O . ASN H 1 55 ? 183.218 198.751 149.418 1.00 89.15 55 ASN B O 1
ATOM 13401 N N . PRO H 1 56 ? 183.130 197.076 147.939 1.00 82.79 56 PRO B N 1
ATOM 13402 C CA . PRO H 1 56 ? 184.123 197.741 147.082 1.00 82.79 56 PRO B CA 1
ATOM 13403 C C . PRO H 1 56 ? 183.494 198.778 146.155 1.00 82.79 56 PRO B C 1
ATOM 13404 O O . PRO H 1 56 ? 182.461 198.534 145.527 1.00 82.79 56 PRO B O 1
ATOM 13408 N N . TRP H 1 57 ? 184.140 199.943 146.071 1.00 98.04 57 TRP B N 1
ATOM 13409 C CA . TRP H 1 57 ? 183.791 200.971 145.094 1.00 98.04 57 TRP B CA 1
ATOM 13410 C C . TRP H 1 57 ? 184.971 201.917 144.937 1.00 98.04 57 TRP B C 1
ATOM 13411 O O . TRP H 1 57 ? 185.487 202.440 145.929 1.00 98.04 57 TRP B O 1
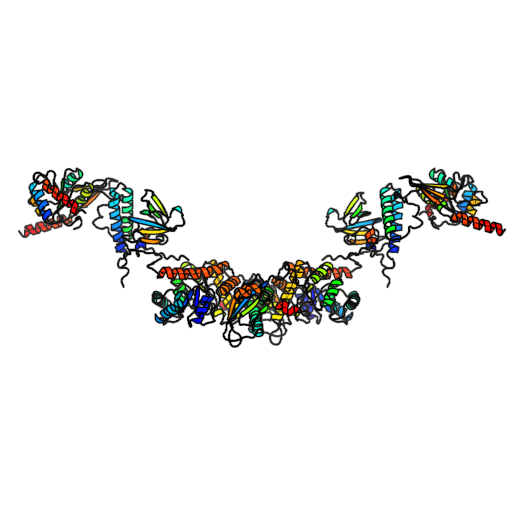ATOM 13422 N N . LEU H 1 58 ? 185.399 202.127 143.694 1.00 104.33 58 LEU B N 1
ATOM 13423 C CA . LEU H 1 58 ? 186.444 203.094 143.374 1.00 104.33 58 LEU B CA 1
ATOM 13424 C C . LEU H 1 58 ? 185.841 204.492 143.450 1.00 104.33 58 LEU B C 1
ATOM 13425 O O . LEU H 1 58 ? 184.733 204.719 142.954 1.00 104.33 58 LEU B O 1
ATOM 13430 N N . VAL H 1 59 ? 186.555 205.432 144.072 1.00 103.63 59 VAL B N 1
ATOM 13431 C CA . VAL H 1 59 ? 186.030 206.794 144.146 1.00 103.63 59 VAL B CA 1
ATOM 13432 C C . VAL H 1 59 ? 186.873 207.750 143.302 1.00 103.63 59 VAL B C 1
ATOM 13433 O O . VAL H 1 59 ? 186.355 208.733 142.758 1.00 103.63 59 VAL B O 1
ATOM 13437 N N . TYR H 1 60 ? 188.168 207.470 143.133 1.00 104.83 60 TYR B N 1
ATOM 13438 C CA . TYR H 1 60 ? 188.972 208.442 142.401 1.00 104.83 60 TYR B CA 1
ATOM 13439 C C . TYR H 1 60 ? 190.074 207.741 141.621 1.00 104.83 60 TYR B C 1
ATOM 13440 O O . TYR H 1 60 ? 190.736 206.836 142.135 1.00 104.83 60 TYR B O 1
ATOM 13449 N N . TYR H 1 61 ? 190.263 208.184 140.374 1.00 118.99 61 TYR B N 1
ATOM 13450 C CA . TYR H 1 61 ? 191.350 207.740 139.506 1.00 118.99 61 TYR B CA 1
ATOM 13451 C C . TYR H 1 61 ? 191.577 208.779 138.414 1.00 118.99 61 TYR B C 1
ATOM 13452 O O . TYR H 1 61 ? 190.831 208.817 137.434 1.00 118.99 61 TYR B O 1
ATOM 13461 N N . ASP H 1 62 ? 192.605 209.610 138.569 1.00 109.82 62 ASP B N 1
ATOM 13462 C CA . ASP H 1 62 ? 192.947 210.582 137.531 1.00 109.82 62 ASP B CA 1
ATOM 13463 C C . ASP H 1 62 ? 194.322 210.244 136.961 1.00 109.82 62 ASP B C 1
ATOM 13464 O O . ASP H 1 62 ? 194.489 210.098 135.748 1.00 109.82 62 ASP B O 1
ATOM 13469 N N . PHE H 1 63 ? 195.308 210.140 137.847 1.00 115.40 63 PHE B N 1
ATOM 13470 C CA . PHE H 1 63 ? 196.675 209.702 137.598 1.00 115.40 63 PHE B CA 1
ATOM 13471 C C . PHE H 1 63 ? 196.660 208.178 137.736 1.00 115.40 63 PHE B C 1
ATOM 13472 O O . PHE H 1 63 ? 195.602 207.613 138.042 1.00 115.40 63 PHE B O 1
ATOM 13480 N N . PRO H 1 64 ? 197.780 207.463 137.508 1.00 116.74 64 PRO B N 1
ATOM 13481 C CA . PRO H 1 64 ? 197.896 206.100 138.052 1.00 116.74 64 PRO B CA 1
ATOM 13482 C C . PRO H 1 64 ? 197.721 205.918 139.565 1.00 116.74 64 PRO B C 1
ATOM 13483 O O . PRO H 1 64 ? 197.586 204.770 139.999 1.00 116.74 64 PRO B O 1
ATOM 13487 N N . TYR H 1 65 ? 197.697 206.978 140.381 1.00 112.04 65 TYR B N 1
ATOM 13488 C CA . TYR H 1 65 ? 197.219 206.855 141.752 1.00 112.04 65 TYR B CA 1
ATOM 13489 C C . TYR H 1 65 ? 195.701 206.697 141.755 1.00 112.04 65 TYR B C 1
ATOM 13490 O O . TYR H 1 65 ? 195.020 207.042 140.787 1.00 112.04 65 TYR B O 1
ATOM 13499 N N . GLY H 1 66 ? 195.174 206.184 142.861 1.00 109.50 66 GLY B N 1
ATOM 13500 C CA . GLY H 1 66 ? 193.747 205.947 142.956 1.00 109.50 66 GLY B CA 1
ATOM 13501 C C . GLY H 1 66 ? 193.319 205.854 144.403 1.00 109.50 66 GLY B C 1
ATOM 13502 O O . GLY H 1 66 ? 194.120 205.582 145.298 1.00 109.50 66 GLY B O 1
ATOM 13503 N N . ILE H 1 67 ? 192.035 206.121 144.632 1.00 106.79 67 ILE B N 1
ATOM 13504 C CA . ILE H 1 67 ? 191.428 206.046 145.956 1.00 106.79 67 ILE B CA 1
ATOM 13505 C C . ILE H 1 67 ? 190.169 205.195 145.841 1.00 106.79 67 ILE B C 1
ATOM 13506 O O . ILE H 1 67 ? 189.349 205.416 144.939 1.00 106.79 67 ILE B O 1
ATOM 13511 N N . LEU H 1 68 ? 190.016 204.233 146.757 1.00 101.72 68 LEU B N 1
ATOM 13512 C CA . LEU H 1 68 ? 188.905 203.286 146.744 1.00 101.72 68 LEU B CA 1
ATOM 13513 C C . LEU H 1 68 ? 188.348 203.142 148.157 1.00 101.72 68 LEU B C 1
ATOM 13514 O O . LEU H 1 68 ? 189.092 203.274 149.134 1.00 101.72 68 LEU B O 1
ATOM 13519 N N . ARG H 1 69 ? 187.044 202.883 148.269 1.00 99.28 69 ARG B N 1
ATOM 13520 C CA . ARG H 1 69 ? 186.402 202.816 149.576 1.00 99.28 69 ARG B CA 1
ATOM 13521 C C . ARG H 1 69 ? 186.206 201.369 150.021 1.00 99.28 69 ARG B C 1
ATOM 13522 O O . ARG H 1 69 ? 186.047 200.456 149.207 1.00 99.28 69 ARG B O 1
ATOM 13530 N N . CYS H 1 70 ? 186.217 201.172 151.339 1.00 99.08 70 CYS B N 1
ATOM 13531 C CA . CYS H 1 70 ? 186.292 199.850 151.941 1.00 99.08 70 CYS B CA 1
ATOM 13532 C C . CYS H 1 70 ? 185.477 199.852 153.222 1.00 99.08 70 CYS B C 1
ATOM 13533 O O . CYS H 1 70 ? 185.173 200.908 153.777 1.00 99.08 70 CYS B O 1
ATOM 13536 N N . GLN H 1 71 ? 185.153 198.656 153.711 1.00 92.01 71 GLN B N 1
ATOM 13537 C CA . GLN H 1 71 ? 184.652 198.543 155.074 1.00 92.01 71 GLN B CA 1
ATOM 13538 C C . GLN H 1 71 ? 185.812 198.599 156.059 1.00 92.01 71 GLN B C 1
ATOM 13539 O O . GLN H 1 71 ? 186.973 198.401 155.689 1.00 92.01 71 GLN B O 1
ATOM 13545 N N . ARG H 1 72 ? 185.493 198.886 157.324 1.00 94.00 72 ARG B N 1
ATOM 13546 C CA . ARG H 1 72 ? 186.542 199.174 158.298 1.00 94.00 72 ARG B CA 1
ATOM 13547 C C . ARG H 1 72 ? 187.209 197.899 158.799 1.00 94.00 72 ARG B C 1
ATOM 13548 O O . ARG H 1 72 ? 188.423 197.875 159.031 1.00 94.00 72 ARG B O 1
ATOM 13556 N N . ASP H 1 73 ? 186.436 196.824 158.960 1.00 90.32 73 ASP B N 1
ATOM 13557 C CA . ASP H 1 73 ? 186.977 195.614 159.571 1.00 90.32 73 ASP B CA 1
ATOM 13558 C C . ASP H 1 73 ? 187.747 194.766 158.565 1.00 90.32 73 ASP B C 1
ATOM 13559 O O . ASP H 1 73 ? 188.411 193.795 158.948 1.00 90.32 73 ASP B O 1
ATOM 13564 N N . ASN H 1 74 ? 187.665 195.104 157.280 1.00 84.83 74 ASN B N 1
ATOM 13565 C CA . ASN H 1 74 ? 188.175 194.202 156.255 1.00 84.83 74 ASN B CA 1
ATOM 13566 C C . ASN H 1 74 ? 189.061 194.913 155.238 1.00 84.83 74 ASN B C 1
ATOM 13567 O O . ASN H 1 74 ? 188.902 194.709 154.030 1.00 84.83 74 ASN B O 1
ATOM 13572 N N . VAL H 1 75 ? 190.000 195.741 155.705 1.00 85.67 75 VAL B N 1
ATOM 13573 C CA . VAL H 1 75 ? 190.918 196.403 154.780 1.00 85.67 75 VAL B CA 1
ATOM 13574 C C . VAL H 1 75 ? 192.010 195.439 154.325 1.00 85.67 75 VAL B C 1
ATOM 13575 O O . VAL H 1 75 ? 192.543 195.561 153.213 1.00 85.67 75 VAL B O 1
ATOM 13579 N N . ASP H 1 76 ? 192.343 194.452 155.168 1.00 82.73 76 ASP B N 1
ATOM 13580 C CA . ASP H 1 76 ? 193.332 193.444 154.794 1.00 82.73 76 ASP B CA 1
ATOM 13581 C C . ASP H 1 76 ? 192.803 192.551 153.680 1.00 82.73 76 ASP B C 1
ATOM 13582 O O . ASP H 1 76 ? 193.565 192.113 152.808 1.00 82.73 76 ASP B O 1
ATOM 13587 N N . TYR H 1 77 ? 191.491 192.298 153.684 1.00 78.99 77 TYR B N 1
ATOM 13588 C CA . TYR H 1 77 ? 190.866 191.531 152.612 1.00 78.99 77 TYR B CA 1
ATOM 13589 C C . TYR H 1 77 ? 190.913 192.289 151.290 1.00 78.99 77 TYR B C 1
ATOM 13590 O O . TYR H 1 77 ? 191.140 191.687 150.235 1.00 78.99 77 TYR B O 1
ATOM 13599 N N . VAL H 1 78 ? 190.691 193.610 151.329 1.00 86.16 78 VAL B N 1
ATOM 13600 C CA . VAL H 1 78 ? 190.768 194.425 150.116 1.00 86.16 78 VAL B CA 1
ATOM 13601 C C . VAL H 1 78 ? 192.200 194.473 149.602 1.00 86.16 78 VAL B C 1
ATOM 13602 O O . VAL H 1 78 ? 192.438 194.413 148.390 1.00 86.16 78 VAL B O 1
ATOM 13606 N N . LYS H 1 79 ? 193.175 194.550 150.513 1.00 82.04 79 LYS B N 1
ATOM 13607 C CA . LYS H 1 79 ? 194.576 194.526 150.097 1.00 82.04 79 LYS B CA 1
ATOM 13608 C C . LYS H 1 79 ? 194.943 193.197 149.454 1.00 82.04 79 LYS B C 1
ATOM 13609 O O . LYS H 1 79 ? 195.607 193.167 148.410 1.00 82.04 79 LYS B O 1
ATOM 13615 N N . ALA H 1 80 ? 194.481 192.089 150.042 1.00 82.26 80 ALA B N 1
ATOM 13616 C CA . ALA H 1 80 ? 194.721 190.776 149.452 1.00 82.26 80 ALA B CA 1
ATOM 13617 C C . ALA H 1 80 ? 193.979 190.620 148.128 1.00 82.26 80 ALA B C 1
ATOM 13618 O O . ALA H 1 80 ? 194.412 189.867 147.249 1.00 82.26 80 ALA B O 1
ATOM 13620 N N . SER H 1 81 ? 192.862 191.332 147.965 1.00 82.62 81 SER B N 1
ATOM 13621 C CA . SER H 1 81 ? 192.217 191.397 146.657 1.00 82.62 81 SER B CA 1
ATOM 13622 C C . SER H 1 81 ? 193.061 192.198 145.675 1.00 82.62 81 SER B C 1
ATOM 13623 O O . SER H 1 81 ? 193.039 191.934 144.466 1.00 82.62 81 SER B O 1
ATOM 13626 N N . LEU H 1 82 ? 193.810 193.183 146.179 1.00 84.07 82 LEU B N 1
ATOM 13627 C CA . LEU H 1 82 ? 194.651 193.998 145.303 1.00 84.07 82 LEU B CA 1
ATOM 13628 C C . LEU H 1 82 ? 195.901 193.244 144.863 1.00 84.07 82 LEU B C 1
ATOM 13629 O O . LEU H 1 82 ? 196.483 193.561 143.817 1.00 84.07 82 LEU B O 1
ATOM 13634 N N . ILE H 1 83 ? 196.346 192.260 145.657 1.00 88.89 83 ILE B N 1
ATOM 13635 C CA . ILE H 1 83 ? 197.584 191.550 145.317 1.00 88.89 83 ILE B CA 1
ATOM 13636 C C . ILE H 1 83 ? 197.379 190.659 144.094 1.00 88.89 83 ILE B C 1
ATOM 13637 O O . ILE H 1 83 ? 198.234 190.595 143.200 1.00 88.89 83 ILE B O 1
ATOM 13642 N N . LEU H 1 84 ? 196.237 189.968 144.025 1.00 85.66 84 LEU B N 1
ATOM 13643 C CA . LEU H 1 84 ? 196.060 188.870 143.073 1.00 85.66 84 LEU B CA 1
ATOM 13644 C C . LEU H 1 84 ? 195.727 189.324 141.651 1.00 85.66 84 LEU B C 1
ATOM 13645 O O . LEU H 1 84 ? 195.236 188.510 140.861 1.00 85.66 84 LEU B O 1
ATOM 13650 N N . ILE H 1 85 ? 195.948 190.593 141.313 1.00 87.88 85 ILE B N 1
ATOM 13651 C CA . ILE H 1 85 ? 195.958 191.040 139.921 1.00 87.88 85 ILE B CA 1
ATOM 13652 C C . ILE H 1 85 ? 197.111 190.347 139.198 1.00 87.88 85 ILE B C 1
ATOM 13653 O O . ILE H 1 85 ? 198.256 190.391 139.657 1.00 87.88 85 ILE B O 1
ATOM 13658 N N . ARG H 1 86 ? 196.810 189.689 138.074 1.00 93.05 86 ARG B N 1
ATOM 13659 C CA . ARG H 1 86 ? 197.866 189.043 137.307 1.00 93.05 86 ARG B CA 1
ATOM 13660 C C . ARG H 1 86 ? 197.889 189.478 135.844 1.00 93.05 86 ARG B C 1
ATOM 13661 O O . ARG H 1 86 ? 198.974 189.590 135.272 1.00 93.05 86 ARG B O 1
ATOM 13669 N N . GLU H 1 87 ? 196.733 189.735 135.223 1.00 126.59 87 GLU B N 1
ATOM 13670 C CA . GLU H 1 87 ? 196.687 189.907 133.779 1.00 126.59 87 GLU B CA 1
ATOM 13671 C C . GLU H 1 87 ? 195.381 190.556 133.344 1.00 126.59 87 GLU B C 1
ATOM 13672 O O . GLU H 1 87 ? 194.296 190.183 133.800 1.00 126.59 87 GLU B O 1
ATOM 13678 N N . PHE H 1 88 ? 195.500 191.513 132.425 1.00 128.94 88 PHE B N 1
ATOM 13679 C CA . PHE H 1 88 ? 194.352 192.152 131.795 1.00 128.94 88 PHE B CA 1
ATOM 13680 C C . PHE H 1 88 ? 194.588 192.191 130.291 1.00 128.94 88 PHE B C 1
ATOM 13681 O O . PHE H 1 88 ? 195.145 193.163 129.769 1.00 128.94 88 PHE B O 1
ATOM 13689 N N . LYS H 1 89 ? 194.252 191.083 129.626 1.00 145.41 89 LYS B N 1
ATOM 13690 C CA . LYS H 1 89 ? 193.943 190.929 128.204 1.00 145.41 89 LYS B CA 1
ATOM 13691 C C . LYS H 1 89 ? 195.130 191.091 127.247 1.00 145.41 89 LYS B C 1
ATOM 13692 O O . LYS H 1 89 ? 195.122 190.516 126.153 1.00 145.41 89 LYS B O 1
ATOM 13698 N N . GLU H 1 90 ? 196.199 191.771 127.660 1.00 159.98 90 GLU B N 1
ATOM 13699 C CA . GLU H 1 90 ? 197.418 191.766 126.862 1.00 159.98 90 GLU B CA 1
ATOM 13700 C C . GLU H 1 90 ? 198.628 191.890 127.780 1.00 159.98 90 GLU B C 1
ATOM 13701 O O . GLU H 1 90 ? 199.773 191.688 127.360 1.00 159.98 90 GLU B O 1
ATOM 13707 N N . LYS H 1 91 ? 198.364 192.106 129.061 1.00 145.61 91 LYS B N 1
ATOM 13708 C CA . LYS H 1 91 ? 199.361 192.666 129.964 1.00 145.61 91 LYS B CA 1
ATOM 13709 C C . LYS H 1 91 ? 198.817 192.663 131.384 1.00 145.61 91 LYS B C 1
ATOM 13710 O O . LYS H 1 91 ? 197.600 192.586 131.572 1.00 145.61 91 LYS B O 1
ATOM 13716 N N . PRO H 1 92 ? 199.652 192.737 132.399 1.00 145.78 92 PRO B N 1
ATOM 13717 C CA . PRO H 1 92 ? 199.128 193.004 133.745 1.00 145.78 92 PRO B CA 1
ATOM 13718 C C . PRO H 1 92 ? 198.803 194.478 133.955 1.00 145.78 92 PRO B C 1
ATOM 13719 O O . PRO H 1 92 ? 198.848 195.260 133.009 1.00 145.78 92 PRO B O 1
ATOM 13723 N N . VAL H 1 93 ? 198.394 194.859 135.160 1.00 138.37 93 VAL B N 1
ATOM 13724 C CA . VAL H 1 93 ? 198.612 196.201 135.699 1.00 138.37 93 VAL B CA 1
ATOM 13725 C C . VAL H 1 93 ? 199.218 195.990 137.081 1.00 138.37 93 VAL B C 1
ATOM 13726 O O . VAL H 1 93 ? 199.111 194.904 137.655 1.00 138.37 93 VAL B O 1
ATOM 13730 N N . ASN H 1 94 ? 199.926 196.994 137.600 1.00 118.67 94 ASN B N 1
ATOM 13731 C CA . ASN H 1 94 ? 200.512 196.812 138.926 1.00 118.67 94 ASN B CA 1
ATOM 13732 C C . ASN H 1 94 ? 199.646 197.576 139.910 1.00 118.67 94 ASN B C 1
ATOM 13733 O O . ASN H 1 94 ? 199.337 198.738 139.665 1.00 118.67 94 ASN B O 1
ATOM 13738 N N . ILE H 1 95 ? 199.225 196.937 140.992 1.00 113.10 95 ILE B N 1
ATOM 13739 C CA . ILE H 1 95 ? 198.530 197.643 142.063 1.00 113.10 95 ILE B CA 1
ATOM 13740 C C . ILE H 1 95 ? 199.375 197.593 143.324 1.00 113.10 95 ILE B C 1
ATOM 13741 O O . ILE H 1 95 ? 199.710 196.515 143.833 1.00 113.10 95 ILE B O 1
ATOM 13746 N N . ILE H 1 96 ? 199.722 198.777 143.820 1.00 118.50 96 ILE B N 1
ATOM 13747 C CA . ILE H 1 96 ? 200.612 198.971 144.955 1.00 118.50 96 ILE B CA 1
ATOM 13748 C C . ILE H 1 96 ? 199.971 199.967 145.915 1.00 118.50 96 ILE B C 1
ATOM 13749 O O . ILE H 1 96 ? 199.712 201.117 145.549 1.00 118.50 96 ILE B O 1
ATOM 13754 N N . CYS H 1 97 ? 199.694 199.524 147.135 1.00 112.78 97 CYS B N 1
ATOM 13755 C CA . CYS H 1 97 ? 198.983 200.339 148.112 1.00 112.78 97 CYS B CA 1
ATOM 13756 C C . CYS H 1 97 ? 199.948 201.307 148.789 1.00 112.78 97 CYS B C 1
ATOM 13757 O O . CYS H 1 97 ? 201.091 200.943 149.088 1.00 112.78 97 CYS B O 1
ATOM 13760 N N . LEU H 1 98 ? 199.502 202.551 149.002 1.00 115.79 98 LEU B N 1
ATOM 13761 C CA . LEU H 1 98 ? 200.316 203.516 149.735 1.00 115.79 98 LEU B CA 1
ATOM 13762 C C . LEU H 1 98 ? 199.938 203.537 151.209 1.00 115.79 98 LEU B C 1
ATOM 13763 O O . LEU H 1 98 ? 200.811 203.558 152.085 1.00 115.79 98 LEU B O 1
ATOM 13768 N N . GLY H 1 99 ? 198.643 203.539 151.496 1.00 112.19 99 GLY B N 1
ATOM 13769 C CA . GLY H 1 99 ? 198.172 203.589 152.867 1.00 112.19 99 GLY B CA 1
ATOM 13770 C C . GLY H 1 99 ? 196.662 203.520 152.896 1.00 112.19 99 GLY B C 1
ATOM 13771 O O . GLY H 1 99 ? 196.007 203.245 151.884 1.00 112.19 99 GLY B O 1
ATOM 13772 N N . VAL H 1 100 ? 196.115 203.771 154.082 1.00 102.45 100 VAL B N 1
ATOM 13773 C CA . VAL H 1 100 ? 194.674 203.757 154.296 1.00 102.45 100 VAL B CA 1
ATOM 13774 C C . VAL H 1 100 ? 194.327 204.736 155.414 1.00 102.45 100 VAL B C 1
ATOM 13775 O O . VAL H 1 100 ? 195.016 204.822 156.436 1.00 102.45 100 VAL B O 1
ATOM 13779 N N . SER H 1 101 ? 193.274 205.521 155.183 1.00 103.29 101 SER B N 1
ATOM 13780 C CA . SER H 1 101 ? 192.811 206.515 156.140 1.00 103.29 101 SER B CA 1
ATOM 13781 C C . SER H 1 101 ? 191.293 206.590 156.070 1.00 103.29 101 SER B C 1
ATOM 13782 O O . SER H 1 101 ? 190.653 205.893 155.280 1.00 103.29 101 SER B O 1
ATOM 13785 N N . GLY H 1 102 ? 190.720 207.457 156.909 1.00 108.76 102 GLY B N 1
ATOM 13786 C CA . GLY H 1 102 ? 189.274 207.563 156.997 1.00 108.76 102 GLY B CA 1
ATOM 13787 C C . GLY H 1 102 ? 188.664 208.628 156.106 1.00 108.76 102 GLY B C 1
ATOM 13788 O O . GLY H 1 102 ? 187.435 208.708 156.012 1.00 108.76 102 GLY B O 1
ATOM 13789 N N . THR H 1 103 ? 189.488 209.444 155.452 1.00 117.02 103 THR B N 1
ATOM 13790 C CA . THR H 1 103 ? 188.975 210.554 154.662 1.00 117.02 103 THR B CA 1
ATOM 13791 C C . THR H 1 103 ? 189.930 210.870 153.518 1.00 117.02 103 THR B C 1
ATOM 13792 O O . THR H 1 103 ? 190.995 210.262 153.380 1.00 117.02 103 THR B O 1
ATOM 13796 N N . ILE H 1 104 ? 189.524 211.841 152.695 1.00 115.85 104 ILE B N 1
ATOM 13797 C CA . ILE H 1 104 ? 190.282 212.185 151.494 1.00 115.85 104 ILE B CA 1
ATOM 13798 C C . ILE H 1 104 ? 191.335 213.246 151.804 1.00 115.85 104 ILE B C 1
ATOM 13799 O O . ILE H 1 104 ? 192.453 213.197 151.278 1.00 115.85 104 ILE B O 1
ATOM 13804 N N . ARG H 1 105 ? 191.006 214.204 152.679 1.00 128.37 105 ARG B N 1
ATOM 13805 C CA . ARG H 1 105 ? 191.927 215.288 153.028 1.00 128.37 105 ARG B CA 1
ATOM 13806 C C . ARG H 1 105 ? 193.170 214.802 153.768 1.00 128.37 105 ARG B C 1
ATOM 13807 O O . ARG H 1 105 ? 194.210 215.468 153.760 1.00 128.37 105 ARG B O 1
ATOM 13815 N N . LYS H 1 106 ? 193.080 213.641 154.419 1.00 112.86 106 LYS B N 1
ATOM 13816 C CA . LYS H 1 106 ? 194.210 213.145 155.198 1.00 112.86 106 LYS B CA 1
ATOM 13817 C C . LYS H 1 106 ? 195.019 212.126 154.404 1.00 112.86 106 LYS B C 1
ATOM 13818 O O . LYS H 1 106 ? 196.252 212.094 154.485 1.00 112.86 106 LYS B O 1
ATOM 13824 N N . ALA H 1 107 ? 194.337 211.281 153.625 1.00 99.03 107 ALA B N 1
ATOM 13825 C CA . ALA H 1 107 ? 195.037 210.329 152.767 1.00 99.03 107 ALA B CA 1
ATOM 13826 C C . ALA H 1 107 ? 195.611 211.010 151.531 1.00 99.03 107 ALA B C 1
ATOM 13827 O O . ALA H 1 107 ? 196.465 210.440 150.843 1.00 99.03 107 ALA B O 1
ATOM 13829 N N . LYS H 1 108 ? 195.148 212.226 151.234 1.00 104.15 108 LYS B N 1
ATOM 13830 C CA . LYS H 1 108 ? 195.665 212.977 150.098 1.00 104.15 108 LYS B CA 1
ATOM 13831 C C . LYS H 1 108 ? 197.014 213.603 150.429 1.00 104.15 108 LYS B C 1
ATOM 13832 O O . LYS H 1 108 ? 197.859 213.782 149.547 1.00 104.15 108 LYS B O 1
ATOM 13838 N N . ILE H 1 109 ? 197.246 213.923 151.705 1.00 105.54 109 ILE B N 1
ATOM 13839 C CA . ILE H 1 109 ? 198.466 214.615 152.106 1.00 105.54 109 ILE B CA 1
ATOM 13840 C C . ILE H 1 109 ? 199.523 213.678 152.671 1.00 105.54 109 ILE B C 1
ATOM 13841 O O . ILE H 1 109 ? 200.687 214.089 152.806 1.00 105.54 109 ILE B O 1
ATOM 13846 N N . LYS H 1 110 ? 199.163 212.442 153.010 1.00 103.74 110 LYS B N 1
ATOM 13847 C CA . LYS H 1 110 ? 200.110 211.537 153.646 1.00 103.74 110 LYS B CA 1
ATOM 13848 C C . LYS H 1 110 ? 201.022 210.897 152.607 1.00 103.74 110 LYS B C 1
ATOM 13849 O O . LYS H 1 110 ? 202.235 210.790 152.818 1.00 103.74 110 LYS B O 1
ATOM 13855 N N . PHE H 1 111 ? 200.450 210.466 151.483 1.00 100.78 111 PHE B N 1
ATOM 13856 C CA . PHE H 1 111 ? 201.243 209.856 150.423 1.00 100.78 111 PHE B CA 1
ATOM 13857 C C . PHE H 1 111 ? 200.999 210.490 149.057 1.00 100.78 111 PHE B C 1
ATOM 13858 O O . PHE H 1 111 ? 201.920 210.552 148.235 1.00 100.78 111 PHE B O 1
ATOM 13866 N N . LEU H 1 112 ? 199.778 210.953 148.790 1.00 95.58 112 LEU B N 1
ATOM 13867 C CA . LEU H 1 112 ? 199.413 211.393 147.447 1.00 95.58 112 LEU B CA 1
ATOM 13868 C C . LEU H 1 112 ? 199.983 212.766 147.104 1.00 95.58 112 LEU B C 1
ATOM 13869 O O . LEU H 1 112 ? 200.761 212.896 146.154 1.00 95.58 112 LEU B O 1
ATOM 13874 N N . GLY H 1 113 ? 199.606 213.794 147.861 1.00 94.82 113 GLY B N 1
ATOM 13875 C CA . GLY H 1 113 ? 200.043 215.143 147.555 1.00 94.82 113 GLY B CA 1
ATOM 13876 C C . GLY H 1 113 ? 200.374 215.974 148.777 1.00 94.82 113 GLY B C 1
ATOM 13877 O O . GLY H 1 113 ? 200.845 215.446 149.788 1.00 94.82 113 GLY B O 1
ATOM 13878 N N . ILE H 1 114 ? 200.131 217.283 148.695 1.00 92.84 114 ILE B N 1
ATOM 13879 C CA . ILE H 1 114 ? 200.537 218.215 149.742 1.00 92.84 114 ILE B CA 1
ATOM 13880 C C . ILE H 1 114 ? 199.331 218.973 150.285 1.00 92.84 114 ILE B C 1
ATOM 13881 O O . ILE H 1 114 ? 199.131 219.051 151.503 1.00 92.84 114 ILE B O 1
ATOM 13886 N N . LYS H 1 115 ? 198.523 219.540 149.393 1.00 105.24 115 LYS B N 1
ATOM 13887 C CA . LYS H 1 115 ? 197.443 220.437 149.784 1.00 105.24 115 LYS B CA 1
ATOM 13888 C C . LYS H 1 115 ? 196.153 219.665 150.034 1.00 105.24 115 LYS B C 1
ATOM 13889 O O . LYS H 1 115 ? 196.055 218.478 149.708 1.00 105.24 115 LYS B O 1
ATOM 13895 N N . LYS H 1 116 ? 195.162 220.353 150.610 1.00 129.31 116 LYS B N 1
ATOM 13896 C CA . LYS H 1 116 ? 193.876 219.746 150.927 1.00 129.31 116 LYS B CA 1
ATOM 13897 C C . LYS H 1 116 ? 192.795 220.382 150.060 1.00 129.31 116 LYS B C 1
ATOM 13898 O O . LYS H 1 116 ? 192.352 221.501 150.365 1.00 129.31 116 LYS B O 1
ATOM 13904 N N . PRO H 1 117 ? 192.347 219.729 148.981 1.00 133.46 117 PRO B N 1
ATOM 13905 C CA . PRO H 1 117 ? 191.278 220.310 148.154 1.00 133.46 117 PRO B CA 1
ATOM 13906 C C . PRO H 1 117 ? 189.881 219.938 148.631 1.00 133.46 117 PRO B C 1
ATOM 13907 O O . PRO H 1 117 ? 189.692 218.896 149.265 1.00 133.46 117 PRO B O 1
ATOM 13911 N N . LYS H 1 118 ? 188.897 220.789 148.338 1.00 152.79 118 LYS B N 1
ATOM 13912 C CA . LYS H 1 118 ? 187.481 220.519 148.603 1.00 152.79 118 LYS B CA 1
ATOM 13913 C C . LYS H 1 118 ? 186.698 220.873 147.341 1.00 152.79 118 LYS B C 1
ATOM 13914 O O . LYS H 1 118 ? 186.416 222.043 147.070 1.00 152.79 118 LYS B O 1
ATOM 13920 N N . ARG H 1 119 ? 186.352 219.846 146.560 1.00 155.05 119 ARG B N 1
ATOM 13921 C CA . ARG H 1 119 ? 185.730 220.066 145.258 1.00 155.05 119 ARG B CA 1
ATOM 13922 C C . ARG H 1 119 ? 184.255 219.686 145.239 1.00 155.05 119 ARG B C 1
ATOM 13923 O O . ARG H 1 119 ? 183.494 220.232 144.428 1.00 155.05 119 ARG B O 1
ATOM 13931 N N . TRP H 1 120 ? 183.845 218.751 146.102 1.00 161.16 120 TRP B N 1
ATOM 13932 C CA . TRP H 1 120 ? 182.459 218.291 146.121 1.00 161.16 120 TRP B CA 1
ATOM 13933 C C . TRP H 1 120 ? 181.506 219.402 146.541 1.00 161.16 120 TRP B C 1
ATOM 13934 O O . TRP H 1 120 ? 180.427 219.560 145.957 1.00 161.16 120 TRP B O 1
ATOM 13945 N N . PHE H 1 121 ? 181.912 220.195 147.538 1.00 179.46 121 PHE B N 1
ATOM 13946 C CA . PHE H 1 121 ? 181.086 221.300 148.015 1.00 179.46 121 PHE B CA 1
ATOM 13947 C C . PHE H 1 121 ? 180.856 222.338 146.921 1.00 179.46 121 PHE B C 1
ATOM 13948 O O . PHE H 1 121 ? 179.732 222.812 146.727 1.00 179.46 121 PHE B O 1
ATOM 13956 N N . VAL H 1 122 ? 181.898 222.654 146.149 1.00 193.74 122 VAL B N 1
ATOM 13957 C CA . VAL H 1 122 ? 181.772 223.724 145.163 1.00 193.74 122 VAL B CA 1
ATOM 13958 C C . VAL H 1 122 ? 181.037 223.222 143.920 1.00 193.74 122 VAL B C 1
ATOM 13959 O O . VAL H 1 122 ? 180.304 223.980 143.273 1.00 193.74 122 VAL B O 1
ATOM 13963 N N . ILE H 1 123 ? 181.152 221.922 143.601 1.00 180.71 123 ILE B N 1
ATOM 13964 C CA . ILE H 1 123 ? 180.385 221.433 142.452 1.00 180.71 123 ILE B CA 1
ATOM 13965 C C . ILE H 1 123 ? 178.933 221.180 142.845 1.00 180.71 123 ILE B C 1
ATOM 13966 O O . ILE H 1 123 ? 178.051 221.087 141.983 1.00 180.71 123 ILE B O 1
ATOM 13971 N N . ARG H 1 124 ? 178.658 221.065 144.147 1.00 194.28 124 ARG B N 1
ATOM 13972 C CA . ARG H 1 124 ? 177.265 220.971 144.578 1.00 194.28 124 ARG B CA 1
ATOM 13973 C C . ARG H 1 124 ? 176.611 222.347 144.673 1.00 194.28 124 ARG B C 1
ATOM 13974 O O . ARG H 1 124 ? 175.420 222.493 144.375 1.00 194.28 124 ARG B O 1
ATOM 13982 N N . ARG H 1 125 ? 177.365 223.372 145.084 1.00 213.06 125 ARG B N 1
ATOM 13983 C CA . ARG H 1 125 ? 176.732 224.672 145.304 1.00 213.06 125 ARG B CA 1
ATOM 13984 C C . ARG H 1 125 ? 176.740 225.531 144.042 1.00 213.06 125 ARG B C 1
ATOM 13985 O O . ARG H 1 125 ? 175.855 226.375 143.860 1.00 213.06 125 ARG B O 1
ATOM 13993 N N . GLU H 1 126 ? 177.719 225.336 143.153 1.00 207.42 126 GLU B N 1
ATOM 13994 C CA . GLU H 1 126 ? 177.774 226.162 141.949 1.00 207.42 126 GLU B CA 1
ATOM 13995 C C . GLU H 1 126 ? 176.920 225.589 140.827 1.00 207.42 126 GLU B C 1
ATOM 13996 O O . GLU H 1 126 ? 176.269 226.347 140.098 1.00 207.42 126 GLU B O 1
ATOM 14002 N N . ARG H 1 127 ? 176.907 224.270 140.670 1.00 194.03 127 ARG B N 1
ATOM 14003 C CA . ARG H 1 127 ? 176.118 223.630 139.625 1.00 194.03 127 ARG B CA 1
ATOM 14004 C C . ARG H 1 127 ? 174.711 223.309 140.120 1.00 194.03 127 ARG B C 1
ATOM 14005 O O . ARG H 1 127 ? 173.726 223.556 139.425 1.00 194.03 127 ARG B O 1
ATOM 14013 N N . ARG I 2 2 ? 157.192 176.318 157.063 1.00 112.38 2 ARG D N 1
ATOM 14014 C CA . ARG I 2 2 ? 157.997 176.713 155.912 1.00 112.38 2 ARG D CA 1
ATOM 14015 C C . ARG I 2 2 ? 157.098 177.026 154.723 1.00 112.38 2 ARG D C 1
ATOM 14016 O O . ARG I 2 2 ? 156.493 176.129 154.136 1.00 112.38 2 ARG D O 1
ATOM 14024 N N . ILE I 2 3 ? 157.013 178.309 154.375 1.00 116.57 3 ILE D N 1
ATOM 14025 C CA . ILE I 2 3 ? 156.052 178.805 153.395 1.00 116.57 3 ILE D CA 1
ATOM 14026 C C . ILE I 2 3 ? 156.803 179.504 152.269 1.00 116.57 3 ILE D C 1
ATOM 14027 O O . ILE I 2 3 ? 157.632 180.388 152.518 1.00 116.57 3 ILE D O 1
ATOM 14032 N N . ASP I 2 4 ? 156.520 179.101 151.031 1.00 121.38 4 ASP D N 1
ATOM 14033 C CA . ASP I 2 4 ? 157.124 179.682 149.840 1.00 121.38 4 ASP D CA 1
ATOM 14034 C C . ASP I 2 4 ? 156.114 180.601 149.161 1.00 121.38 4 ASP D C 1
ATOM 14035 O O . ASP I 2 4 ? 154.911 180.516 149.423 1.00 121.38 4 ASP D O 1
ATOM 14040 N N . ILE I 2 5 ? 156.601 181.493 148.300 1.00 113.98 5 ILE D N 1
ATOM 14041 C CA . ILE I 2 5 ? 155.750 182.370 147.500 1.00 113.98 5 ILE D CA 1
ATOM 14042 C C . ILE I 2 5 ? 156.162 182.178 146.045 1.00 113.98 5 ILE D C 1
ATOM 14043 O O . ILE I 2 5 ? 157.281 182.531 145.654 1.00 113.98 5 ILE D O 1
ATOM 14048 N N . ASN I 2 6 ? 155.260 181.620 145.241 1.00 123.80 6 ASN D N 1
ATOM 14049 C CA . ASN I 2 6 ? 155.527 181.325 143.839 1.00 123.80 6 ASN D CA 1
ATOM 14050 C C . ASN I 2 6 ? 154.199 181.249 143.089 1.00 123.80 6 ASN D C 1
ATOM 14051 O O . ASN I 2 6 ? 153.125 181.393 143.675 1.00 123.80 6 ASN D O 1
ATOM 14056 N N . ARG I 2 7 ? 154.278 181.021 141.780 1.00 123.93 7 ARG D N 1
ATOM 14057 C CA . ARG I 2 7 ? 153.091 180.926 140.931 1.00 123.93 7 ARG D CA 1
ATOM 14058 C C . ARG I 2 7 ? 152.900 179.461 140.550 1.00 123.93 7 ARG D C 1
ATOM 14059 O O . ARG I 2 7 ? 153.853 178.677 140.545 1.00 123.93 7 ARG D O 1
ATOM 14067 N N . ILE I 2 8 ? 151.656 179.088 140.246 1.00 127.14 8 ILE D N 1
ATOM 14068 C CA . ILE I 2 8 ? 151.352 177.697 139.931 1.00 127.14 8 ILE D CA 1
ATOM 14069 C C . ILE I 2 8 ? 151.223 177.519 138.427 1.00 127.14 8 ILE D C 1
ATOM 14070 O O . ILE I 2 8 ? 150.438 178.208 137.768 1.00 127.14 8 ILE D O 1
ATOM 14075 N N . GLU I 2 9 ? 151.999 176.580 137.882 1.00 144.43 9 GLU D N 1
ATOM 14076 C CA . GLU I 2 9 ? 151.951 176.266 136.460 1.00 144.43 9 GLU D CA 1
ATOM 14077 C C . GLU I 2 9 ? 151.441 174.850 136.229 1.00 144.43 9 GLU D C 1
ATOM 14078 O O . GLU I 2 9 ? 150.493 174.645 135.463 1.00 144.43 9 GLU D O 1
ATOM 14084 N N . LYS I 2 10 ? 152.067 173.867 136.874 1.00 152.15 10 LYS D N 1
ATOM 14085 C CA . LYS I 2 10 ? 151.714 172.462 136.728 1.00 152.15 10 LYS D CA 1
ATOM 14086 C C . LYS I 2 10 ? 151.618 171.790 138.093 1.00 152.15 10 LYS D C 1
ATOM 14087 O O . LYS I 2 10 ? 151.886 172.399 139.132 1.00 152.15 10 LYS D O 1
ATOM 14093 N N . GLU I 2 11 ? 151.232 170.510 138.072 1.00 161.35 11 GLU D N 1
ATOM 14094 C CA . GLU I 2 11 ? 150.991 169.781 139.315 1.00 161.35 11 GLU D CA 1
ATOM 14095 C C . GLU I 2 11 ? 152.219 168.996 139.753 1.00 161.35 11 GLU D C 1
ATOM 14096 O O . GLU I 2 11 ? 152.434 168.788 140.953 1.00 161.35 11 GLU D O 1
ATOM 14102 N N . GLU I 2 12 ? 153.027 168.539 138.787 1.00 154.22 12 GLU D N 1
ATOM 14103 C CA . GLU I 2 12 ? 154.197 167.718 139.088 1.00 154.22 12 GLU D CA 1
ATOM 14104 C C . GLU I 2 12 ? 155.238 168.511 139.862 1.00 154.22 12 GLU D C 1
ATOM 14105 O O . GLU I 2 12 ? 155.956 167.964 140.709 1.00 154.22 12 GLU D O 1
ATOM 14111 N N . ASP I 2 13 ? 155.293 169.821 139.608 1.00 147.04 13 ASP D N 1
ATOM 14112 C CA . ASP I 2 13 ? 156.246 170.693 140.279 1.00 147.04 13 ASP D CA 1
ATOM 14113 C C . ASP I 2 13 ? 155.901 170.814 141.756 1.00 147.04 13 ASP D C 1
ATOM 14114 O O . ASP I 2 13 ? 156.774 170.734 142.630 1.00 147.04 13 ASP D O 1
ATOM 14119 N N . ILE I 2 14 ? 154.607 170.936 142.043 1.00 143.73 14 ILE D N 1
ATOM 14120 C CA . ILE I 2 14 ? 154.119 171.072 143.409 1.00 143.73 14 ILE D CA 1
ATOM 14121 C C . ILE I 2 14 ? 154.180 169.730 144.136 1.00 143.73 14 ILE D C 1
ATOM 14122 O O . ILE I 2 14 ? 154.413 169.669 145.352 1.00 143.73 14 ILE D O 1
ATOM 14127 N N . LYS I 2 15 ? 154.015 168.628 143.392 1.00 139.33 15 LYS D N 1
ATOM 14128 C CA . LYS I 2 15 ? 154.195 167.299 143.972 1.00 139.33 15 LYS D CA 1
ATOM 14129 C C . LYS I 2 15 ? 155.658 167.044 144.319 1.00 139.33 15 LYS D C 1
ATOM 14130 O O . LYS I 2 15 ? 155.962 166.342 145.290 1.00 139.33 15 LYS D O 1
ATOM 14136 N N . LEU I 2 16 ? 156.582 167.596 143.526 1.00 132.10 16 LEU D N 1
ATOM 14137 C CA . LEU I 2 16 ? 157.988 167.581 143.919 1.00 132.10 16 LEU D CA 1
ATOM 14138 C C . LEU I 2 16 ? 158.257 168.483 145.116 1.00 132.10 16 LEU D C 1
ATOM 14139 O O . LEU I 2 16 ? 159.121 168.159 145.938 1.00 132.10 16 LEU D O 1
ATOM 14144 N N . LEU I 2 17 ? 157.539 169.608 145.225 1.00 126.23 17 LEU D N 1
ATOM 14145 C CA . LEU I 2 17 ? 157.678 170.493 146.381 1.00 126.23 17 LEU D CA 1
ATOM 14146 C C . LEU I 2 17 ? 157.238 169.827 147.679 1.00 126.23 17 LEU D C 1
ATOM 14147 O O . LEU I 2 17 ? 157.899 169.991 148.712 1.00 126.23 17 LEU D O 1
ATOM 14152 N N . LYS I 2 18 ? 156.131 169.079 147.649 1.00 151.29 18 LYS D N 1
ATOM 14153 C CA . LYS I 2 18 ? 155.651 168.425 148.864 1.00 151.29 18 LYS D CA 1
ATOM 14154 C C . LYS I 2 18 ? 156.584 167.296 149.291 1.00 151.29 18 LYS D C 1
ATOM 14155 O O . LYS I 2 18 ? 156.835 167.102 150.488 1.00 151.29 18 LYS D O 1
ATOM 14161 N N . GLU I 2 19 ? 157.152 166.573 148.325 1.00 151.83 19 GLU D N 1
ATOM 14162 C CA . GLU I 2 19 ? 158.016 165.437 148.636 1.00 151.83 19 GLU D CA 1
ATOM 14163 C C . GLU I 2 19 ? 159.359 165.828 149.248 1.00 151.83 19 GLU D C 1
ATOM 14164 O O . GLU I 2 19 ? 160.078 164.928 149.699 1.00 151.83 19 GLU D O 1
ATOM 14170 N N . LEU I 2 20 ? 159.726 167.112 149.293 1.00 129.05 20 LEU D N 1
ATOM 14171 C CA . LEU I 2 20 ? 161.025 167.463 149.859 1.00 129.05 20 LEU D CA 1
ATOM 14172 C C . LEU I 2 20 ? 160.965 167.839 151.334 1.00 129.05 20 LEU D C 1
ATOM 14173 O O . LEU I 2 20 ? 161.366 167.047 152.192 1.00 129.05 20 LEU D O 1
ATOM 14178 N N . LYS I 2 21 ? 160.450 169.032 151.640 1.00 137.84 21 LYS D N 1
ATOM 14179 C CA . LYS I 2 21 ? 160.233 169.472 153.016 1.00 137.84 21 LYS D CA 1
ATOM 14180 C C . LYS I 2 21 ? 158.943 170.264 153.177 1.00 137.84 21 LYS D C 1
ATOM 14181 O O . LYS I 2 21 ? 158.425 170.381 154.293 1.00 137.84 21 LYS D O 1
ATOM 14187 N N . TRP I 2 22 ? 158.438 170.822 152.072 1.00 131.15 22 TRP D N 1
ATOM 14188 C CA . TRP I 2 22 ? 157.494 171.935 152.136 1.00 131.15 22 TRP D CA 1
ATOM 14189 C C . TRP I 2 22 ? 156.130 171.498 152.657 1.00 131.15 22 TRP D C 1
ATOM 14190 O O . TRP I 2 22 ? 155.557 170.502 152.207 1.00 131.15 22 TRP D O 1
ATOM 14201 N N . ASN I 2 23 ? 155.623 172.256 153.632 1.00 129.15 23 ASN D N 1
ATOM 14202 C CA . ASN I 2 23 ? 154.337 171.994 154.267 1.00 129.15 23 ASN D CA 1
ATOM 14203 C C . ASN I 2 23 ? 153.222 172.835 153.653 1.00 129.15 23 ASN D C 1
ATOM 14204 O O . ASN I 2 23 ? 152.055 172.437 153.673 1.00 129.15 23 ASN D O 1
ATOM 14209 N N . GLY I 2 24 ? 153.564 174.011 153.128 1.00 115.28 24 GLY D N 1
ATOM 14210 C CA . GLY I 2 24 ? 152.619 174.858 152.423 1.00 115.28 24 GLY D CA 1
ATOM 14211 C C . GLY I 2 24 ? 153.303 175.992 151.685 1.00 115.28 24 GLY D C 1
ATOM 14212 O O . GLY I 2 24 ? 154.501 176.219 151.880 1.00 115.28 24 GLY D O 1
ATOM 14213 N N . PHE I 2 25 ? 152.568 176.711 150.838 1.00 128.47 25 PHE D N 1
ATOM 14214 C CA . PHE I 2 25 ? 153.103 177.856 150.116 1.00 128.47 25 PHE D CA 1
ATOM 14215 C C . PHE I 2 25 ? 151.997 178.829 149.724 1.00 128.47 25 PHE D C 1
ATOM 14216 O O . PHE I 2 25 ? 150.822 178.630 150.044 1.00 128.47 25 PHE D O 1
ATOM 14224 N N . VAL I 2 26 ? 152.396 179.881 149.013 1.00 122.93 26 VAL D N 1
ATOM 14225 C CA . VAL I 2 26 ? 151.523 180.986 148.636 1.00 122.93 26 VAL D CA 1
ATOM 14226 C C . VAL I 2 26 ? 151.468 181.077 147.117 1.00 122.93 26 VAL D C 1
ATOM 14227 O O . VAL I 2 26 ? 152.509 181.120 146.456 1.00 122.93 26 VAL D O 1
ATOM 14231 N N . PHE I 2 27 ? 150.257 181.103 146.567 1.00 126.29 27 PHE D N 1
ATOM 14232 C CA . PHE I 2 27 ? 150.037 181.329 145.139 1.00 126.29 27 PHE D CA 1
ATOM 14233 C C . PHE I 2 27 ? 150.087 182.830 144.877 1.00 126.29 27 PHE D C 1
ATOM 14234 O O . PHE I 2 27 ? 149.505 183.632 145.607 1.00 126.29 27 PHE D O 1
ATOM 14242 N N . TYR I 2 28 ? 150.801 183.211 143.819 1.00 126.01 28 TYR D N 1
ATOM 14243 C CA . TYR I 2 28 ? 151.178 184.607 143.607 1.00 126.01 28 TYR D CA 1
ATOM 14244 C C . TYR I 2 28 ? 150.492 185.155 142.358 1.00 126.01 28 TYR D C 1
ATOM 14245 O O . TYR I 2 28 ? 150.783 184.724 141.237 1.00 126.01 28 TYR D O 1
ATOM 14254 N N . GLN I 2 29 ? 149.587 186.116 142.552 1.00 132.35 29 GLN D N 1
ATOM 14255 C CA . GLN I 2 29 ? 148.826 186.743 141.470 1.00 132.35 29 GLN D CA 1
ATOM 14256 C C . GLN I 2 29 ? 149.376 188.149 141.250 1.00 132.35 29 GLN D C 1
ATOM 14257 O O . GLN I 2 29 ? 149.063 189.068 142.009 1.00 132.35 29 GLN D O 1
ATOM 14263 N N . TYR I 2 30 ? 150.168 188.324 140.192 1.00 136.31 30 TYR D N 1
ATOM 14264 C CA . TYR I 2 30 ? 150.850 189.593 139.930 1.00 136.31 30 TYR D CA 1
ATOM 14265 C C . TYR I 2 30 ? 150.072 190.384 138.878 1.00 136.31 30 TYR D C 1
ATOM 14266 O O . TYR I 2 30 ? 150.593 191.288 138.225 1.00 136.31 30 TYR D O 1
ATOM 14275 N N . ASP I 2 31 ? 148.786 190.066 138.752 1.00 129.81 31 ASP D N 1
ATOM 14276 C CA . ASP I 2 31 ? 147.987 190.640 137.676 1.00 129.81 31 ASP D CA 1
ATOM 14277 C C . ASP I 2 31 ? 146.797 191.419 138.218 1.00 129.81 31 ASP D C 1
ATOM 14278 O O . ASP I 2 31 ? 146.556 191.440 139.429 1.00 129.81 31 ASP D O 1
ATOM 14283 N N . ASP I 2 32 ? 146.053 192.071 137.325 1.00 129.44 32 ASP D N 1
ATOM 14284 C CA . ASP I 2 32 ? 144.862 192.824 137.694 1.00 129.44 32 ASP D CA 1
ATOM 14285 C C . ASP I 2 32 ? 143.584 192.058 137.391 1.00 129.44 32 ASP D C 1
ATOM 14286 O O . ASP I 2 32 ? 142.488 192.564 137.654 1.00 129.44 32 ASP D O 1
ATOM 14291 N N . GLU I 2 33 ? 143.698 190.850 136.845 1.00 141.38 33 GLU D N 1
ATOM 14292 C CA . GLU I 2 33 ? 142.547 190.027 136.484 1.00 141.38 33 GLU D CA 1
ATOM 14293 C C . GLU I 2 33 ? 142.612 188.750 137.313 1.00 141.38 33 GLU D C 1
ATOM 14294 O O . GLU I 2 33 ? 143.302 187.796 136.940 1.00 141.38 33 GLU D O 1
ATOM 14300 N N . PHE I 2 34 ? 141.901 188.733 138.437 1.00 142.38 34 PHE D N 1
ATOM 14301 C CA . PHE I 2 34 ? 141.831 187.561 139.300 1.00 142.38 34 PHE D CA 1
ATOM 14302 C C . PHE I 2 34 ? 140.370 187.184 139.484 1.00 142.38 34 PHE D C 1
ATOM 14303 O O . PHE I 2 34 ? 139.514 188.060 139.651 1.00 142.38 34 PHE D O 1
ATOM 14311 N N . SER I 2 35 ? 140.088 185.887 139.436 1.00 147.66 35 SER D N 1
ATOM 14312 C CA . SER I 2 35 ? 138.735 185.367 139.536 1.00 147.66 35 SER D CA 1
ATOM 14313 C C . SER I 2 35 ? 138.735 184.151 140.452 1.00 147.66 35 SER D C 1
ATOM 14314 O O . SER I 2 35 ? 139.747 183.809 141.073 1.00 147.66 35 SER D O 1
ATOM 14317 N N . LYS I 2 36 ? 137.577 183.490 140.533 1.00 155.18 36 LYS D N 1
ATOM 14318 C CA . LYS I 2 36 ? 137.444 182.331 141.405 1.00 155.18 36 LYS D CA 1
ATOM 14319 C C . LYS I 2 36 ? 137.918 181.046 140.742 1.00 155.18 36 LYS D C 1
ATOM 14320 O O . LYS I 2 36 ? 138.130 180.051 141.441 1.00 155.18 36 LYS D O 1
ATOM 14326 N N . ASP I 2 37 ? 138.091 181.042 139.417 1.00 152.02 37 ASP D N 1
ATOM 14327 C CA . ASP I 2 37 ? 138.478 179.827 138.706 1.00 152.02 37 ASP D CA 1
ATOM 14328 C C . ASP I 2 37 ? 139.918 179.436 139.023 1.00 152.02 37 ASP D C 1
ATOM 14329 O O . ASP I 2 37 ? 140.228 178.254 139.230 1.00 152.02 37 ASP D O 1
ATOM 14334 N N . ARG I 2 38 ? 140.809 180.433 139.076 1.00 144.76 38 ARG D N 1
ATOM 14335 C CA . ARG I 2 38 ? 142.197 180.188 139.462 1.00 144.76 38 ARG D CA 1
ATOM 14336 C C . ARG I 2 38 ? 142.288 179.699 140.900 1.00 144.76 38 ARG D C 1
ATOM 14337 O O . ARG I 2 38 ? 143.080 178.806 141.214 1.00 144.76 38 ARG D O 1
ATOM 14345 N N . TYR I 2 39 ? 141.451 180.250 141.785 1.00 136.95 39 TYR D N 1
ATOM 14346 C CA . TYR I 2 39 ? 141.487 179.848 143.187 1.00 136.95 39 TYR D CA 1
ATOM 14347 C C . TYR I 2 39 ? 140.901 178.450 143.374 1.00 136.95 39 TYR D C 1
ATOM 14348 O O . TYR I 2 39 ? 141.338 177.691 144.246 1.00 136.95 39 TYR D O 1
ATOM 14357 N N . GLU I 2 40 ? 139.940 178.071 142.527 1.00 148.34 40 GLU D N 1
ATOM 14358 C CA . GLU I 2 40 ? 139.421 176.705 142.570 1.00 148.34 40 GLU D CA 1
ATOM 14359 C C . GLU I 2 40 ? 140.436 175.710 142.015 1.00 148.34 40 GLU D C 1
ATOM 14360 O O . GLU I 2 40 ? 140.530 174.572 142.492 1.00 148.34 40 GLU D O 1
ATOM 14366 N N . GLU I 2 41 ? 141.218 176.125 141.013 1.00 146.43 41 GLU D N 1
ATOM 14367 C CA . GLU I 2 41 ? 142.316 175.281 140.544 1.00 146.43 41 GLU D CA 1
ATOM 14368 C C . GLU I 2 41 ? 143.406 175.157 141.607 1.00 146.43 41 GLU D C 1
ATOM 14369 O O . GLU I 2 41 ? 144.037 174.101 141.744 1.00 146.43 41 GLU D O 1
ATOM 14375 N N . VAL I 2 42 ? 143.629 176.228 142.375 1.00 137.81 42 VAL D N 1
ATOM 14376 C CA . VAL I 2 42 ? 144.545 176.177 143.517 1.00 137.81 42 VAL D CA 1
ATOM 14377 C C . VAL I 2 42 ? 144.034 175.196 144.569 1.00 137.81 42 VAL D C 1
ATOM 14378 O O . VAL I 2 42 ? 144.807 174.408 145.129 1.00 137.81 42 VAL D O 1
ATOM 14382 N N . LYS I 2 43 ? 142.717 175.204 144.816 1.00 136.37 43 LYS D N 1
ATOM 14383 C CA . LYS I 2 43 ? 142.093 174.223 145.709 1.00 136.37 43 LYS D CA 1
ATOM 14384 C C . LYS I 2 43 ? 142.286 172.796 145.205 1.00 136.37 43 LYS D C 1
ATOM 14385 O O . LYS I 2 43 ? 142.585 171.887 145.988 1.00 136.37 43 LYS D O 1
ATOM 14391 N N . ALA I 2 44 ? 142.125 172.589 143.894 1.00 139.04 44 ALA D N 1
ATOM 14392 C CA . ALA I 2 44 ? 142.241 171.248 143.325 1.00 139.04 44 ALA D CA 1
ATOM 14393 C C . ALA I 2 44 ? 143.672 170.724 143.404 1.00 139.04 44 ALA D C 1
ATOM 14394 O O . ALA I 2 44 ? 143.893 169.553 143.735 1.00 139.04 44 ALA D O 1
ATOM 14396 N N . ILE I 2 45 ? 144.658 171.579 143.123 1.00 139.42 45 ILE D N 1
ATOM 14397 C CA . ILE I 2 45 ? 146.048 171.131 143.165 1.00 139.42 45 ILE D CA 1
ATOM 14398 C C . ILE I 2 45 ? 146.531 171.018 144.615 1.00 139.42 45 ILE D C 1
ATOM 14399 O O . ILE I 2 45 ? 147.397 170.194 144.936 1.00 139.42 45 ILE D O 1
ATOM 14404 N N . ALA I 2 46 ? 145.947 171.803 145.526 1.00 129.19 46 ALA D N 1
ATOM 14405 C CA . ALA I 2 46 ? 146.285 171.658 146.938 1.00 129.19 46 ALA D CA 1
ATOM 14406 C C . ALA I 2 46 ? 145.686 170.391 147.534 1.00 129.19 46 ALA D C 1
ATOM 14407 O O . ALA I 2 46 ? 146.292 169.777 148.419 1.00 129.19 46 ALA D O 1
ATOM 14409 N N . GLU I 2 47 ? 144.500 169.992 147.070 1.00 138.14 47 GLU D N 1
ATOM 14410 C CA . GLU I 2 47 ? 143.908 168.736 147.514 1.00 138.14 47 GLU D CA 1
ATOM 14411 C C . GLU I 2 47 ? 144.321 167.565 146.633 1.00 138.14 47 GLU D C 1
ATOM 14412 O O . GLU I 2 47 ? 143.818 166.452 146.823 1.00 138.14 47 GLU D O 1
ATOM 14418 N N . SER I 2 48 ? 145.194 167.801 145.649 1.00 135.39 48 SER D N 1
ATOM 14419 C CA . SER I 2 48 ? 145.677 166.744 144.768 1.00 135.39 48 SER D CA 1
ATOM 14420 C C . SER I 2 48 ? 146.488 165.702 145.530 1.00 135.39 48 SER D C 1
ATOM 14421 O O . SER I 2 48 ? 146.084 164.537 145.597 1.00 135.39 48 SER D O 1
ATOM 14424 N N . TYR I 2 49 ? 147.634 166.090 146.096 1.00 129.82 49 TYR D N 1
ATOM 14425 C CA . TYR I 2 49 ? 148.383 165.108 146.868 1.00 129.82 49 TYR D CA 1
ATOM 14426 C C . TYR I 2 49 ? 148.120 165.224 148.368 1.00 129.82 49 TYR D C 1
ATOM 14427 O O . TYR I 2 49 ? 147.337 164.439 148.911 1.00 129.82 49 TYR D O 1
ATOM 14436 N N . LYS I 2 50 ? 148.717 166.235 149.019 1.00 127.18 50 LYS D N 1
ATOM 14437 C CA . LYS I 2 50 ? 148.497 166.627 150.417 1.00 127.18 50 LYS D CA 1
ATOM 14438 C C . LYS I 2 50 ? 149.046 168.017 150.716 1.00 127.18 50 LYS D C 1
ATOM 14439 O O . LYS I 2 50 ? 150.204 168.102 151.137 1.00 127.18 50 LYS D O 1
ATOM 14445 N N . LEU I 2 51 ? 148.233 169.083 150.635 1.00 137.40 51 LEU D N 1
ATOM 14446 C CA . LEU I 2 51 ? 148.714 170.444 150.912 1.00 137.40 51 LEU D CA 1
ATOM 14447 C C . LEU I 2 51 ? 147.607 171.440 151.251 1.00 137.40 51 LEU D C 1
ATOM 14448 O O . LEU I 2 51 ? 146.415 171.139 151.135 1.00 137.40 51 LEU D O 1
ATOM 14453 N N . LYS I 2 52 ? 148.020 172.632 151.687 1.00 137.04 52 LYS D N 1
ATOM 14454 C CA . LYS I 2 52 ? 147.163 173.798 151.880 1.00 137.04 52 LYS D CA 1
ATOM 14455 C C . LYS I 2 52 ? 147.872 175.011 151.287 1.00 137.04 52 LYS D C 1
ATOM 14456 O O . LYS I 2 52 ? 149.055 175.233 151.567 1.00 137.04 52 LYS D O 1
ATOM 14462 N N . VAL I 2 53 ? 147.164 175.789 150.464 1.00 124.15 53 VAL D N 1
ATOM 14463 C CA . VAL I 2 53 ? 147.739 176.948 149.779 1.00 124.15 53 VAL D CA 1
ATOM 14464 C C . VAL I 2 53 ? 146.897 178.179 150.104 1.00 124.15 53 VAL D C 1
ATOM 14465 O O . VAL I 2 53 ? 145.663 178.121 150.068 1.00 124.15 53 VAL D O 1
ATOM 14469 N N . TYR I 2 54 ? 147.565 179.295 150.416 1.00 114.91 54 TYR D N 1
ATOM 14470 C CA . TYR I 2 54 ? 146.912 180.579 150.669 1.00 114.91 54 TYR D CA 1
ATOM 14471 C C . TYR I 2 54 ? 147.213 181.517 149.505 1.00 114.91 54 TYR D C 1
ATOM 14472 O O . TYR I 2 54 ? 148.380 181.732 149.165 1.00 114.91 54 TYR D O 1
ATOM 14481 N N . SER I 2 55 ? 146.172 182.086 148.900 1.00 118.59 55 SER D N 1
ATOM 14482 C CA . SER I 2 55 ? 146.353 182.911 147.708 1.00 118.59 55 SER D CA 1
ATOM 14483 C C . SER I 2 55 ? 146.400 184.393 148.070 1.00 118.59 55 SER D C 1
ATOM 14484 O O . SER I 2 55 ? 145.782 184.823 149.050 1.00 118.59 55 SER D O 1
ATOM 14487 N N . GLY I 2 56 ? 147.142 185.170 147.278 1.00 121.13 56 GLY D N 1
ATOM 14488 C CA . GLY I 2 56 ? 147.253 186.608 147.456 1.00 121.13 56 GLY D CA 1
ATOM 14489 C C . GLY I 2 56 ? 147.126 187.370 146.148 1.00 121.13 56 GLY D C 1
ATOM 14490 O O . GLY I 2 56 ? 146.900 186.758 145.101 1.00 121.13 56 GLY D O 1
ATOM 14491 N N . VAL I 2 57 ? 147.250 188.697 146.187 1.00 117.61 57 VAL D N 1
ATOM 14492 C CA . VAL I 2 57 ? 147.173 189.540 144.997 1.00 117.61 57 VAL D CA 1
ATOM 14493 C C . VAL I 2 57 ? 148.292 190.579 145.085 1.00 117.61 57 VAL D C 1
ATOM 14494 O O . VAL I 2 57 ? 148.840 190.811 146.169 1.00 117.61 57 VAL D O 1
ATOM 14498 N N . LYS I 2 58 ? 148.642 191.187 143.947 1.00 119.03 58 LYS D N 1
ATOM 14499 C CA . LYS I 2 58 ? 149.800 192.066 143.832 1.00 119.03 58 LYS D CA 1
ATOM 14500 C C . LYS I 2 58 ? 149.519 193.190 142.837 1.00 119.03 58 LYS D C 1
ATOM 14501 O O . LYS I 2 58 ? 148.758 193.008 141.881 1.00 119.03 58 LYS D O 1
ATOM 14507 N N . ILE I 2 59 ? 150.132 194.356 143.071 1.00 116.29 59 ILE D N 1
ATOM 14508 C CA . ILE I 2 59 ? 149.970 195.536 142.230 1.00 116.29 59 ILE D CA 1
ATOM 14509 C C . ILE I 2 59 ? 151.350 196.144 141.972 1.00 116.29 59 ILE D C 1
ATOM 14510 O O . ILE I 2 59 ? 152.297 195.917 142.734 1.00 116.29 59 ILE D O 1
ATOM 14515 N N . LYS I 2 60 ? 151.476 196.885 140.866 1.00 121.03 60 LYS D N 1
ATOM 14516 C CA . LYS I 2 60 ? 152.729 197.553 140.525 1.00 121.03 60 LYS D CA 1
ATOM 14517 C C . LYS I 2 60 ? 152.452 198.802 139.694 1.00 121.03 60 LYS D C 1
ATOM 14518 O O . LYS I 2 60 ? 151.665 198.745 138.743 1.00 121.03 60 LYS D O 1
ATOM 14524 N N . THR I 2 61 ? 153.099 199.916 140.069 1.00 132.43 61 THR D N 1
ATOM 14525 C CA . THR I 2 61 ? 153.196 201.160 139.298 1.00 132.43 61 THR D CA 1
ATOM 14526 C C . THR I 2 61 ? 151.829 201.777 138.989 1.00 132.43 61 THR D C 1
ATOM 14527 O O . THR I 2 61 ? 151.335 201.705 137.858 1.00 132.43 61 THR D O 1
ATOM 14531 N N . GLU I 2 62 ? 151.171 202.305 140.017 1.00 122.94 62 GLU D N 1
ATOM 14532 C CA . GLU I 2 62 ? 149.946 203.085 139.859 1.00 122.94 62 GLU D CA 1
ATOM 14533 C C . GLU I 2 62 ? 150.062 204.320 140.749 1.00 122.94 62 GLU D C 1
ATOM 14534 O O . GLU I 2 62 ? 151.152 204.681 141.200 1.00 122.94 62 GLU D O 1
ATOM 14540 N N . SER I 2 63 ? 148.916 204.967 140.990 1.00 116.27 63 SER D N 1
ATOM 14541 C CA . SER I 2 63 ? 148.842 206.242 141.702 1.00 116.27 63 SER D CA 1
ATOM 14542 C C . SER I 2 63 ? 149.193 206.139 143.186 1.00 116.27 63 SER D C 1
ATOM 14543 O O . SER I 2 63 ? 149.574 205.071 143.673 1.00 116.27 63 SER D O 1
ATOM 14546 N N . SER I 2 64 ? 149.085 207.255 143.910 1.00 124.38 64 SER D N 1
ATOM 14547 C CA . SER I 2 64 ? 149.547 207.309 145.293 1.00 124.38 64 SER D CA 1
ATOM 14548 C C . SER I 2 64 ? 148.587 206.664 146.291 1.00 124.38 64 SER D C 1
ATOM 14549 O O . SER I 2 64 ? 148.941 205.671 146.934 1.00 124.38 64 SER D O 1
ATOM 14552 N N . LYS I 2 65 ? 147.374 207.210 146.437 1.00 142.84 65 LYS D N 1
ATOM 14553 C CA . LYS I 2 65 ? 146.486 206.742 147.501 1.00 142.84 65 LYS D CA 1
ATOM 14554 C C . LYS I 2 65 ? 145.101 206.373 146.975 1.00 142.84 65 LYS D C 1
ATOM 14555 O O . LYS I 2 65 ? 144.318 205.717 147.679 1.00 142.84 65 LYS D O 1
ATOM 14561 N N . GLN I 2 66 ? 144.775 206.793 145.747 1.00 154.58 66 GLN D N 1
ATOM 14562 C CA . GLN I 2 66 ? 143.697 206.144 145.006 1.00 154.58 66 GLN D CA 1
ATOM 14563 C C . GLN I 2 66 ? 144.000 204.663 144.840 1.00 154.58 66 GLN D C 1
ATOM 14564 O O . GLN I 2 66 ? 143.108 203.810 144.966 1.00 154.58 66 GLN D O 1
ATOM 14570 N N . LEU I 2 67 ? 145.273 204.350 144.575 1.00 125.31 67 LEU D N 1
ATOM 14571 C CA . LEU I 2 67 ? 145.750 202.974 144.584 1.00 125.31 67 LEU D CA 1
ATOM 14572 C C . LEU I 2 67 ? 145.585 202.343 145.959 1.00 125.31 67 LEU D C 1
ATOM 14573 O O . LEU I 2 67 ? 145.228 201.173 146.059 1.00 125.31 67 LEU D O 1
ATOM 14578 N N . ARG I 2 68 ? 145.805 203.109 147.035 1.00 125.20 68 ARG D N 1
ATOM 14579 C CA . ARG I 2 68 ? 145.595 202.575 148.383 1.00 125.20 68 ARG D CA 1
ATOM 14580 C C . ARG I 2 68 ? 144.142 202.185 148.644 1.00 125.20 68 ARG D C 1
ATOM 14581 O O . ARG I 2 68 ? 143.890 201.094 149.176 1.00 125.20 68 ARG D O 1
ATOM 14589 N N . ASP I 2 69 ? 143.186 203.019 148.227 1.00 135.19 69 ASP D N 1
ATOM 14590 C CA . ASP I 2 69 ? 141.774 202.675 148.388 1.00 135.19 69 ASP D CA 1
ATOM 14591 C C . ASP I 2 69 ? 141.369 201.485 147.514 1.00 135.19 69 ASP D C 1
ATOM 14592 O O . ASP I 2 69 ? 140.680 200.569 147.986 1.00 135.19 69 ASP D O 1
ATOM 14597 N N . LYS I 2 70 ? 141.805 201.467 146.248 1.00 125.52 70 LYS D N 1
ATOM 14598 C CA . LYS I 2 70 ? 141.465 200.352 145.362 1.00 125.52 70 LYS D CA 1
ATOM 14599 C C . LYS I 2 70 ? 142.173 199.064 145.788 1.00 125.52 70 LYS D C 1
ATOM 14600 O O . LYS I 2 70 ? 141.644 197.962 145.606 1.00 125.52 70 LYS D O 1
ATOM 14606 N N . VAL I 2 71 ? 143.356 199.190 146.394 1.00 123.52 71 VAL D N 1
ATOM 14607 C CA . VAL I 2 71 ? 144.095 198.037 146.901 1.00 123.52 71 VAL D CA 1
ATOM 14608 C C . VAL I 2 71 ? 143.403 197.457 148.127 1.00 123.52 71 VAL D C 1
ATOM 14609 O O . VAL I 2 71 ? 143.307 196.233 148.275 1.00 123.52 71 VAL D O 1
ATOM 14613 N N . LYS I 2 72 ? 142.849 198.319 148.988 1.00 125.81 72 LYS D N 1
ATOM 14614 C CA . LYS I 2 72 ? 142.017 197.828 150.088 1.00 125.81 72 LYS D CA 1
ATOM 14615 C C . LYS I 2 72 ? 140.751 197.140 149.573 1.00 125.81 72 LYS D C 1
ATOM 14616 O O . LYS I 2 72 ? 140.341 196.090 150.093 1.00 125.81 72 LYS D O 1
ATOM 14622 N N . LYS I 2 73 ? 140.140 197.704 148.523 1.00 127.71 73 LYS D N 1
ATOM 14623 C CA . LYS I 2 73 ? 138.907 197.130 147.985 1.00 127.71 73 LYS D CA 1
ATOM 14624 C C . LYS I 2 73 ? 139.140 195.787 147.294 1.00 127.71 73 LYS D C 1
ATOM 14625 O O . LYS I 2 73 ? 138.281 194.899 147.372 1.00 127.71 73 LYS D O 1
ATOM 14631 N N . PHE I 2 74 ? 140.279 195.607 146.621 1.00 124.32 74 PHE D N 1
ATOM 14632 C CA . PHE I 2 74 ? 140.583 194.293 146.057 1.00 124.32 74 PHE D CA 1
ATOM 14633 C C . PHE I 2 74 ? 141.176 193.357 147.109 1.00 124.32 74 PHE D C 1
ATOM 14634 O O . PHE I 2 74 ? 141.178 192.134 146.933 1.00 124.32 74 PHE D O 1
ATOM 14642 N N . ARG I 2 75 ? 141.688 193.914 148.212 1.00 116.01 75 ARG D N 1
ATOM 14643 C CA . ARG I 2 75 ? 142.257 193.089 149.274 1.00 116.01 75 ARG D CA 1
ATOM 14644 C C . ARG I 2 75 ? 141.161 192.475 150.134 1.00 116.01 75 ARG D C 1
ATOM 14645 O O . ARG I 2 75 ? 141.352 191.412 150.738 1.00 116.01 75 ARG D O 1
ATOM 14653 N N . ASN I 2 76 ? 139.988 193.114 150.174 1.00 115.09 76 ASN D N 1
ATOM 14654 C CA . ASN I 2 76 ? 138.854 192.604 150.948 1.00 115.09 76 ASN D CA 1
ATOM 14655 C C . ASN I 2 76 ? 138.285 191.267 150.457 1.00 115.09 76 ASN D C 1
ATOM 14656 O O . ASN I 2 76 ? 137.425 190.684 151.125 1.00 115.09 76 ASN D O 1
ATOM 14661 N N . LYS I 2 77 ? 138.746 190.774 149.305 1.00 114.46 77 LYS D N 1
ATOM 14662 C CA . LYS I 2 77 ? 138.350 189.473 148.781 1.00 114.46 77 LYS D CA 1
ATOM 14663 C C . LYS I 2 77 ? 139.374 188.372 149.019 1.00 114.46 77 LYS D C 1
ATOM 14664 O O . LYS I 2 77 ? 138.990 187.205 149.114 1.00 114.46 77 LYS D O 1
ATOM 14670 N N . CYS I 2 78 ? 140.660 188.706 149.114 1.00 114.53 78 CYS D N 1
ATOM 14671 C CA . CYS I 2 78 ? 141.725 187.718 149.193 1.00 114.53 78 CYS D CA 1
ATOM 14672 C C . CYS I 2 78 ? 142.330 187.689 150.598 1.00 114.53 78 CYS D C 1
ATOM 14673 O O . CYS I 2 78 ? 141.925 188.437 151.491 1.00 114.53 78 CYS D O 1
ATOM 14676 N N . HIS I 2 79 ? 143.315 186.810 150.798 1.00 111.87 79 HIS D N 1
ATOM 14677 C CA . HIS I 2 79 ? 143.916 186.612 152.113 1.00 111.87 79 HIS D CA 1
ATOM 14678 C C . HIS I 2 79 ? 145.033 187.607 152.410 1.00 111.87 79 HIS D C 1
ATOM 14679 O O . HIS I 2 79 ? 144.913 188.427 153.327 1.00 111.87 79 HIS D O 1
ATOM 14686 N N . ILE I 2 80 ? 146.123 187.540 151.648 1.00 108.64 80 ILE D N 1
ATOM 14687 C CA . ILE I 2 80 ? 147.292 188.384 151.871 1.00 108.64 80 ILE D CA 1
ATOM 14688 C C . ILE I 2 80 ? 147.541 189.208 150.616 1.00 108.64 80 ILE D C 1
ATOM 14689 O O . ILE I 2 80 ? 146.808 189.098 149.625 1.00 108.64 80 ILE D O 1
ATOM 14694 N N . ILE I 2 81 ? 148.577 190.047 150.659 1.00 108.51 81 ILE D N 1
ATOM 14695 C CA . ILE I 2 81 ? 148.827 191.013 149.596 1.00 108.51 81 ILE D CA 1
ATOM 14696 C C . ILE I 2 81 ? 150.310 191.379 149.579 1.00 108.51 81 ILE D C 1
ATOM 14697 O O . ILE I 2 81 ? 151.030 191.198 150.569 1.00 108.51 81 ILE D O 1
ATOM 14702 N N . LEU I 2 82 ? 150.776 191.846 148.418 1.00 96.38 82 LEU D N 1
ATOM 14703 C CA . LEU I 2 82 ? 152.134 192.347 148.230 1.00 96.38 82 LEU D CA 1
ATOM 14704 C C . LEU I 2 82 ? 152.091 193.565 147.319 1.00 96.38 82 LEU D C 1
ATOM 14705 O O . LEU I 2 82 ? 151.391 193.556 146.302 1.00 96.38 82 LEU D O 1
ATOM 14710 N N . ILE I 2 83 ? 152.829 194.608 147.682 1.00 88.77 83 ILE D N 1
ATOM 14711 C CA . ILE I 2 83 ? 153.021 195.766 146.822 1.00 88.77 83 ILE D CA 1
ATOM 14712 C C . ILE I 2 83 ? 154.510 195.891 146.504 1.00 88.77 83 ILE D C 1
ATOM 14713 O O . ILE I 2 83 ? 155.358 195.947 147.395 1.00 88.77 83 ILE D O 1
ATOM 14718 N N . GLU I 2 84 ? 154.826 195.924 145.212 1.00 105.28 84 GLU D N 1
ATOM 14719 C CA . GLU I 2 84 ? 156.214 196.012 144.780 1.00 105.28 84 GLU D CA 1
ATOM 14720 C C . GLU I 2 84 ? 156.410 197.311 144.013 1.00 105.28 84 GLU D C 1
ATOM 14721 O O . GLU I 2 84 ? 155.517 197.757 143.287 1.00 105.28 84 GLU D O 1
ATOM 14727 N N . GLY I 2 85 ? 157.584 197.909 144.188 1.00 108.64 85 GLY D N 1
ATOM 14728 C CA . GLY I 2 85 ? 157.914 199.138 143.494 1.00 108.64 85 GLY D CA 1
ATOM 14729 C C . GLY I 2 85 ? 159.146 199.826 144.041 1.00 108.64 85 GLY D C 1
ATOM 14730 O O . GLY I 2 85 ? 159.342 199.895 145.258 1.00 108.64 85 GLY D O 1
ATOM 14731 N N . GLY I 2 86 ? 159.983 200.351 143.143 1.00 111.62 86 GLY D N 1
ATOM 14732 C CA . GLY I 2 86 ? 161.191 201.028 143.582 1.00 111.62 86 GLY D CA 1
ATOM 14733 C C . GLY I 2 86 ? 160.955 202.485 143.930 1.00 111.62 86 GLY D C 1
ATOM 14734 O O . GLY I 2 86 ? 161.851 203.164 144.441 1.00 111.62 86 GLY D O 1
ATOM 14735 N N . VAL I 2 87 ? 159.753 202.991 143.646 1.00 102.59 87 VAL D N 1
ATOM 14736 C CA . VAL I 2 87 ? 159.436 204.382 143.939 1.00 102.59 87 VAL D CA 1
ATOM 14737 C C . VAL I 2 87 ? 159.261 204.553 145.440 1.00 102.59 87 VAL D C 1
ATOM 14738 O O . VAL I 2 87 ? 158.552 203.777 146.090 1.00 102.59 87 VAL D O 1
ATOM 14742 N N . LEU I 2 88 ? 159.929 205.564 146.001 1.00 91.44 88 LEU D N 1
ATOM 14743 C CA . LEU I 2 88 ? 159.849 205.818 147.436 1.00 91.44 88 LEU D CA 1
ATOM 14744 C C . LEU I 2 88 ? 158.519 206.452 147.817 1.00 91.44 88 LEU D C 1
ATOM 14745 O O . LEU I 2 88 ? 158.056 206.298 148.955 1.00 91.44 88 LEU D O 1
ATOM 14750 N N . LYS I 2 89 ? 157.903 207.167 146.872 1.00 94.83 89 LYS D N 1
ATOM 14751 C CA . LYS I 2 89 ? 156.663 207.889 147.132 1.00 94.83 89 LYS D CA 1
ATOM 14752 C C . LYS I 2 89 ? 155.507 206.929 147.384 1.00 94.83 89 LYS D C 1
ATOM 14753 O O . LYS I 2 89 ? 154.699 207.127 148.298 1.00 94.83 89 LYS D O 1
ATOM 14759 N N . ILE I 2 90 ? 155.423 205.868 146.579 1.00 99.20 90 ILE D N 1
ATOM 14760 C CA . ILE I 2 90 ? 154.416 204.841 146.830 1.00 99.20 90 ILE D CA 1
ATOM 14761 C C . ILE I 2 90 ? 154.827 203.972 148.016 1.00 99.20 90 ILE D C 1
ATOM 14762 O O . ILE I 2 90 ? 153.968 203.422 148.717 1.00 99.20 90 ILE D O 1
ATOM 14767 N N . ASN I 2 91 ? 156.131 203.888 148.303 1.00 100.39 91 ASN D N 1
ATOM 14768 C CA . ASN I 2 91 ? 156.613 203.035 149.386 1.00 100.39 91 ASN D CA 1
ATOM 14769 C C . ASN I 2 91 ? 156.246 203.624 150.744 1.00 100.39 91 ASN D C 1
ATOM 14770 O O . ASN I 2 91 ? 155.925 202.889 151.689 1.00 100.39 91 ASN D O 1
ATOM 14775 N N . ARG I 2 92 ? 156.262 204.955 150.849 1.00 99.63 92 ARG D N 1
ATOM 14776 C CA . ARG I 2 92 ? 155.861 205.651 152.067 1.00 99.63 92 ARG D CA 1
ATOM 14777 C C . ARG I 2 92 ? 154.385 205.418 152.375 1.00 99.63 92 ARG D C 1
ATOM 14778 O O . ARG I 2 92 ? 154.024 205.134 153.519 1.00 99.63 92 ARG D O 1
ATOM 14786 N N . ALA I 2 93 ? 153.530 205.496 151.356 1.00 99.48 93 ALA D N 1
ATOM 14787 C CA . ALA I 2 93 ? 152.106 205.239 151.538 1.00 99.48 93 ALA D CA 1
ATOM 14788 C C . ALA I 2 93 ? 151.839 203.766 151.833 1.00 99.48 93 ALA D C 1
ATOM 14789 O O . ALA I 2 93 ? 150.929 203.436 152.605 1.00 99.48 93 ALA D O 1
ATOM 14791 N N . ALA I 2 94 ? 152.643 202.880 151.235 1.00 97.93 94 ALA D N 1
ATOM 14792 C CA . ALA I 2 94 ? 152.464 201.445 151.431 1.00 97.93 94 ALA D CA 1
ATOM 14793 C C . ALA I 2 94 ? 152.847 201.026 152.846 1.00 97.93 94 ALA D C 1
ATOM 14794 O O . ALA I 2 94 ? 152.215 200.144 153.439 1.00 97.93 94 ALA D O 1
ATOM 14796 N N . VAL I 2 95 ? 153.888 201.646 153.405 1.00 93.50 95 VAL D N 1
ATOM 14797 C CA . VAL I 2 95 ? 154.198 201.375 154.805 1.00 93.50 95 VAL D CA 1
ATOM 14798 C C . VAL I 2 95 ? 153.348 202.226 155.741 1.00 93.50 95 VAL D C 1
ATOM 14799 O O . VAL I 2 95 ? 153.309 201.954 156.945 1.00 93.50 95 VAL D O 1
ATOM 14803 N N . GLU I 2 96 ? 152.660 203.247 155.224 1.00 95.08 96 GLU D N 1
ATOM 14804 C CA . GLU I 2 96 ? 151.814 204.098 156.051 1.00 95.08 96 GLU D CA 1
ATOM 14805 C C . GLU I 2 96 ? 150.424 203.498 156.253 1.00 95.08 96 GLU D C 1
ATOM 14806 O O . GLU I 2 96 ? 149.799 203.714 157.298 1.00 95.08 96 GLU D O 1
ATOM 14812 N N . LEU I 2 97 ? 149.941 202.719 155.277 1.00 87.72 97 LEU D N 1
ATOM 14813 C CA . LEU I 2 97 ? 148.546 202.277 155.311 1.00 87.72 97 LEU D CA 1
ATOM 14814 C C . LEU I 2 97 ? 148.320 201.141 156.307 1.00 87.72 97 LEU D C 1
ATOM 14815 O O . LEU I 2 97 ? 147.172 200.748 156.545 1.00 87.72 97 LEU D O 1
ATOM 14820 N N . HIS I 2 98 ? 149.405 200.597 156.879 1.00 81.91 98 HIS D N 1
ATOM 14821 C CA . HIS I 2 98 ? 149.471 199.593 157.949 1.00 81.91 98 HIS D CA 1
ATOM 14822 C C . HIS I 2 98 ? 148.529 198.399 157.806 1.00 81.91 98 HIS D C 1
ATOM 14823 O O . HIS I 2 98 ? 148.018 197.886 158.807 1.00 81.91 98 HIS D O 1
ATOM 14830 N N . ASP I 2 99 ? 148.312 197.925 156.581 1.00 86.49 99 ASP D N 1
ATOM 14831 C CA . ASP I 2 99 ? 147.433 196.775 156.395 1.00 86.49 99 ASP D CA 1
ATOM 14832 C C . ASP I 2 99 ? 148.049 195.786 155.408 1.00 86.49 99 ASP D C 1
ATOM 14833 O O . ASP I 2 99 ? 147.572 194.654 155.271 1.00 86.49 99 ASP D O 1
ATOM 14838 N N . VAL I 2 100 ? 149.120 196.196 154.728 1.00 98.44 100 VAL D N 1
ATOM 14839 C CA . VAL I 2 100 ? 149.883 195.292 153.871 1.00 98.44 100 VAL D CA 1
ATOM 14840 C C . VAL I 2 100 ? 150.737 194.388 154.752 1.00 98.44 100 VAL D C 1
ATOM 14841 O O . VAL I 2 100 ? 151.384 194.856 155.695 1.00 98.44 100 VAL D O 1
ATOM 14845 N N . ASP I 2 101 ? 150.741 193.087 154.456 1.00 98.90 101 ASP D N 1
ATOM 14846 C CA . ASP I 2 101 ? 151.469 192.118 155.262 1.00 98.90 101 ASP D CA 1
ATOM 14847 C C . ASP I 2 101 ? 152.971 192.180 155.015 1.00 98.90 101 ASP D C 1
ATOM 14848 O O . ASP I 2 101 ? 153.739 192.480 155.933 1.00 98.90 101 ASP D O 1
ATOM 14853 N N . ILE I 2 102 ? 153.401 191.900 153.783 1.00 88.81 102 ILE D N 1
ATOM 14854 C CA . ILE I 2 102 ? 154.816 191.857 153.434 1.00 88.81 102 ILE D CA 1
ATOM 14855 C C . ILE I 2 102 ? 155.082 192.784 152.254 1.00 88.81 102 ILE D C 1
ATOM 14856 O O . ILE I 2 102 ? 154.191 193.070 151.449 1.00 88.81 102 ILE D O 1
ATOM 14861 N N . LEU I 2 103 ? 156.320 193.267 152.174 1.00 79.45 103 LEU D N 1
ATOM 14862 C CA . LEU I 2 103 ? 156.746 194.289 151.226 1.00 79.45 103 LEU D CA 1
ATOM 14863 C C . LEU I 2 103 ? 157.999 193.839 150.482 1.00 79.45 103 LEU D C 1
ATOM 14864 O O . LEU I 2 103 ? 158.929 193.284 151.068 1.00 79.45 103 LEU D O 1
ATOM 14869 N N . SER I 2 104 ? 158.032 194.110 149.179 1.00 91.63 104 SER D N 1
ATOM 14870 C CA . SER I 2 104 ? 159.150 193.656 148.363 1.00 91.63 104 SER D CA 1
ATOM 14871 C C . SER I 2 104 ? 159.636 194.787 147.470 1.00 91.63 104 SER D C 1
ATOM 14872 O O . SER I 2 104 ? 159.130 195.911 147.514 1.00 91.63 104 SER D O 1
ATOM 14875 N N . THR I 2 105 ? 160.636 194.447 146.645 1.00 105.22 105 THR D N 1
ATOM 14876 C CA . THR I 2 105 ? 161.339 195.248 145.642 1.00 105.22 105 THR D CA 1
ATOM 14877 C C . THR I 2 105 ? 161.776 196.625 146.159 1.00 105.22 105 THR D C 1
ATOM 14878 O O . THR I 2 105 ? 161.129 197.631 145.841 1.00 105.22 105 THR D O 1
ATOM 14882 N N . PRO I 2 106 ? 162.805 196.727 147.039 1.00 96.62 106 PRO D N 1
ATOM 14883 C CA . PRO I 2 106 ? 163.499 198.016 147.153 1.00 96.62 106 PRO D CA 1
ATOM 14884 C C . PRO I 2 106 ? 164.824 198.076 146.402 1.00 96.62 106 PRO D C 1
ATOM 14885 O O . PRO I 2 106 ? 165.522 199.090 146.504 1.00 96.62 106 PRO D O 1
ATOM 14889 N N . GLU I 2 107 ? 165.199 197.032 145.656 1.00 115.54 107 GLU D N 1
ATOM 14890 C CA . GLU I 2 107 ? 166.579 196.982 145.180 1.00 115.54 107 GLU D CA 1
ATOM 14891 C C . GLU I 2 107 ? 166.716 197.119 143.665 1.00 115.54 107 GLU D C 1
ATOM 14892 O O . GLU I 2 107 ? 167.730 197.640 143.187 1.00 115.54 107 GLU D O 1
ATOM 14898 N N . LEU I 2 108 ? 165.725 196.669 142.889 1.00 124.44 108 LEU D N 1
ATOM 14899 C CA . LEU I 2 108 ? 165.919 196.646 141.442 1.00 124.44 108 LEU D CA 1
ATOM 14900 C C . LEU I 2 108 ? 165.258 197.828 140.744 1.00 124.44 108 LEU D C 1
ATOM 14901 O O . LEU I 2 108 ? 165.708 198.222 139.662 1.00 124.44 108 LEU D O 1
ATOM 14906 N N . GLY I 2 109 ? 164.202 198.395 141.321 1.00 118.89 109 GLY D N 1
ATOM 14907 C CA . GLY I 2 109 ? 163.593 199.587 140.762 1.00 118.89 109 GLY D CA 1
ATOM 14908 C C . GLY I 2 109 ? 164.260 200.849 141.268 1.00 118.89 109 GLY D C 1
ATOM 14909 O O . GLY I 2 109 ? 164.062 201.938 140.722 1.00 118.89 109 GLY D O 1
ATOM 14910 N N . ARG I 2 110 ? 165.059 200.700 142.327 1.00 115.08 110 ARG D N 1
ATOM 14911 C CA . ARG I 2 110 ? 165.702 201.851 142.951 1.00 115.08 110 ARG D CA 1
ATOM 14912 C C . ARG I 2 110 ? 167.172 201.949 142.562 1.00 115.08 110 ARG D C 1
ATOM 14913 O O . ARG I 2 110 ? 167.619 202.995 142.073 1.00 115.08 110 ARG D O 1
ATOM 14921 N N . LYS I 2 111 ? 167.939 200.878 142.815 1.00 101.50 111 LYS D N 1
ATOM 14922 C CA . LYS I 2 111 ? 169.376 200.746 142.562 1.00 101.50 111 LYS D CA 1
ATOM 14923 C C . LYS I 2 111 ? 170.222 201.798 143.278 1.00 101.50 111 LYS D C 1
ATOM 14924 O O . LYS I 2 111 ? 171.350 202.077 142.858 1.00 101.50 111 LYS D O 1
ATOM 14930 N N . ASP I 2 112 ? 169.698 202.386 144.355 1.00 110.92 112 ASP D N 1
ATOM 14931 C CA . ASP I 2 112 ? 170.448 203.335 145.168 1.00 110.92 112 ASP D CA 1
ATOM 14932 C C . ASP I 2 112 ? 170.644 202.883 146.606 1.00 110.92 112 ASP D C 1
ATOM 14933 O O . ASP I 2 112 ? 171.784 202.850 147.075 1.00 110.92 112 ASP D O 1
ATOM 14938 N N . SER I 2 113 ? 169.564 202.534 147.305 1.00 103.26 113 SER D N 1
ATOM 14939 C CA . SER I 2 113 ? 169.561 201.951 148.643 1.00 103.26 113 SER D CA 1
ATOM 14940 C C . SER I 2 113 ? 168.169 201.401 148.908 1.00 103.26 113 SER D C 1
ATOM 14941 O O . SER I 2 113 ? 167.183 201.885 148.344 1.00 103.26 113 SER D O 1
ATOM 14944 N N . GLY I 2 114 ? 168.099 200.384 149.763 1.00 82.28 114 GLY D N 1
ATOM 14945 C CA . GLY I 2 114 ? 166.843 199.695 149.984 1.00 82.28 114 GLY D CA 1
ATOM 14946 C C . GLY I 2 114 ? 165.826 200.425 150.839 1.00 82.28 114 GLY D C 1
ATOM 14947 O O . GLY I 2 114 ? 164.793 200.875 150.335 1.00 82.28 114 GLY D O 1
ATOM 14948 N N . ILE I 2 115 ? 166.115 200.560 152.135 1.00 88.26 115 ILE D N 1
ATOM 14949 C CA . ILE I 2 115 ? 165.178 201.113 153.105 1.00 88.26 115 ILE D CA 1
ATOM 14950 C C . ILE I 2 115 ? 165.823 202.331 153.757 1.00 88.26 115 ILE D C 1
ATOM 14951 O O . ILE I 2 115 ? 167.008 202.330 154.094 1.00 88.26 115 ILE D O 1
ATOM 14956 N N . ASP I 2 116 ? 165.032 203.390 153.905 1.00 93.02 116 ASP D N 1
ATOM 14957 C CA . ASP I 2 116 ? 165.459 204.604 154.581 1.00 93.02 116 ASP D CA 1
ATOM 14958 C C . ASP I 2 116 ? 165.249 204.442 156.084 1.00 93.02 116 ASP D C 1
ATOM 14959 O O . ASP I 2 116 ? 164.485 203.585 156.538 1.00 93.02 116 ASP D O 1
ATOM 14964 N N . HIS I 2 117 ? 165.957 205.273 156.855 1.00 94.80 117 HIS D N 1
ATOM 14965 C CA . HIS I 2 117 ? 165.875 205.226 158.312 1.00 94.80 117 HIS D CA 1
ATOM 14966 C C . HIS I 2 117 ? 164.503 205.680 158.804 1.00 94.80 117 HIS D C 1
ATOM 14967 O O . HIS I 2 117 ? 163.917 205.075 159.711 1.00 94.80 117 HIS D O 1
ATOM 14974 N N . VAL I 2 118 ? 163.978 206.751 158.201 1.00 93.27 118 VAL D N 1
ATOM 14975 C CA . VAL I 2 118 ? 162.624 207.219 158.503 1.00 93.27 118 VAL D CA 1
ATOM 14976 C C . VAL I 2 118 ? 161.603 206.182 158.047 1.00 93.27 118 VAL D C 1
ATOM 14977 O O . VAL I 2 118 ? 160.593 205.931 158.718 1.00 93.27 118 VAL D O 1
ATOM 14981 N N . LEU I 2 119 ? 161.889 205.533 156.912 1.00 89.09 119 LEU D N 1
ATOM 14982 C CA . LEU I 2 119 ? 161.039 204.458 156.405 1.00 89.09 119 LEU D CA 1
ATOM 14983 C C . LEU I 2 119 ? 161.023 203.270 157.362 1.00 89.09 119 LEU D C 1
ATOM 14984 O O . LEU I 2 119 ? 159.966 202.679 157.618 1.00 89.09 119 LEU D O 1
ATOM 14989 N N . ALA I 2 120 ? 162.181 202.944 157.943 1.00 83.24 120 ALA D N 1
ATOM 14990 C CA . ALA I 2 120 ? 162.265 201.824 158.878 1.00 83.24 120 ALA D CA 1
ATOM 14991 C C . ALA I 2 120 ? 161.606 202.161 160.212 1.00 83.24 120 ALA D C 1
ATOM 14992 O O . ALA I 2 120 ? 161.058 201.278 160.885 1.00 83.24 120 ALA D O 1
ATOM 14994 N N . ARG I 2 121 ? 161.660 203.432 160.622 1.00 96.95 121 ARG D N 1
ATOM 14995 C CA . ARG I 2 121 ? 160.975 203.829 161.850 1.00 96.95 121 ARG D CA 1
ATOM 14996 C C . ARG I 2 121 ? 159.463 203.862 161.659 1.00 96.95 121 ARG D C 1
ATOM 14997 O O . ARG I 2 121 ? 158.710 203.534 162.584 1.00 96.95 121 ARG D O 1
ATOM 15005 N N . LEU I 2 122 ? 159.003 204.261 160.471 1.00 90.13 122 LEU D N 1
ATOM 15006 C CA . LEU I 2 122 ? 157.570 204.269 160.195 1.00 90.13 122 LEU D CA 1
ATOM 15007 C C . LEU I 2 122 ? 157.042 202.847 160.052 1.00 90.13 122 LEU D C 1
ATOM 15008 O O . LEU I 2 122 ? 155.901 202.553 160.433 1.00 90.13 122 LEU D O 1
ATOM 15013 N N . ALA I 2 123 ? 157.873 201.943 159.519 1.00 77.09 123 ALA D N 1
ATOM 15014 C CA . ALA I 2 123 ? 157.502 200.535 159.432 1.00 77.09 123 ALA D CA 1
ATOM 15015 C C . ALA I 2 123 ? 157.440 199.890 160.811 1.00 77.09 123 ALA D C 1
ATOM 15016 O O . ALA I 2 123 ? 156.701 198.922 161.018 1.00 77.09 123 ALA D O 1
ATOM 15018 N N . SER I 2 124 ? 158.219 200.406 161.762 1.00 89.69 124 SER D N 1
ATOM 15019 C CA . SER I 2 124 ? 158.162 199.905 163.131 1.00 89.69 124 SER D CA 1
ATOM 15020 C C . SER I 2 124 ? 156.873 200.346 163.815 1.00 89.69 124 SER D C 1
ATOM 15021 O O . SER I 2 124 ? 156.317 199.627 164.652 1.00 89.69 124 SER D O 1
ATOM 15024 N N . ASN I 2 125 ? 156.386 201.542 163.471 1.00 90.49 125 ASN D N 1
ATOM 15025 C CA . ASN I 2 125 ? 155.157 202.041 164.078 1.00 90.49 125 ASN D CA 1
ATOM 15026 C C . ASN I 2 125 ? 153.924 201.409 163.446 1.00 90.49 125 ASN D C 1
ATOM 15027 O O . ASN I 2 125 ? 152.914 201.186 164.124 1.00 90.49 125 ASN D O 1
ATOM 15032 N N . HIS I 2 126 ? 153.981 201.120 162.145 1.00 86.64 126 HIS D N 1
ATOM 15033 C CA . HIS I 2 126 ? 152.818 200.589 161.445 1.00 86.64 126 HIS D CA 1
ATOM 15034 C C . HIS I 2 126 ? 152.823 199.075 161.285 1.00 86.64 126 HIS D C 1
ATOM 15035 O O . HIS I 2 126 ? 151.820 198.526 160.810 1.00 86.64 126 HIS D O 1
ATOM 15042 N N . ARG I 2 127 ? 153.918 198.408 161.669 1.00 79.61 127 ARG D N 1
ATOM 15043 C CA . ARG I 2 127 ? 154.088 196.954 161.670 1.00 79.61 127 ARG D CA 1
ATOM 15044 C C . ARG I 2 127 ? 153.880 196.322 160.299 1.00 79.61 127 ARG D C 1
ATOM 15045 O O . ARG I 2 127 ? 152.990 195.483 160.123 1.00 79.61 127 ARG D O 1
ATOM 15053 N N . VAL I 2 128 ? 154.699 196.711 159.325 1.00 78.37 128 VAL D N 1
ATOM 15054 C CA . VAL I 2 128 ? 154.721 196.090 158.005 1.00 78.37 128 VAL D CA 1
ATOM 15055 C C . VAL I 2 128 ? 156.034 195.320 157.888 1.00 78.37 128 VAL D C 1
ATOM 15056 O O . VAL I 2 128 ? 157.046 195.712 158.483 1.00 78.37 128 VAL D O 1
ATOM 15060 N N . ALA I 2 129 ? 156.001 194.196 157.180 1.00 72.40 129 ALA D N 1
ATOM 15061 C CA . ALA I 2 129 ? 157.136 193.286 157.106 1.00 72.40 129 ALA D CA 1
ATOM 15062 C C . ALA I 2 129 ? 157.839 193.434 155.764 1.00 72.40 129 ALA D C 1
ATOM 15063 O O . ALA I 2 129 ? 157.229 193.872 154.784 1.00 72.40 129 ALA D O 1
ATOM 15065 N N . ILE I 2 130 ? 159.118 193.073 155.728 1.00 72.99 130 ILE D N 1
ATOM 15066 C CA . ILE I 2 130 ? 159.926 193.160 154.516 1.00 72.99 130 ILE D CA 1
ATOM 15067 C C . ILE I 2 130 ? 160.110 191.755 153.954 1.00 72.99 130 ILE D C 1
ATOM 15068 O O . ILE I 2 130 ? 160.533 190.840 154.670 1.00 72.99 130 ILE D O 1
ATOM 15073 N N . GLU I 2 131 ? 159.784 191.575 152.675 1.00 91.32 131 GLU D N 1
ATOM 15074 C CA . GLU I 2 131 ? 159.950 190.292 152.004 1.00 91.32 131 GLU D CA 1
ATOM 15075 C C . GLU I 2 131 ? 161.162 190.364 151.080 1.00 91.32 131 GLU D C 1
ATOM 15076 O O . GLU I 2 131 ? 161.266 191.269 150.245 1.00 91.32 131 GLU D O 1
ATOM 15082 N N . LEU I 2 132 ? 162.061 189.395 151.232 1.00 92.52 132 LEU D N 1
ATOM 15083 C CA . LEU I 2 132 ? 163.299 189.325 150.468 1.00 92.52 132 LEU D CA 1
ATOM 15084 C C . LEU I 2 132 ? 163.176 188.283 149.359 1.00 92.52 132 LEU D C 1
ATOM 15085 O O . LEU I 2 132 ? 162.966 187.095 149.632 1.00 92.52 132 LEU D O 1
ATOM 15090 N N . ASN I 2 133 ? 163.322 188.731 148.113 1.00 99.10 133 ASN D N 1
ATOM 15091 C CA . ASN I 2 133 ? 163.167 187.888 146.934 1.00 99.10 133 ASN D CA 1
ATOM 15092 C C . ASN I 2 133 ? 164.501 187.249 146.571 1.00 99.10 133 ASN D C 1
ATOM 15093 O O . ASN I 2 133 ? 165.546 187.630 147.108 1.00 99.10 133 ASN D O 1
ATOM 15098 N N . PHE I 2 134 ? 164.469 186.271 145.660 1.00 90.64 134 PHE D N 1
ATOM 15099 C CA . PHE I 2 134 ? 165.703 185.631 145.227 1.00 90.64 134 PHE D CA 1
ATOM 15100 C C . PHE I 2 134 ? 165.811 185.450 143.713 1.00 90.64 134 PHE D C 1
ATOM 15101 O O . PHE I 2 134 ? 166.913 185.193 143.217 1.00 90.64 134 PHE D O 1
ATOM 15109 N N . LYS I 2 135 ? 164.716 185.608 142.960 1.00 89.10 135 LYS D N 1
ATOM 15110 C CA . LYS I 2 135 ? 164.794 185.542 141.497 1.00 89.10 135 LYS D CA 1
ATOM 15111 C C . LYS I 2 135 ? 165.647 186.683 140.936 1.00 89.10 135 LYS D C 1
ATOM 15112 O O . LYS I 2 135 ? 166.325 186.522 139.905 1.00 89.10 135 LYS D O 1
ATOM 15118 N N . THR I 2 136 ? 165.661 187.822 141.638 1.00 87.75 136 THR D N 1
ATOM 15119 C CA . THR I 2 136 ? 166.589 188.925 141.411 1.00 87.75 136 THR D CA 1
ATOM 15120 C C . THR I 2 136 ? 168.056 188.506 141.519 1.00 87.75 136 THR D C 1
ATOM 15121 O O . THR I 2 136 ? 168.916 189.107 140.871 1.00 87.75 136 THR D O 1
ATOM 15125 N N . LEU I 2 137 ? 168.364 187.498 142.342 1.00 91.87 137 LEU D N 1
ATOM 15126 C CA . LEU I 2 137 ? 169.735 187.003 142.409 1.00 91.87 137 LEU D CA 1
ATOM 15127 C C . LEU I 2 137 ? 170.056 186.080 141.243 1.00 91.87 137 LEU D C 1
ATOM 15128 O O . LEU I 2 137 ? 171.233 185.885 140.914 1.00 91.87 137 LEU D O 1
ATOM 15133 N N . LEU I 2 138 ? 169.033 185.496 140.611 1.00 97.04 138 LEU D N 1
ATOM 15134 C CA . LEU I 2 138 ? 169.288 184.519 139.559 1.00 97.04 138 LEU D CA 1
ATOM 15135 C C . LEU I 2 138 ? 168.986 185.074 138.171 1.00 97.04 138 LEU D C 1
ATOM 15136 O O . LEU I 2 138 ? 168.974 184.323 137.188 1.00 97.04 138 LEU D O 1
ATOM 15141 N N . ASN I 2 139 ? 168.725 186.379 138.063 1.00 96.06 139 ASN D N 1
ATOM 15142 C CA . ASN I 2 139 ? 168.732 187.025 136.751 1.00 96.06 139 ASN D CA 1
ATOM 15143 C C . ASN I 2 139 ? 169.572 188.311 136.705 1.00 96.06 139 ASN D C 1
ATOM 15144 O O . ASN I 2 139 ? 169.145 189.316 136.128 1.00 96.06 139 ASN D O 1
ATOM 15149 N N . LYS I 2 140 ? 170.773 188.293 137.287 1.00 93.24 140 LYS D N 1
ATOM 15150 C CA . LYS I 2 140 ? 171.695 189.420 137.214 1.00 93.24 140 LYS D CA 1
ATOM 15151 C C . LYS I 2 140 ? 173.103 188.964 136.824 1.00 93.24 140 LYS D C 1
ATOM 15152 O O . LYS I 2 140 ? 173.342 187.811 136.458 1.00 93.24 140 LYS D O 1
ATOM 15158 N N . ASP I 2 141 ? 174.047 189.904 136.895 1.00 88.03 141 ASP D N 1
AT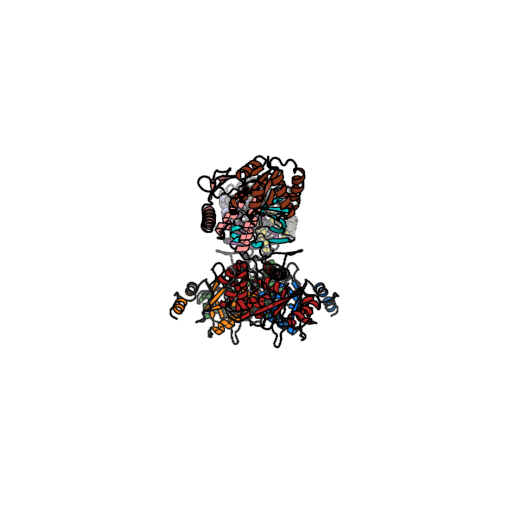OM 15159 C CA . ASP I 2 141 ? 175.455 189.644 136.615 1.00 88.03 141 ASP D CA 1
ATOM 15160 C C . ASP I 2 141 ? 176.208 189.755 137.941 1.00 88.03 141 ASP D C 1
ATOM 15161 O O . ASP I 2 141 ? 175.579 189.971 138.983 1.00 88.03 141 ASP D O 1
ATOM 15166 N N . GLY I 2 142 ? 177.537 189.622 137.923 1.00 84.56 142 GLY D N 1
ATOM 15167 C CA . GLY I 2 142 ? 178.348 189.566 139.131 1.00 84.56 142 GLY D CA 1
ATOM 15168 C C . GLY I 2 142 ? 178.340 190.783 140.038 1.00 84.56 142 GLY D C 1
ATOM 15169 O O . GLY I 2 142 ? 178.027 190.669 141.230 1.00 84.56 142 GLY D O 1
ATOM 15170 N N . TYR I 2 143 ? 178.688 191.956 139.496 1.00 73.05 143 TYR D N 1
ATOM 15171 C CA . TYR I 2 143 ? 178.657 193.175 140.302 1.00 73.05 143 TYR D CA 1
ATOM 15172 C C . TYR I 2 143 ? 177.225 193.571 140.643 1.00 73.05 143 TYR D C 1
ATOM 15173 O O . TYR I 2 143 ? 176.980 194.236 141.655 1.00 73.05 143 TYR D O 1
ATOM 15182 N N . GLU I 2 144 ? 176.266 193.172 139.804 1.00 83.17 144 GLU D N 1
ATOM 15183 C CA . GLU I 2 144 ? 174.860 193.385 140.122 1.00 83.17 144 GLU D CA 1
ATOM 15184 C C . GLU I 2 144 ? 174.440 192.539 141.320 1.00 83.17 144 GLU D C 1
ATOM 15185 O O . GLU I 2 144 ? 173.704 193.009 142.196 1.00 83.17 144 GLU D O 1
ATOM 15191 N N . ARG I 2 145 ? 174.921 191.288 141.377 1.00 81.68 145 ARG D N 1
ATOM 15192 C CA . ARG I 2 145 ? 174.773 190.464 142.577 1.00 81.68 145 ARG D CA 1
ATOM 15193 C C . ARG I 2 145 ? 175.444 191.111 143.781 1.00 81.68 145 ARG D C 1
ATOM 15194 O O . ARG I 2 145 ? 174.923 191.035 144.900 1.00 81.68 145 ARG D O 1
ATOM 15202 N N . ALA I 2 146 ? 176.599 191.752 143.565 1.00 76.86 146 ALA D N 1
ATOM 15203 C CA . ALA I 2 146 ? 177.316 192.406 144.656 1.00 76.86 146 ALA D CA 1
ATOM 15204 C C . ALA I 2 146 ? 176.525 193.576 145.231 1.00 76.86 146 ALA D C 1
ATOM 15205 O O . ALA I 2 146 ? 176.345 193.669 146.450 1.00 76.86 146 ALA D O 1
ATOM 15207 N N . ARG I 2 147 ? 176.029 194.463 144.362 1.00 80.96 147 ARG D N 1
ATOM 15208 C CA . ARG I 2 147 ? 175.245 195.612 144.811 1.00 80.96 147 ARG D CA 1
ATOM 15209 C C . ARG I 2 147 ? 173.910 195.177 145.411 1.00 80.96 147 ARG D C 1
ATOM 15210 O O . ARG I 2 147 ? 173.445 195.766 146.397 1.00 80.96 147 ARG D O 1
ATOM 15218 N N . THR I 2 148 ? 173.300 194.122 144.860 1.00 80.01 148 THR D N 1
ATOM 15219 C CA . THR I 2 148 ? 172.016 193.647 145.366 1.00 80.01 148 THR D CA 1
ATOM 15220 C C . THR I 2 148 ? 172.169 193.008 146.746 1.00 80.01 148 THR D C 1
ATOM 15221 O O . THR I 2 148 ? 171.359 193.251 147.647 1.00 80.01 148 THR D O 1
ATOM 15225 N N . LEU I 2 149 ? 173.225 192.215 146.949 1.00 71.64 149 LEU D N 1
ATOM 15226 C CA . LEU I 2 149 ? 173.425 191.621 148.267 1.00 71.64 149 LEU D CA 1
ATOM 15227 C C . LEU I 2 149 ? 173.960 192.644 149.263 1.00 71.64 149 LEU D C 1
ATOM 15228 O O . LEU I 2 149 ? 173.746 192.503 150.471 1.00 71.64 149 LEU D O 1
ATOM 15233 N N . LEU I 2 150 ? 174.631 193.695 148.776 1.00 80.78 150 LEU D N 1
ATOM 15234 C CA . LEU I 2 150 ? 174.978 194.818 149.644 1.00 80.78 150 LEU D CA 1
ATOM 15235 C C . LEU I 2 150 ? 173.727 195.528 150.142 1.00 80.78 150 LEU D C 1
ATOM 15236 O O . LEU I 2 150 ? 173.631 195.883 151.326 1.00 80.78 150 LEU D O 1
ATOM 15241 N N . PHE I 2 151 ? 172.755 195.726 149.245 1.00 91.18 151 PHE D N 1
ATOM 15242 C CA . PHE I 2 151 ? 171.466 196.295 149.627 1.00 91.18 151 PHE D CA 1
ATOM 15243 C C . PHE I 2 151 ? 170.722 195.388 150.601 1.00 91.18 151 PHE D C 1
ATOM 15244 O O . PHE I 2 151 ? 170.092 195.876 151.547 1.00 91.18 151 PHE D O 1
ATOM 15252 N N . PHE I 2 152 ? 170.791 194.067 150.393 1.00 78.86 152 PHE D N 1
ATOM 15253 C CA . PHE I 2 152 ? 170.120 193.153 151.318 1.00 78.86 152 PHE D CA 1
ATOM 15254 C C . PHE I 2 152 ? 170.800 193.116 152.680 1.00 78.86 152 PHE D C 1
ATOM 15255 O O . PHE I 2 152 ? 170.127 192.959 153.700 1.00 78.86 152 PHE D O 1
ATOM 15263 N N . ARG I 2 153 ? 172.128 193.263 152.729 1.00 67.98 153 ARG D N 1
ATOM 15264 C CA . ARG I 2 153 ? 172.790 193.299 154.031 1.00 67.98 153 ARG D CA 1
ATOM 15265 C C . ARG I 2 153 ? 172.512 194.614 154.755 1.00 67.98 153 ARG D C 1
ATOM 15266 O O . ARG I 2 153 ? 172.385 194.639 155.987 1.00 67.98 153 ARG D O 1
ATOM 15274 N N . ASN I 2 154 ? 172.389 195.716 154.005 1.00 75.82 154 ASN D N 1
ATOM 15275 C CA . ASN I 2 154 ? 171.963 196.977 154.613 1.00 75.82 154 ASN D CA 1
ATOM 15276 C C . ASN I 2 154 ? 170.541 196.875 155.162 1.00 75.82 154 ASN D C 1
ATOM 15277 O O . ASN I 2 154 ? 170.269 197.312 156.292 1.00 75.82 154 ASN D O 1
ATOM 15282 N N . ASN I 2 155 ? 169.632 196.268 154.391 1.00 78.12 155 ASN D N 1
ATOM 15283 C CA . ASN I 2 155 ? 168.254 196.104 154.844 1.00 78.12 155 ASN D CA 1
ATOM 15284 C C . ASN I 2 155 ? 168.165 195.103 155.989 1.00 78.12 155 ASN D C 1
ATOM 15285 O O . ASN I 2 155 ? 167.277 195.203 156.843 1.00 78.12 155 ASN D O 1
ATOM 15290 N N . LEU I 2 156 ? 169.105 194.156 156.042 1.00 68.45 156 LEU D N 1
ATOM 15291 C CA . LEU I 2 156 ? 169.132 193.169 157.112 1.00 68.45 156 LEU D CA 1
ATOM 15292 C C . LEU I 2 156 ? 169.522 193.822 158.432 1.00 68.45 156 LEU D C 1
ATOM 15293 O O . LEU I 2 156 ? 168.951 193.506 159.481 1.00 68.45 156 LEU D O 1
ATOM 15298 N N . LYS I 2 157 ? 170.467 194.765 158.385 1.00 74.46 157 LYS D N 1
ATOM 15299 C CA . LYS I 2 157 ? 170.822 195.533 159.574 1.00 74.46 157 LYS D CA 1
ATOM 15300 C C . LYS I 2 157 ? 169.697 196.477 159.984 1.00 74.46 157 LYS D C 1
ATOM 15301 O O . LYS I 2 157 ? 169.399 196.615 161.179 1.00 74.46 157 LYS D O 1
ATOM 15307 N N . LEU I 2 158 ? 169.054 197.126 159.006 1.00 70.05 158 LEU D N 1
ATOM 15308 C CA . LEU I 2 158 ? 167.976 198.059 159.329 1.00 70.05 158 LEU D CA 1
ATOM 15309 C C . LEU I 2 158 ? 166.716 197.332 159.794 1.00 70.05 158 LEU D C 1
ATOM 15310 O O . LEU I 2 158 ? 165.837 197.939 160.415 1.00 70.05 158 LEU D O 1
ATOM 15315 N N . ALA I 2 159 ? 166.606 196.034 159.501 1.00 70.35 159 ALA D N 1
ATOM 15316 C CA . ALA I 2 159 ? 165.524 195.240 160.068 1.00 70.35 159 ALA D CA 1
ATOM 15317 C C . ALA I 2 159 ? 165.915 194.585 161.387 1.00 70.35 159 ALA D C 1
ATOM 15318 O O . ALA I 2 159 ? 165.033 194.286 162.199 1.00 70.35 159 ALA D O 1
ATOM 15320 N N . LYS I 2 160 ? 167.210 194.352 161.617 1.00 70.79 160 LYS D N 1
ATOM 15321 C CA . LYS I 2 160 ? 167.658 193.747 162.866 1.00 70.79 160 LYS D CA 1
ATOM 15322 C C . LYS I 2 160 ? 167.646 194.755 164.009 1.00 70.79 160 LYS D C 1
ATOM 15323 O O . LYS I 2 160 ? 167.259 194.427 165.137 1.00 70.79 160 LYS D O 1
ATOM 15329 N N . LYS I 2 161 ? 168.070 195.991 163.735 1.00 76.64 161 LYS D N 1
ATOM 15330 C CA . LYS I 2 161 ? 168.158 196.991 164.798 1.00 76.64 161 LYS D CA 1
ATOM 15331 C C . LYS I 2 161 ? 166.778 197.497 165.204 1.00 76.64 161 LYS D C 1
ATOM 15332 O O . LYS I 2 161 ? 166.558 197.869 166.362 1.00 76.64 161 LYS D O 1
ATOM 15338 N N . PHE I 2 162 ? 165.832 197.522 164.263 1.00 72.87 162 PHE D N 1
ATOM 15339 C CA . PHE I 2 162 ? 164.497 198.023 164.562 1.00 72.87 162 PHE D CA 1
ATOM 15340 C C . PHE I 2 162 ? 163.468 196.916 164.754 1.00 72.87 162 PHE D C 1
ATOM 15341 O O . PHE I 2 162 ? 162.277 197.229 164.882 1.00 72.87 162 PHE D O 1
ATOM 15349 N N . ASP I 2 163 ? 163.907 195.650 164.776 1.00 80.87 163 ASP D N 1
ATOM 15350 C CA . ASP I 2 163 ? 163.074 194.455 164.929 1.00 80.87 163 ASP D CA 1
ATOM 15351 C C . ASP I 2 163 ? 161.960 194.390 163.889 1.00 80.87 163 ASP D C 1
ATOM 15352 O O . ASP I 2 163 ? 160.804 194.108 164.222 1.00 80.87 163 ASP D O 1
ATOM 15357 N N . VAL I 2 164 ? 162.303 194.653 162.633 1.00 71.48 164 VAL D N 1
ATOM 15358 C CA . VAL I 2 164 ? 161.342 194.631 161.534 1.00 71.48 164 VAL D CA 1
ATOM 15359 C C . VAL I 2 164 ? 161.192 193.187 161.068 1.00 71.48 164 VAL D C 1
ATOM 15360 O O . VAL I 2 164 ? 162.203 192.500 160.860 1.00 71.48 164 VAL D O 1
ATOM 15364 N N . PRO I 2 165 ? 159.956 192.678 160.926 1.00 64.51 165 PRO D N 1
ATOM 15365 C CA . PRO I 2 165 ? 159.756 191.299 160.451 1.00 64.51 165 PRO D CA 1
ATOM 15366 C C . PRO I 2 165 ? 160.216 191.077 159.015 1.00 64.51 165 PRO D C 1
ATOM 15367 O O . PRO I 2 165 ? 160.027 191.942 158.154 1.00 64.51 165 PRO D O 1
ATOM 15371 N N . VAL I 2 166 ? 160.824 189.923 158.748 1.00 71.64 166 VAL D N 1
ATOM 15372 C CA . VAL I 2 166 ? 161.427 189.609 157.454 1.00 71.64 166 VAL D CA 1
ATOM 15373 C C . VAL I 2 166 ? 160.916 188.240 157.016 1.00 71.64 166 VAL D C 1
ATOM 15374 O O . VAL I 2 166 ? 160.921 187.288 157.806 1.00 71.64 166 VAL D O 1
ATOM 15378 N N . VAL I 2 167 ? 160.443 188.150 155.771 1.00 75.95 167 VAL D N 1
ATOM 15379 C CA . VAL I 2 167 ? 160.037 186.892 155.152 1.00 75.95 167 VAL D CA 1
ATOM 15380 C C . VAL I 2 167 ? 160.883 186.654 153.907 1.00 75.95 167 VAL D C 1
ATOM 15381 O O . VAL I 2 167 ? 160.885 187.471 152.981 1.00 75.95 167 VAL D O 1
ATOM 15385 N N . ILE I 2 168 ? 161.589 185.527 153.874 1.00 88.23 168 ILE D N 1
ATOM 15386 C CA . ILE I 2 168 ? 162.394 185.146 152.716 1.00 88.23 168 ILE D CA 1
ATOM 15387 C C . ILE I 2 168 ? 161.492 184.383 151.744 1.00 88.23 168 ILE D C 1
ATOM 15388 O O . ILE I 2 168 ? 160.554 183.694 152.160 1.00 88.23 168 ILE D O 1
ATOM 15393 N N . SER I 2 169 ? 161.731 184.556 150.441 1.00 102.00 169 SER D N 1
ATOM 15394 C CA . SER I 2 169 ? 161.098 183.745 149.407 1.00 102.00 169 SER D CA 1
ATOM 15395 C C . SER I 2 169 ? 161.957 183.763 148.151 1.00 102.00 169 SER D C 1
ATOM 15396 O O . SER I 2 169 ? 162.856 184.600 148.021 1.00 102.00 169 SER D O 1
ATOM 15399 N N . THR I 2 170 ? 161.678 182.837 147.233 1.00 113.12 170 THR D N 1
ATOM 15400 C CA . THR I 2 170 ? 162.457 182.755 146.003 1.00 113.12 170 THR D CA 1
ATOM 15401 C C . THR I 2 170 ? 161.874 183.651 144.914 1.00 113.12 170 THR D C 1
ATOM 15402 O O . THR I 2 170 ? 162.580 184.020 143.965 1.00 113.12 170 THR D O 1
ATOM 15406 N N . ASP I 2 171 ? 160.594 184.031 145.057 1.00 116.15 171 ASP D N 1
ATOM 15407 C CA . ASP I 2 171 ? 159.785 184.774 144.085 1.00 116.15 171 ASP D CA 1
ATOM 15408 C C . ASP I 2 171 ? 159.816 184.066 142.734 1.00 116.15 171 ASP D C 1
ATOM 15409 O O . ASP I 2 171 ? 160.160 184.663 141.709 1.00 116.15 171 ASP D O 1
ATOM 15414 N N . ALA I 2 172 ? 159.461 182.785 142.735 1.00 121.83 172 ALA D N 1
ATOM 15415 C CA . ALA I 2 172 ? 159.714 181.938 141.580 1.00 121.83 172 ALA D CA 1
ATOM 15416 C C . ALA I 2 172 ? 158.700 182.185 140.472 1.00 121.83 172 ALA D C 1
ATOM 15417 O O . ALA I 2 172 ? 157.657 182.809 140.683 1.00 121.83 172 ALA D O 1
ATOM 15419 N N . GLU I 2 173 ? 159.021 181.685 139.278 1.00 127.30 173 GLU D N 1
ATOM 15420 C CA . GLU I 2 173 ? 158.203 181.894 138.094 1.00 127.30 173 GLU D CA 1
ATOM 15421 C C . GLU I 2 173 ? 157.973 180.638 137.269 1.00 127.30 173 GLU D C 1
ATOM 15422 O O . GLU I 2 173 ? 157.076 180.636 136.420 1.00 127.30 173 GLU D O 1
ATOM 15428 N N . ASN I 2 174 ? 158.753 179.579 137.488 1.00 119.16 174 ASN D N 1
ATOM 15429 C CA . ASN I 2 174 ? 158.709 178.393 136.644 1.00 119.16 174 ASN D CA 1
ATOM 15430 C C . ASN I 2 174 ? 158.831 177.148 137.515 1.00 119.16 174 ASN D C 1
ATOM 15431 O O . ASN I 2 174 ? 158.707 177.206 138.743 1.00 119.16 174 ASN D O 1
ATOM 15436 N N . LYS I 2 175 ? 159.062 176.007 136.856 1.00 121.89 175 LYS D N 1
ATOM 15437 C CA . LYS I 2 175 ? 159.215 174.740 137.566 1.00 121.89 175 LYS D CA 1
ATOM 15438 C C . LYS I 2 175 ? 160.489 174.716 138.404 1.00 121.89 175 LYS D C 1
ATOM 15439 O O . LYS I 2 175 ? 160.503 174.172 139.512 1.00 121.89 175 LYS D O 1
ATOM 15445 N N . TYR I 2 176 ? 161.567 175.312 137.902 1.00 112.93 176 TYR D N 1
ATOM 15446 C CA . TYR I 2 176 ? 162.877 175.114 138.512 1.00 112.93 176 TYR D CA 1
ATOM 15447 C C . TYR I 2 176 ? 163.427 176.361 139.182 1.00 112.93 176 TYR D C 1
ATOM 15448 O O . TYR I 2 176 ? 164.584 176.353 139.612 1.00 112.93 176 TYR D O 1
ATOM 15457 N N . GLN I 2 177 ? 162.648 177.438 139.249 1.00 119.29 177 GLN D N 1
ATOM 15458 C CA . GLN I 2 177 ? 163.144 178.652 139.883 1.00 119.29 177 GLN D CA 1
ATOM 15459 C C . GLN I 2 177 ? 163.136 178.507 141.402 1.00 119.29 177 GLN D C 1
ATOM 15460 O O . GLN I 2 177 ? 163.884 179.200 142.102 1.00 119.29 177 GLN D O 1
ATOM 15466 N N . ILE I 2 178 ? 162.322 177.583 141.921 1.00 115.23 178 ILE D N 1
ATOM 15467 C CA . ILE I 2 178 ? 162.146 177.336 143.350 1.00 115.23 178 ILE D CA 1
ATOM 15468 C C . ILE I 2 178 ? 163.426 176.713 143.900 1.00 115.23 178 ILE D C 1
ATOM 15469 O O . ILE I 2 178 ? 164.093 175.941 143.204 1.00 115.23 178 ILE D O 1
ATOM 15474 N N . LYS I 2 179 ? 163.784 177.041 145.143 1.00 108.42 179 LYS D N 1
ATOM 15475 C CA . LYS I 2 179 ? 164.933 176.421 145.788 1.00 108.42 179 LYS D CA 1
ATOM 15476 C C . LYS I 2 179 ? 164.506 175.837 147.130 1.00 108.42 179 LYS D C 1
ATOM 15477 O O . LYS I 2 179 ? 163.356 175.981 147.557 1.00 108.42 179 LYS D O 1
ATOM 15483 N N . ASN I 2 180 ? 165.455 175.161 147.791 1.00 98.23 180 ASN D N 1
ATOM 15484 C CA . ASN I 2 180 ? 165.228 174.437 149.039 1.00 98.23 180 ASN D CA 1
ATOM 15485 C C . ASN I 2 180 ? 165.092 175.390 150.223 1.00 98.23 180 ASN D C 1
ATOM 15486 O O . ASN I 2 180 ? 165.667 176.486 150.205 1.00 98.23 180 ASN D O 1
ATOM 15491 N N . PRO I 2 181 ? 164.342 175.013 151.274 1.00 100.35 181 PRO D N 1
ATOM 15492 C CA . PRO I 2 181 ? 164.276 175.868 152.469 1.00 100.35 181 PRO D CA 1
ATOM 15493 C C . PRO I 2 181 ? 165.537 175.789 153.315 1.00 100.35 181 PRO D C 1
ATOM 15494 O O . PRO I 2 181 ? 165.931 176.777 153.949 1.00 100.35 181 PRO D O 1
ATOM 15498 N N . TYR I 2 182 ? 166.182 174.618 153.322 1.00 106.51 182 TYR D N 1
ATOM 15499 C CA . TYR I 2 182 ? 167.475 174.486 153.988 1.00 106.51 182 TYR D CA 1
ATOM 15500 C C . TYR I 2 182 ? 168.545 175.306 153.285 1.00 106.51 182 TYR D C 1
ATOM 15501 O O . TYR I 2 182 ? 169.466 175.823 153.926 1.00 106.51 182 TYR D O 1
ATOM 15510 N N . ASP I 2 183 ? 168.423 175.452 151.965 1.00 103.16 183 ASP D N 1
ATOM 15511 C CA . ASP I 2 183 ? 169.329 176.305 151.205 1.00 103.16 183 ASP D CA 1
ATOM 15512 C C . ASP I 2 183 ? 169.193 177.767 151.616 1.00 103.16 183 ASP D C 1
ATOM 15513 O O . ASP I 2 183 ? 170.194 178.448 151.870 1.00 103.16 183 ASP D O 1
ATOM 15518 N N . LEU I 2 184 ? 167.954 178.257 151.714 1.00 87.04 184 LEU D N 1
ATOM 15519 C CA . LEU I 2 184 ? 167.715 179.643 152.104 1.00 87.04 184 LEU D CA 1
ATOM 15520 C C . LEU I 2 184 ? 168.129 179.884 153.553 1.00 87.04 184 LEU D C 1
ATOM 15521 O O . LEU I 2 184 ? 168.643 180.954 153.900 1.00 87.04 184 LEU D O 1
ATOM 15526 N N . ARG I 2 185 ? 167.945 178.868 154.405 1.00 83.68 185 ARG D N 1
ATOM 15527 C CA . ARG I 2 185 ? 168.385 178.975 155.792 1.00 83.68 185 ARG D CA 1
ATOM 15528 C C . ARG I 2 185 ? 169.906 179.001 155.895 1.00 83.68 185 ARG D C 1
ATOM 15529 O O . ARG I 2 185 ? 170.467 179.776 156.677 1.00 83.68 185 ARG D O 1
ATOM 15537 N N . ALA I 2 186 ? 170.595 178.188 155.089 1.00 80.42 186 ALA D N 1
ATOM 15538 C CA . ALA I 2 186 ? 172.052 178.198 155.077 1.00 80.42 186 ALA D CA 1
ATOM 15539 C C . ALA I 2 186 ? 172.618 179.476 154.474 1.00 80.42 186 ALA D C 1
ATOM 15540 O O . ALA I 2 186 ? 173.708 179.902 154.866 1.00 80.42 186 ALA D O 1
ATOM 15542 N N . PHE I 2 187 ? 171.901 180.095 153.536 1.00 74.99 187 PHE D N 1
ATOM 15543 C CA . PHE I 2 187 ? 172.322 181.365 152.959 1.00 74.99 187 PHE D CA 1
ATOM 15544 C C . PHE I 2 187 ? 172.126 182.525 153.930 1.00 74.99 187 PHE D C 1
ATOM 15545 O O . PHE I 2 187 ? 173.005 183.386 154.053 1.00 74.99 187 PHE D O 1
ATOM 15553 N N . LEU I 2 188 ? 170.992 182.558 154.637 1.00 71.81 188 LEU D N 1
ATOM 15554 C CA . LEU I 2 188 ? 170.795 183.584 155.657 1.00 71.81 188 LEU D CA 1
ATOM 15555 C C . LEU I 2 188 ? 171.660 183.321 156.888 1.00 71.81 188 LEU D C 1
ATOM 15556 O O . LEU I 2 188 ? 171.906 184.236 157.682 1.00 71.81 188 LEU D O 1
ATOM 15561 N N . ASN I 2 189 ? 172.121 182.079 157.064 1.00 67.56 189 ASN D N 1
ATOM 15562 C CA . ASN I 2 189 ? 173.159 181.786 158.048 1.00 67.56 189 ASN D CA 1
ATOM 15563 C C . ASN I 2 189 ? 174.508 182.315 157.577 1.00 67.56 189 ASN D C 1
ATOM 15564 O O . ASN I 2 189 ? 175.284 182.856 158.373 1.00 67.56 189 ASN D O 1
ATOM 15569 N N . THR I 2 190 ? 174.799 182.156 156.283 1.00 68.92 190 THR D N 1
ATOM 15570 C CA . THR I 2 190 ? 176.017 182.685 155.680 1.00 68.92 190 THR D CA 1
ATOM 15571 C C . THR I 2 190 ? 176.088 184.207 155.766 1.00 68.92 190 THR D C 1
ATOM 15572 O O . THR I 2 190 ? 177.176 184.755 155.984 1.00 68.92 190 THR D O 1
ATOM 15576 N N . LEU I 2 191 ? 174.951 184.897 155.650 1.00 61.32 191 LEU D N 1
ATOM 15577 C CA . LEU I 2 191 ? 174.978 186.355 155.684 1.00 61.32 191 LEU D CA 1
ATOM 15578 C C . LEU I 2 191 ? 175.320 186.928 157.055 1.00 61.32 191 LEU D C 1
ATOM 15579 O O . LEU I 2 191 ? 176.394 187.524 157.207 1.00 61.32 191 LEU D O 1
ATOM 15584 N N . VAL I 2 192 ? 174.466 186.754 158.067 1.00 63.30 192 VAL D N 1
ATOM 15585 C CA . VAL I 2 192 ? 174.744 187.335 159.380 1.00 63.30 192 VAL D CA 1
ATOM 15586 C C . VAL I 2 192 ? 174.690 186.274 160.475 1.00 63.30 192 VAL D C 1
ATOM 15587 O O . VAL I 2 192 ? 175.707 185.967 161.107 1.00 63.30 192 VAL D O 1
ATOM 15591 N N . GLU I 2 193 ? 173.504 185.691 160.698 1.00 78.16 193 GLU D N 1
ATOM 15592 C CA . GLU I 2 193 ? 173.253 184.846 161.865 1.00 78.16 193 GLU D CA 1
ATOM 15593 C C . GLU I 2 193 ? 172.296 183.696 161.563 1.00 78.16 193 GLU D C 1
ATOM 15594 O O . GLU I 2 193 ? 171.433 183.814 160.681 1.00 78.16 193 GLU D O 1
ATOM 15600 N N . PRO I 2 194 ? 172.416 182.558 162.279 1.00 82.16 194 PRO D N 1
ATOM 15601 C CA . PRO I 2 194 ? 171.464 181.452 162.085 1.00 82.16 194 PRO D CA 1
ATOM 15602 C C . PRO I 2 194 ? 170.177 181.587 162.890 1.00 82.16 194 PRO D C 1
ATOM 15603 O O . PRO I 2 194 ? 169.127 181.079 162.478 1.00 82.16 194 PRO D O 1
ATOM 15607 N N . LEU I 2 195 ? 170.248 182.260 164.042 1.00 80.33 195 LEU D N 1
ATOM 15608 C CA . LEU I 2 195 ? 169.053 182.448 164.860 1.00 80.33 195 LEU D CA 1
ATOM 15609 C C . LEU I 2 195 ? 168.075 183.394 164.181 1.00 80.33 195 LEU D C 1
ATOM 15610 O O . LEU I 2 195 ? 166.862 183.154 164.182 1.00 80.33 195 LEU D O 1
ATOM 15615 N N . TYR I 2 196 ? 168.594 184.458 163.564 1.00 79.87 196 TYR D N 1
ATOM 15616 C CA . TYR I 2 196 ? 167.751 185.359 162.788 1.00 79.87 196 TYR D CA 1
ATOM 15617 C C . TYR I 2 196 ? 167.227 184.661 161.536 1.00 79.87 196 TYR D C 1
ATOM 15618 O O . TYR I 2 196 ? 166.110 184.934 161.084 1.00 79.87 196 TYR D O 1
ATOM 15627 N N . ALA I 2 197 ? 168.007 183.717 160.994 1.00 80.43 197 ALA D N 1
ATOM 15628 C CA . ALA I 2 197 ? 167.567 182.928 159.846 1.00 80.43 197 ALA D CA 1
ATOM 15629 C C . ALA I 2 197 ? 166.399 182.018 160.209 1.00 80.43 197 ALA D C 1
ATOM 15630 O O . ALA I 2 197 ? 165.489 181.799 159.401 1.00 80.43 197 ALA D O 1
ATOM 15632 N N . LYS I 2 198 ? 166.417 181.467 161.425 1.00 85.97 198 LYS D N 1
ATOM 15633 C CA . LYS I 2 198 ? 165.272 180.694 161.893 1.00 85.97 198 LYS D CA 1
ATOM 15634 C C . LYS I 2 198 ? 164.094 181.608 162.222 1.00 85.97 198 LYS D C 1
ATOM 15635 O O . LYS I 2 198 ? 162.931 181.238 162.011 1.00 85.97 198 LYS D O 1
ATOM 15641 N N . LYS I 2 199 ? 164.386 182.813 162.725 1.00 85.04 199 LYS D N 1
ATOM 15642 C CA . LYS I 2 199 ? 163.341 183.771 163.086 1.00 85.04 199 LYS D CA 1
ATOM 15643 C C . LYS I 2 199 ? 162.588 184.264 161.854 1.00 85.04 199 LYS D C 1
ATOM 15644 O O . LYS I 2 199 ? 161.392 184.568 161.923 1.00 85.04 199 LYS D O 1
ATOM 15650 N N . ILE I 2 200 ? 163.278 184.332 160.711 1.00 82.59 200 ILE D N 1
ATOM 15651 C CA . ILE I 2 200 ? 162.640 184.722 159.450 1.00 82.59 200 ILE D CA 1
ATOM 15652 C C . ILE I 2 200 ? 161.594 183.690 159.032 1.00 82.59 200 ILE D C 1
ATOM 15653 O O . ILE I 2 200 ? 160.463 184.035 158.666 1.00 82.59 200 ILE D O 1
ATOM 15658 N N . MET I 2 201 ? 161.939 182.402 159.137 1.00 92.70 201 MET D N 1
ATOM 15659 C CA . MET I 2 201 ? 160.988 181.344 158.794 1.00 92.70 201 MET D CA 1
ATOM 15660 C C . MET I 2 201 ? 159.850 181.260 159.810 1.00 92.70 201 MET D C 1
ATOM 15661 O O . MET I 2 201 ? 158.695 180.993 159.444 1.00 92.70 201 MET D O 1
ATOM 15666 N N . GLU I 2 202 ? 160.158 181.506 161.091 1.00 102.37 202 GLU D N 1
ATOM 15667 C CA . GLU I 2 202 ? 159.122 181.544 162.123 1.00 102.37 202 GLU D CA 1
ATOM 15668 C C . GLU I 2 202 ? 158.136 182.680 161.876 1.00 102.37 202 GLU D C 1
ATOM 15669 O O . GLU I 2 202 ? 156.920 182.498 162.000 1.00 102.37 202 GLU D O 1
ATOM 15675 N N . THR I 2 203 ? 158.646 183.854 161.491 1.00 99.74 203 THR D N 1
ATOM 15676 C CA . THR I 2 203 ? 157.778 184.985 161.181 1.00 99.74 203 THR D CA 1
ATOM 15677 C C . THR I 2 203 ? 156.970 184.724 159.914 1.00 99.74 203 THR D C 1
ATOM 15678 O O . THR I 2 203 ? 155.797 185.111 159.826 1.00 99.74 203 THR D O 1
ATOM 15682 N N . ALA I 2 204 ? 157.574 184.034 158.939 1.00 81.70 204 ALA D N 1
ATOM 15683 C CA . ALA I 2 204 ? 156.879 183.686 157.702 1.00 81.70 204 ALA D CA 1
ATOM 15684 C C . ALA I 2 204 ? 155.726 182.724 157.961 1.00 81.70 204 ALA D C 1
ATOM 15685 O O . ALA I 2 204 ? 154.693 182.776 157.284 1.00 81.70 204 ALA D O 1
ATOM 15687 N N . TYR I 2 205 ? 155.885 181.836 158.942 1.00 91.27 205 TYR D N 1
ATOM 15688 C CA . TYR I 2 205 ? 154.762 180.981 159.318 1.00 91.27 205 TYR D CA 1
ATOM 15689 C C . TYR I 2 205 ? 153.718 181.750 160.126 1.00 91.27 205 TYR D C 1
ATOM 15690 O O . TYR I 2 205 ? 152.509 181.591 159.904 1.00 91.27 205 TYR D O 1
ATOM 15699 N N . LYS I 2 206 ? 154.170 182.605 161.052 1.00 88.60 206 LYS D N 1
ATOM 15700 C CA . LYS I 2 206 ? 153.248 183.260 161.977 1.00 88.60 206 LYS D CA 1
ATOM 15701 C C . LYS I 2 206 ? 152.399 184.327 161.296 1.00 88.60 206 LYS D C 1
ATOM 15702 O O . LYS I 2 206 ? 151.270 184.585 161.726 1.00 88.60 206 LYS D O 1
ATOM 15708 N N . ILE I 2 207 ? 152.907 184.948 160.226 1.00 87.03 207 ILE D N 1
ATOM 15709 C CA . ILE I 2 207 ? 152.105 185.979 159.566 1.00 87.03 207 ILE D CA 1
ATOM 15710 C C . ILE I 2 207 ? 150.949 185.353 158.785 1.00 87.03 207 ILE D C 1
ATOM 15711 O O . ILE I 2 207 ? 149.822 185.865 158.816 1.00 87.03 207 ILE D O 1
ATOM 15716 N N . CYS I 2 208 ? 151.180 184.201 158.147 1.00 90.48 208 CYS D N 1
ATOM 15717 C CA . CYS I 2 208 ? 150.097 183.501 157.470 1.00 90.48 208 CYS D CA 1
ATOM 15718 C C . CYS I 2 208 ? 149.145 182.878 158.482 1.00 90.48 208 CYS D C 1
ATOM 15719 O O . CYS I 2 208 ? 147.931 182.816 158.247 1.00 90.48 208 CYS D O 1
ATOM 15722 N N . ASP I 2 209 ? 149.680 182.444 159.631 1.00 96.80 209 ASP D N 1
ATOM 15723 C CA . ASP I 2 209 ? 148.838 181.925 160.706 1.00 96.80 209 ASP D CA 1
ATOM 15724 C C . ASP I 2 209 ? 147.919 183.014 161.257 1.00 96.80 209 ASP D C 1
ATOM 15725 O O . ASP I 2 209 ? 146.732 182.773 161.503 1.00 96.80 209 ASP D O 1
ATOM 15730 N N . PHE I 2 210 ? 148.446 184.230 161.417 1.00 90.54 210 PHE D N 1
ATOM 15731 C CA . PHE I 2 210 ? 147.655 185.359 161.892 1.00 90.54 210 PHE D CA 1
ATOM 15732 C C . PHE I 2 210 ? 146.605 185.793 160.878 1.00 90.54 210 PHE D C 1
ATOM 15733 O O . PHE I 2 210 ? 145.474 186.102 161.268 1.00 90.54 210 PHE D O 1
ATOM 15741 N N . ARG I 2 211 ? 146.956 185.825 159.587 1.00 97.92 211 ARG D N 1
ATOM 15742 C CA . ARG I 2 211 ? 145.974 186.198 158.570 1.00 97.92 211 ARG D CA 1
ATOM 15743 C C . ARG I 2 211 ? 144.867 185.151 158.450 1.00 97.92 211 ARG D C 1
ATOM 15744 O O . ARG I 2 211 ? 143.691 185.489 158.263 1.00 97.92 211 ARG D O 1
ATOM 15752 N N . ASP I 2 212 ? 145.225 183.873 158.591 1.00 107.77 212 ASP D N 1
ATOM 15753 C CA . ASP I 2 212 ? 144.24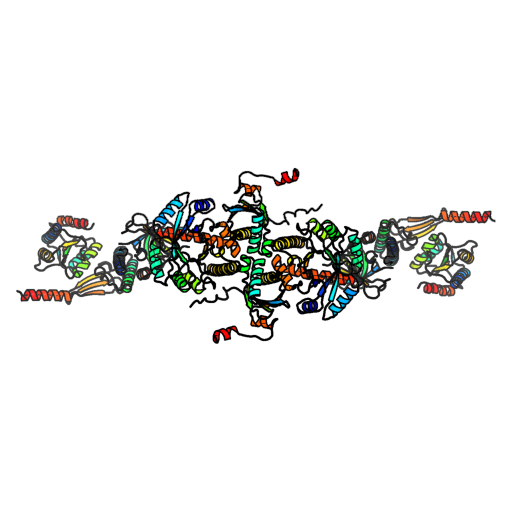5 182.794 158.555 1.00 107.77 212 ASP D CA 1
ATOM 15754 C C . ASP I 2 212 ? 143.348 182.847 159.787 1.00 107.77 212 ASP D C 1
ATOM 15755 O O . ASP I 2 212 ? 142.138 182.629 159.686 1.00 107.77 212 ASP D O 1
ATOM 15760 N N . TYR I 2 213 ? 143.925 183.158 160.951 1.00 97.95 213 TYR D N 1
ATOM 15761 C CA . TYR I 2 213 ? 143.137 183.206 162.178 1.00 97.95 213 TYR D CA 1
ATOM 15762 C C . TYR I 2 213 ? 142.277 184.465 162.229 1.00 97.95 213 TYR D C 1
ATOM 15763 O O . TYR I 2 213 ? 141.265 184.510 162.939 1.00 97.95 213 TYR D O 1
ATOM 15772 N N . LEU I 2 214 ? 142.666 185.499 161.482 1.00 100.53 214 LEU D N 1
ATOM 15773 C CA . LEU I 2 214 ? 141.879 186.720 161.374 1.00 100.53 214 LEU D CA 1
ATOM 15774 C C . LEU I 2 214 ? 140.701 186.537 160.426 1.00 100.53 214 LEU D C 1
ATOM 15775 O O . LEU I 2 214 ? 139.560 186.857 160.779 1.00 100.53 214 LEU D O 1
ATOM 15780 N N . MET I 2 215 ? 140.963 186.032 159.217 1.00 109.39 215 MET D N 1
ATOM 15781 C CA . MET I 2 215 ? 139.896 185.886 158.231 1.00 109.39 215 MET D CA 1
ATOM 15782 C C . MET I 2 215 ? 139.163 184.555 158.331 1.00 109.39 215 MET D C 1
ATOM 15783 O O . MET I 2 215 ? 138.286 184.291 157.500 1.00 109.39 215 MET D O 1
ATOM 15788 N N . ARG I 2 216 ? 139.496 183.713 159.310 1.00 120.51 216 ARG D N 1
ATOM 15789 C CA . ARG I 2 216 ? 138.850 182.416 159.468 1.00 120.51 216 ARG D CA 1
ATOM 15790 C C . ARG I 2 216 ? 137.446 182.554 160.044 1.00 120.51 216 ARG D C 1
ATOM 15791 O O . ARG I 2 216 ? 136.465 182.150 159.411 1.00 120.51 216 ARG D O 1
ATOM 15799 N N . ASP I 2 217 ? 137.342 183.126 161.239 1.00 129.88 217 ASP D N 1
ATOM 15800 C CA . ASP I 2 217 ? 136.086 183.253 161.960 1.00 129.88 217 ASP D CA 1
ATOM 15801 C C . ASP I 2 217 ? 135.742 184.725 162.146 1.00 129.88 217 ASP D C 1
ATOM 15802 O O . ASP I 2 217 ? 136.366 185.615 161.561 1.00 129.88 217 ASP D O 1
ATOM 15807 N N . ASN I 2 218 ? 134.726 184.974 162.973 1.00 131.68 218 ASN D N 1
ATOM 15808 C CA . ASN I 2 218 ? 134.286 186.333 163.262 1.00 131.68 218 ASN D CA 1
ATOM 15809 C C . ASN I 2 218 ? 135.276 187.034 164.183 1.00 131.68 218 ASN D C 1
ATOM 15810 O O . ASN I 2 218 ? 135.027 187.168 165.385 1.00 131.68 218 ASN D O 1
ATOM 15815 N N . VAL I 2 219 ? 136.399 187.483 163.629 1.00 125.73 219 VAL D N 1
ATOM 15816 C CA . VAL I 2 219 ? 137.465 188.099 164.405 1.00 125.73 219 VAL D CA 1
ATOM 15817 C C . VAL I 2 219 ? 137.655 189.533 163.932 1.00 125.73 219 VAL D C 1
ATOM 15818 O O . VAL I 2 219 ? 138.074 189.786 162.798 1.00 125.73 219 VAL D O 1
ATOM 15822 N N . VAL I 2 220 ? 137.333 190.478 164.814 1.00 117.14 220 VAL D N 1
ATOM 15823 C CA . VAL I 2 220 ? 137.502 191.898 164.523 1.00 117.14 220 VAL D CA 1
ATOM 15824 C C . VAL I 2 220 ? 138.372 192.524 165.603 1.00 117.14 220 VAL D C 1
ATOM 15825 O O . VAL I 2 220 ? 137.970 192.585 166.772 1.00 117.14 220 VAL D O 1
ATOM 15829 N N . ARG I 2 221 ? 139.558 192.996 165.201 1.00 127.22 221 ARG D N 1
ATOM 15830 C CA . ARG I 2 221 ? 140.581 193.591 166.073 1.00 127.22 221 ARG D CA 1
ATOM 15831 C C . ARG I 2 221 ? 140.964 192.635 167.204 1.00 127.22 221 ARG D C 1
ATOM 15832 O O . ARG I 2 221 ? 141.072 193.017 168.372 1.00 127.22 221 ARG D O 1
ATOM 15840 N N . TYR I 2 222 ? 141.167 191.374 166.807 1.00 127.08 222 TYR D N 1
ATOM 15841 C CA . TYR I 2 222 ? 141.421 190.231 167.695 1.00 127.08 222 TYR D CA 1
ATOM 15842 C C . TYR I 2 222 ? 140.323 190.085 168.747 1.00 127.08 222 TYR D C 1
ATOM 15843 O O . TYR I 2 222 ? 140.542 190.282 169.943 1.00 127.08 222 TYR D O 1
ATOM 15852 N N . GLY I 2 223 ? 139.120 189.766 168.293 1.00 121.51 223 GLY D N 1
ATOM 15853 C CA . GLY I 2 223 ? 138.038 189.428 169.196 1.00 121.51 223 GLY D CA 1
ATOM 15854 C C . GLY I 2 223 ? 137.367 188.151 168.741 1.00 121.51 223 GLY D C 1
ATOM 15855 O O . GLY I 2 223 ? 136.768 188.086 167.666 1.00 121.51 223 GLY D O 1
ATOM 15856 N N . VAL I 2 224 ? 137.457 187.129 169.588 1.00 127.05 224 VAL D N 1
ATOM 15857 C CA . VAL I 2 224 ? 136.992 185.798 169.234 1.00 127.05 224 VAL D CA 1
ATOM 15858 C C . VAL I 2 224 ? 135.570 185.635 169.753 1.00 127.05 224 VAL D C 1
ATOM 15859 O O . VAL I 2 224 ? 135.264 185.922 170.913 1.00 127.05 224 VAL D O 1
ATOM 15863 N N . GLU I 2 225 ? 134.688 185.188 168.860 1.00 143.22 225 GLU D N 1
ATOM 15864 C CA . GLU I 2 225 ? 133.282 185.011 169.195 1.00 143.22 225 GLU D CA 1
ATOM 15865 C C . GLU I 2 225 ? 132.911 183.575 168.854 1.00 143.22 225 GLU D C 1
ATOM 15866 O O . GLU I 2 225 ? 133.217 183.102 167.756 1.00 143.22 225 GLU D O 1
ATOM 15872 N N . ILE I 2 226 ? 132.256 182.888 169.793 1.00 146.68 226 ILE D N 1
ATOM 15873 C CA . ILE I 2 226 ? 132.050 181.442 169.738 1.00 146.68 226 ILE D CA 1
ATOM 15874 C C . ILE I 2 226 ? 130.536 181.242 169.871 1.00 146.68 226 ILE D C 1
ATOM 15875 O O . ILE I 2 226 ? 129.770 182.192 169.681 1.00 146.68 226 ILE D O 1
ATOM 15880 N N . ILE I 2 227 ? 130.111 180.001 170.140 1.00 154.50 227 ILE D N 1
ATOM 15881 C CA . ILE I 2 227 ? 128.765 179.413 170.126 1.00 154.50 227 ILE D CA 1
ATOM 15882 C C . ILE I 2 227 ? 127.683 180.322 170.711 1.00 154.50 227 ILE D C 1
ATOM 15883 O O . ILE I 2 227 ? 127.932 181.052 171.680 1.00 154.50 227 ILE D O 1
ATOM 15888 N N . LYS I 2 228 ? 126.497 180.310 170.078 1.00 161.55 228 LYS D N 1
ATOM 15889 C CA . LYS I 2 228 ? 125.304 181.089 170.411 1.00 161.55 228 LYS D CA 1
ATOM 15890 C C . LYS I 2 228 ? 125.563 182.583 170.284 1.00 161.55 228 LYS D C 1
ATOM 15891 O O . LYS I 2 228 ? 125.555 183.318 171.276 1.00 161.55 228 LYS D O 1
ATOM 15897 N N . GLU I 2 229 ? 125.803 183.023 169.054 1.00 169.95 229 GLU D N 1
ATOM 15898 C CA . GLU I 2 229 ? 126.060 184.410 168.705 1.00 169.95 229 GLU D CA 1
ATOM 15899 C C . GLU I 2 229 ? 124.761 185.190 168.509 1.00 169.95 229 GLU D C 1
ATOM 15900 O O . GLU I 2 229 ? 123.722 184.643 168.128 1.00 169.95 229 GLU D O 1
ATOM 15906 N N . GLU I 2 230 ? 124.828 186.483 168.815 1.00 158.39 230 GLU D N 1
ATOM 15907 C CA . GLU I 2 230 ? 123.787 187.439 168.433 1.00 158.39 230 GLU D CA 1
ATOM 15908 C C . GLU I 2 230 ? 124.159 188.175 167.148 1.00 158.39 230 GLU D C 1
ATOM 15909 O O . GLU I 2 230 ? 124.179 189.404 167.099 1.00 158.39 230 GLU D O 1
ATOM 15915 N N . LYS I 2 231 ? 124.457 187.424 166.092 1.00 153.47 231 LYS D N 1
ATOM 15916 C CA . LYS I 2 231 ? 124.941 188.022 164.858 1.00 153.47 231 LYS D CA 1
ATOM 15917 C C . LYS I 2 231 ? 123.781 188.364 163.923 1.00 153.47 231 LYS D C 1
ATOM 15918 O O . LYS I 2 231 ? 122.873 187.560 163.691 1.00 153.47 231 LYS D O 1
ATOM 15924 N N . GLU I 2 232 ? 123.826 189.578 163.384 1.00 144.95 232 GLU D N 1
ATOM 15925 C CA . GLU I 2 232 ? 122.802 190.048 162.459 1.00 144.95 232 GLU D CA 1
ATOM 15926 C C . GLU I 2 232 ? 123.250 189.882 161.010 1.00 144.95 232 GLU D C 1
ATOM 15927 O O . GLU I 2 232 ? 124.440 189.966 160.702 1.00 144.95 232 GLU D O 1
ATOM 15933 N N . MET J 3 1 ? 121.108 196.567 172.891 1.00 107.92 1 MET F N 1
ATOM 15934 C CA . MET J 3 1 ? 121.737 195.265 173.082 0.50 107.92 1 MET F CA 1
ATOM 15935 C C . MET J 3 1 ? 123.255 195.376 173.060 1.00 107.92 1 MET F C 1
ATOM 15936 O O . MET J 3 1 ? 123.811 196.330 172.516 1.00 107.92 1 MET F O 1
ATOM 15941 N N . ILE J 3 2 ? 123.922 194.396 173.658 1.00 105.01 2 ILE F N 1
ATOM 15942 C CA . ILE J 3 2 ? 125.379 194.373 173.715 1.00 105.01 2 ILE F CA 1
ATOM 15943 C C . ILE J 3 2 ? 125.882 193.423 172.636 1.00 105.01 2 ILE F C 1
ATOM 15944 O O . ILE J 3 2 ? 125.492 192.249 172.598 1.00 105.01 2 ILE F O 1
ATOM 15949 N N . THR J 3 3 ? 126.739 193.929 171.754 1.00 107.84 3 THR F N 1
ATOM 15950 C CA . THR J 3 3 ? 127.205 193.205 170.583 1.00 107.84 3 THR F CA 1
ATOM 15951 C C . THR J 3 3 ? 128.678 192.852 170.726 1.00 107.84 3 THR F C 1
ATOM 15952 O O . THR J 3 3 ? 129.436 193.593 171.360 1.00 107.84 3 THR F O 1
ATOM 15956 N N . PRO J 3 4 ? 129.114 191.714 170.140 1.00 105.86 4 PRO F N 1
ATOM 15957 C CA . PRO J 3 4 ? 130.535 191.335 170.219 1.00 105.86 4 PRO F CA 1
ATOM 15958 C C . PRO J 3 4 ? 131.469 192.272 169.468 1.00 105.86 4 PRO F C 1
ATOM 15959 O O . PRO J 3 4 ? 132.671 192.308 169.748 1.00 105.86 4 PRO F O 1
ATOM 15963 N N . HIS J 3 5 ? 130.941 193.024 168.504 1.00 103.92 5 HIS F N 1
ATOM 15964 C CA . HIS J 3 5 ? 131.769 193.995 167.797 0.50 103.92 5 HIS F CA 1
ATOM 15965 C C . HIS J 3 5 ? 132.004 195.241 168.645 1.00 103.92 5 HIS F C 1
ATOM 15966 O O . HIS J 3 5 ? 133.134 195.724 168.760 1.00 103.92 5 HIS F O 1
ATOM 15973 N N . ASN J 3 6 ? 130.941 195.779 169.245 1.00 104.10 6 ASN F N 1
ATOM 15974 C CA . ASN J 3 6 ? 131.066 196.989 170.050 1.00 104.10 6 ASN F CA 1
ATOM 15975 C C . ASN J 3 6 ? 131.392 196.688 171.505 1.00 104.10 6 ASN F C 1
ATOM 15976 O O . ASN J 3 6 ? 131.233 197.570 172.355 1.00 104.10 6 ASN F O 1
ATOM 15981 N N . ILE J 3 7 ? 131.869 195.475 171.814 1.00 99.35 7 ILE F N 1
ATOM 15982 C CA . ILE J 3 7 ? 132.305 195.164 173.177 1.00 99.35 7 ILE F CA 1
ATOM 15983 C C . ILE J 3 7 ? 133.635 195.857 173.469 1.00 99.35 7 ILE F C 1
ATOM 15984 O O . ILE J 3 7 ? 134.069 195.954 174.624 1.00 99.35 7 ILE F O 1
ATOM 15989 N N . LEU J 3 8 ? 134.289 196.377 172.424 1.00 105.92 8 LEU F N 1
ATOM 15990 C CA . LEU J 3 8 ? 135.429 197.265 172.607 1.00 105.92 8 LEU F CA 1
ATOM 15991 C C . LEU J 3 8 ? 134.989 198.626 173.139 1.00 105.92 8 LEU F C 1
ATOM 15992 O O . LEU J 3 8 ? 135.811 199.402 173.638 1.00 105.92 8 LEU F O 1
ATOM 15997 N N . ARG J 3 9 ? 133.694 198.947 173.027 1.00 115.43 9 ARG F N 1
ATOM 15998 C CA . ARG J 3 9 ? 133.198 200.201 173.582 1.00 115.43 9 ARG F CA 1
ATOM 15999 C C . ARG J 3 9 ? 132.029 200.025 174.549 1.00 115.43 9 ARG F C 1
ATOM 16000 O O . ARG J 3 9 ? 131.679 200.989 175.234 1.00 115.43 9 ARG F O 1
ATOM 16008 N N . HIS J 3 10 ? 131.416 198.840 174.624 1.00 117.75 10 HIS F N 1
ATOM 16009 C CA . HIS J 3 10 ? 130.376 198.617 175.626 1.00 117.75 10 HIS F CA 1
ATOM 16010 C C . HIS J 3 10 ? 130.954 198.627 177.042 1.00 117.75 10 HIS F C 1
ATOM 16011 O O . HIS J 3 10 ? 132.146 198.400 177.269 1.00 117.75 10 HIS F O 1
ATOM 16018 N N . GLU J 3 11 ? 130.076 198.907 178.003 1.00 119.70 11 GLU F N 1
ATOM 16019 C CA . GLU J 3 11 ? 130.442 198.949 179.413 1.00 119.70 11 GLU F CA 1
ATOM 16020 C C . GLU J 3 11 ? 130.618 197.526 179.922 1.00 119.70 11 GLU F C 1
ATOM 16021 O O . GLU J 3 11 ? 129.791 196.650 179.642 1.00 119.70 11 GLU F O 1
ATOM 16027 N N . LEU J 3 12 ? 131.702 197.296 180.663 1.00 115.77 12 LEU F N 1
ATOM 16028 C CA . LEU J 3 12 ? 132.004 195.955 181.142 1.00 115.77 12 LEU F CA 1
ATOM 16029 C C . LEU J 3 12 ? 131.357 195.665 182.487 1.00 115.77 12 LEU F C 1
ATOM 16030 O O . LEU J 3 12 ? 131.216 194.496 182.862 1.00 115.77 12 LEU F O 1
ATOM 16035 N N . ILE J 3 13 ? 130.958 196.706 183.222 1.00 114.54 13 ILE F N 1
ATOM 16036 C CA . ILE J 3 13 ? 130.420 196.510 184.562 1.00 114.54 13 ILE F CA 1
ATOM 16037 C C . ILE J 3 13 ? 128.994 195.981 184.477 1.00 114.54 13 ILE F C 1
ATOM 16038 O O . ILE J 3 13 ? 128.134 196.551 183.793 1.00 114.54 13 ILE F O 1
ATOM 16043 N N . GLY J 3 14 ? 128.743 194.875 185.171 1.00 112.14 14 GLY F N 1
ATOM 16044 C CA . GLY J 3 14 ? 127.441 194.231 185.139 1.00 112.14 14 GLY F CA 1
ATOM 16045 C C . GLY J 3 14 ? 127.376 193.044 184.206 1.00 112.14 14 GLY F C 1
ATOM 16046 O O . GLY J 3 14 ? 126.289 192.690 183.729 1.00 112.14 14 GLY F O 1
ATOM 16047 N N . LEU J 3 15 ? 128.518 192.415 183.932 1.00 111.87 15 LEU F N 1
ATOM 16048 C CA . LEU J 3 15 ? 128.582 191.271 183.027 1.00 111.87 15 LEU F CA 1
ATOM 16049 C C . LEU J 3 15 ? 129.471 190.221 183.676 1.00 111.87 15 LEU F C 1
ATOM 16050 O O . LEU J 3 15 ? 130.532 190.556 184.212 1.00 111.87 15 LEU F O 1
ATOM 16055 N N . LYS J 3 16 ? 129.036 188.963 183.638 1.00 117.75 16 LYS F N 1
ATOM 16056 C CA . LYS J 3 16 ? 129.859 187.872 184.140 1.00 117.75 16 LYS F CA 1
ATOM 16057 C C . LYS J 3 16 ? 131.060 187.657 183.228 1.00 117.75 16 LYS F C 1
ATOM 16058 O O . LYS J 3 16 ? 130.974 187.832 182.010 1.00 117.75 16 LYS F O 1
ATOM 16064 N N . VAL J 3 17 ? 132.189 187.282 183.827 1.00 124.44 17 VAL F N 1
ATOM 16065 C CA . VAL J 3 17 ? 133.447 187.166 183.102 1.00 124.44 17 VAL F CA 1
ATOM 16066 C C . VAL J 3 17 ? 134.283 186.046 183.715 1.00 124.44 17 VAL F C 1
ATOM 16067 O O . VAL J 3 17 ? 134.245 185.799 184.926 1.00 124.44 17 VAL F O 1
ATOM 16071 N N . GLU J 3 18 ? 134.981 185.315 182.853 1.00 132.66 18 GLU F N 1
ATOM 16072 C CA . GLU J 3 18 ? 136.040 184.406 183.261 1.00 132.66 18 GLU F CA 1
ATOM 16073 C C . GLU J 3 18 ? 137.229 184.649 182.346 1.00 132.66 18 GLU F C 1
ATOM 16074 O O . GLU J 3 18 ? 137.059 185.091 181.207 1.00 132.66 18 GLU F O 1
ATOM 16080 N N . ILE J 3 19 ? 138.432 184.389 182.845 1.00 126.67 19 ILE F N 1
ATOM 16081 C CA . ILE J 3 19 ? 139.646 184.593 182.065 1.00 126.67 19 ILE F CA 1
ATOM 16082 C C . ILE J 3 19 ? 140.177 183.210 181.711 1.00 126.67 19 ILE F C 1
ATOM 16083 O O . ILE J 3 19 ? 139.982 182.248 182.463 1.00 126.67 19 ILE F O 1
ATOM 16088 N N . VAL J 3 20 ? 140.797 183.085 180.538 1.00 126.00 20 VAL F N 1
ATOM 16089 C CA . VAL J 3 20 ? 141.242 181.770 180.090 1.00 126.00 20 VAL F CA 1
ATOM 16090 C C . VAL J 3 20 ? 142.767 181.713 180.001 1.00 126.00 20 VAL F C 1
ATOM 16091 O O . VAL J 3 20 ? 143.382 180.687 180.320 1.00 126.00 20 VAL F O 1
ATOM 16095 N N . GLU J 3 21 ? 143.409 182.815 179.618 1.00 123.94 21 GLU F N 1
ATOM 16096 C CA . GLU J 3 21 ? 144.861 182.838 179.532 1.00 123.94 21 GLU F CA 1
ATOM 16097 C C . GLU J 3 21 ? 145.402 184.109 180.169 1.00 123.94 21 GLU F C 1
ATOM 16098 O O . GLU J 3 21 ? 144.836 185.199 180.021 1.00 123.94 21 GLU F O 1
ATOM 16104 N N . ALA J 3 22 ? 146.517 183.940 180.879 1.00 127.16 22 ALA F N 1
ATOM 16105 C CA . ALA J 3 22 ? 147.213 185.001 181.590 1.00 127.16 22 ALA F CA 1
ATOM 16106 C C . ALA J 3 22 ? 148.633 184.531 181.863 1.00 127.16 22 ALA F C 1
ATOM 16107 O O . ALA J 3 22 ? 148.925 183.334 181.799 1.00 127.16 22 ALA F O 1
ATOM 16109 N N . LYS J 3 23 ? 149.514 185.483 182.171 1.00 134.59 23 LYS F N 1
ATOM 16110 C CA . LYS J 3 23 ? 150.881 185.113 182.522 1.00 134.59 23 LYS F CA 1
ATOM 16111 C C . LYS J 3 23 ? 150.965 184.682 183.984 1.00 134.59 23 LYS F C 1
ATOM 16112 O O . LYS J 3 23 ? 151.812 183.859 184.350 1.00 134.59 23 LYS F O 1
ATOM 16118 N N . ASN J 3 24 ? 150.083 185.212 184.826 1.00 140.52 24 ASN F N 1
ATOM 16119 C CA . ASN J 3 24 ? 149.968 184.766 186.208 1.00 140.52 24 ASN F CA 1
ATOM 16120 C C . ASN J 3 24 ? 149.243 183.427 186.238 1.00 140.52 24 ASN F C 1
ATOM 16121 O O . ASN J 3 24 ? 148.158 183.289 185.661 1.00 140.52 24 ASN F O 1
ATOM 16126 N N . LYS J 3 25 ? 149.847 182.441 186.905 1.00 136.60 25 LYS F N 1
ATOM 16127 C CA . LYS J 3 25 ? 149.308 181.085 186.869 1.00 136.60 25 LYS F CA 1
ATOM 16128 C C . LYS J 3 25 ? 148.073 180.949 187.750 1.00 136.60 25 LYS F C 1
ATOM 16129 O O . LYS J 3 25 ? 147.149 180.196 187.424 1.00 136.60 25 LYS F O 1
ATOM 16135 N N . ALA J 3 26 ? 148.038 181.672 188.871 1.00 131.36 26 ALA F N 1
ATOM 16136 C CA . ALA J 3 26 ? 146.905 181.555 189.783 1.00 131.36 26 ALA F CA 1
ATOM 16137 C C . ALA J 3 26 ? 145.720 182.389 189.320 1.00 131.36 26 ALA F C 1
ATOM 16138 O O . ALA J 3 26 ? 144.607 182.223 189.833 1.00 131.36 26 ALA F O 1
ATOM 16140 N N . MET J 3 27 ? 145.937 183.291 188.360 1.00 137.50 27 MET F N 1
ATOM 16141 C CA . MET J 3 27 ? 144.839 184.089 187.825 1.00 137.50 27 MET F CA 1
ATOM 16142 C C . MET J 3 27 ? 143.898 183.231 186.987 1.00 137.50 27 MET F C 1
ATOM 16143 O O . MET J 3 27 ? 142.700 183.526 186.889 1.00 137.50 27 MET F O 1
ATOM 16148 N N . ILE J 3 28 ? 144.414 182.144 186.410 1.00 118.50 28 ILE F N 1
ATOM 16149 C CA . ILE J 3 28 ? 143.617 181.320 185.509 1.00 118.50 28 ILE F CA 1
ATOM 16150 C C . ILE J 3 28 ? 142.644 180.467 186.311 1.00 118.50 28 ILE F C 1
ATOM 16151 O O . ILE J 3 28 ? 143.041 179.706 187.204 1.00 118.50 28 ILE F O 1
ATOM 16156 N N . GLY J 3 29 ? 141.355 180.595 185.995 1.00 115.50 29 GLY F N 1
ATOM 16157 C CA . GLY J 3 29 ? 140.328 179.800 186.630 1.00 115.50 29 GLY F CA 1
ATOM 16158 C C . GLY J 3 29 ? 139.308 180.571 187.440 1.00 115.50 29 GLY F C 1
ATOM 16159 O O . GLY J 3 29 ? 138.516 179.945 188.158 1.00 115.50 29 GLY F O 1
ATOM 16160 N N . ILE J 3 30 ? 139.295 181.898 187.355 1.00 117.30 30 ILE F N 1
ATOM 16161 C CA . ILE J 3 30 ? 138.360 182.704 188.133 1.00 117.30 30 ILE F CA 1
ATOM 16162 C C . ILE J 3 30 ? 137.080 182.921 187.338 1.00 117.30 30 ILE F C 1
ATOM 16163 O O . ILE J 3 30 ? 137.088 182.930 186.102 1.00 117.30 30 ILE F O 1
ATOM 16168 N N . LYS J 3 31 ? 135.965 183.074 188.054 1.00 122.23 31 LYS F N 1
ATOM 16169 C CA . LYS J 3 31 ? 134.662 183.368 187.472 1.00 122.23 31 LYS F CA 1
ATOM 16170 C C . LYS J 3 31 ? 133.917 184.342 188.374 1.00 122.23 31 LYS F C 1
ATOM 16171 O O . LYS J 3 31 ? 133.800 184.122 189.583 1.00 122.23 31 LYS F O 1
ATOM 16177 N N . GLY J 3 32 ? 133.410 185.419 187.784 1.00 125.51 32 GLY F N 1
ATOM 16178 C CA . GLY J 3 32 ? 132.689 186.404 188.563 1.00 125.51 32 GLY F CA 1
ATOM 16179 C C . GLY J 3 32 ? 132.204 187.551 187.698 1.00 125.51 32 GLY F C 1
ATOM 16180 O O . GLY J 3 32 ? 132.300 187.515 186.469 1.00 125.51 32 GLY F O 1
ATOM 16181 N N . LYS J 3 33 ? 131.677 188.567 188.374 1.00 116.07 33 LYS F N 1
ATOM 16182 C CA . LYS J 3 33 ? 131.131 189.755 187.737 1.00 116.07 33 LYS F CA 1
ATOM 16183 C C . LYS J 3 33 ? 132.092 190.930 187.875 1.00 116.07 33 LYS F C 1
ATOM 16184 O O . LYS J 3 33 ? 133.017 190.910 188.691 1.00 116.07 33 LYS F O 1
ATOM 16190 N N . VAL J 3 34 ? 131.858 191.959 187.066 1.00 111.20 34 VAL F N 1
ATOM 16191 C CA . VAL J 3 34 ? 132.693 193.154 187.049 1.00 111.20 34 VAL F CA 1
ATOM 16192 C C . VAL J 3 34 ? 132.017 194.219 187.908 1.00 111.20 34 VAL F C 1
ATOM 16193 O O . VAL J 3 34 ? 130.841 194.534 187.711 1.00 111.20 34 VAL F O 1
ATOM 16197 N N . VAL J 3 35 ? 132.764 194.779 188.862 1.00 115.13 35 VAL F N 1
ATOM 16198 C CA . VAL J 3 35 ? 132.208 195.814 189.728 1.00 115.13 35 VAL F CA 1
ATOM 16199 C C . VAL J 3 35 ? 132.854 197.167 189.447 1.00 115.13 35 VAL F C 1
ATOM 16200 O O . VAL J 3 35 ? 132.159 198.158 189.198 1.00 115.13 35 VAL F O 1
ATOM 16204 N N . ASP J 3 36 ? 134.183 197.233 189.478 1.00 115.26 36 ASP F N 1
ATOM 16205 C CA . ASP J 3 36 ? 134.893 198.489 189.279 1.00 115.26 36 ASP F CA 1
ATOM 16206 C C . ASP J 3 36 ? 135.850 198.329 188.107 1.00 115.26 36 ASP F C 1
ATOM 16207 O O . ASP J 3 36 ? 136.409 197.254 187.875 1.00 115.26 36 ASP F O 1
ATOM 16212 N N . GLU J 3 37 ? 136.044 199.420 187.370 1.00 119.63 37 GLU F N 1
ATOM 16213 C CA . GLU J 3 37 ? 136.881 199.400 186.181 1.00 119.63 37 GLU F CA 1
ATOM 16214 C C . GLU J 3 37 ? 137.704 200.677 186.108 1.00 119.63 37 GLU F C 1
ATOM 16215 O O . GLU J 3 37 ? 137.152 201.778 186.030 1.00 119.63 37 GLU F O 1
ATOM 16221 N N . THR J 3 38 ? 139.025 200.519 186.137 1.00 120.68 38 THR F N 1
ATOM 16222 C CA . THR J 3 38 ? 139.958 201.604 185.866 1.00 120.68 38 THR F CA 1
ATOM 16223 C C . THR J 3 38 ? 140.802 201.214 184.658 1.00 120.68 38 THR F C 1
ATOM 16224 O O . THR J 3 38 ? 140.618 200.131 184.088 1.00 120.68 38 THR F O 1
ATOM 16228 N N . ARG J 3 39 ? 141.789 202.078 184.359 1.00 114.25 39 ARG F N 1
ATOM 16229 C CA . ARG J 3 39 ? 142.371 202.232 183.019 1.00 114.25 39 ARG F CA 1
ATOM 16230 C C . ARG J 3 39 ? 142.895 200.920 182.443 1.00 114.25 39 ARG F C 1
ATOM 16231 O O . ARG J 3 39 ? 142.733 200.642 181.249 1.00 114.25 39 ARG F O 1
ATOM 16239 N N . ASN J 3 40 ? 143.502 200.090 183.280 1.00 116.39 40 ASN F N 1
ATOM 16240 C CA . ASN J 3 40 ? 143.893 198.739 182.899 1.00 116.39 40 ASN F CA 1
ATOM 16241 C C . ASN J 3 40 ? 143.626 197.760 184.036 1.00 116.39 40 ASN F C 1
ATOM 16242 O O . ASN J 3 40 ? 144.445 196.890 184.338 1.00 116.39 40 ASN F O 1
ATOM 16247 N N . THR J 3 41 ? 142.464 197.877 184.683 1.00 116.31 41 THR F N 1
ATOM 16248 C CA . THR J 3 41 ? 142.196 197.059 185.862 0.50 116.31 41 THR F CA 1
ATOM 16249 C C . THR J 3 41 ? 140.701 196.817 186.029 1.00 116.31 41 THR F C 1
ATOM 16250 O O . THR J 3 41 ? 139.893 197.748 185.965 1.00 116.31 41 THR F O 1
ATOM 16254 N N . LEU J 3 42 ? 140.343 195.547 186.241 1.00 107.57 42 LEU F N 1
ATOM 16255 C CA . LEU J 3 42 ? 139.002 195.155 186.657 1.00 107.57 42 LEU F CA 1
ATOM 16256 C C . LEU J 3 42 ? 139.036 194.690 188.106 1.00 107.57 42 LEU F C 1
ATOM 16257 O O . LEU J 3 42 ? 139.986 194.020 188.529 1.00 107.57 42 LEU F O 1
ATOM 16262 N N . VAL J 3 43 ? 138.012 195.057 188.871 1.00 113.79 43 VAL F N 1
ATOM 16263 C CA . VAL J 3 43 ? 137.806 194.539 190.219 1.00 113.79 43 VAL F CA 1
ATOM 16264 C C . VAL J 3 43 ? 136.673 193.525 190.159 1.00 113.79 43 VAL F C 1
ATOM 16265 O O . VAL J 3 43 ? 135.506 193.896 189.973 1.00 113.79 43 VAL F O 1
ATOM 16269 N N . ILE J 3 44 ? 137.009 192.246 190.315 1.00 120.56 44 ILE F N 1
ATOM 16270 C CA . ILE J 3 44 ? 136.077 191.154 190.065 1.00 120.56 44 ILE F CA 1
ATOM 16271 C C . ILE J 3 44 ? 135.721 190.484 191.384 1.00 120.56 44 ILE F C 1
ATOM 16272 O O . ILE J 3 44 ? 136.605 190.061 192.136 1.00 120.56 44 ILE F O 1
ATOM 16277 N N . GLU J 3 45 ? 134.423 190.385 191.662 1.00 127.68 45 GLU F N 1
ATOM 16278 C CA . GLU J 3 45 ? 133.917 189.678 192.831 1.00 127.68 45 GLU F CA 1
ATOM 16279 C C . GLU J 3 45 ? 133.573 188.251 192.427 1.00 127.68 45 GLU F C 1
ATOM 16280 O O . GLU J 3 45 ? 132.700 188.035 191.579 1.00 127.68 45 GLU F O 1
ATOM 16286 N N . LYS J 3 46 ? 134.263 187.286 193.033 1.00 125.30 46 LYS F N 1
ATOM 16287 C CA . LYS J 3 46 ? 134.032 185.877 192.750 1.00 125.30 46 LYS F CA 1
ATOM 16288 C C . LYS J 3 46 ? 132.677 185.420 193.278 1.00 125.30 46 LYS F C 1
ATOM 16289 O O . LYS J 3 46 ? 132.053 186.080 194.113 1.00 125.30 46 LYS F O 1
ATOM 16295 N N . GLU J 3 47 ? 132.226 184.269 192.774 1.00 133.35 47 GLU F N 1
ATOM 16296 C CA . GLU J 3 47 ? 131.046 183.622 193.335 1.00 133.35 47 GLU F CA 1
ATOM 16297 C C . GLU J 3 47 ? 131.338 183.067 194.724 1.00 133.35 47 GLU F C 1
ATOM 16298 O O . GLU J 3 47 ? 130.435 182.986 195.566 1.00 133.35 47 GLU F O 1
ATOM 16304 N N . ASP J 3 48 ? 132.598 182.700 194.984 1.00 133.28 48 ASP F N 1
ATOM 16305 C CA . ASP J 3 48 ? 132.988 182.235 196.311 1.00 133.28 48 ASP F CA 1
ATOM 16306 C C . ASP J 3 48 ? 132.989 183.369 197.328 1.00 133.28 48 ASP F C 1
ATOM 16307 O O . ASP J 3 48 ? 132.780 183.130 198.524 1.00 133.28 48 ASP F O 1
ATOM 16312 N N . GLY J 3 49 ? 133.226 184.603 196.882 1.00 120.80 49 GLY F N 1
ATOM 16313 C CA . GLY J 3 49 ? 133.187 185.760 197.752 1.00 120.80 49 GLY F CA 1
ATOM 16314 C C . GLY J 3 49 ? 134.483 186.534 197.878 1.00 120.80 49 GLY F C 1
ATOM 16315 O O . GLY J 3 49 ? 134.609 187.340 198.808 1.00 120.80 49 GLY F O 1
ATOM 16316 N N . ARG J 3 50 ? 135.443 186.323 196.981 1.00 119.59 50 ARG F N 1
ATOM 16317 C CA . ARG J 3 50 ? 136.735 186.993 197.064 0.50 119.59 50 ARG F CA 1
ATOM 16318 C C . ARG J 3 50 ? 136.848 188.072 195.993 1.00 119.59 50 ARG F C 1
ATOM 16319 O O . ARG J 3 50 ? 136.620 187.808 194.809 1.00 119.59 50 ARG F O 1
ATOM 16327 N N . GLU J 3 51 ? 137.198 189.285 196.415 1.00 127.91 51 GLU F N 1
ATOM 16328 C CA . GLU J 3 51 ? 137.473 190.366 195.480 1.00 127.91 51 GLU F CA 1
ATOM 16329 C C . GLU J 3 51 ? 138.905 190.265 194.973 1.00 127.91 51 GLU F C 1
ATOM 16330 O O . GLU J 3 51 ? 139.854 190.209 195.760 1.00 127.91 51 GLU F O 1
ATOM 16336 N N . VAL J 3 52 ? 139.063 190.249 193.652 1.00 116.89 52 VAL F N 1
ATOM 16337 C CA . VAL J 3 52 ? 140.375 190.158 193.026 1.00 116.89 52 VAL F CA 1
ATOM 16338 C C . VAL J 3 52 ? 140.588 191.371 192.131 1.00 116.89 52 VAL F C 1
ATOM 16339 O O . VAL J 3 52 ? 139.632 191.942 191.590 1.00 116.89 52 VAL F O 1
ATOM 16343 N N . VAL J 3 53 ? 141.848 191.779 192.003 1.00 108.96 53 VAL F N 1
ATOM 16344 C CA . VAL J 3 53 ? 142.257 192.923 191.198 1.00 108.96 53 VAL F CA 1
ATOM 16345 C C . VAL J 3 53 ? 143.017 192.385 189.993 1.00 108.96 53 VAL F C 1
ATOM 16346 O O . VAL J 3 53 ? 144.157 191.918 190.130 1.00 108.96 53 VAL F O 1
ATOM 16350 N N . ILE J 3 54 ? 142.395 192.437 188.824 1.00 109.53 54 ILE F N 1
ATOM 16351 C CA . ILE J 3 54 ? 142.906 191.794 187.621 1.00 109.53 54 ILE F CA 1
ATOM 16352 C C . ILE J 3 54 ? 143.413 192.885 186.678 1.00 109.53 54 ILE F C 1
ATOM 16353 O O . ILE J 3 54 ? 142.624 193.721 186.241 1.00 109.53 54 ILE F O 1
ATOM 16358 N N . PRO J 3 55 ? 144.706 192.913 186.362 1.00 107.19 55 PRO F N 1
ATOM 16359 C CA . PRO J 3 55 ? 145.183 193.805 185.299 1.00 107.19 55 PRO F CA 1
ATOM 16360 C C . PRO J 3 55 ? 144.759 193.294 183.930 1.00 107.19 55 PRO F C 1
ATOM 16361 O O . PRO J 3 55 ? 144.643 192.088 183.700 1.00 107.19 55 PRO F O 1
ATOM 16365 N N . LYS J 3 56 ? 144.524 194.235 183.013 1.00 117.04 56 LYS F N 1
ATOM 16366 C CA . LYS J 3 56 ? 143.934 193.880 181.727 1.00 117.04 56 LYS F CA 1
ATOM 16367 C C . LYS J 3 56 ? 144.995 193.433 180.728 1.00 117.04 56 LYS F C 1
ATOM 16368 O O . LYS J 3 56 ? 144.794 192.464 179.988 1.00 117.04 56 LYS F O 1
ATOM 16374 N N . ASP J 3 57 ? 146.150 194.104 180.722 1.00 115.83 57 ASP F N 1
ATOM 16375 C CA . ASP J 3 57 ? 147.091 193.963 179.612 1.00 115.83 57 ASP F CA 1
ATOM 16376 C C . ASP J 3 57 ? 147.877 192.656 179.680 1.00 115.83 57 ASP F C 1
ATOM 16377 O O . ASP J 3 57 ? 148.611 192.321 178.742 1.00 115.83 57 ASP F O 1
ATOM 16382 N N . ILE J 3 58 ? 147.747 191.908 180.778 1.00 117.36 58 ILE F N 1
ATOM 16383 C CA . ILE J 3 58 ? 148.527 190.684 180.927 1.00 117.36 58 ILE F CA 1
ATOM 16384 C C . ILE J 3 58 ? 147.676 189.456 180.596 1.00 117.36 58 ILE F C 1
ATOM 16385 O O . ILE J 3 58 ? 148.206 188.353 180.416 1.00 117.36 58 ILE F O 1
ATOM 16390 N N . ALA J 3 59 ? 146.361 189.621 180.478 1.00 117.73 59 ALA F N 1
ATOM 16391 C CA . ALA J 3 59 ? 145.447 188.499 180.321 1.00 117.73 59 ALA F CA 1
ATOM 16392 C C . ALA J 3 59 ? 144.508 188.717 179.142 1.00 117.73 59 ALA F C 1
ATOM 16393 O O . ALA J 3 59 ? 144.448 189.797 178.550 1.00 117.73 59 ALA F O 1
ATOM 16395 N N . VAL J 3 60 ? 143.767 187.662 178.808 1.00 122.10 60 VAL F N 1
ATOM 16396 C CA . VAL J 3 60 ? 142.660 187.730 177.860 1.00 122.10 60 VAL F CA 1
ATOM 16397 C C . VAL J 3 60 ? 141.379 187.384 178.615 1.00 122.10 60 VAL F C 1
ATOM 16398 O O . VAL J 3 60 ? 141.390 186.550 179.528 1.00 122.10 60 VAL F O 1
ATOM 16402 N N . PHE J 3 61 ? 140.291 188.081 178.291 1.00 124.77 61 PHE F N 1
ATOM 16403 C CA . PHE J 3 61 ? 139.042 187.980 179.026 1.00 124.77 61 PHE F CA 1
ATOM 16404 C C . PHE J 3 61 ? 138.008 187.279 178.158 1.00 124.77 61 PHE F C 1
ATOM 16405 O O . PHE J 3 61 ? 138.015 187.412 176.932 1.00 124.77 61 PHE F O 1
ATOM 16413 N N . LEU J 3 62 ? 137.118 186.529 178.802 1.00 125.08 62 LEU F N 1
ATOM 16414 C CA . LEU J 3 62 ? 135.953 185.942 178.140 1.00 125.08 62 LEU F CA 1
ATOM 16415 C C . LEU J 3 62 ? 134.725 186.519 178.834 1.00 125.08 62 LEU F C 1
ATOM 16416 O O . LEU J 3 62 ? 134.360 186.088 179.933 1.00 125.08 62 LEU F O 1
ATOM 16421 N N . PHE J 3 63 ? 134.097 187.495 178.192 1.00 118.63 63 PHE F N 1
ATOM 16422 C CA . PHE J 3 63 ? 132.889 188.113 178.712 1.00 118.63 63 PHE F CA 1
ATOM 16423 C C . PHE J 3 63 ? 131.665 187.301 178.314 1.00 118.63 63 PHE F C 1
ATOM 16424 O O . PHE J 3 63 ? 131.516 186.882 177.160 1.00 118.63 63 PHE F O 1
ATOM 16432 N N . GLN J 3 64 ? 130.790 187.077 179.291 1.00 127.13 64 GLN F N 1
ATOM 16433 C CA . GLN J 3 64 ? 129.545 186.349 179.097 1.00 127.13 64 GLN F CA 1
ATOM 16434 C C . GLN J 3 64 ? 128.420 187.341 178.844 1.00 127.13 64 GLN F C 1
ATOM 16435 O O . GLN J 3 64 ? 127.974 188.032 179.767 1.00 127.13 64 GLN F O 1
ATOM 16441 N N . LEU J 3 65 ? 127.963 187.401 177.597 1.00 124.33 65 LEU F N 1
ATOM 16442 C CA . LEU J 3 65 ? 126.861 188.276 177.223 1.00 124.33 65 LEU F CA 1
ATOM 16443 C C . LEU J 3 65 ? 125.551 187.522 177.410 1.00 124.33 65 LEU F C 1
ATOM 16444 O O . LEU J 3 65 ? 125.529 186.469 178.055 1.00 124.33 65 LEU F O 1
ATOM 16449 N N . LYS J 3 66 ? 124.451 188.046 176.867 1.00 119.14 66 LYS F N 1
ATOM 16450 C CA . LYS J 3 66 ? 123.164 187.348 176.923 1.00 119.14 66 LYS F CA 1
ATOM 16451 C C . LYS J 3 66 ? 123.205 186.147 175.976 1.00 119.14 66 LYS F C 1
ATOM 16452 O O . LYS J 3 66 ? 122.717 186.173 174.844 1.00 119.14 66 LYS F O 1
ATOM 16458 N N . GLY J 3 67 ? 123.813 185.069 176.470 1.00 125.33 67 GLY F N 1
ATOM 16459 C CA . GLY J 3 67 ? 124.001 183.871 175.680 1.00 125.33 67 GLY F CA 1
ATOM 16460 C C . GLY J 3 67 ? 125.387 183.755 175.080 1.00 125.33 67 GLY F C 1
ATOM 16461 O O . GLY J 3 67 ? 125.899 182.646 174.898 1.00 125.33 67 GLY F O 1
ATOM 16462 N N . CYS J 3 68 ? 126.005 184.891 174.760 1.00 118.05 68 CYS F N 1
ATOM 16463 C CA . CYS J 3 68 ? 127.276 184.875 174.053 1.00 118.05 68 CYS F CA 1
ATOM 16464 C C . CYS J 3 68 ? 128.450 184.720 175.019 1.00 118.05 68 CYS F C 1
ATOM 16465 O O . CYS J 3 68 ? 128.347 184.973 176.222 1.00 118.05 68 CYS F O 1
ATOM 16468 N N . LYS J 3 69 ? 129.583 184.298 174.460 1.00 113.87 69 LYS F N 1
ATOM 16469 C CA . LYS J 3 69 ? 130.858 184.223 175.162 1.00 113.87 69 LYS F CA 1
ATOM 16470 C C . LYS J 3 69 ? 131.944 184.756 174.238 1.00 113.87 69 LYS F C 1
ATOM 16471 O O . LYS J 3 69 ? 132.302 184.096 173.256 1.00 113.87 69 LYS F O 1
ATOM 16477 N N . VAL J 3 70 ? 132.475 185.937 174.553 1.00 128.22 70 VAL F N 1
ATOM 16478 C CA . VAL J 3 70 ? 133.359 186.668 173.648 1.00 128.22 70 VAL F CA 1
ATOM 16479 C C . VAL J 3 70 ? 134.740 186.789 174.284 1.00 128.22 70 VAL F C 1
ATOM 16480 O O . VAL J 3 70 ? 134.866 187.218 175.436 1.00 128.22 70 VAL F O 1
ATOM 16484 N N . LYS J 3 71 ? 135.775 186.426 173.523 1.00 127.05 71 LYS F N 1
ATOM 16485 C CA . LYS J 3 71 ? 137.163 186.450 173.979 1.00 127.05 71 LYS F CA 1
ATOM 16486 C C . LYS J 3 71 ? 137.860 187.690 173.432 1.00 127.05 71 LYS F C 1
ATOM 16487 O O . LYS J 3 71 ? 138.105 187.782 172.224 1.00 127.05 71 LYS F O 1
ATOM 16493 N N . VAL J 3 72 ? 138.186 188.634 174.318 1.00 131.33 72 VAL F N 1
ATOM 16494 C CA . VAL J 3 72 ? 138.833 189.891 173.940 1.00 131.33 72 VAL F CA 1
ATOM 16495 C C . VAL J 3 72 ? 140.036 190.107 174.854 1.00 131.33 72 VAL F C 1
ATOM 16496 O O . VAL J 3 72 ? 139.961 189.882 176.063 1.00 131.33 72 VAL F O 1
ATOM 16500 N N . ASP J 3 73 ? 141.165 190.511 174.263 1.00 135.46 73 ASP F N 1
ATOM 16501 C CA . ASP J 3 73 ? 142.324 190.914 175.053 1.00 135.46 73 ASP F CA 1
ATOM 16502 C C . ASP J 3 73 ? 142.027 192.159 175.882 1.00 135.46 73 ASP F C 1
ATOM 16503 O O . ASP J 3 73 ? 141.229 193.017 175.500 1.00 135.46 73 ASP F O 1
ATOM 16508 N N . GLY J 3 74 ? 142.697 192.258 177.031 1.00 119.58 74 GLY F N 1
ATOM 16509 C CA . GLY J 3 74 ? 142.661 193.498 177.785 1.00 119.58 74 GLY F CA 1
ATOM 16510 C C . GLY J 3 74 ? 143.599 194.547 177.223 1.00 119.58 74 GLY F C 1
ATOM 16511 O O . GLY J 3 74 ? 143.526 195.719 177.605 1.00 119.58 74 GLY F O 1
ATOM 16512 N N . ARG J 3 75 ? 144.498 194.141 176.319 1.00 109.97 75 ARG F N 1
ATOM 16513 C CA . ARG J 3 75 ? 145.280 195.106 175.552 0.40 109.97 75 ARG F CA 1
ATOM 16514 C C . ARG J 3 75 ? 144.375 195.921 174.637 1.00 109.97 75 ARG F C 1
ATOM 16515 O O . ARG J 3 75 ? 144.636 197.098 174.371 1.00 109.97 75 ARG F O 1
ATOM 16523 N N . LEU J 3 76 ? 143.300 195.305 174.142 1.00 112.61 76 LEU F N 1
ATOM 16524 C CA . LEU J 3 76 ? 142.275 196.052 173.421 0.50 112.61 76 LEU F CA 1
ATOM 16525 C C . LEU J 3 76 ? 141.441 196.901 174.372 1.00 112.61 76 LEU F C 1
ATOM 16526 O O . LEU J 3 76 ? 140.880 197.922 173.962 1.00 112.61 76 LEU F O 1
ATOM 16531 N N . LEU J 3 77 ? 141.354 196.496 175.641 1.00 118.63 77 LEU F N 1
ATOM 16532 C CA . LEU J 3 77 ? 140.600 197.240 176.640 1.00 118.63 77 LEU F CA 1
ATOM 16533 C C . LEU J 3 77 ? 141.458 198.262 177.380 1.00 118.63 77 LEU F C 1
ATOM 16534 O O . LEU J 3 77 ? 141.165 198.569 178.542 1.00 118.63 77 LEU F O 1
ATOM 16539 N N . ILE J 3 78 ? 142.518 198.775 176.748 1.00 117.79 78 ILE F N 1
ATOM 16540 C CA . ILE J 3 78 ? 143.365 199.769 177.389 1.00 117.79 78 ILE F CA 1
ATOM 16541 C C . ILE J 3 78 ? 142.623 201.103 177.452 1.00 117.79 78 ILE F C 1
ATOM 16542 O O . ILE J 3 78 ? 141.826 201.440 176.568 1.00 117.79 78 ILE F O 1
ATOM 16547 N N . GLY J 3 79 ? 142.836 201.840 178.537 1.00 118.05 79 GLY F N 1
ATOM 16548 C CA . GLY J 3 79 ? 142.160 203.106 178.726 1.00 118.05 79 GLY F CA 1
ATOM 16549 C C . GLY J 3 79 ? 141.027 203.020 179.728 1.00 118.05 79 GLY F C 1
ATOM 16550 O O . GLY J 3 79 ? 140.468 201.939 179.946 1.00 118.05 79 GLY F O 1
ATOM 16551 N N . ARG J 3 80 ? 140.697 204.148 180.355 1.00 119.42 80 ARG F N 1
ATOM 16552 C CA . ARG J 3 80 ? 139.498 204.235 181.172 1.00 119.42 80 ARG F CA 1
ATOM 16553 C C . ARG J 3 80 ? 138.267 204.061 180.282 1.00 119.42 80 ARG F C 1
ATOM 16554 O O . ARG J 3 80 ? 138.299 204.430 179.107 1.00 119.42 80 ARG F O 1
ATOM 16562 N N . PRO J 3 81 ? 137.172 203.489 180.815 1.00 116.39 81 PRO F N 1
ATOM 16563 C CA . PRO J 3 81 ? 135.959 203.325 179.985 1.00 116.39 81 PRO F CA 1
ATOM 16564 C C . PRO J 3 81 ? 135.326 204.638 179.545 1.00 116.39 81 PRO F C 1
ATOM 16565 O O . PRO J 3 81 ? 134.623 204.670 178.526 1.00 116.39 81 PRO F O 1
ATOM 16569 N N . GLU J 3 82 ? 135.583 205.724 180.281 1.00 119.04 82 GLU F N 1
ATOM 16570 C CA . GLU J 3 82 ? 135.217 207.062 179.826 1.00 119.04 82 GLU F CA 1
ATOM 16571 C C . GLU J 3 82 ? 135.940 207.422 178.531 1.00 119.04 82 GLU F C 1
ATOM 16572 O O . GLU J 3 82 ? 135.304 207.775 177.528 1.00 119.04 82 GLU F O 1
ATOM 16578 N N . GLU J 3 83 ? 137.272 207.320 178.536 1.00 128.30 83 GLU F N 1
ATOM 16579 C CA . GLU J 3 83 ? 138.054 207.580 177.331 1.00 128.30 83 GLU F CA 1
ATOM 16580 C C . GLU J 3 83 ? 137.840 206.497 176.279 1.00 128.30 83 GLU F C 1
ATOM 16581 O O . GLU J 3 83 ? 137.977 206.766 175.082 1.00 128.30 83 GLU F O 1
ATOM 16587 N N . ARG J 3 84 ? 137.508 205.276 176.707 1.00 119.98 84 ARG F N 1
ATOM 16588 C CA . ARG J 3 84 ? 137.225 204.192 175.770 1.00 119.98 84 ARG F CA 1
ATOM 16589 C C . ARG J 3 84 ? 135.939 204.444 174.996 1.00 119.98 84 ARG F C 1
ATOM 16590 O O . ARG J 3 84 ? 135.852 204.091 173.815 1.00 119.98 84 ARG F O 1
ATOM 16598 N N . LEU J 3 85 ? 134.930 205.036 175.640 1.00 118.89 85 LEU F N 1
ATOM 16599 C CA . LEU J 3 85 ? 133.720 205.393 174.911 1.00 118.89 85 LEU F CA 1
ATOM 16600 C C . LEU J 3 85 ? 133.860 206.764 174.251 1.00 118.89 85 LEU F C 1
ATOM 16601 O O . LEU J 3 85 ? 133.029 207.135 173.410 1.00 118.89 85 LEU F O 1
ATOM 16606 N N . LYS J 3 86 ? 134.888 207.541 174.626 1.00 134.31 86 LYS F N 1
ATOM 16607 C CA . LYS J 3 86 ? 135.172 208.764 173.882 1.00 134.31 86 LYS F CA 1
ATOM 16608 C C . LYS J 3 86 ? 135.569 208.421 172.451 1.00 134.31 86 LYS F C 1
ATOM 16609 O O . LYS J 3 86 ? 134.750 208.584 171.539 1.00 134.31 86 LYS F O 1
ATOM 16615 N N . LYS J 3 87 ? 136.795 207.905 172.269 1.00 144.76 87 LYS F N 1
ATOM 16616 C CA . LYS J 3 87 ? 137.187 207.018 171.173 1.00 144.76 87 LYS F CA 1
ATOM 16617 C C . LYS J 3 87 ? 138.568 206.435 171.442 1.00 144.76 87 LYS F C 1
ATOM 16618 O O . LYS J 3 87 ? 139.529 207.187 171.634 1.00 144.76 87 LYS F O 1
ATOM 16624 N N . LYS J 3 88 ? 138.690 205.110 171.456 1.00 121.84 88 LYS F N 1
ATOM 16625 C CA . LYS J 3 88 ? 139.989 204.448 171.522 1.00 121.84 88 LYS F CA 1
ATOM 16626 C C . LYS J 3 88 ? 140.105 203.406 170.418 1.00 121.84 88 LYS F C 1
ATOM 16627 O O . LYS J 3 88 ? 139.311 202.459 170.367 1.00 121.84 88 LYS F O 1
ATOM 16633 N N . ILE J 3 89 ? 141.106 203.576 169.556 1.00 110.42 89 ILE F N 1
ATOM 16634 C CA . ILE J 3 89 ? 141.410 202.640 168.483 1.00 110.42 89 ILE F CA 1
ATOM 16635 C C . ILE J 3 89 ? 142.689 201.910 168.860 1.00 110.42 89 ILE F C 1
ATOM 16636 O O . ILE J 3 89 ? 143.751 202.533 168.975 1.00 110.42 89 ILE F O 1
ATOM 16641 N N . LYS J 3 90 ? 142.593 200.600 169.067 1.00 104.90 90 LYS F N 1
ATOM 16642 C CA . LYS J 3 90 ? 143.771 199.803 169.362 1.00 104.90 90 LYS F CA 1
ATOM 16643 C C . LYS J 3 90 ? 143.917 198.693 168.329 1.00 104.90 90 LYS F C 1
ATOM 16644 O O . LYS J 3 90 ? 142.984 197.934 168.060 1.00 104.90 90 LYS F O 1
ATOM 16650 N N . ILE J 3 91 ? 145.109 198.617 167.742 1.00 95.46 91 ILE F N 1
ATOM 16651 C CA . ILE J 3 91 ? 145.436 197.606 166.744 1.00 95.46 91 ILE F CA 1
ATOM 16652 C C . ILE J 3 91 ? 146.601 196.778 167.270 1.00 95.46 91 ILE F C 1
ATOM 16653 O O . ILE J 3 91 ? 147.699 197.301 167.488 1.00 95.46 91 ILE F O 1
ATOM 16658 N N . LEU J 3 92 ? 146.366 195.482 167.450 1.00 87.14 92 LEU F N 1
ATOM 16659 C CA . LEU J 3 92 ? 147.317 194.596 168.102 1.00 87.14 92 LEU F CA 1
ATOM 16660 C C . LEU J 3 92 ? 147.859 193.593 167.093 1.00 87.14 92 LEU F C 1
ATOM 16661 O O . LEU J 3 92 ? 147.113 193.008 166.305 1.00 87.14 92 LEU F O 1
ATOM 16666 N N . TYR J 3 93 ? 149.178 193.401 167.129 1.00 81.98 93 TYR F N 1
ATOM 16667 C CA . TYR J 3 93 ? 149.860 192.457 166.262 1.00 81.98 93 TYR F CA 1
ATOM 16668 C C . TYR J 3 93 ? 150.661 191.494 167.126 1.00 81.98 93 TYR F C 1
ATOM 16669 O O . TYR J 3 93 ? 151.748 191.850 167.608 1.00 81.98 93 TYR F O 1
ATOM 16678 N N . PRO J 3 94 ? 150.152 190.277 167.350 1.00 80.01 94 PRO F N 1
ATOM 16679 C CA . PRO J 3 94 ? 150.892 189.311 168.175 1.00 80.01 94 PRO F CA 1
ATOM 16680 C C . PRO J 3 94 ? 151.936 188.520 167.398 1.00 80.01 94 PRO F C 1
ATOM 16681 O O . PRO J 3 94 ? 151.835 187.294 167.292 1.00 80.01 94 PRO F O 1
ATOM 16685 N N . TYR J 3 95 ? 152.944 189.200 166.860 1.00 87.25 95 TYR F N 1
ATOM 16686 C CA . TYR J 3 95 ? 154.036 188.515 166.175 1.00 87.25 95 TYR F CA 1
ATOM 16687 C C . TYR J 3 95 ? 155.129 188.115 167.158 1.00 87.25 95 TYR F C 1
ATOM 16688 O O . TYR J 3 95 ? 154.961 187.179 167.939 1.00 87.25 95 TYR F O 1
ATOM 16697 N N . LYS K 4 2 ? 124.556 197.258 152.440 1.00 122.28 2 LYS H N 1
ATOM 16698 C CA . LYS K 4 2 ? 124.958 196.521 153.632 1.00 122.28 2 LYS H CA 1
ATOM 16699 C C . LYS K 4 2 ? 125.029 197.444 154.844 1.00 122.28 2 LYS H C 1
ATOM 16700 O O . LYS K 4 2 ? 125.622 198.522 154.781 1.00 122.28 2 LYS H O 1
ATOM 16706 N N . LYS K 4 3 ? 124.422 197.015 155.949 1.00 134.99 3 LYS H N 1
ATOM 16707 C CA . LYS K 4 3 ? 124.388 197.791 157.185 1.00 134.99 3 LYS H CA 1
ATOM 16708 C C . LYS K 4 3 ? 124.928 196.927 158.315 1.00 134.99 3 LYS H C 1
ATOM 16709 O O . LYS K 4 3 ? 124.235 196.027 158.799 1.00 134.99 3 LYS H O 1
ATOM 16715 N N . PHE K 4 4 ? 126.164 197.197 158.733 1.00 127.67 4 PHE H N 1
ATOM 16716 C CA . PHE K 4 4 ? 126.776 196.473 159.853 1.00 127.67 4 PHE H CA 1
ATOM 16717 C C . PHE K 4 4 ? 126.627 197.280 161.139 1.00 127.67 4 PHE H C 1
ATOM 16718 O O . PHE K 4 4 ? 126.228 196.744 162.177 1.00 127.67 4 PHE H O 1
ATOM 16726 N N . LEU K 4 5 ? 126.949 198.570 161.080 1.00 119.58 5 LEU H N 1
ATOM 16727 C CA . LEU K 4 5 ? 126.847 199.459 162.236 1.00 119.58 5 LEU H CA 1
ATOM 16728 C C . LEU K 4 5 ? 125.527 200.214 162.166 1.00 119.58 5 LEU H C 1
ATOM 16729 O O . LEU K 4 5 ? 125.426 201.258 161.518 1.00 119.58 5 LEU H O 1
ATOM 16734 N N . GLU K 4 6 ? 124.505 199.682 162.837 1.00 121.93 6 GLU H N 1
ATOM 16735 C CA . GLU K 4 6 ? 123.252 200.408 162.988 1.00 121.93 6 GLU H CA 1
ATOM 16736 C C . GLU K 4 6 ? 123.226 201.258 164.250 1.00 121.93 6 GLU H C 1
ATOM 16737 O O . GLU K 4 6 ? 122.452 202.220 164.319 1.00 121.93 6 GLU H O 1
ATOM 16743 N N . LYS K 4 7 ? 124.049 200.929 165.242 1.00 130.44 7 LYS H N 1
ATOM 16744 C CA . LYS K 4 7 ? 124.125 201.681 166.487 1.00 130.44 7 LYS H CA 1
ATOM 16745 C C . LYS K 4 7 ? 125.350 202.585 166.463 1.00 130.44 7 LYS H C 1
ATOM 16746 O O . LYS K 4 7 ? 126.468 202.120 166.217 1.00 130.44 7 LYS H O 1
ATOM 16752 N N . LYS K 4 8 ? 125.134 203.868 166.726 1.00 138.66 8 LYS H N 1
ATOM 16753 C CA . LYS K 4 8 ? 126.181 204.872 166.642 1.00 138.66 8 LYS H CA 1
ATOM 16754 C C . LYS K 4 8 ? 126.820 205.091 168.011 1.00 138.66 8 LYS H C 1
ATOM 16755 O O . LYS K 4 8 ? 126.569 204.358 168.966 1.00 138.66 8 LYS H O 1
ATOM 16761 N N . LEU K 4 9 ? 127.662 206.124 168.097 1.00 123.57 9 LEU H N 1
ATOM 16762 C CA . LEU K 4 9 ? 128.376 206.396 169.342 1.00 123.57 9 LEU H CA 1
ATOM 16763 C C . LEU K 4 9 ? 127.445 206.971 170.405 1.00 123.57 9 LEU H C 1
ATOM 16764 O O . LEU K 4 9 ? 127.508 206.580 171.577 1.00 123.57 9 LEU H O 1
ATOM 16769 N N . LYS K 4 10 ? 126.560 207.891 170.004 1.00 116.02 10 LYS H N 1
ATOM 16770 C CA . LYS K 4 10 ? 125.642 208.513 170.955 1.00 116.02 10 LYS H CA 1
ATOM 16771 C C . LYS K 4 10 ? 124.580 207.527 171.431 1.00 116.02 10 LYS H C 1
ATOM 16772 O O . LYS K 4 10 ? 124.107 207.619 172.571 1.00 116.02 10 LYS H O 1
ATOM 16778 N N . LYS K 4 11 ? 124.220 206.556 170.586 1.00 118.39 11 LYS H N 1
ATOM 16779 C CA . LYS K 4 11 ? 123.236 205.550 170.982 1.00 118.39 11 LYS H CA 1
ATOM 16780 C C . LYS K 4 11 ? 123.806 204.603 172.034 1.00 118.39 11 LYS H C 1
ATOM 16781 O O . LYS K 4 11 ? 123.135 204.288 173.025 1.00 118.39 11 LYS H O 1
ATOM 16787 N N . ILE K 4 12 ? 125.056 204.164 171.852 1.00 120.29 12 ILE H N 1
ATOM 16788 C CA . ILE K 4 12 ? 125.711 203.323 172.853 1.00 120.29 12 ILE H CA 1
ATOM 16789 C C . ILE K 4 12 ? 126.011 204.135 174.112 1.00 120.29 12 ILE H C 1
ATOM 16790 O O . ILE K 4 12 ? 126.003 203.603 175.228 1.00 120.29 12 ILE H O 1
ATOM 16795 N N . ALA K 4 13 ? 126.220 205.448 173.959 1.00 118.50 13 ALA H N 1
ATOM 16796 C CA . ALA K 4 13 ? 126.373 206.319 175.125 1.00 118.50 13 ALA H CA 1
ATOM 16797 C C . ALA K 4 13 ? 125.083 206.410 175.938 1.00 118.50 13 ALA H C 1
ATOM 16798 O O . ALA K 4 13 ? 125.118 206.377 177.175 1.00 118.50 13 ALA H O 1
ATOM 16800 N N . TYR K 4 14 ? 123.939 206.516 175.257 1.00 111.03 14 TYR H N 1
ATOM 16801 C CA . TYR K 4 14 ? 122.648 206.529 175.943 1.00 111.03 14 TYR H CA 1
ATOM 16802 C C . TYR K 4 14 ? 122.358 205.177 176.594 1.00 111.03 14 TYR H C 1
ATOM 16803 O O . TYR K 4 14 ? 121.797 205.107 177.698 1.00 111.03 14 TYR H O 1
ATOM 16812 N N . GLU K 4 15 ? 122.765 204.090 175.930 1.00 116.13 15 GLU H N 1
ATOM 16813 C CA . GLU K 4 15 ? 122.614 202.762 176.522 1.00 116.13 15 GLU H CA 1
ATOM 16814 C C . GLU K 4 15 ? 123.503 202.591 177.750 1.00 116.13 15 GLU H C 1
ATOM 16815 O O . GLU K 4 15 ? 123.098 201.950 178.727 1.00 116.13 15 GLU H O 1
ATOM 16821 N N . ARG K 4 16 ? 124.709 203.166 177.724 1.00 112.80 16 ARG H N 1
ATOM 16822 C CA . ARG K 4 16 ? 125.593 203.098 178.885 1.00 112.80 16 ARG H CA 1
ATOM 16823 C C . ARG K 4 16 ? 125.042 203.930 180.037 1.00 112.80 16 ARG H C 1
ATOM 16824 O O . ARG K 4 16 ? 125.143 203.528 181.200 1.00 112.80 16 ARG H O 1
ATOM 16832 N N . ILE K 4 17 ? 124.446 205.091 179.724 1.00 116.56 17 ILE H N 1
ATOM 16833 C CA . ILE K 4 17 ? 123.710 205.885 180.716 1.00 116.56 17 ILE H CA 1
ATOM 16834 C C . ILE K 4 17 ? 122.618 205.055 181.387 1.00 116.56 17 ILE H C 1
ATOM 16835 O O . ILE K 4 17 ? 122.540 204.988 182.626 1.00 116.56 17 ILE H O 1
ATOM 16840 N N . ASP K 4 18 ? 121.800 204.369 180.579 1.00 117.22 18 ASP H N 1
ATOM 16841 C CA . ASP K 4 18 ? 120.683 203.593 181.112 1.00 117.22 18 ASP H CA 1
ATOM 16842 C C . ASP K 4 18 ? 121.167 202.407 181.949 1.00 117.22 18 ASP H C 1
ATOM 16843 O O . ASP K 4 18 ? 120.658 202.176 183.054 1.00 117.22 18 ASP H O 1
ATOM 16848 N N . ILE K 4 19 ? 122.176 201.677 181.458 1.00 106.93 19 ILE H N 1
ATOM 16849 C CA . ILE K 4 19 ? 122.692 200.509 182.174 1.00 106.93 19 ILE H CA 1
ATOM 16850 C C . ILE K 4 19 ? 123.391 200.918 183.465 1.00 106.93 19 ILE H C 1
ATOM 16851 O O . ILE K 4 19 ? 123.187 200.295 184.516 1.00 106.93 19 ILE H O 1
ATOM 16856 N N . LEU K 4 20 ? 124.203 201.984 183.421 1.00 114.08 20 LEU H N 1
ATOM 16857 C CA . LEU K 4 20 ? 124.917 202.415 184.618 1.00 114.08 20 LEU H CA 1
ATOM 16858 C C . LEU K 4 20 ? 123.971 202.953 185.680 1.00 114.08 20 LEU H C 1
ATOM 16859 O O . LEU K 4 20 ? 124.167 202.685 186.870 1.00 114.08 20 LEU H O 1
ATOM 16864 N N . MET K 4 21 ? 122.909 203.661 185.291 1.00 120.52 21 MET H N 1
ATOM 16865 C CA . MET K 4 21 ? 122.041 204.190 186.334 1.00 120.52 21 MET H CA 1
ATOM 16866 C C . MET K 4 21 ? 121.069 203.123 186.841 1.00 120.52 21 MET H C 1
ATOM 16867 O O . MET K 4 21 ? 120.667 203.146 188.015 1.00 120.52 21 MET H O 1
ATOM 16872 N N . SER K 4 22 ? 120.737 202.133 186.000 1.00 112.77 22 SER H N 1
ATOM 16873 C CA . SER K 4 22 ? 119.969 200.989 186.486 1.00 112.77 22 SER H CA 1
ATOM 16874 C C . SER K 4 22 ? 120.785 200.141 187.458 1.00 112.77 22 SER H C 1
ATOM 16875 O O . SER K 4 22 ? 120.266 199.707 188.491 1.00 112.77 22 SER H O 1
ATOM 16878 N N . LEU K 4 23 ? 122.067 199.912 187.155 1.00 109.45 23 LEU H N 1
ATOM 16879 C CA . LEU K 4 23 ? 122.942 199.214 188.093 1.00 109.45 23 LEU H CA 1
ATOM 16880 C C . LEU K 4 23 ? 123.199 200.048 189.342 1.00 109.45 23 LEU H C 1
ATOM 16881 O O . LEU K 4 23 ? 123.427 199.492 190.422 1.00 109.45 23 LEU H O 1
ATOM 16886 N N . ALA K 4 24 ? 123.146 201.379 189.219 1.00 117.16 24 ALA H N 1
ATOM 16887 C CA . ALA K 4 24 ? 123.237 202.244 190.392 1.00 117.16 24 ALA H CA 1
ATOM 16888 C C . ALA K 4 24 ? 122.048 202.042 191.318 1.00 117.16 24 ALA H C 1
ATOM 16889 O O . ALA K 4 24 ? 122.219 201.933 192.537 1.00 117.16 24 ALA H O 1
ATOM 16891 N N . GLU K 4 25 ? 120.838 201.965 190.752 1.00 124.78 25 GLU H N 1
ATOM 16892 C CA . GLU K 4 25 ? 119.661 201.682 191.574 1.00 124.78 25 GLU H CA 1
ATOM 16893 C C . GLU K 4 25 ? 119.718 200.276 192.165 1.00 124.78 25 GLU H C 1
ATOM 16894 O O . GLU K 4 25 ? 119.352 200.068 193.328 1.00 124.78 25 GLU H O 1
ATOM 16900 N N . GLU K 4 26 ? 120.174 199.301 191.373 1.00 118.89 26 GLU H N 1
ATOM 16901 C CA . GLU K 4 26 ? 120.203 197.912 191.827 1.00 118.89 26 GLU H CA 1
ATOM 16902 C C . GLU K 4 26 ? 121.250 197.695 192.916 1.00 118.89 26 GLU H C 1
ATOM 16903 O O . GLU K 4 26 ? 121.081 196.840 193.791 1.00 118.89 26 GLU H O 1
ATOM 16909 N N . GLU K 4 27 ? 122.343 198.459 192.878 1.00 125.08 27 GLU H N 1
ATOM 16910 C CA . GLU K 4 27 ? 123.382 198.323 193.889 1.00 125.08 27 GLU H CA 1
ATOM 16911 C C . GLU K 4 27 ? 123.227 199.294 195.054 1.00 125.08 27 GLU H C 1
ATOM 16912 O O . GLU K 4 27 ? 123.897 199.115 196.076 1.00 125.08 27 GLU H O 1
ATOM 16918 N N . ALA K 4 28 ? 122.371 200.312 194.935 1.00 128.64 28 ALA H N 1
ATOM 16919 C CA . ALA K 4 28 ? 122.210 201.264 196.026 1.00 128.64 28 ALA H CA 1
ATOM 16920 C C . ALA K 4 28 ? 121.304 200.743 197.134 1.00 128.64 28 ALA H C 1
ATOM 16921 O O . ALA K 4 28 ? 121.363 201.254 198.257 1.00 128.64 28 ALA H O 1
ATOM 16923 N N . LYS K 4 29 ? 120.470 199.746 196.849 1.00 122.49 29 LYS H N 1
ATOM 16924 C CA . LYS K 4 29 ? 119.571 199.195 197.854 1.00 122.49 29 LYS H CA 1
ATOM 16925 C C . LYS K 4 29 ? 120.223 198.120 198.711 1.00 122.49 29 LYS H C 1
ATOM 16926 O O . LYS K 4 29 ? 119.633 197.699 199.711 1.00 122.49 29 LYS H O 1
ATOM 16932 N N . LYS K 4 30 ? 121.426 197.670 198.345 1.00 125.60 30 LYS H N 1
ATOM 16933 C CA . LYS K 4 30 ? 122.101 196.630 199.108 1.00 125.60 30 LYS H CA 1
ATOM 16934 C C . LYS K 4 30 ? 122.743 197.169 200.380 1.00 125.60 30 LYS H C 1
ATOM 16935 O O . LYS K 4 30 ? 122.726 196.486 201.411 1.00 125.60 30 LYS H O 1
ATOM 16941 N N . GLY K 4 31 ? 123.299 198.378 200.340 1.00 133.24 31 GLY H N 1
ATOM 16942 C CA . GLY K 4 31 ? 123.949 198.944 201.506 1.00 133.24 31 GLY H CA 1
ATOM 16943 C C . GLY K 4 31 ? 125.255 199.641 201.189 1.00 133.24 31 GLY H C 1
ATOM 16944 O O . GLY K 4 31 ? 125.880 200.240 202.069 1.00 133.24 31 GLY H O 1
ATOM 16945 N N . ASN K 4 32 ? 125.691 199.552 199.933 1.00 130.48 32 ASN H N 1
ATOM 16946 C CA . ASN K 4 32 ? 126.914 200.212 199.478 1.00 130.48 32 ASN H CA 1
ATOM 16947 C C . ASN K 4 32 ? 126.539 201.508 198.763 1.00 130.48 32 ASN H C 1
ATOM 16948 O O . ASN K 4 32 ? 126.262 201.540 197.562 1.00 130.48 32 ASN H O 1
ATOM 16953 N N . TRP K 4 33 ? 126.532 202.605 199.524 1.00 128.69 33 TRP H N 1
ATOM 16954 C CA . TRP K 4 33 ? 126.229 203.901 198.924 1.00 128.69 33 TRP H CA 1
ATOM 16955 C C . TRP K 4 33 ? 127.436 204.480 198.198 1.00 128.69 33 TRP H C 1
ATOM 16956 O O . TRP K 4 33 ? 127.275 205.316 197.301 1.00 128.69 33 TRP H O 1
ATOM 16967 N N . ASP K 4 34 ? 128.645 204.046 198.558 1.00 124.91 34 ASP H N 1
ATOM 16968 C CA . ASP K 4 34 ? 129.843 204.558 197.897 1.00 124.91 34 ASP H CA 1
ATOM 16969 C C . ASP K 4 34 ? 129.988 203.979 196.496 1.00 124.91 34 ASP H C 1
ATOM 16970 O O . ASP K 4 34 ? 130.447 204.665 195.574 1.00 124.91 34 ASP H O 1
ATOM 16975 N N . ARG K 4 35 ? 129.585 202.719 196.313 1.00 116.91 35 ARG H N 1
ATOM 16976 C CA . ARG K 4 35 ? 129.597 202.120 194.983 1.00 116.91 35 ARG H CA 1
ATOM 16977 C C . ARG K 4 35 ? 128.572 202.795 194.080 1.00 116.91 35 ARG H C 1
ATOM 16978 O O . ARG K 4 35 ? 128.848 203.072 192.906 1.00 116.91 35 ARG H O 1
ATOM 16986 N N . ALA K 4 36 ? 127.395 203.107 194.632 1.00 120.78 36 ALA H N 1
ATOM 16987 C CA . ALA K 4 36 ? 126.378 203.838 193.881 1.00 120.78 36 ALA H CA 1
ATOM 16988 C C . ALA K 4 36 ? 126.833 205.258 193.567 1.00 120.78 36 ALA H C 1
ATOM 16989 O O . ALA K 4 36 ? 126.512 205.797 192.500 1.00 120.78 36 ALA H O 1
ATOM 16991 N N . LYS K 4 37 ? 127.592 205.871 194.480 1.00 116.18 37 LYS H N 1
ATOM 16992 C CA . LYS K 4 37 ? 128.188 207.176 194.206 1.00 116.18 37 LYS H CA 1
ATOM 16993 C C . LYS K 4 37 ? 129.209 207.085 193.080 1.00 116.18 37 LYS H C 1
ATOM 16994 O O . LYS K 4 37 ? 129.314 207.997 192.253 1.00 116.18 37 LYS H O 1
ATOM 17000 N N . ARG K 4 38 ? 129.948 205.972 193.017 1.00 101.51 38 ARG H N 1
ATOM 17001 C CA . ARG K 4 38 ? 130.876 205.743 191.911 1.00 101.51 38 ARG H CA 1
ATOM 17002 C C . ARG K 4 38 ? 130.135 205.574 190.583 1.00 101.51 38 ARG H C 1
ATOM 17003 O O . ARG K 4 38 ? 130.588 206.082 189.548 1.00 101.51 38 ARG H O 1
ATOM 17011 N N . TYR K 4 39 ? 128.992 204.871 190.598 1.00 106.71 39 TYR H N 1
ATOM 17012 C CA . TYR K 4 39 ? 128.187 204.732 189.380 1.00 106.71 39 TYR H CA 1
ATOM 17013 C C . TYR K 4 39 ? 127.636 206.076 188.911 1.00 106.71 39 TYR H C 1
ATOM 17014 O O . TYR K 4 39 ? 127.666 206.380 187.712 1.00 106.71 39 TYR H O 1
ATOM 17023 N N . VAL K 4 40 ? 127.119 206.885 189.845 1.00 109.41 40 VAL H N 1
ATOM 17024 C CA . VAL K 4 40 ? 126.581 208.201 189.495 1.00 109.41 40 VAL H CA 1
ATOM 17025 C C . VAL K 4 40 ? 127.700 209.122 189.014 1.00 109.41 40 VAL H C 1
ATOM 17026 O O . VAL K 4 40 ? 127.512 209.913 188.083 1.00 109.41 40 VAL H O 1
ATOM 17030 N N . TYR K 4 41 ? 128.899 208.974 189.586 1.00 99.42 41 TYR H N 1
ATOM 17031 C CA . TYR K 4 41 ? 130.046 209.767 189.153 1.00 99.42 41 TYR H CA 1
ATOM 17032 C C . TYR K 4 41 ? 130.488 209.393 187.741 1.00 99.42 41 TYR H C 1
ATOM 17033 O O . TYR K 4 41 ? 130.776 210.276 186.923 1.00 99.42 41 TYR H O 1
ATOM 17042 N N . LEU K 4 42 ? 130.515 208.093 187.426 1.00 98.29 42 LEU H N 1
ATOM 17043 C CA . LEU K 4 42 ? 130.880 207.666 186.075 1.00 98.29 42 LEU H CA 1
ATOM 17044 C C . LEU K 4 42 ? 129.813 208.055 185.055 1.00 98.29 42 LEU H C 1
ATOM 17045 O O . LEU K 4 42 ? 130.138 208.461 183.931 1.00 98.29 42 LEU H O 1
ATOM 17050 N N . ALA K 4 43 ? 128.534 207.966 185.439 1.00 100.93 43 ALA H N 1
ATOM 17051 C CA . ALA K 4 43 ? 127.457 208.363 184.535 1.00 100.93 43 ALA H CA 1
ATOM 17052 C C . ALA K 4 43 ? 127.447 209.872 184.312 1.00 100.93 43 ALA H C 1
ATOM 17053 O O . ALA K 4 43 ? 127.177 210.342 183.201 1.00 100.93 43 ALA H O 1
ATOM 17055 N N . ARG K 4 44 ? 127.774 210.648 185.346 1.00 104.96 44 ARG H N 1
ATOM 17056 C CA . ARG K 4 44 ? 127.863 212.094 185.190 1.00 104.96 44 ARG H CA 1
ATOM 17057 C C . ARG K 4 44 ? 129.071 212.482 184.346 1.00 104.96 44 ARG H C 1
ATOM 17058 O O . ARG K 4 44 ? 129.001 213.428 183.550 1.00 104.96 44 ARG H O 1
ATOM 17066 N N . ARG K 4 45 ? 130.178 211.742 184.487 1.00 106.94 45 ARG H N 1
ATOM 17067 C CA . ARG K 4 45 ? 131.361 212.007 183.674 1.00 106.94 45 ARG H CA 1
ATOM 17068 C C . ARG K 4 45 ? 131.112 211.666 182.208 1.00 106.94 45 ARG H C 1
ATOM 17069 O O . ARG K 4 45 ? 131.562 212.386 181.309 1.00 106.94 45 ARG H O 1
ATOM 17077 N N . ILE K 4 46 ? 130.347 210.607 181.938 1.00 105.60 46 ILE H N 1
ATOM 17078 C CA . ILE K 4 46 ? 130.065 210.291 180.539 1.00 105.60 46 ILE H CA 1
ATOM 17079 C C . ILE K 4 46 ? 128.968 211.206 179.994 1.00 105.60 46 ILE H C 1
ATOM 17080 O O . ILE K 4 46 ? 128.885 211.441 178.782 1.00 105.60 46 ILE H O 1
ATOM 17085 N N . ALA K 4 47 ? 128.160 211.804 180.878 1.00 109.68 47 ALA H N 1
ATOM 17086 C CA . ALA K 4 47 ? 127.179 212.789 180.428 1.00 109.68 47 ALA H CA 1
ATOM 17087 C C . ALA K 4 47 ? 127.847 214.104 180.039 1.00 109.68 47 ALA H C 1
ATOM 17088 O O . ALA K 4 47 ? 127.492 214.710 179.020 1.00 109.68 47 ALA H O 1
ATOM 17090 N N . MET K 4 48 ? 128.817 214.565 180.837 1.00 129.81 48 MET H N 1
ATOM 17091 C CA . MET K 4 48 ? 129.548 215.775 180.462 1.00 129.81 48 MET H CA 1
ATOM 17092 C C . MET K 4 48 ? 130.509 215.511 179.305 1.00 129.81 48 MET H C 1
ATOM 17093 O O . MET K 4 48 ? 130.826 216.428 178.542 1.00 129.81 48 MET H O 1
ATOM 17098 N N . LYS K 4 49 ? 130.969 214.265 179.140 1.00 121.82 49 LYS H N 1
ATOM 17099 C CA . LYS K 4 49 ? 131.891 213.962 178.050 1.00 121.82 49 LYS H CA 1
ATOM 17100 C C . LYS K 4 49 ? 131.161 213.836 176.714 1.00 121.82 49 LYS H C 1
ATOM 17101 O O . LYS K 4 49 ? 131.622 214.360 175.693 1.00 121.82 49 LYS H O 1
ATOM 17107 N N . MET K 4 50 ? 130.014 213.145 176.697 1.00 119.37 50 MET H N 1
ATOM 17108 C CA . MET K 4 50 ? 129.341 212.874 175.429 1.00 119.37 50 MET H CA 1
ATOM 17109 C C . MET K 4 50 ? 128.494 214.050 174.956 1.00 119.37 50 MET H C 1
ATOM 17110 O O . MET K 4 50 ? 127.973 214.009 173.833 1.00 119.37 50 MET H O 1
ATOM 17115 N N . ARG K 4 51 ? 128.357 215.094 175.789 1.00 126.76 51 ARG H N 1
ATOM 17116 C CA . ARG K 4 51 ? 127.458 216.240 175.572 1.00 126.76 51 ARG H CA 1
ATOM 17117 C C . ARG K 4 51 ? 126.015 215.782 175.345 1.00 126.76 51 ARG H C 1
ATOM 17118 O O . ARG K 4 51 ? 125.293 216.319 174.503 1.00 126.76 51 ARG H O 1
ATOM 17126 N N . ILE K 4 52 ? 125.602 214.777 176.113 1.00 112.20 52 ILE H N 1
ATOM 17127 C CA . ILE K 4 52 ? 124.259 214.226 176.039 1.00 112.20 52 ILE H CA 1
ATOM 17128 C C . ILE K 4 52 ? 123.559 214.525 177.365 1.00 112.20 52 ILE H C 1
ATOM 17129 O O . ILE K 4 52 ? 124.187 214.627 178.421 1.00 112.20 52 ILE H O 1
ATOM 17134 N N . ARG K 4 53 ? 122.250 214.728 177.288 1.00 119.16 53 ARG H N 1
ATOM 17135 C CA . ARG K 4 53 ? 121.452 215.096 178.447 1.00 119.16 53 ARG H CA 1
ATOM 17136 C C . ARG K 4 53 ? 121.006 213.855 179.208 1.00 119.16 53 ARG H C 1
ATOM 17137 O O . ARG K 4 53 ? 120.958 212.746 178.669 1.00 119.16 53 ARG H O 1
ATOM 17145 N N . PHE K 4 54 ? 120.686 214.059 180.484 1.00 118.76 54 PHE H N 1
ATOM 17146 C CA . PHE K 4 54 ? 120.157 212.977 181.301 1.00 118.76 54 PHE H CA 1
ATOM 17147 C C . PHE K 4 54 ? 118.729 212.648 180.871 1.00 118.76 54 PHE H C 1
ATOM 17148 O O . PHE K 4 54 ? 117.985 213.543 180.458 1.00 118.76 54 PHE H O 1
ATOM 17156 N N . PRO K 4 55 ? 118.332 211.377 180.932 1.00 105.80 55 PRO H N 1
ATOM 17157 C CA . PRO K 4 55 ? 116.923 211.038 180.708 1.00 105.80 55 PRO H CA 1
ATOM 17158 C C . PRO K 4 55 ? 116.072 211.555 181.857 1.00 105.80 55 PRO H C 1
ATOM 17159 O O . PRO K 4 55 ? 116.556 211.726 182.976 1.00 105.80 55 PRO H O 1
ATOM 17163 N N . LYS K 4 56 ? 114.784 211.779 181.580 1.00 113.99 56 LYS H N 1
ATOM 17164 C CA . LYS K 4 56 ? 113.909 212.385 182.582 1.00 113.99 56 LYS H CA 1
ATOM 17165 C C . LYS K 4 56 ? 113.517 211.385 183.666 1.00 113.99 56 LYS H C 1
ATOM 17166 O O . LYS K 4 56 ? 112.958 211.767 184.699 1.00 113.99 56 LYS H O 1
ATOM 17172 N N . LYS K 4 57 ? 113.803 210.099 183.448 1.00 117.79 57 LYS H N 1
ATOM 17173 C CA . LYS K 4 57 ? 113.567 209.097 184.483 1.00 117.79 57 LYS H CA 1
ATOM 17174 C C . LYS K 4 57 ? 114.603 209.196 185.593 1.00 117.79 57 LYS H C 1
ATOM 17175 O O . LYS K 4 57 ? 114.255 209.271 186.777 1.00 117.79 57 LYS H O 1
ATOM 17181 N N . TRP K 4 58 ? 115.882 209.193 185.230 1.00 117.11 58 TRP H N 1
ATOM 17182 C CA . TRP K 4 58 ? 116.947 209.198 186.222 1.00 117.11 58 TRP H CA 1
ATOM 17183 C C . TRP K 4 58 ? 117.460 210.602 186.506 1.00 117.11 58 TRP H C 1
ATOM 17184 O O . TRP K 4 58 ? 118.589 210.763 186.984 1.00 117.11 58 TRP H O 1
ATOM 17195 N N . LYS K 4 59 ? 116.660 211.619 186.192 1.00 118.98 59 LYS H N 1
ATOM 17196 C CA . LYS K 4 59 ? 117.128 212.997 186.260 1.00 118.98 59 LYS H CA 1
ATOM 17197 C C . LYS K 4 59 ? 117.123 213.518 187.688 1.00 118.98 59 LYS H C 1
ATOM 17198 O O . LYS K 4 59 ? 118.077 214.171 188.128 1.00 118.98 59 LYS H O 1
ATOM 17204 N N . ARG K 4 60 ? 116.047 213.247 188.425 1.00 119.51 60 ARG H N 1
ATOM 17205 C CA . ARG K 4 60 ? 115.871 213.802 189.759 0.50 119.51 60 ARG H CA 1
ATOM 17206 C C . ARG K 4 60 ? 116.230 212.818 190.863 1.00 119.51 60 ARG H C 1
ATOM 17207 O O . ARG K 4 60 ? 116.027 213.132 192.040 1.00 119.51 60 ARG H O 1
ATOM 17215 N N . ARG K 4 61 ? 116.752 211.640 190.512 1.00 120.24 61 ARG H N 1
ATOM 17216 C CA . ARG K 4 61 ? 117.054 210.623 191.511 1.00 120.24 61 ARG H CA 1
ATOM 17217 C C . ARG K 4 61 ? 118.451 210.770 192.101 1.00 120.24 61 ARG H C 1
ATOM 17218 O O . ARG K 4 61 ? 118.797 210.033 193.030 1.00 120.24 61 ARG H O 1
ATOM 17226 N N . ILE K 4 62 ? 119.258 211.696 191.589 1.00 124.60 62 ILE H N 1
ATOM 17227 C CA . ILE K 4 62 ? 120.642 211.849 192.020 1.00 124.60 62 ILE H CA 1
ATOM 17228 C C . ILE K 4 62 ? 120.835 213.232 192.623 1.00 124.60 62 ILE H C 1
ATOM 17229 O O . ILE K 4 62 ? 120.017 214.139 192.434 1.00 124.60 62 ILE H O 1
ATOM 17234 N N . CYS K 4 63 ? 121.928 213.382 193.367 1.00 119.75 63 CYS H N 1
ATOM 17235 C CA . CYS K 4 63 ? 122.281 214.672 193.942 1.00 119.75 63 CYS H CA 1
ATOM 17236 C C . CYS K 4 63 ? 123.448 215.284 193.178 1.00 119.75 63 CYS H C 1
ATOM 17237 O O . CYS K 4 63 ? 124.390 214.583 192.794 1.00 119.75 63 CYS H O 1
ATOM 17240 N N . LYS K 4 64 ? 123.387 216.600 192.962 1.00 128.19 64 LYS H N 1
ATOM 17241 C CA . LYS K 4 64 ? 124.421 217.269 192.178 1.00 128.19 64 LYS H CA 1
ATOM 17242 C C . LYS K 4 64 ? 125.633 217.620 193.034 1.00 128.19 64 LYS H C 1
ATOM 17243 O O . LYS K 4 64 ? 126.750 217.739 192.516 1.00 128.19 64 LYS H O 1
ATOM 17249 N N . LYS K 4 65 ? 125.435 217.790 194.342 1.00 125.51 65 LYS H N 1
ATOM 17250 C CA . LYS K 4 65 ? 126.531 218.209 195.210 1.00 125.51 65 LYS H CA 1
ATOM 17251 C C . LYS K 4 65 ? 127.460 217.043 195.532 1.00 125.51 65 LYS H C 1
ATOM 17252 O O . LYS K 4 65 ? 128.655 217.078 195.216 1.00 125.51 65 LYS H O 1
ATOM 17258 N N . CYS K 4 66 ? 126.927 215.998 196.168 1.00 128.02 66 CYS H N 1
ATOM 17259 C CA . CYS K 4 66 ? 127.769 214.887 196.598 1.00 128.02 66 CYS H CA 1
ATOM 17260 C C . CYS K 4 66 ? 127.860 213.801 195.533 1.00 128.02 66 CYS H C 1
ATOM 17261 O O . CYS K 4 66 ? 128.951 213.290 195.256 1.00 128.02 66 CYS H O 1
ATOM 17264 N N . GLY K 4 67 ? 126.731 213.434 194.930 1.00 115.53 67 GLY H N 1
ATOM 17265 C CA . GLY K 4 67 ? 126.699 212.376 193.944 1.00 115.53 67 GLY H CA 1
ATOM 17266 C C . GLY K 4 67 ? 126.110 211.068 194.424 1.00 115.53 67 GLY H C 1
ATOM 17267 O O . GLY K 4 67 ? 126.288 210.045 193.750 1.00 115.53 67 GLY H O 1
ATOM 17268 N N . THR K 4 68 ? 125.428 211.060 195.565 1.00 116.89 68 THR H N 1
ATOM 17269 C CA . THR K 4 68 ? 124.808 209.841 196.063 1.00 116.89 68 THR H CA 1
ATOM 17270 C C . THR K 4 68 ? 123.467 209.607 195.373 1.00 116.89 68 THR H C 1
ATOM 17271 O O . THR K 4 68 ? 122.650 210.522 195.230 1.00 116.89 68 THR H O 1
ATOM 17275 N N . PHE K 4 69 ? 123.256 208.370 194.918 1.00 126.27 69 PHE H N 1
ATOM 17276 C CA . PHE K 4 69 ? 121.957 207.968 194.399 1.00 126.27 69 PHE H CA 1
ATOM 17277 C C . PHE K 4 69 ? 120.946 207.974 195.538 1.00 126.27 69 PHE H C 1
ATOM 17278 O O . PHE K 4 69 ? 121.142 207.305 196.558 1.00 126.27 69 PHE H O 1
ATOM 17286 N N . LEU K 4 70 ? 119.868 208.729 195.362 1.00 129.30 70 LEU H N 1
ATOM 17287 C CA . LEU K 4 70 ? 118.953 209.051 196.447 1.00 129.30 70 LEU H CA 1
ATOM 17288 C C . LEU K 4 70 ? 117.782 208.080 196.465 1.00 129.30 70 LEU H C 1
ATOM 17289 O O . LEU K 4 70 ? 116.929 208.111 195.572 1.00 129.30 70 LEU H O 1
ATOM 17294 N N . LEU K 4 71 ? 117.739 207.230 197.488 1.00 133.54 71 LEU H N 1
ATOM 17295 C CA . LEU K 4 71 ? 116.588 206.374 197.751 1.00 133.54 71 LEU H CA 1
ATOM 17296 C C . LEU K 4 71 ? 115.571 207.226 198.492 1.00 133.54 71 LEU H C 1
ATOM 17297 O O . LEU K 4 71 ? 115.881 207.784 199.550 1.00 133.54 71 LEU H O 1
ATOM 17302 N N . TYR K 4 72 ? 114.371 207.334 197.934 1.00 136.58 72 TYR H N 1
ATOM 17303 C CA . TYR K 4 72 ? 113.333 208.158 198.536 1.00 136.58 72 TYR H CA 1
ATOM 17304 C C . TYR K 4 72 ? 112.832 207.499 199.811 1.00 136.58 72 TYR H C 1
ATOM 17305 O O . TYR K 4 72 ? 112.278 206.399 199.772 1.00 136.58 72 TYR H O 1
ATOM 17314 N N . GLY K 4 73 ? 113.068 208.154 200.944 1.00 148.57 73 GLY H N 1
ATOM 17315 C CA . GLY K 4 73 ? 112.706 207.597 202.235 1.00 148.57 73 GLY H CA 1
ATOM 17316 C C . GLY K 4 73 ? 113.901 207.170 203.066 1.00 148.57 73 GLY H C 1
ATOM 17317 O O . GLY K 4 73 ? 113.928 207.380 204.283 1.00 148.57 73 GLY H O 1
ATOM 17318 N N . ARG K 4 74 ? 114.901 206.574 202.416 1.00 146.40 74 ARG H N 1
ATOM 17319 C CA . ARG K 4 74 ? 116.096 206.113 203.119 1.00 146.40 74 ARG H CA 1
ATOM 17320 C C . ARG K 4 74 ? 117.086 207.251 203.335 1.00 146.40 74 ARG H C 1
ATOM 17321 O O . ARG K 4 74 ? 117.441 207.578 204.473 1.00 146.40 74 ARG H O 1
ATOM 17329 N N . ASN K 4 75 ? 117.555 207.855 202.245 1.00 143.86 75 ASN H N 1
ATOM 17330 C CA . ASN K 4 75 ? 118.475 208.985 202.302 1.00 143.86 75 ASN H CA 1
ATOM 17331 C C . ASN K 4 75 ? 117.958 210.157 201.475 1.00 143.86 75 ASN H C 1
ATOM 17332 O O . ASN K 4 75 ? 118.739 210.988 201.003 1.00 143.86 75 ASN H O 1
ATOM 17337 N N . ALA K 4 76 ? 116.641 210.232 201.292 1.00 138.64 76 ALA H N 1
ATOM 17338 C CA . ALA K 4 76 ? 116.025 211.328 200.561 1.00 138.64 76 ALA H CA 1
ATOM 17339 C C . ALA K 4 76 ? 114.610 211.535 201.076 1.00 138.64 76 ALA H C 1
ATOM 17340 O O . ALA K 4 76 ? 113.819 210.592 201.170 1.00 138.64 76 ALA H O 1
ATOM 17342 N N . ARG K 4 77 ? 114.305 212.783 201.404 1.00 133.86 77 ARG H N 1
ATOM 17343 C CA . ARG K 4 77 ? 113.009 213.176 201.938 1.00 133.86 77 ARG H CA 1
ATOM 17344 C C . ARG K 4 77 ? 112.277 214.000 200.889 1.00 133.86 77 ARG H C 1
ATOM 17345 O O . ARG K 4 77 ? 112.777 215.043 200.455 1.00 133.86 77 ARG H O 1
ATOM 17353 N N . VAL K 4 78 ? 111.105 213.524 200.478 1.00 134.46 78 VAL H N 1
ATOM 17354 C CA . VAL K 4 78 ? 110.364 214.102 199.364 1.00 134.46 78 VAL H CA 1
ATOM 17355 C C . VAL K 4 78 ? 109.063 214.676 199.898 1.00 134.46 78 VAL H C 1
ATOM 17356 O O . VAL K 4 78 ? 108.193 213.926 200.354 1.00 134.46 78 VAL H O 1
ATOM 17360 N N . ARG K 4 79 ? 108.925 216.000 199.841 1.00 138.38 79 ARG H N 1
ATOM 17361 C CA . ARG K 4 79 ? 107.713 216.640 200.343 1.00 138.38 79 ARG H CA 1
ATOM 17362 C C . ARG K 4 79 ? 107.154 217.604 199.308 1.00 138.38 79 ARG H C 1
ATOM 17363 O O . ARG K 4 79 ? 107.877 218.408 198.722 1.00 138.38 79 ARG H O 1
ATOM 17371 N N . ILE K 4 80 ? 105.841 217.533 199.110 1.00 138.94 80 ILE H N 1
ATOM 17372 C CA . ILE K 4 80 ? 105.136 218.366 198.143 1.00 138.94 80 ILE H CA 1
ATOM 17373 C C . ILE K 4 80 ? 104.449 219.496 198.895 1.00 138.94 80 ILE H C 1
ATOM 17374 O O . ILE K 4 80 ? 103.553 219.251 199.711 1.00 138.94 80 ILE H O 1
ATOM 17379 N N . LYS K 4 81 ? 104.863 220.733 198.622 1.00 147.79 81 LYS H N 1
ATOM 17380 C CA . LYS K 4 81 ? 104.242 221.907 199.225 1.00 147.79 81 LYS H CA 1
ATOM 17381 C C . LYS K 4 81 ? 103.790 222.831 198.103 1.00 147.79 81 LYS H C 1
ATOM 17382 O O . LYS K 4 81 ? 104.560 223.122 197.183 1.00 147.79 81 LYS H O 1
ATOM 17388 N N . SER K 4 82 ? 102.539 223.276 198.172 1.00 149.63 82 SER H N 1
ATOM 17389 C CA . SER K 4 82 ? 101.970 224.129 197.139 1.00 149.63 82 SER H CA 1
ATOM 17390 C C . SER K 4 82 ? 101.100 225.249 197.692 1.00 149.63 82 SER H C 1
ATOM 17391 O O . SER K 4 82 ? 100.158 225.673 197.013 1.00 149.63 82 SER H O 1
ATOM 17394 N N . LYS K 4 83 ? 101.381 225.727 198.906 1.00 154.72 83 LYS H N 1
ATOM 17395 C CA . LYS K 4 83 ? 100.654 226.854 199.479 1.00 154.72 83 LYS H CA 1
ATOM 17396 C C . LYS K 4 83 ? 100.975 228.147 198.738 1.00 154.72 83 LYS H C 1
ATOM 17397 O O . LYS K 4 83 ? 100.086 228.772 198.153 1.00 154.72 83 LYS H O 1
ATOM 17403 N N . ARG K 4 84 ? 102.244 228.551 198.758 1.00 157.68 84 ARG H N 1
ATOM 17404 C CA . ARG K 4 84 ? 102.668 229.775 198.091 1.00 157.68 84 ARG H CA 1
ATOM 17405 C C . ARG K 4 84 ? 102.897 229.524 196.607 1.00 157.68 84 ARG H C 1
ATOM 17406 O O . ARG K 4 84 ? 102.353 230.238 195.758 1.00 157.68 84 ARG H O 1
ATOM 17414 N N . TYR K 4 85 ? 103.706 228.515 196.284 1.00 147.72 85 TYR H N 1
ATOM 17415 C CA . TYR K 4 85 ? 103.972 228.129 194.907 1.00 147.72 85 TYR H CA 1
ATOM 17416 C C . TYR K 4 85 ? 104.132 226.621 194.849 1.00 147.72 85 TYR H C 1
ATOM 17417 O O . TYR K 4 85 ? 104.664 226.017 195.798 1.00 147.72 85 TYR H O 1
ATOM 17426 N N . PRO K 4 86 ? 103.658 225.958 193.790 1.00 145.72 86 PRO H N 1
ATOM 17427 C CA . PRO K 4 86 ? 103.728 224.490 193.731 1.00 145.72 86 PRO H CA 1
ATOM 17428 C C . PRO K 4 86 ? 105.159 224.002 193.549 1.00 145.72 86 PRO H C 1
ATOM 17429 O O . PRO K 4 86 ? 105.839 224.376 192.590 1.00 145.72 86 PRO H O 1
ATOM 17433 N N . HIS K 4 87 ? 105.608 223.153 194.473 1.00 141.77 87 HIS H N 1
ATOM 17434 C CA . HIS K 4 87 ? 106.976 222.654 194.439 1.00 141.77 87 HIS H CA 1
ATOM 17435 C C . HIS K 4 87 ? 107.062 221.321 195.173 1.00 141.77 87 HIS H C 1
ATOM 17436 O O . HIS K 4 87 ? 106.316 221.061 196.122 1.00 141.77 87 HIS H O 1
ATOM 17443 N N . VAL K 4 88 ? 107.957 220.462 194.683 1.00 141.88 88 VAL H N 1
ATOM 17444 C CA . VAL K 4 88 ? 108.227 219.151 195.266 1.00 141.88 88 VAL H CA 1
ATOM 17445 C C . VAL K 4 88 ? 109.703 219.111 195.635 1.00 141.88 88 VAL H C 1
ATOM 17446 O O . VAL K 4 88 ? 110.567 219.194 194.757 1.00 141.88 88 VAL H O 1
ATOM 17450 N N . VAL K 4 89 ? 109.991 218.983 196.925 1.00 146.90 89 VAL H N 1
ATOM 17451 C CA . VAL K 4 89 ? 111.327 219.187 197.464 1.00 146.90 89 VAL H CA 1
ATOM 17452 C C . VAL K 4 89 ? 111.959 217.836 197.750 1.00 146.90 89 VAL H C 1
ATOM 17453 O O . VAL K 4 89 ? 111.365 216.996 198.444 1.00 146.90 89 VAL H O 1
ATOM 17457 N N . ILE K 4 90 ? 113.155 217.632 197.201 1.00 144.63 90 ILE H N 1
ATOM 17458 C CA . ILE K 4 90 ? 114.012 216.490 197.484 1.00 144.63 90 ILE H CA 1
ATOM 17459 C C . ILE K 4 90 ? 115.074 216.963 198.469 1.00 144.63 90 ILE H C 1
ATOM 17460 O O . ILE K 4 90 ? 115.716 217.998 198.246 1.00 144.63 90 ILE H O 1
ATOM 17465 N N . THR K 4 91 ? 115.259 216.213 199.551 1.00 149.66 91 THR H N 1
ATOM 17466 C CA . THR K 4 91 ? 116.216 216.570 200.590 1.00 149.66 91 THR H CA 1
ATOM 17467 C C . THR K 4 91 ? 117.171 215.412 200.828 1.00 149.66 91 THR H C 1
ATOM 17468 O O . THR K 4 91 ? 116.744 214.326 201.231 1.00 149.66 91 THR H O 1
ATOM 17472 N N . CYS K 4 92 ? 118.458 215.654 200.589 1.00 149.50 92 CYS H N 1
ATOM 17473 C CA . CYS K 4 92 ? 119.485 214.636 200.777 1.00 149.50 92 CYS H CA 1
ATOM 17474 C C . CYS K 4 92 ? 119.811 214.497 202.259 1.00 149.50 92 CYS H C 1
ATOM 17475 O O . CYS K 4 92 ? 120.123 215.487 202.929 1.00 149.50 92 CYS H O 1
ATOM 17478 N N . LEU K 4 93 ? 119.746 213.263 202.766 1.00 140.69 93 LEU H N 1
ATOM 17479 C CA . LEU K 4 93 ? 120.027 213.029 204.180 1.00 140.69 93 LEU H CA 1
ATOM 17480 C C . LEU K 4 93 ? 121.513 212.809 204.431 1.00 140.69 93 LEU H C 1
ATOM 17481 O O . LEU K 4 93 ? 121.958 212.860 205.584 1.00 140.69 93 LEU H O 1
ATOM 17486 N N . GLU K 4 94 ? 122.294 212.566 203.376 1.00 146.44 94 GLU H N 1
ATOM 17487 C CA . GLU K 4 94 ? 123.715 212.281 203.552 1.00 146.44 94 GLU H CA 1
ATOM 17488 C C . GLU K 4 94 ? 124.507 213.555 203.814 1.00 146.44 94 GLU H C 1
ATOM 17489 O O . GLU K 4 94 ? 125.135 213.707 204.868 1.00 146.44 94 GLU H O 1
ATOM 17495 N N . CYS K 4 95 ? 124.493 214.489 202.860 1.00 152.79 95 CYS H N 1
ATOM 17496 C CA . CYS K 4 95 ? 125.276 215.710 203.013 1.00 152.79 95 CYS H CA 1
ATOM 17497 C C . CYS K 4 95 ? 124.415 216.881 203.472 1.00 152.79 95 CYS H C 1
ATOM 17498 O O . CYS K 4 95 ? 124.822 217.646 204.353 1.00 152.79 95 CYS H O 1
ATOM 17501 N N . GLY K 4 96 ? 123.226 217.034 202.893 1.00 149.98 96 GLY H N 1
ATOM 17502 C CA . GLY K 4 96 ? 122.336 218.120 203.241 1.00 149.98 96 GLY H CA 1
ATOM 17503 C C . GLY K 4 96 ? 121.937 219.020 202.094 1.00 149.98 96 GLY H C 1
ATOM 17504 O O . GLY K 4 96 ? 121.326 220.067 202.339 1.00 149.98 96 GLY H O 1
ATOM 17505 N N . ALA K 4 97 ? 122.266 218.657 200.857 1.00 149.36 97 ALA H N 1
ATOM 17506 C CA . ALA K 4 97 ? 121.848 219.449 199.710 1.00 149.36 97 ALA H CA 1
ATOM 17507 C C . ALA K 4 97 ? 120.357 219.263 199.453 1.00 149.36 97 ALA H C 1
ATOM 17508 O O . ALA K 4 97 ? 119.836 218.145 199.457 1.00 149.36 97 ALA H O 1
ATOM 17510 N N . ILE K 4 98 ? 119.671 220.377 199.225 1.00 146.20 98 ILE H N 1
ATOM 17511 C CA . ILE K 4 98 ? 118.216 220.411 199.131 1.00 146.20 98 ILE H CA 1
ATOM 17512 C C . ILE K 4 98 ? 117.827 221.010 197.787 1.00 146.20 98 ILE H C 1
ATOM 17513 O O . ILE K 4 98 ? 118.144 222.173 197.508 1.00 146.20 98 ILE H O 1
ATOM 17518 N N . TYR K 4 99 ? 117.136 220.224 196.963 1.00 136.51 99 TYR H N 1
ATOM 17519 C CA . TYR K 4 99 ? 116.713 220.647 195.634 1.00 136.51 99 TYR H CA 1
ATOM 17520 C C . TYR K 4 99 ? 115.194 220.587 195.559 1.00 136.51 99 TYR H C 1
ATOM 17521 O O . TYR K 4 99 ? 114.547 220.033 196.450 1.00 136.51 99 TYR H O 1
ATOM 17530 N N . ARG K 4 100 ? 114.617 221.157 194.505 1.00 145.10 100 ARG H N 1
ATOM 17531 C CA . ARG K 4 100 ? 113.167 221.161 194.364 1.00 145.10 100 ARG H CA 1
ATOM 17532 C C . ARG K 4 100 ? 112.741 221.184 192.901 1.00 145.10 100 ARG H C 1
ATOM 17533 O O . ARG K 4 100 ? 113.548 221.361 191.985 1.00 145.10 100 ARG H O 1
ATOM 17541 N N . ILE K 4 101 ? 111.435 221.001 192.714 1.00 146.70 101 ILE H N 1
ATOM 17542 C CA . ILE K 4 101 ? 110.782 220.885 191.411 1.00 146.70 101 ILE H CA 1
ATOM 17543 C C . ILE K 4 101 ? 109.682 221.943 191.336 1.00 146.70 101 ILE H C 1
ATOM 17544 O O . ILE K 4 101 ? 108.531 221.654 191.698 1.00 146.70 101 ILE H O 1
ATOM 17549 N N . PRO K 4 102 ? 109.978 223.176 190.925 1.00 146.82 102 PRO H N 1
ATOM 17550 C CA . PRO K 4 102 ? 108.907 224.174 190.767 1.00 146.82 102 PRO H CA 1
ATOM 17551 C C . PRO K 4 102 ? 107.990 223.832 189.600 1.00 146.82 102 PRO H C 1
ATOM 17552 O O . PRO K 4 102 ? 108.444 223.469 188.514 1.00 146.82 102 PRO H O 1
ATOM 17556 N N . MET K 4 103 ? 106.685 223.951 189.842 1.00 154.12 103 MET H N 1
ATOM 17557 C CA . MET K 4 103 ? 105.648 223.604 188.871 1.00 154.12 103 MET H CA 1
ATOM 17558 C C . MET K 4 103 ? 104.756 224.795 188.548 1.00 154.12 103 MET H C 1
ATOM 17559 O O . MET K 4 103 ? 103.528 224.673 188.526 1.00 154.12 103 MET H O 1
ATOM 17564 N N . ILE K 4 104 ? 105.355 225.962 188.300 1.00 156.91 104 ILE H N 1
ATOM 17565 C CA . ILE K 4 104 ? 104.576 227.193 188.178 1.00 156.91 104 ILE H CA 1
ATOM 17566 C C . ILE K 4 104 ? 103.878 227.262 186.824 1.00 156.91 104 ILE H C 1
ATOM 17567 O O . ILE K 4 104 ? 102.699 227.623 186.736 1.00 156.91 104 ILE H O 1
ATOM 17572 N N . ARG K 4 105 ? 104.583 226.899 185.754 1.00 143.92 105 ARG H N 1
ATOM 17573 C CA . ARG K 4 105 ? 104.073 227.055 184.393 1.00 143.92 105 ARG H CA 1
ATOM 17574 C C . ARG K 4 105 ? 102.993 226.030 184.055 1.00 143.92 105 ARG H C 1
ATOM 17575 O O . ARG K 4 105 ? 102.089 226.320 183.264 1.00 143.92 105 ARG H O 1
ATOM 17583 N N . GLU K 4 106 ? 103.043 224.844 184.670 1.00 158.36 106 GLU H N 1
ATOM 17584 C CA . GLU K 4 106 ? 101.957 223.884 184.488 1.00 158.36 106 GLU H CA 1
ATOM 17585 C C . GLU K 4 106 ? 100.702 224.343 185.215 1.00 158.36 106 GLU H C 1
ATOM 17586 O O . GLU K 4 106 ? 99.578 224.144 184.732 1.00 158.36 106 GLU H O 1
ATOM 17592 N N . LYS K 4 107 ? 100.881 224.985 186.374 1.00 157.44 107 LYS H N 1
ATOM 17593 C CA . LYS K 4 107 ? 99.767 225.632 187.058 1.00 157.44 107 LYS H CA 1
ATOM 17594 C C . LYS K 4 107 ? 99.217 226.788 186.231 1.00 157.44 107 LYS H C 1
ATOM 17595 O O . LYS K 4 107 ? 98.005 227.028 186.220 1.00 157.44 107 LYS H O 1
ATOM 17601 N N . LYS K 4 108 ? 100.090 227.489 185.499 1.00 164.78 108 LYS H N 1
ATOM 17602 C CA . LYS K 4 108 ? 99.637 228.548 184.598 1.00 164.78 108 LYS H CA 1
ATOM 17603 C C . LYS K 4 108 ? 98.826 227.986 183.436 1.00 164.78 108 LYS H C 1
ATOM 17604 O O . LYS K 4 108 ? 97.821 228.581 183.030 1.00 164.78 108 LYS H O 1
ATOM 17610 N N . GLU K 4 109 ? 99.252 226.844 182.886 1.00 166.38 109 GLU H N 1
ATOM 17611 C CA . GLU K 4 109 ? 98.503 226.200 181.805 1.00 166.38 109 GLU H CA 1
ATOM 17612 C C . GLU K 4 109 ? 97.137 225.718 182.288 1.00 166.38 109 GLU H C 1
ATOM 17613 O O . GLU K 4 109 ? 96.124 225.889 181.596 1.00 166.38 109 GLU H O 1
ATOM 17619 N N . LYS K 4 110 ? 97.094 225.128 183.489 1.00 164.34 110 LYS H N 1
ATOM 17620 C CA . LYS K 4 110 ? 95.824 224.714 184.082 1.00 164.34 110 LYS H CA 1
ATOM 17621 C C . LYS K 4 110 ? 94.935 225.917 184.384 1.00 164.34 110 LYS H C 1
ATOM 17622 O O . LYS K 4 110 ? 93.709 225.851 184.228 1.00 164.34 110 LYS H O 1
ATOM 17628 N N . ARG K 4 111 ? 95.545 227.040 184.770 1.00 173.97 111 ARG H N 1
ATOM 17629 C CA . ARG K 4 111 ? 94.797 228.259 185.055 1.00 173.97 111 ARG H CA 1
ATOM 17630 C C . ARG K 4 111 ? 94.209 228.858 183.783 1.00 173.97 111 ARG H C 1
ATOM 17631 O O . ARG K 4 111 ? 93.077 229.355 183.784 1.00 173.97 111 ARG H O 1
ATOM 17639 N N . ARG K 4 112 ? 94.959 228.801 182.677 1.00 176.48 112 ARG H N 1
ATOM 17640 C CA . ARG K 4 112 ? 94.436 229.287 181.402 1.00 176.48 112 ARG H CA 1
ATOM 17641 C C . ARG K 4 112 ? 93.331 228.377 180.876 1.00 176.48 112 ARG H C 1
ATOM 17642 O O . ARG K 4 112 ? 92.360 228.850 180.270 1.00 176.48 112 ARG H O 1
ATOM 17650 N N . LYS K 4 113 ? 93.454 227.064 181.110 1.00 170.24 113 LYS H N 1
ATOM 17651 C CA . LYS K 4 113 ? 92.377 226.146 180.739 1.00 170.24 113 LYS H CA 1
ATOM 17652 C C . LYS K 4 113 ? 91.118 226.401 181.562 1.00 170.24 113 LYS H C 1
ATOM 17653 O O . LYS K 4 113 ? 89.999 226.337 181.036 1.00 170.24 113 LYS H O 1
ATOM 17659 N N . LYS K 4 114 ? 91.283 226.726 182.849 1.00 175.16 114 LYS H N 1
ATOM 17660 C CA . LYS K 4 114 ? 90.125 227.057 183.676 1.00 175.16 114 LYS H CA 1
ATOM 17661 C C . LYS K 4 114 ? 89.511 228.395 183.272 1.00 175.16 114 LYS H C 1
ATOM 17662 O O . LYS K 4 114 ? 88.286 228.555 183.319 1.00 175.16 114 LYS H O 1
ATOM 17668 N N . LEU K 4 115 ? 90.342 229.359 182.856 1.00 183.67 115 LEU H N 1
ATOM 17669 C CA . LEU K 4 115 ? 89.822 230.620 182.325 1.00 183.67 115 LEU H CA 1
ATOM 17670 C C . LEU K 4 115 ? 89.041 230.407 181.034 1.00 183.67 115 LEU H C 1
ATOM 17671 O O . LEU K 4 115 ? 88.009 231.053 180.816 1.00 183.67 115 LEU H O 1
ATOM 17676 N N . GLU K 4 116 ? 89.516 229.505 180.170 1.00 175.97 116 GLU H N 1
ATOM 17677 C CA . GLU K 4 116 ? 88.769 229.187 178.956 1.00 175.97 116 GLU H CA 1
ATOM 17678 C C . GLU K 4 116 ? 87.459 228.473 179.271 1.00 175.97 116 GLU H C 1
ATOM 17679 O O . GLU K 4 116 ? 86.440 228.750 178.626 1.00 175.97 116 GLU H O 1
ATOM 17685 N N . GLU K 4 117 ? 87.456 227.583 180.269 1.00 172.67 117 GLU H N 1
ATOM 17686 C CA . GLU K 4 117 ? 86.217 226.915 180.664 1.00 172.67 117 GLU H CA 1
ATOM 17687 C C . GLU K 4 117 ? 85.239 227.886 181.320 1.00 172.67 117 GLU H C 1
ATOM 17688 O O . GLU K 4 117 ? 84.020 227.695 181.237 1.00 172.67 117 GLU H O 1
ATOM 17694 N N . ARG K 4 118 ? 85.749 228.930 181.978 1.00 182.34 118 ARG H N 1
ATOM 17695 C CA . ARG K 4 118 ? 84.870 229.953 182.544 1.00 182.34 118 ARG H CA 1
ATOM 17696 C C . ARG K 4 118 ? 84.297 230.856 181.456 1.00 182.34 118 ARG H C 1
ATOM 17697 O O . ARG K 4 118 ? 83.115 231.216 181.498 1.00 182.34 118 ARG H O 1
ATOM 17705 N N . LEU K 4 119 ? 85.124 231.243 180.479 1.00 172.28 119 LEU H N 1
ATOM 17706 C CA . LEU K 4 119 ? 84.663 232.175 179.454 1.00 172.28 119 LEU H CA 1
ATOM 17707 C C . LEU K 4 119 ? 83.749 231.495 178.440 1.00 172.28 119 LEU H C 1
ATOM 17708 O O . LEU K 4 119 ? 82.883 232.146 177.844 1.00 172.28 119 LEU 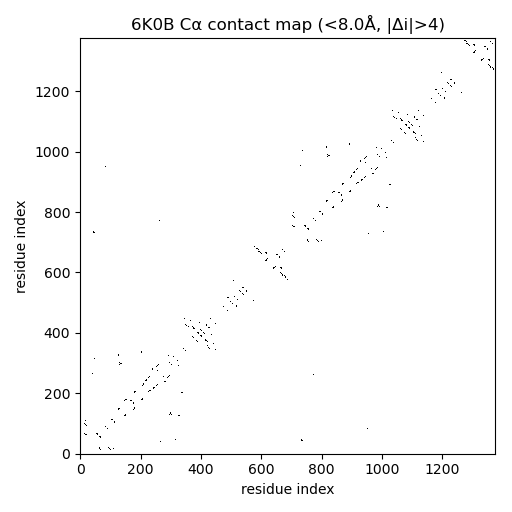H O 1
ATOM 17713 N N . LYS K 4 120 ? 83.926 230.188 178.221 1.00 157.98 120 LYS H N 1
ATOM 17714 C CA . LYS K 4 120 ? 83.011 229.477 177.332 1.00 157.98 120 LYS H CA 1
ATOM 17715 C C . LYS K 4 120 ? 81.666 229.230 178.004 1.00 157.98 120 LYS H C 1
ATOM 17716 O O . LYS K 4 120 ? 80.628 229.180 177.335 1.00 157.98 120 LYS H O 1
ATOM 17722 N N . ALA K 4 121 ? 81.663 229.073 179.325 1.00 154.48 121 ALA H N 1
ATOM 17723 C CA . ALA K 4 121 ? 80.423 228.861 180.064 1.00 154.48 121 ALA H CA 1
ATOM 17724 C C . ALA K 4 121 ? 79.755 230.190 180.401 1.00 154.48 121 ALA H C 1
ATOM 17725 O O . ALA K 4 121 ? 78.630 230.456 179.978 1.00 154.48 121 ALA H O 1
ATOM 17727 N N . ALA L 5 2 ? 102.565 206.950 181.683 1.00 149.70 2 ALA J N 1
ATOM 17728 C CA . ALA L 5 2 ? 103.323 206.476 180.531 1.00 149.70 2 ALA J CA 1
ATOM 17729 C C . ALA L 5 2 ? 104.802 206.328 180.873 1.00 149.70 2 ALA J C 1
ATOM 17730 O O . ALA L 5 2 ? 105.523 205.564 180.233 1.00 149.70 2 ALA J O 1
ATOM 17732 N N . VAL L 5 3 ? 105.250 207.067 181.884 1.00 143.07 3 VAL J N 1
ATOM 17733 C CA . VAL L 5 3 ? 106.651 207.022 182.291 1.00 143.07 3 VAL J CA 1
ATOM 17734 C C . VAL L 5 3 ? 106.818 206.334 183.640 1.00 143.07 3 VAL J C 1
ATOM 17735 O O . VAL L 5 3 ? 107.554 205.351 183.753 1.00 143.07 3 VAL J O 1
ATOM 17739 N N . TYR L 5 4 ? 106.138 206.832 184.673 1.00 163.94 4 TYR J N 1
ATOM 17740 C CA . TYR L 5 4 ? 106.260 206.262 186.010 1.00 163.94 4 TYR J CA 1
ATOM 17741 C C . TYR L 5 4 ? 105.516 204.940 186.165 1.00 163.94 4 TYR J C 1
ATOM 17742 O O . TYR L 5 4 ? 105.739 204.237 187.157 1.00 163.94 4 TYR J O 1
ATOM 17751 N N . VAL L 5 5 ? 104.640 204.593 185.226 1.00 166.01 5 VAL J N 1
ATOM 17752 C CA . VAL L 5 5 ? 103.887 203.344 185.292 1.00 166.01 5 VAL J CA 1
ATOM 17753 C C . VAL L 5 5 ? 104.842 202.194 184.959 1.00 166.01 5 VAL J C 1
ATOM 17754 O O . VAL L 5 5 ? 105.747 202.338 184.133 1.00 166.01 5 VAL J O 1
ATOM 17758 N N . LYS L 5 6 ? 104.694 201.072 185.669 1.00 168.09 6 LYS J N 1
ATOM 17759 C CA . LYS L 5 6 ? 105.617 199.958 185.485 1.00 168.09 6 LYS J CA 1
ATOM 17760 C C . LYS L 5 6 ? 104.986 198.838 184.666 1.00 168.09 6 LYS J C 1
ATOM 17761 O O . LYS L 5 6 ? 105.666 198.194 183.859 1.00 168.09 6 LYS J O 1
ATOM 17767 N N . PHE L 5 7 ? 103.691 198.592 184.856 1.00 169.97 7 PHE J N 1
ATOM 17768 C CA . PHE L 5 7 ? 103.014 197.477 184.209 1.00 169.97 7 PHE J CA 1
ATOM 17769 C C . PHE L 5 7 ? 101.663 197.937 183.676 1.00 169.97 7 PHE J C 1
ATOM 17770 O O . PHE L 5 7 ? 101.049 198.870 184.200 1.00 169.97 7 PHE J O 1
ATOM 17778 N N . LYS L 5 8 ? 101.207 197.260 182.626 1.00 169.43 8 LYS J N 1
ATOM 17779 C CA . LYS L 5 8 ? 99.907 197.527 182.025 1.00 169.43 8 LYS J CA 1
ATOM 17780 C C . LYS L 5 8 ? 98.808 196.970 182.922 1.00 169.43 8 LYS J C 1
ATOM 17781 O O . LYS L 5 8 ? 98.862 195.805 183.329 1.00 169.43 8 LYS J O 1
ATOM 17787 N N . VAL L 5 9 ? 97.818 197.798 183.222 1.00 173.06 9 VAL J N 1
ATOM 17788 C CA . VAL L 5 9 ? 96.761 197.464 184.177 1.00 173.06 9 VAL J CA 1
ATOM 17789 C C . VAL L 5 9 ? 95.506 197.094 183.405 1.00 173.06 9 VAL J C 1
ATOM 17790 O O . VAL L 5 9 ? 95.052 197.885 182.565 1.00 173.06 9 VAL J O 1
ATOM 17794 N N . PRO L 5 10 ? 94.922 195.915 183.636 1.00 174.94 10 PRO J N 1
ATOM 17795 C CA . PRO L 5 10 ? 93.641 195.583 183.005 1.00 174.94 10 PRO J CA 1
ATOM 17796 C C . PRO L 5 10 ? 92.497 196.419 183.563 1.00 174.94 10 PRO J C 1
ATOM 17797 O O . PRO L 5 10 ? 92.585 196.996 184.649 1.00 174.94 10 PRO J O 1
ATOM 17801 N N . GLU L 5 11 ? 91.404 196.468 182.799 1.00 182.43 11 GLU J N 1
ATOM 17802 C CA . GLU L 5 11 ? 90.280 197.325 183.168 1.00 182.43 11 GLU J CA 1
ATOM 17803 C C . GLU L 5 11 ? 89.447 196.709 184.287 1.00 182.43 11 GLU J C 1
ATOM 17804 O O . GLU L 5 11 ? 88.827 197.432 185.078 1.00 182.43 11 GLU J O 1
ATOM 17810 N N . GLU L 5 12 ? 89.426 195.375 184.376 1.00 183.00 12 GLU J N 1
ATOM 17811 C CA . GLU L 5 12 ? 88.622 194.709 185.399 1.00 183.00 12 GLU J CA 1
ATOM 17812 C C . GLU L 5 12 ? 89.219 194.914 186.785 1.00 183.00 12 GLU J C 1
ATOM 17813 O O . GLU L 5 12 ? 88.500 195.195 187.753 1.00 183.00 12 GLU J O 1
ATOM 17819 N N . ILE L 5 13 ? 90.544 194.812 186.898 1.00 173.61 13 ILE J N 1
ATOM 17820 C CA . ILE L 5 13 ? 91.171 195.043 188.193 1.00 173.61 13 ILE J CA 1
ATOM 17821 C C . ILE L 5 13 ? 91.194 196.537 188.508 1.00 173.61 13 ILE J C 1
ATOM 17822 O O . ILE L 5 13 ? 91.220 196.934 189.675 1.00 173.61 13 ILE J O 1
ATOM 17827 N N . GLN L 5 14 ? 91.096 197.388 187.476 1.00 173.14 14 GLN J N 1
ATOM 17828 C CA . GLN L 5 14 ? 90.891 198.819 187.694 1.00 173.14 14 GLN J CA 1
ATOM 17829 C C . GLN L 5 14 ? 89.526 199.097 188.314 1.00 173.14 14 GLN J C 1
ATOM 17830 O O . GLN L 5 14 ? 89.406 199.914 189.239 1.00 173.14 14 GLN J O 1
ATOM 17836 N N . LYS L 5 15 ? 88.483 198.418 187.822 1.00 175.88 15 LYS J N 1
ATOM 17837 C CA . LYS L 5 15 ? 87.163 198.548 188.434 1.00 175.88 15 LYS J CA 1
ATOM 17838 C C . LYS L 5 15 ? 87.141 197.945 189.834 1.00 175.88 15 LYS J C 1
ATOM 17839 O O . LYS L 5 15 ? 86.412 198.425 190.709 1.00 175.88 15 LYS J O 1
ATOM 17845 N N . GLU L 5 16 ? 87.944 196.902 190.068 1.00 172.39 16 GLU J N 1
ATOM 17846 C CA . GLU L 5 16 ? 88.088 196.358 191.419 1.00 172.39 16 GLU J CA 1
ATOM 17847 C C . GLU L 5 16 ? 88.765 197.356 192.358 1.00 172.39 16 GLU J C 1
ATOM 17848 O O . GLU L 5 16 ? 88.387 197.463 193.531 1.00 172.39 16 GLU J O 1
ATOM 17854 N N . LEU L 5 17 ? 89.758 198.098 191.853 1.00 179.68 17 LEU J N 1
ATOM 17855 C CA . LEU L 5 17 ? 90.387 199.167 192.631 1.00 179.68 17 LEU J CA 1
ATOM 17856 C C . LEU L 5 17 ? 89.395 200.270 192.966 1.00 179.68 17 LEU J C 1
ATOM 17857 O O . LEU L 5 17 ? 89.356 200.760 194.103 1.00 179.68 17 LEU J O 1
ATOM 17862 N N . LEU L 5 18 ? 88.596 200.681 191.975 1.00 178.46 18 LEU J N 1
ATOM 17863 C CA . LEU L 5 18 ? 87.592 201.718 192.200 1.00 178.46 18 LEU J CA 1
ATOM 17864 C C . LEU L 5 18 ? 86.519 201.251 193.181 1.00 178.46 18 LEU J C 1
ATOM 17865 O O . LEU L 5 18 ? 86.069 202.029 194.031 1.00 178.46 18 LEU J O 1
ATOM 17870 N N . ASP L 5 19 ? 86.135 199.974 193.108 1.00 181.38 19 ASP J N 1
ATOM 17871 C CA . ASP L 5 19 ? 85.156 199.429 194.042 1.00 181.38 19 ASP J CA 1
ATOM 17872 C C . ASP L 5 19 ? 85.742 199.311 195.446 1.00 181.38 19 ASP J C 1
ATOM 17873 O O . ASP L 5 19 ? 85.029 199.484 196.440 1.00 181.38 19 ASP J O 1
ATOM 17878 N N . ALA L 5 20 ? 87.047 199.038 195.550 1.00 180.37 20 ALA J N 1
ATOM 17879 C CA . ALA L 5 20 ? 87.695 199.011 196.858 1.00 180.37 20 ALA J CA 1
ATOM 17880 C C . ALA L 5 20 ? 87.755 200.402 197.480 1.00 180.37 20 ALA J C 1
ATOM 17881 O O . ALA L 5 20 ? 87.555 200.556 198.693 1.00 180.37 20 ALA J O 1
ATOM 17883 N N . VAL L 5 21 ? 88.032 201.423 196.662 1.00 178.10 21 VAL J N 1
ATOM 17884 C CA . VAL L 5 21 ? 88.031 202.803 197.154 1.00 178.10 21 VAL J CA 1
ATOM 17885 C C . VAL L 5 21 ? 86.620 203.226 197.559 1.00 178.10 21 VAL J C 1
ATOM 17886 O O . VAL L 5 21 ? 86.427 203.913 198.572 1.00 178.10 21 VAL J O 1
ATOM 17890 N N . ALA L 5 22 ? 85.609 202.776 196.808 1.00 173.99 22 ALA J N 1
ATOM 17891 C CA . ALA L 5 22 ? 84.227 203.124 197.132 1.00 173.99 22 ALA J CA 1
ATOM 17892 C C . ALA L 5 22 ? 83.749 202.416 198.398 1.00 173.99 22 ALA J C 1
ATOM 17893 O O . ALA L 5 22 ? 82.979 202.980 199.183 1.00 173.99 22 ALA J O 1
ATOM 17895 N N . LYS L 5 23 ? 84.197 201.176 198.616 1.00 171.19 23 LYS J N 1
ATOM 17896 C CA . LYS L 5 23 ? 83.731 200.423 199.778 1.00 171.19 23 LYS J CA 1
ATOM 17897 C C . LYS L 5 23 ? 84.515 200.770 201.038 1.00 171.19 23 LYS J C 1
ATOM 17898 O O . LYS L 5 23 ? 84.007 200.592 202.151 1.00 171.19 23 LYS J O 1
ATOM 17904 N N . ALA L 5 24 ? 85.758 201.241 200.891 1.00 177.86 24 ALA J N 1
ATOM 17905 C CA . ALA L 5 24 ? 86.595 201.483 202.064 1.00 177.86 24 ALA J CA 1
ATOM 17906 C C . ALA L 5 24 ? 86.125 202.707 202.844 1.00 177.86 24 ALA J C 1
ATOM 17907 O O . ALA L 5 24 ? 85.721 202.593 204.008 1.00 177.86 24 ALA J O 1
ATOM 17909 N N . GLN L 5 25 ? 86.194 203.890 202.218 1.00 177.30 25 GLN J N 1
ATOM 17910 C CA . GLN L 5 25 ? 85.798 205.194 202.761 1.00 177.30 25 GLN J CA 1
ATOM 17911 C C . GLN L 5 25 ? 86.493 205.583 204.066 1.00 177.30 25 GLN J C 1
ATOM 17912 O O . GLN L 5 25 ? 86.006 206.454 204.795 1.00 177.30 25 GLN J O 1
ATOM 17918 N N . LYS L 5 26 ? 87.619 204.949 204.371 1.00 175.83 26 LYS J N 1
ATOM 17919 C CA . LYS L 5 26 ? 88.532 205.383 205.421 1.00 175.83 26 LYS J CA 1
ATOM 17920 C C . LYS L 5 26 ? 89.933 205.375 204.820 1.00 175.83 26 LYS J C 1
ATOM 17921 O O . LYS L 5 26 ? 90.674 204.394 204.932 1.00 175.83 26 LYS J O 1
ATOM 17927 N N . ILE L 5 27 ? 90.284 206.470 204.149 1.00 177.17 27 ILE J N 1
ATOM 17928 C CA . ILE L 5 27 ? 91.439 206.510 203.263 1.00 177.17 27 ILE J CA 1
ATOM 17929 C C . ILE L 5 27 ? 92.208 207.807 203.469 1.00 177.17 27 ILE J C 1
ATOM 17930 O O . ILE L 5 27 ? 91.742 208.744 204.121 1.00 177.17 27 ILE J O 1
ATOM 17935 N N . LYS L 5 28 ? 93.402 207.845 202.891 1.00 169.40 28 LYS J N 1
ATOM 17936 C CA . LYS L 5 28 ? 94.210 209.046 202.794 1.00 169.40 28 LYS J CA 1
ATOM 17937 C C . LYS L 5 28 ? 94.325 209.451 201.331 1.00 169.40 28 LYS J C 1
ATOM 17938 O O . LYS L 5 28 ? 94.883 208.713 200.512 1.00 169.40 28 LYS J O 1
ATOM 17944 N N . LYS L 5 29 ? 93.775 210.615 201.010 1.00 170.41 29 LYS J N 1
ATOM 17945 C CA . LYS L 5 29 ? 93.787 211.156 199.660 1.00 170.41 29 LYS J CA 1
ATOM 17946 C C . LYS L 5 29 ? 94.702 212.373 199.610 1.00 170.41 29 LYS J C 1
ATOM 17947 O O . LYS L 5 29 ? 94.831 213.106 200.595 1.00 170.41 29 LYS J O 1
ATOM 17953 N N . GLY L 5 30 ? 95.351 212.567 198.473 1.00 167.87 30 GLY J N 1
ATOM 17954 C CA . GLY L 5 30 ? 96.460 213.494 198.379 1.00 167.87 30 GLY J CA 1
ATOM 17955 C C . GLY L 5 30 ? 97.788 212.787 198.581 1.00 167.87 30 GLY J C 1
ATOM 17956 O O . GLY L 5 30 ? 97.934 211.911 199.438 1.00 167.87 30 GLY J O 1
ATOM 17957 N N . ALA L 5 31 ? 98.786 213.188 197.784 1.00 158.28 31 ALA J N 1
ATOM 17958 C CA . ALA L 5 31 ? 100.031 212.425 197.704 1.00 158.28 31 ALA J CA 1
ATOM 17959 C C . ALA L 5 31 ? 100.884 212.583 198.959 1.00 158.28 31 ALA J C 1
ATOM 17960 O O . ALA L 5 31 ? 101.718 211.718 199.257 1.00 158.28 31 ALA J O 1
ATOM 17962 N N . ASN L 5 32 ? 100.684 213.669 199.713 1.00 159.14 32 ASN J N 1
ATOM 17963 C CA . ASN L 5 32 ? 101.420 213.856 200.962 1.00 159.14 32 ASN J CA 1
ATOM 17964 C C . ASN L 5 32 ? 100.984 212.844 202.016 1.00 159.14 32 ASN J C 1
ATOM 17965 O O . ASN L 5 32 ? 101.820 212.236 202.697 1.00 159.14 32 ASN J O 1
ATOM 17970 N N . GLU L 5 33 ? 99.671 212.636 202.149 1.00 163.52 33 GLU J N 1
ATOM 17971 C CA . GLU L 5 33 ? 99.169 211.663 203.113 1.00 163.52 33 GLU J CA 1
ATOM 17972 C C . GLU L 5 33 ? 99.472 210.232 202.683 1.00 163.52 33 GLU J C 1
ATOM 17973 O O . GLU L 5 33 ? 99.738 209.379 203.536 1.00 163.52 33 GLU J O 1
ATOM 17979 N N . VAL L 5 34 ? 99.465 209.960 201.373 1.00 172.67 34 VAL J N 1
ATOM 17980 C CA . VAL L 5 34 ? 99.836 208.635 200.873 1.00 172.67 34 VAL J CA 1
ATOM 17981 C C . VAL L 5 34 ? 101.315 208.367 201.136 1.00 172.67 34 VAL J C 1
ATOM 17982 O O . VAL L 5 34 ? 101.703 207.263 201.547 1.00 172.67 34 VAL J O 1
ATOM 17986 N N . THR L 5 35 ? 102.156 209.391 200.940 1.00 163.60 35 THR J N 1
ATOM 17987 C CA . THR L 5 35 ? 103.586 209.263 201.206 1.00 163.60 35 THR J CA 1
ATOM 17988 C C . THR L 5 35 ? 103.857 209.047 202.693 1.00 163.60 35 THR J C 1
ATOM 17989 O O . THR L 5 35 ? 104.684 208.203 203.063 1.00 163.60 35 THR J O 1
ATOM 17993 N N . LYS L 5 36 ? 103.132 209.767 203.559 1.00 164.61 36 LYS J N 1
ATOM 17994 C CA . LYS L 5 36 ? 103.262 209.557 204.999 1.00 164.61 36 LYS J CA 1
ATOM 17995 C C . LYS L 5 36 ? 102.774 208.170 205.410 1.00 164.61 36 LYS J C 1
ATOM 17996 O O . LYS L 5 36 ? 103.361 207.534 206.295 1.00 164.61 36 LYS J O 1
ATOM 18002 N N . ALA L 5 37 ? 101.718 207.674 204.760 1.00 172.49 37 ALA J N 1
ATOM 18003 C CA . ALA L 5 37 ? 101.171 206.370 205.114 1.00 172.49 37 ALA J CA 1
ATOM 18004 C C . ALA L 5 37 ? 102.086 205.235 204.669 1.00 172.49 37 ALA J C 1
ATOM 18005 O O . ALA L 5 37 ? 102.152 204.191 205.328 1.00 172.49 37 ALA J O 1
ATOM 18007 N N . VAL L 5 38 ? 102.797 205.410 203.551 1.00 170.77 38 VAL J N 1
ATOM 18008 C CA . VAL L 5 38 ? 103.703 204.348 203.116 1.00 170.77 38 VAL J CA 1
ATOM 18009 C C . VAL L 5 38 ? 105.065 204.487 203.790 1.00 170.77 38 VAL J C 1
ATOM 18010 O O . VAL L 5 38 ? 105.850 203.531 203.825 1.00 170.77 38 VAL J O 1
ATOM 18014 N N . GLU L 5 39 ? 105.375 205.667 204.336 1.00 169.56 39 GLU J N 1
ATOM 18015 C CA . GLU L 5 39 ? 106.560 205.776 205.184 1.00 169.56 39 GLU J CA 1
ATOM 18016 C C . GLU L 5 39 ? 106.309 205.171 206.560 1.00 169.56 39 GLU J C 1
ATOM 18017 O O . GLU L 5 39 ? 107.205 204.553 207.147 1.00 169.56 39 GLU J O 1
ATOM 18023 N N . ARG L 5 40 ? 105.096 205.337 207.092 1.00 169.55 40 ARG J N 1
ATOM 18024 C CA . ARG L 5 40 ? 104.764 204.702 208.362 1.00 169.55 40 ARG J CA 1
ATOM 18025 C C . ARG L 5 40 ? 104.446 203.223 208.185 1.00 169.55 40 ARG J C 1
ATOM 18026 O O . ARG L 5 40 ? 104.742 202.417 209.074 1.00 169.55 40 ARG J O 1
ATOM 18034 N N . GLY L 5 41 ? 103.858 202.849 207.052 1.00 176.79 41 GLY J N 1
ATOM 18035 C CA . GLY L 5 41 ? 103.468 201.476 206.810 1.00 176.79 41 GLY J CA 1
ATOM 18036 C C . GLY L 5 41 ? 102.043 201.140 207.180 1.00 176.79 41 GLY J C 1
ATOM 18037 O O . GLY L 5 41 ? 101.702 199.952 207.248 1.00 176.79 41 GLY J O 1
ATOM 18038 N N . ILE L 5 42 ? 101.197 202.144 207.420 1.00 175.28 42 ILE J N 1
ATOM 18039 C CA . ILE L 5 42 ? 99.820 201.877 207.824 1.00 175.28 42 ILE J CA 1
ATOM 18040 C C . ILE L 5 42 ? 98.950 201.603 206.599 1.00 175.28 42 ILE J C 1
ATOM 18041 O O . ILE L 5 42 ? 97.877 200.995 206.702 1.00 175.28 42 ILE J O 1
ATOM 18046 N N . ALA L 5 43 ? 99.414 202.007 205.417 1.00 184.07 43 ALA J N 1
ATOM 18047 C CA . ALA L 5 43 ? 98.647 201.788 204.198 1.00 184.07 43 ALA J CA 1
ATOM 18048 C C . ALA L 5 43 ? 98.808 200.350 203.722 1.00 184.07 43 ALA J C 1
ATOM 18049 O O . ALA L 5 43 ? 99.910 199.794 203.750 1.00 184.07 43 ALA J O 1
ATOM 18051 N N . LYS L 5 44 ? 97.701 199.745 203.291 1.00 177.61 44 LYS J N 1
ATOM 18052 C CA . LYS L 5 44 ? 97.755 198.388 202.759 1.00 177.61 44 LYS J CA 1
ATOM 18053 C C . LYS L 5 44 ? 97.645 198.378 201.238 1.00 177.61 44 LYS J C 1
ATOM 18054 O O . LYS L 5 44 ? 97.996 197.381 200.597 1.00 177.61 44 LYS J O 1
ATOM 18060 N N . LEU L 5 45 ? 97.164 199.470 200.648 1.00 164.34 45 LEU J N 1
ATOM 18061 C CA . LEU L 5 45 ? 96.968 199.533 199.206 1.00 164.34 45 LEU J CA 1
ATOM 18062 C C . LEU L 5 45 ? 97.093 200.974 198.730 1.00 164.34 45 LEU J C 1
ATOM 18063 O O . LEU L 5 45 ? 96.539 201.889 199.347 1.00 164.34 45 LEU J O 1
ATOM 18068 N N . VAL L 5 46 ? 97.821 201.162 197.630 1.00 158.31 46 VAL J N 1
ATOM 18069 C CA . VAL L 5 46 ? 98.026 202.466 197.010 1.00 158.31 46 VAL J CA 1
ATOM 18070 C C . VAL L 5 46 ? 97.414 202.430 195.615 1.00 158.31 46 VAL J C 1
ATOM 18071 O O . VAL L 5 46 ? 97.640 201.479 194.857 1.00 158.31 46 VAL J O 1
ATOM 18075 N N . ILE L 5 47 ? 96.633 203.456 195.282 1.00 164.62 47 ILE J N 1
ATOM 18076 C CA . ILE L 5 47 ? 96.027 203.602 193.964 1.00 164.62 47 ILE J CA 1
ATOM 18077 C C . ILE L 5 47 ? 96.511 204.916 193.367 1.00 164.62 47 ILE J C 1
ATOM 18078 O O . ILE L 5 47 ? 96.275 205.988 193.940 1.00 164.62 47 ILE J O 1
ATOM 18083 N N . ILE L 5 48 ? 97.186 204.828 192.221 1.00 169.78 48 ILE J N 1
ATOM 18084 C CA . ILE L 5 48 ? 97.818 205.968 191.564 1.00 169.78 48 ILE J CA 1
ATOM 18085 C C . ILE L 5 48 ? 97.173 206.138 190.194 1.00 169.78 48 ILE J C 1
ATOM 18086 O O . ILE L 5 48 ? 96.966 205.154 189.477 1.00 169.78 48 ILE J O 1
ATOM 18091 N N . ALA L 5 49 ? 96.843 207.377 189.836 1.00 170.29 49 ALA J N 1
ATOM 18092 C CA . ALA L 5 49 ? 96.266 207.653 188.528 1.00 170.29 49 ALA J CA 1
ATOM 18093 C C . ALA L 5 49 ? 97.351 207.700 187.456 1.00 170.29 49 ALA J C 1
ATOM 18094 O O . ALA L 5 49 ? 98.476 208.140 187.708 1.00 170.29 49 ALA J O 1
ATOM 18096 N N . GLU L 5 50 ? 97.002 207.240 186.250 1.00 166.60 50 GLU J N 1
ATOM 18097 C CA . GLU L 5 50 ? 97.960 207.208 185.147 1.00 166.60 50 GLU J CA 1
ATOM 18098 C C . GLU L 5 50 ? 98.045 208.537 184.407 1.00 166.60 50 GLU J C 1
ATOM 18099 O O . GLU L 5 50 ? 99.069 208.820 183.775 1.00 166.60 50 GLU J O 1
ATOM 18105 N N . ASP L 5 51 ? 96.999 209.358 184.470 1.00 165.65 51 ASP J N 1
ATOM 18106 C CA . ASP L 5 51 ? 96.967 210.615 183.731 1.00 165.65 51 ASP J CA 1
ATOM 18107 C C . ASP L 5 51 ? 97.417 211.815 184.559 1.00 165.65 51 ASP J C 1
ATOM 18108 O O . ASP L 5 51 ? 96.912 212.921 184.337 1.00 165.65 51 ASP J O 1
ATOM 18113 N N . VAL L 5 52 ? 98.344 211.629 185.499 1.00 164.44 52 VAL J N 1
ATOM 18114 C CA . VAL L 5 52 ? 98.790 212.732 186.338 1.00 164.44 52 VAL J CA 1
ATOM 18115 C C . VAL L 5 52 ? 99.816 213.571 185.590 1.00 164.44 52 VAL J C 1
ATOM 18116 O O . VAL L 5 52 ? 100.883 213.082 185.193 1.00 164.44 52 VAL J O 1
ATOM 18120 N N . LYS L 5 53 ? 99.493 214.852 185.391 1.00 147.52 53 LYS J N 1
ATOM 18121 C CA . LYS L 5 53 ? 100.387 215.809 184.761 1.00 147.52 53 LYS J CA 1
ATOM 18122 C C . LYS L 5 53 ? 100.371 217.059 185.631 1.00 147.52 53 LYS J C 1
ATOM 18123 O O . LYS L 5 53 ? 99.310 217.694 185.750 1.00 147.52 53 LYS J O 1
ATOM 18129 N N . PRO L 5 54 ? 101.508 217.458 186.236 1.00 138.83 54 PRO J N 1
ATOM 18130 C CA . PRO L 5 54 ? 102.880 216.924 186.203 1.00 138.83 54 PRO J CA 1
ATOM 18131 C C . PRO L 5 54 ? 103.074 215.580 186.910 1.00 138.83 54 PRO J C 1
ATOM 18132 O O . PRO L 5 54 ? 102.454 215.329 187.940 1.00 138.83 54 PRO J O 1
ATOM 18136 N N . GLU L 5 55 ? 103.948 214.739 186.349 1.00 140.87 55 GLU J N 1
ATOM 18137 C CA . GLU L 5 55 ? 104.104 213.379 186.852 1.00 140.87 55 GLU J CA 1
ATOM 18138 C C . GLU L 5 55 ? 104.864 213.336 188.174 1.00 140.87 55 GLU J C 1
ATOM 18139 O O . GLU L 5 55 ? 104.751 212.346 188.910 1.00 140.87 55 GLU J O 1
ATOM 18145 N N . GLU L 5 56 ? 105.606 214.407 188.502 1.00 133.38 56 GLU J N 1
ATOM 18146 C CA . GLU L 5 56 ? 106.465 214.419 189.689 1.00 133.38 56 GLU J CA 1
ATOM 18147 C C . GLU L 5 56 ? 105.672 214.263 190.979 1.00 133.38 56 GLU J C 1
ATOM 18148 O O . GLU L 5 56 ? 106.167 213.636 191.927 1.00 133.38 56 GLU J O 1
ATOM 18154 N N . VAL L 5 57 ? 104.420 214.748 190.988 1.00 142.66 57 VAL J N 1
ATOM 18155 C CA . VAL L 5 57 ? 103.522 214.641 192.141 1.00 142.66 57 VAL J CA 1
ATOM 18156 C C . VAL L 5 57 ? 103.309 213.179 192.526 1.00 142.66 57 VAL J C 1
ATOM 18157 O O . VAL L 5 57 ? 103.179 212.839 193.708 1.00 142.66 57 VAL J O 1
ATOM 18161 N N . VAL L 5 58 ? 103.330 212.283 191.538 1.00 139.58 58 VAL J N 1
ATOM 18162 C CA . VAL L 5 58 ? 103.244 210.866 191.862 1.00 139.58 58 VAL J CA 1
ATOM 18163 C C . VAL L 5 58 ? 104.536 210.108 191.574 1.00 139.58 58 VAL J C 1
ATOM 18164 O O . VAL L 5 58 ? 104.590 208.894 191.828 1.00 139.58 58 VAL J O 1
ATOM 18168 N N . ALA L 5 59 ? 105.592 210.788 191.103 1.00 145.68 59 ALA J N 1
ATOM 18169 C CA . ALA L 5 59 ? 106.770 210.058 190.634 1.00 145.68 59 ALA J CA 1
ATOM 18170 C C . ALA L 5 59 ? 107.592 209.501 191.790 1.00 145.68 59 ALA J C 1
ATOM 18171 O O . ALA L 5 59 ? 108.418 208.601 191.599 1.00 145.68 59 ALA J O 1
ATOM 18173 N N . HIS L 5 60 ? 107.382 210.024 192.997 1.00 148.27 60 HIS J N 1
ATOM 18174 C CA . HIS L 5 60 ? 108.054 209.458 194.159 1.00 148.27 60 HIS J CA 1
ATOM 18175 C C . HIS L 5 60 ? 107.263 208.303 194.754 1.00 148.27 60 HIS J C 1
ATOM 18176 O O . HIS L 5 60 ? 107.751 207.626 195.666 1.00 148.27 60 HIS J O 1
ATOM 18183 N N . LEU L 5 61 ? 106.051 208.057 194.256 1.00 142.49 61 LEU J N 1
ATOM 18184 C CA . LEU L 5 61 ? 105.173 207.085 194.910 1.00 142.49 61 LEU J CA 1
ATOM 18185 C C . LEU L 5 61 ? 105.509 205.614 194.647 1.00 142.49 61 LEU J C 1
ATOM 18186 O O . LEU L 5 61 ? 105.584 204.860 195.634 1.00 142.49 61 LEU J O 1
ATOM 18191 N N . PRO L 5 62 ? 105.689 205.116 193.399 1.00 143.42 62 PRO J N 1
ATOM 18192 C CA . PRO L 5 62 ? 105.837 203.650 193.254 1.00 143.42 62 PRO J CA 1
ATOM 18193 C C . PRO L 5 62 ? 107.148 203.080 193.780 1.00 143.42 62 PRO J C 1
ATOM 18194 O O . PRO L 5 62 ? 107.119 202.046 194.464 1.00 143.42 62 PRO J O 1
ATOM 18198 N N . TYR L 5 63 ? 108.285 203.733 193.496 1.00 133.99 63 TYR J N 1
ATOM 18199 C CA . TYR L 5 63 ? 109.593 203.212 193.895 1.00 133.99 63 TYR J CA 1
ATOM 18200 C C . TYR L 5 63 ? 109.734 203.148 195.411 1.00 133.99 63 TYR J C 1
ATOM 18201 O O . TYR L 5 63 ? 110.292 202.179 195.943 1.00 133.99 63 TYR J O 1
ATOM 18210 N N . LEU L 5 64 ? 109.218 204.167 196.111 1.00 149.86 64 LEU J N 1
ATOM 18211 C CA . LEU L 5 64 ? 109.110 204.136 197.569 1.00 149.86 64 LEU J CA 1
ATOM 18212 C C . LEU L 5 64 ? 108.305 202.936 198.049 1.00 149.86 64 LEU J C 1
ATOM 18213 O O . LEU L 5 64 ? 108.695 202.275 199.019 1.00 149.86 64 LEU J O 1
ATOM 18218 N N . CYS L 5 65 ? 107.203 202.616 197.358 1.00 154.59 65 CYS J N 1
ATOM 18219 C CA . CYS L 5 65 ? 106.458 201.404 197.682 1.00 154.59 65 CYS J CA 1
ATOM 18220 C C . CYS L 5 65 ? 107.292 200.163 197.397 1.00 154.59 65 CYS J C 1
ATOM 18221 O O . CYS L 5 65 ? 107.253 199.191 198.163 1.00 154.59 65 CYS J O 1
ATOM 18224 N N . GLU L 5 66 ? 108.119 200.217 196.343 1.00 152.34 66 GLU J N 1
ATOM 18225 C CA . GLU L 5 66 ? 109.052 199.130 196.059 1.00 152.34 66 GLU J CA 1
ATOM 18226 C C . GLU L 5 66 ? 110.131 199.029 197.131 1.00 152.34 66 GLU J C 1
ATOM 18227 O O . GLU L 5 66 ? 110.766 197.978 197.280 1.00 152.34 66 GLU J O 1
ATOM 18233 N N . GLU L 5 67 ? 110.354 200.106 197.887 1.00 149.19 67 GLU J N 1
ATOM 18234 C CA . GLU L 5 67 ? 111.225 200.015 199.052 1.00 149.19 67 GLU J CA 1
ATOM 18235 C C . GLU L 5 67 ? 110.459 199.483 200.260 1.00 149.19 67 GLU J C 1
ATOM 18236 O O . GLU L 5 67 ? 111.014 198.755 201.090 1.00 149.19 67 GLU J O 1
ATOM 18242 N N . LYS L 5 68 ? 109.166 199.813 200.362 1.00 146.53 68 LYS J N 1
ATOM 18243 C CA . LYS L 5 68 ? 108.453 199.548 201.609 1.00 146.53 68 LYS J CA 1
ATOM 18244 C C . LYS L 5 68 ? 107.573 198.305 201.543 1.00 146.53 68 LYS J C 1
ATOM 18245 O O . LYS L 5 68 ? 107.100 197.843 202.587 1.00 146.53 68 LYS J O 1
ATOM 18251 N N . GLY L 5 69 ? 107.337 197.759 200.354 1.00 154.65 69 GLY J N 1
ATOM 18252 C CA . GLY L 5 69 ? 106.604 196.513 200.244 1.00 154.65 69 GLY J CA 1
ATOM 18253 C C . GLY L 5 69 ? 105.104 196.622 200.391 1.00 154.65 69 GLY J C 1
ATOM 18254 O O . GLY L 5 69 ? 104.459 195.654 200.805 1.00 154.65 69 GLY J O 1
ATOM 18255 N N . ILE L 5 70 ? 104.527 197.773 200.065 1.00 159.39 70 ILE J N 1
ATOM 18256 C CA . ILE L 5 70 ? 103.074 197.938 200.040 1.00 159.39 70 ILE J CA 1
ATOM 18257 C C . ILE L 5 70 ? 102.611 197.808 198.592 1.00 159.39 70 ILE J C 1
ATOM 18258 O O . ILE L 5 70 ? 103.170 198.472 197.707 1.00 159.39 70 ILE J O 1
ATOM 18263 N N . PRO L 5 71 ? 101.626 196.950 198.308 1.00 159.53 71 PRO J N 1
ATOM 18264 C CA . PRO L 5 71 ? 101.169 196.771 196.923 1.00 159.53 71 PRO J CA 1
ATOM 18265 C C . PRO L 5 71 ? 100.485 198.017 196.376 1.00 159.53 71 PRO J C 1
ATOM 18266 O O . PRO L 5 71 ? 99.618 198.611 197.022 1.00 159.53 71 PRO J O 1
ATOM 18270 N N . TYR L 5 72 ? 100.894 198.408 195.172 1.00 165.82 72 TYR J N 1
ATOM 18271 C CA . TYR L 5 72 ? 100.394 199.609 194.522 1.00 165.82 72 TYR J CA 1
ATOM 18272 C C . TYR L 5 72 ? 99.866 199.238 193.145 1.00 165.82 72 TYR J C 1
ATOM 18273 O O . TYR L 5 72 ? 100.346 198.295 192.512 1.00 165.82 72 TYR J O 1
ATOM 18282 N N . ALA L 5 73 ? 98.873 199.994 192.683 1.00 163.49 73 ALA J N 1
ATOM 18283 C CA . ALA L 5 73 ? 98.285 199.737 191.378 1.00 163.49 73 ALA J CA 1
ATOM 18284 C C . ALA L 5 73 ? 97.775 201.042 190.788 1.00 163.49 73 ALA J C 1
ATOM 18285 O O . ALA L 5 73 ? 97.657 202.054 191.486 1.00 163.49 73 ALA J O 1
ATOM 18287 N N . TYR L 5 74 ? 97.477 201.007 189.492 1.00 166.27 74 TYR J N 1
ATOM 18288 C CA . TYR L 5 74 ? 97.186 202.205 188.722 1.00 166.27 74 TYR J CA 1
ATOM 18289 C C . TYR L 5 74 ? 95.765 202.188 188.176 1.00 166.27 74 TYR J C 1
ATOM 18290 O O . TYR L 5 74 ? 95.218 201.127 187.858 1.00 166.27 74 TYR J O 1
ATOM 18299 N N . VAL L 5 75 ? 95.177 203.376 188.077 1.00 166.93 75 VAL J N 1
ATOM 18300 C CA . VAL L 5 75 ? 93.925 203.601 187.368 1.00 166.93 75 VAL J CA 1
ATOM 18301 C C . VAL L 5 75 ? 94.189 204.602 186.252 1.00 166.93 75 VAL J C 1
ATOM 18302 O O . VAL L 5 75 ? 95.113 205.417 186.328 1.00 166.93 75 VAL J O 1
ATOM 18306 N N . ALA L 5 76 ? 93.371 204.531 185.204 1.00 167.12 76 ALA J N 1
ATOM 18307 C CA . ALA L 5 76 ? 93.644 205.311 183.999 1.00 167.12 76 ALA J CA 1
ATOM 18308 C C . ALA L 5 76 ? 93.200 206.761 184.151 1.00 167.12 76 ALA J C 1
ATOM 18309 O O . ALA L 5 76 ? 93.849 207.670 183.620 1.00 167.12 76 ALA J O 1
ATOM 18311 N N . SER L 5 77 ? 92.108 207.001 184.873 1.00 172.12 77 SER J N 1
ATOM 18312 C CA . SER L 5 77 ? 91.529 208.331 185.004 1.00 172.12 77 SER J CA 1
ATOM 18313 C C . SER L 5 77 ? 91.668 208.809 186.442 1.00 172.12 77 SER J C 1
ATOM 18314 O O . SER L 5 77 ? 91.570 208.008 187.378 1.00 172.12 77 SER J O 1
ATOM 18317 N N . LYS L 5 78 ? 91.902 210.113 186.612 1.00 160.18 78 LYS J N 1
ATOM 18318 C CA . LYS L 5 78 ? 92.035 210.669 187.956 1.00 160.18 78 LYS J CA 1
ATOM 18319 C C . LYS L 5 78 ? 90.697 211.169 188.490 1.00 160.18 78 LYS J C 1
ATOM 18320 O O . LYS L 5 78 ? 90.483 211.201 189.708 1.00 160.18 78 LYS J O 1
ATOM 18326 N N . GLN L 5 79 ? 89.778 211.552 187.598 1.00 160.47 79 GLN J N 1
ATOM 18327 C CA . GLN L 5 79 ? 88.488 212.062 188.053 1.00 160.47 79 GLN J CA 1
ATOM 18328 C C . GLN L 5 79 ? 87.594 210.932 188.546 1.00 160.47 79 GLN J C 1
ATOM 18329 O O . GLN L 5 79 ? 86.752 211.137 189.427 1.00 160.47 79 GLN J O 1
ATOM 18335 N N . ASP L 5 80 ? 87.795 209.719 188.025 1.00 166.76 80 ASP J N 1
ATOM 18336 C CA . ASP L 5 80 ? 87.032 208.577 188.513 1.00 166.76 80 ASP J CA 1
ATOM 18337 C C . ASP L 5 80 ? 87.511 208.165 189.902 1.00 166.76 80 ASP J C 1
ATOM 18338 O O . ASP L 5 80 ? 86.700 207.814 190.766 1.00 166.76 80 ASP J O 1
ATOM 18343 N N . LEU L 5 81 ? 88.824 208.238 190.142 1.00 165.34 81 LEU J N 1
ATOM 18344 C CA . LEU L 5 81 ? 89.347 208.027 191.489 1.00 165.34 81 LEU J CA 1
ATOM 18345 C C . LEU L 5 81 ? 88.913 209.146 192.431 1.00 165.34 81 LEU J C 1
ATOM 18346 O O . LEU L 5 81 ? 88.693 208.912 193.625 1.00 165.34 81 LEU J O 1
ATOM 18351 N N . GLY L 5 82 ? 88.765 210.366 191.904 1.00 160.51 82 GLY J N 1
ATOM 18352 C CA . GLY L 5 82 ? 88.273 211.462 192.726 1.00 160.51 82 GLY J CA 1
ATOM 18353 C C . GLY L 5 82 ? 86.818 211.296 193.123 1.00 160.51 82 GLY J C 1
ATOM 18354 O O . GLY L 5 82 ? 86.435 211.607 194.253 1.00 160.51 82 GLY J O 1
ATOM 18355 N N . LYS L 5 83 ? 85.989 210.800 192.200 1.00 158.68 83 LYS J N 1
ATOM 18356 C CA . LYS L 5 83 ? 84.594 210.521 192.530 1.00 158.68 83 LYS J CA 1
ATOM 18357 C C . LYS L 5 83 ? 84.469 209.295 193.428 1.00 158.68 83 LYS J C 1
ATOM 18358 O O . LYS L 5 83 ? 83.537 209.202 194.236 1.00 158.68 83 LYS J O 1
ATOM 18364 N N . ALA L 5 84 ? 85.396 208.343 193.301 1.00 163.77 84 ALA J N 1
ATOM 18365 C CA . ALA L 5 84 ? 85.373 207.171 194.170 1.00 163.77 84 ALA J CA 1
ATOM 18366 C C . ALA L 5 84 ? 85.834 207.519 195.580 1.00 163.77 84 ALA J C 1
ATOM 18367 O O . ALA L 5 84 ? 85.395 206.898 196.555 1.00 163.77 84 ALA J O 1
ATOM 18369 N N . ALA L 5 85 ? 86.720 208.509 195.708 1.00 166.82 85 ALA J N 1
ATOM 18370 C CA . ALA L 5 85 ? 87.202 208.913 197.023 1.00 166.82 85 ALA J CA 1
ATOM 18371 C C . ALA L 5 85 ? 86.180 209.747 197.785 1.00 166.82 85 ALA J C 1
ATOM 18372 O O . ALA L 5 85 ? 86.249 209.816 199.018 1.00 166.82 85 ALA J O 1
ATOM 18374 N N . GLY L 5 86 ? 85.243 210.381 197.086 1.00 161.99 86 GLY J N 1
ATOM 18375 C CA . GLY L 5 86 ? 84.227 211.197 197.717 1.00 161.99 86 GLY J CA 1
ATOM 18376 C C . GLY L 5 86 ? 84.305 212.681 197.428 1.00 161.99 86 GLY J C 1
ATOM 18377 O O . GLY L 5 86 ? 83.710 213.468 198.173 1.00 161.99 86 GLY J O 1
ATOM 18378 N N . LEU L 5 87 ? 85.017 213.092 196.382 1.00 163.94 87 LEU J N 1
ATOM 18379 C CA . LEU L 5 87 ? 85.172 214.496 196.031 1.00 163.94 87 LEU J CA 1
ATOM 18380 C C . LEU L 5 87 ? 84.661 214.753 194.621 1.00 163.94 87 LEU J C 1
ATOM 18381 O O . LEU L 5 87 ? 84.731 213.883 193.748 1.00 163.94 87 LEU J O 1
ATOM 18386 N N . GLU L 5 88 ? 84.151 215.966 194.400 1.00 163.53 88 GLU J N 1
ATOM 18387 C CA . GLU L 5 88 ? 83.776 216.359 193.045 1.00 163.53 88 GLU J CA 1
ATOM 18388 C C . GLU L 5 88 ? 85.004 216.666 192.198 1.00 163.53 88 GLU J C 1
ATOM 18389 O O . GLU L 5 88 ? 84.938 216.608 190.965 1.00 163.53 88 GLU J O 1
ATOM 18395 N N . VAL L 5 89 ? 86.122 216.988 192.837 1.00 162.83 89 VAL J N 1
ATOM 18396 C CA . VAL L 5 89 ? 87.349 217.308 192.144 1.00 162.83 89 VAL J CA 1
ATOM 18397 C C . VAL L 5 89 ? 88.265 216.081 192.238 1.00 162.83 89 VAL J C 1
ATOM 18398 O O . VAL L 5 89 ? 88.184 215.298 193.176 1.00 162.83 89 VAL J O 1
ATOM 18402 N N . ALA L 5 90 ? 89.126 215.910 191.236 1.00 167.48 90 ALA J N 1
ATOM 18403 C CA . ALA L 5 90 ? 89.945 214.709 191.113 1.00 167.48 90 ALA J CA 1
ATOM 18404 C C . ALA L 5 90 ? 91.012 214.617 192.203 1.00 167.48 90 ALA J C 1
ATOM 18405 O O . ALA L 5 90 ? 91.407 215.615 192.812 1.00 167.48 90 ALA J O 1
ATOM 18407 N N . ALA L 5 91 ? 91.476 213.389 192.437 1.00 173.54 91 ALA J N 1
ATOM 18408 C CA . ALA L 5 91 ? 92.527 213.090 193.401 1.00 173.54 91 ALA J CA 1
ATOM 18409 C C . ALA L 5 91 ? 93.593 212.248 192.716 1.00 173.54 91 ALA J C 1
ATOM 18410 O O . ALA L 5 91 ? 93.268 211.362 191.920 1.00 173.54 91 ALA J O 1
ATOM 18412 N N . SER L 5 92 ? 94.862 212.522 193.029 1.00 181.23 92 SER J N 1
ATOM 18413 C CA . SER L 5 92 ? 95.953 211.859 192.320 1.00 181.23 92 SER J CA 1
ATOM 18414 C C . SER L 5 92 ? 96.201 210.451 192.852 1.00 181.23 92 SER J C 1
ATOM 18415 O O . SER L 5 92 ? 96.369 209.509 192.067 1.00 181.23 92 SER J O 1
ATOM 18418 N N . SER L 5 93 ? 96.232 210.284 194.172 1.00 174.01 93 SER J N 1
ATOM 18419 C CA . SER L 5 93 ? 96.574 208.995 194.755 1.00 174.01 93 SER J CA 1
ATOM 18420 C C . SER L 5 93 ? 95.782 208.783 196.036 1.00 174.01 93 SER J C 1
ATOM 18421 O O . SER L 5 93 ? 95.517 209.722 196.791 1.00 174.01 93 SER J O 1
ATOM 18424 N N . VAL L 5 94 ? 95.406 207.525 196.268 1.00 166.84 94 VAL J N 1
ATOM 18425 C CA . VAL L 5 94 ? 94.616 207.132 197.431 1.00 166.84 94 VAL J CA 1
ATOM 18426 C C . VAL L 5 94 ? 95.286 205.949 198.119 1.00 166.84 94 VAL J C 1
ATOM 18427 O O . VAL L 5 94 ? 95.509 204.899 197.512 1.00 166.84 94 VAL J O 1
ATOM 18431 N N . ALA L 5 95 ? 95.607 206.124 199.401 1.00 172.61 95 ALA J N 1
ATOM 18432 C CA . ALA L 5 95 ? 96.128 205.045 200.232 1.00 172.61 95 ALA J CA 1
ATOM 18433 C C . ALA L 5 95 ? 95.018 204.566 201.153 1.00 172.61 95 ALA J C 1
ATOM 18434 O O . ALA L 5 95 ? 94.263 205.379 201.692 1.00 172.61 95 ALA J O 1
ATOM 18436 N N . ILE L 5 96 ? 94.910 203.255 201.325 1.00 182.29 96 ILE J N 1
ATOM 18437 C CA . ILE L 5 96 ? 93.837 202.662 202.116 1.00 182.29 96 ILE J CA 1
ATOM 18438 C C . ILE L 5 96 ? 94.415 202.218 203.454 1.00 182.29 96 ILE J C 1
ATOM 18439 O O . ILE L 5 96 ? 95.330 201.389 203.505 1.00 182.29 96 ILE J O 1
ATOM 18444 N N . ILE L 5 97 ? 93.882 202.773 204.545 1.00 180.47 97 ILE J N 1
ATOM 18445 C CA . ILE L 5 97 ? 94.282 202.339 205.880 1.00 180.47 97 ILE J CA 1
ATOM 18446 C C . ILE L 5 97 ? 93.454 201.140 206.327 1.00 180.47 97 ILE J C 1
ATOM 18447 O O . ILE L 5 97 ? 93.997 200.111 206.748 1.00 180.47 97 ILE J O 1
ATOM 18452 N N . ASN L 5 98 ? 92.129 201.248 206.239 1.00 183.90 98 ASN J N 1
ATOM 18453 C CA . ASN L 5 98 ? 91.219 200.203 206.695 1.00 183.90 98 ASN J CA 1
ATOM 18454 C C . ASN L 5 98 ? 90.239 199.897 205.573 1.00 183.90 98 ASN J C 1
ATOM 18455 O O . ASN L 5 98 ? 89.452 200.765 205.181 1.00 183.90 98 ASN J O 1
ATOM 18460 N N . GLU L 5 99 ? 90.280 198.662 205.065 1.00 190.18 99 GLU J N 1
ATOM 18461 C CA . GLU L 5 99 ? 89.400 198.289 203.961 1.00 190.18 99 GLU J CA 1
ATOM 18462 C C . GLU L 5 99 ? 87.979 198.029 204.445 1.00 190.18 99 GLU J C 1
ATOM 18463 O O . GLU L 5 99 ? 87.020 198.593 203.908 1.00 190.18 99 GLU J O 1
ATOM 18469 N N . GLY L 5 100 ? 87.826 197.179 205.453 1.00 204.18 100 GLY J N 1
ATOM 18470 C CA . GLY L 5 100 ? 86.495 196.834 205.922 1.00 204.18 100 GLY J CA 1
ATOM 18471 C C . GLY L 5 100 ? 85.910 195.704 205.101 1.00 204.18 100 GLY J C 1
ATOM 18472 O O . GLY L 5 100 ? 86.556 194.671 204.893 1.00 204.18 100 GLY J O 1
ATOM 18473 N N . ASP L 5 101 ? 84.692 195.923 204.587 1.00 215.70 101 ASP J N 1
ATOM 18474 C CA . ASP L 5 101 ? 83.923 194.858 203.944 1.00 215.70 101 ASP J CA 1
ATOM 18475 C C . ASP L 5 101 ? 84.549 194.387 202.635 1.00 215.70 101 ASP J C 1
ATOM 18476 O O . ASP L 5 101 ? 84.226 193.294 202.155 1.00 215.70 101 ASP J O 1
ATOM 18481 N N . ALA L 5 102 ? 85.435 195.188 202.042 1.00 197.37 102 ALA J N 1
ATOM 18482 C CA . ALA L 5 102 ? 86.147 194.764 200.847 1.00 197.37 102 ALA J CA 1
ATOM 18483 C C . ALA L 5 102 ? 87.555 194.263 201.137 1.00 197.37 102 ALA J C 1
ATOM 18484 O O . ALA L 5 102 ? 88.390 194.297 200.224 1.00 197.37 102 ALA J O 1
ATOM 18486 N N . GLU L 5 103 ? 87.836 193.804 202.367 1.00 189.29 103 GLU J N 1
ATOM 18487 C CA . GLU L 5 103 ? 89.196 193.395 202.725 1.00 189.29 103 GLU J CA 1
ATOM 18488 C C . GLU L 5 103 ? 89.649 192.177 201.919 1.00 189.29 103 GLU J C 1
ATOM 18489 O O . GLU L 5 103 ? 90.785 192.136 201.428 1.00 189.29 103 GLU J O 1
ATOM 18495 N N . GLU L 5 104 ? 88.741 191.216 201.695 1.00 182.41 104 GLU J N 1
ATOM 18496 C CA . GLU L 5 104 ? 89.039 190.077 200.830 1.00 182.41 104 GLU J CA 1
ATOM 18497 C C . GLU L 5 104 ? 89.331 190.536 199.408 1.00 182.41 104 GLU J C 1
ATOM 18498 O O . GLU L 5 104 ? 90.176 189.944 198.720 1.00 182.41 104 GLU J O 1
ATOM 18504 N N . LEU L 5 105 ? 88.685 191.636 198.995 1.00 186.48 105 LEU J N 1
ATOM 18505 C CA . LEU L 5 105 ? 88.922 192.224 197.683 1.00 186.48 105 LEU J CA 1
ATOM 18506 C C . LEU L 5 105 ? 90.373 192.653 197.513 1.00 186.48 105 LEU J C 1
ATOM 18507 O O . LEU L 5 105 ? 90.967 192.416 196.452 1.00 186.48 105 LEU J O 1
ATOM 18512 N N . LYS L 5 106 ? 90.996 193.212 198.564 1.00 183.97 106 LYS J N 1
ATOM 18513 C CA . LYS L 5 106 ? 92.376 193.651 198.373 1.00 183.97 106 LYS J CA 1
ATOM 18514 C C . LYS L 5 106 ? 93.325 192.460 198.404 1.00 183.97 106 LYS J C 1
ATOM 18515 O O . LYS L 5 106 ? 94.462 192.556 197.922 1.00 183.97 106 LYS J O 1
ATOM 18521 N N . VAL L 5 107 ? 92.850 191.312 198.912 1.00 174.40 107 VAL J N 1
ATOM 18522 C CA . VAL L 5 107 ? 93.590 190.063 198.749 1.00 174.40 107 VAL J CA 1
ATOM 18523 C C . VAL L 5 107 ? 93.707 189.722 197.270 1.00 174.40 107 VAL J C 1
ATOM 18524 O O . VAL L 5 107 ? 94.780 189.329 196.789 1.00 174.40 107 VAL J O 1
ATOM 18528 N N . LEU L 5 108 ? 92.628 189.954 196.512 1.00 178.27 108 LEU J N 1
ATOM 18529 C CA . LEU L 5 108 ? 92.686 189.782 195.064 1.00 178.27 108 LEU J CA 1
ATOM 18530 C C . LEU L 5 108 ? 93.594 190.826 194.425 1.00 178.27 108 LEU J C 1
ATOM 18531 O O . LEU L 5 108 ? 94.209 190.573 193.381 1.00 178.27 108 LEU J O 1
ATOM 18536 N N . ILE L 5 109 ? 93.739 191.989 195.071 1.00 181.86 109 ILE J N 1
ATOM 18537 C CA . ILE L 5 109 ? 94.635 193.009 194.538 1.00 181.86 109 ILE J CA 1
ATOM 18538 C C . ILE L 5 109 ? 96.083 192.655 194.880 1.00 181.86 109 ILE J C 1
ATOM 18539 O O . ILE L 5 109 ? 97.028 193.176 194.273 1.00 181.86 109 ILE J O 1
ATOM 18544 N N . GLU L 5 110 ? 96.285 191.672 195.765 1.00 172.43 110 GLU J N 1
ATOM 18545 C CA . GLU L 5 110 ? 97.611 191.074 195.893 1.00 172.43 110 GLU J CA 1
ATOM 18546 C C . GLU L 5 110 ? 98.023 190.304 194.636 1.00 172.43 110 GLU J C 1
ATOM 18547 O O . GLU L 5 110 ? 99.219 190.063 194.431 1.00 172.43 110 GLU J O 1
ATOM 18553 N N . LYS L 5 111 ? 97.068 189.974 193.758 1.00 170.78 111 LYS J N 1
ATOM 18554 C CA . LYS L 5 111 ? 97.360 189.412 192.443 1.00 170.78 111 LYS J CA 1
ATOM 18555 C C . LYS L 5 111 ? 98.011 190.432 191.509 1.00 170.78 111 LYS J C 1
ATOM 18556 O O . LYS L 5 111 ? 98.501 190.062 190.435 1.00 170.78 111 LYS J O 1
ATOM 18562 N N . VAL L 5 112 ? 98.014 191.715 191.899 1.00 173.50 112 VAL J N 1
ATOM 18563 C CA . VAL L 5 112 ? 98.879 192.716 191.275 1.00 173.50 112 VAL J CA 1
ATOM 18564 C C . VAL L 5 112 ? 100.354 192.320 191.373 1.00 173.50 112 VAL J C 1
ATOM 18565 O O . VAL L 5 112 ? 101.128 192.596 190.446 1.00 173.50 112 VAL J O 1
ATOM 18569 N N . ASN L 5 113 ? 100.749 191.618 192.448 1.00 172.93 113 ASN J N 1
ATOM 18570 C CA . ASN L 5 113 ? 102.092 191.041 192.527 1.00 172.93 113 ASN J CA 1
ATOM 18571 C C . ASN L 5 113 ? 102.322 190.018 191.415 1.00 172.93 113 ASN J C 1
ATOM 18572 O O . ASN L 5 113 ? 103.443 189.887 190.906 1.00 172.93 113 ASN J O 1
ATOM 18577 N N . VAL L 5 114 ? 101.264 189.308 191.006 1.00 168.66 114 VAL J N 1
ATOM 18578 C CA . VAL L 5 114 ? 101.345 188.421 189.847 1.00 168.66 114 VAL J CA 1
ATOM 18579 C C . VAL L 5 114 ? 101.614 189.232 188.582 1.00 168.66 114 VAL J C 1
ATOM 18580 O O . VAL L 5 114 ? 102.363 188.805 187.693 1.00 168.66 114 VAL J O 1
ATOM 18584 N N . LEU L 5 115 ? 101.053 190.442 188.509 1.00 169.71 115 LEU J N 1
ATOM 18585 C CA . LEU L 5 115 ? 101.369 191.347 187.409 1.00 169.71 115 LEU J CA 1
ATOM 18586 C C . LEU L 5 115 ? 102.776 191.922 187.543 1.00 169.71 115 LEU J C 1
ATOM 18587 O O . LEU L 5 115 ? 103.343 192.423 186.565 1.00 169.71 115 LEU J O 1
ATOM 18592 N N . LYS L 5 116 ? 103.356 191.869 188.747 1.00 169.54 116 LYS J N 1
ATOM 18593 C CA . LYS L 5 116 ? 104.705 192.394 188.935 1.00 169.54 116 LYS J CA 1
ATOM 18594 C C . LYS L 5 116 ? 105.773 191.472 188.363 1.00 169.54 116 LYS J C 1
ATOM 18595 O O . LYS L 5 116 ? 106.883 191.932 188.074 1.00 169.54 116 LYS J O 1
ATOM 18601 N N . GLN L 5 117 ? 105.466 190.190 188.188 1.00 176.40 117 GLN J N 1
ATOM 18602 C CA . GLN L 5 117 ? 106.431 189.241 187.644 1.00 176.40 117 GLN J CA 1
ATOM 18603 C C . GLN L 5 117 ? 106.010 188.760 186.259 1.00 176.40 117 GLN J C 1
ATOM 18604 O O . GLN L 5 117 ? 106.829 188.676 185.344 1.00 176.40 117 GLN J O 1
#

Foldseek 3Di:
DDDDDDDDPVPHFAKKKWKKFWDDPDDDDVVVVVVLLVVLCCVQANPNRCVVWPWDWDDDDDRIGMIMTGDVCVVSSVVSQCPFDDDDPGTIHIGTDDMGHDCQVVCCPPNHNHGDDDVVCVVVVD/DEAEEADDDLVLVVVVVVPPDAEYEHEAADPDDDCVRVVVVVCSCVVPDHDYFYEYEYEDDDACVCVVVVVVVRVVGQAYEYEACDVRNLQSVLQVLPHAEYEHNPPRNVPARADLVRLVSNLVSQHAYEAEAVQVVPDDDVSNVSRVVRVLVVVVSCVVSVGAYAYYHHDYDSPSHDDLVVQLVVVCVRPHNVVSVSNVVSVVVSSVVSCVCPVDPADPRDDDDPDDPDD/DDDLVCPLQDDQAPWKKAFDDFPDPVNHDFIAGFHDDFQQWTFGAGPVGDTDIDGQQGTWMFTDDPNDTHIGGSQSVGGGSVVSNVPDDDDDDPD/DPDPPADDVNVLVVLLVVLQVVLVVVLVVPDQVVSLVSQVVSVVSCVVVVHDHDPVQNPQFDPPRRTRHDDPPQWDWDFDPPPFTKIKIFGNPPTDIDIDGDHVVVVVVVVVVVVVVVVD/DPLDDFDDDVVVLVLVLVLLLQQLAKDFFLVRLVVCLVVVLFQEKEFEPPDPVCVSCNVPPVSCVVRVRQYDYHHDQCSSCVSNPHNDGTGMMTGRGRPPCPVSVVVVVCVVVRVD/DDDDDDDDPVPHFAKKKWKKFWDDPDDDDVVVVVVLLVVLCCVQANPNRCVVWPWDWDDDDDRIGMIMTGDVCVVSSVVSQCPFDDDDPGTIHIGTDDMGHDCQVVCCPPNHNHGDDDVVCVVVVD/DEAEEADDDLVLVVVVVVPPDAEYEHEAADPDDDCVSVVVVVCSCVVPDHDYFYEYEYEDDDACVCVVVVVVVRVVGQAYEYEACDVRNLQSVLQVLPHAEYEHNPPRNVPARADLVRLVSNLVSQHAYEAEAVQVVPDDDVSNVSRVVRVLVVVVSCVVSVGAYAYYHHDYDSPSHDDLVVQLVVVCVRPHNVVSVSNVVSVVVSSVVSCVCPVDPADPRDDDDPDDPDD/DDDLVCPLQDDQAPWKKAFDDFPDPVNHDFIAGFHDDFQQWTFGAGPVGDTDIDGQQGTWMFTDDPNDTHIGGSQSVGGGSVVSNVPDDDDDDPD/DPDPPDDDVNVLVVLLVVLQVVLVVVLVVPDQVVSLVSQVVSVVSCVVVVHDHDPVQNPQFDPPRRTRHDDPPQWDWDFDPPPFTKIKIFGNPPTDIDIDGDHVVVVVVVVVVVVVVVVD/DPLDDFDDDVVVLVLVLVLLLQQLAKDFFLVRLVVCLVVVLFQEKEFEPPDPVCVSCNVPPVSCVVRVRQYDYHHDQCSSCVSNPHNDGTGMMTGRGRPPCPVSVVVVVCVVVRVD

Solvent-accessible surface area: 77363 Å² total; per-residue (Å²): 199,121,139,51,136,101,44,43,86,117,41,84,34,88,62,81,34,0,2,2,48,6,39,49,129,100,137,35,151,100,28,66,2,35,75,7,14,78,136,8,5,49,58,4,13,1,6,35,5,6,1,52,0,20,14,120,14,39,93,19,113,123,23,69,0,4,2,66,1,19,118,127,17,28,41,44,5,22,0,1,4,2,8,28,92,87,45,163,142,72,51,9,15,4,22,16,40,18,61,21,23,55,54,84,117,6,53,60,135,113,34,31,159,173,102,49,123,154,153,147,58,81,175,176,123,236,60,21,2,15,4,58,29,112,139,79,117,12,10,85,75,11,49,119,64,100,6,107,10,3,4,20,20,13,102,55,106,143,51,66,167,97,96,68,101,109,4,110,62,25,8,145,51,117,140,27,156,18,58,6,5,14,14,28,110,116,112,60,53,86,128,13,61,78,115,9,71,131,102,28,102,163,21,46,13,6,8,9,13,19,12,89,37,158,27,10,163,5,3,1,63,9,68,42,5,14,8,10,3,12,12,4,82,51,43,108,81,42,3,15,21,34,74,15,2,141,47,6,39,120,43,73,1,3,12,4,9,13,4,58,6,2,22,78,49,110,11,40,54,4,6,76,6,2,31,12,10,30,33,7,7,81,7,4,74,135,52,98,10,18,4,7,9,2,2,18,0,56,87,65,51,35,20,16,8,4,88,2,4,88,5,8,8,47,8,16,56,68,64,142,25,1,98,106,2,24,76,16,2,124,104,11,12,74,32,17,42,89,38,108,176,93,67,14,70,105,61,10,22,24,61,125,159,95,69,138,185,140,40,32,36,57,8,1,32,69,9,12,0,3,36,24,114,3,30,2,58,117,22,172,71,190,99,21,84,60,17,129,12,111,4,25,36,2,58,155,64,29,0,34,1,52,46,166,130,63,178,119,34,104,8,52,0,52,70,8,18,0,12,0,59,15,149,50,1,89,2,59,3,17,0,116,10,0,53,2,108,5,13,35,8,0,105,134,89,100,82,81,30,57,64,68,259,179,138,107,110,33,152,58,138,102,1,0,107,54,8,4,60,72,2,2,33,42,0,44,102,34,1,147,137,37,60,92,112,52,0,78,89,11,0,105,11,0,63,67,0,7,120,72,24,213,57,214,63,22,151,125,29,102,82,18,15,1,154,149,39,4,3,0,5,21,12,33,152,3,1,137,4,54,18,127,72,184,205,84,19,21,1,28,12,32,4,106,100,62,42,13,106,89,135,18,54,18,73,130,66,82,109,94,95,134,138,137,101,72,101,122,179,157,178,121,111,59,12,37,112,29,198,29,57,133,129,22,26,130,58,0,13,61,1,0,50,114,15,107,126,31,60,75,28,7,56,72,0,2,98,0,0,58,135,38,71,2,89,2,0,0,0,0,55,60,15,184,32,42,22,28,0,31,5,0,0,50,2,1,92,64,73,66,16,37,4,0,0,1,52,33,80,126,58,0,0,122,14,6,56,76,154,114,34,10,24,0,0,0,0,34,73,12,36,148,4,102,137,30,46,79,74,2,84,119,0,84,112,67,79,197,198,110,139,47,132,101,42,43,86,117,43,81,35,88,62,81,35,0,2,2,46,5,38,46,129,100,139,35,148,101,28,65,1,37,75,7,12,75,134,8,6,48,54,4,15,1,6,38,5,6,1,52,0,20,15,121,15,39,92,19,113,125,24,68,1,4,2,68,1,18,116,124,17,28,41,45,5,24,0,2,3,1,6,26,87,89,43,164,143,72,53,10,16,3,22,14,39,18,60,22,22,56,54,87,118,6,52,63,136,112,33,32,160,173,102,48,124,156,149,146,56,78,175,177,122,237,62,21,2,13,4,56,30,113,136,77,113,14,12,84,75,12,48,118,65,99,5,108,10,4,5,19,20,12,102,53,108,142,52,66,168,98,95,68,102,112,5,110,60,25,8,147,52,119,140,27,155,18,58,5,6,14,14,30,108,116,109,62,53,88,128,14,62,77,114,9,71,131,102,26,100,167,19,46,14,5,8,9,14,20,13,85,33,160,29,11,160,6,2,1,65,9,70,45,4,15,8,9,3,9,11,5,82,52,42,106,84,43,4,14,19,34,72,16,2,139,46,4,38,120,44,77,0,3,12,4,8,12,4,56,5,2,21,79,48,108,14,40,55,3,6,75,5,3,31,14,11,29,33,7,6,79,6,4,72,136,52,98,10,16,5,8,9,1,1,17,1,55,87,67,51,34,21,18,10,3,90,2,3,87,4,8,8,46,7,18,57,68,65,143,25,0,100,102,3,23,77,17,2,126,101,10,12,74,31,16,42,92,38,105,178,92,68,16,69,107,58,12,22,23,62,126,157,95,67,137,184,143,43,30,33,57,8,1,32,70,10,14,0,4,37,24,113,3,31,2,58,116,22,173,70,187,100,22,82,61,17,131,11,112,4,23,38,2,55,155,64,29,0,34,1,52,45,164,128,61,179,118,34,104,8,51,0,52,69,7,19,0,13,0,61,15,151,49,2,90,1,60,2,19,0,115,9,0,52,2,108,5,11,35,8,0,101,134,89,98,80,81,30,58,67,74,262,178,140,110,108,34,156,64,139,103,2,0,106,60,7,3,61,75,2,1,33,40,0,46,101,34,1,146,133,37,61,92,113,52,0,76,91,10,1,105,11,0,64,66,0,7,120,75,24,209,58,214,62,20,155,129,30,103,85,20,14,2,154,149,40,4,4,0,6,24,16,36,151,3,1,139,8,61,20,125,71,186,204,84,20,21,1,29,13,31,3,104,99,63,42,14,105,90,137,21,54,17,74,130,69,83,109,92,99,134,140,136,100,72,102,124,180,156,179,122,112,64,11,38,112,27,195,29,59,133,130,21,27,129,58,0,13,61,2,0,50,112,15,108,120,34,59,75,28,8,61,72,0,2,101,0,0,62,137,39,74,2,89,2,0,0,0,0,54,60,14,184,34,46,26,30,0,34,6,0,1,60,4,1,93,68,72,65,16,39,4,0,0,1,53,33,82,126,58,0,0,120,15,7,56,74,154,119,32,11,25,0,0,0,0,32,74,12,37,148,3,102,140,30,45,80,74,1,86,120,1,81,111,68,81,197

Organism: Methanocaldococcus jannaschii (strain ATCC 43067 / DSM 2661 / JAL-1 / JCM 10045 / NBRC 100440) (NCBI:txid243232)